Protein AF-E2SKZ9-F1 (afdb_monomer_lite)

Sequence (991 aa):
MLRLGGNTDRQRERVVAAFEKQKTTAEIAEILKTLYHGGNGLGSVSVWYAEDGIHLSHGKSVRYDRSAQVISWESAAERIGELLESGQFASNVELAEAAGYERSLLAEKLWHLYHDFSDKARDSGYLSCLSGIQRTGFPEETAWLAEQLSDPAFRQTLKEEYAAFWTAYQQDRDLLRFHYHRPREIWENLKDLDLPRRTFSSDLSQVPTVQHFITEDEIDAAMTGGSSFAGGKGRIYAFFMENHTDKEKVRFLKDEYGIGGRSHALSGATHSGEDHDGKGLHYKKQDCPDVHLNWEKVAKRITSLVQKGRYLTEQEQAQYDKIQAEKDLAEEDAIHAQQPEVEKETPKPTLREQFEQYKPVVTAAISEDVAYRNACGHSDRENAVIEGNAAVHRAVLGSKDMELIRLYSDVPEFRQRLHREVIDETYPKLHELLRPLSQEDIDTALCAWNGNIESKHAVVRYMKDHAREKDTAAWLAQEYGGSNSNSLFVVRAGSPEETQLPWPKVQRRLAQLIQEDRFYTEEEQDRFDNIDPIAIREALEERGIVNGQVADPEKLDNAPFIQQVMSDAEQIAAAETEQTSEVSISDEEYDAVRRPTPQRTSYDPAAPVYAVGDTVYIEDDAYQITELRDDTVQFLPTGMVYPIYRAERKEQFEQLLRADRRNAYYTEFLPIDPDKADQDLRDVLAHGLMDEADKQQLSTLLQSGRSNSEIAYWLSRAYPREIETLDLENGDIADYRTTAQGMELEVMDAEEKRLAVLYFRWDEVAPLLRGMYARQLDGFRQEQPQPSAESPAFHSETVAVYPGDKNHLPYDVVVERLHIEEPEPPAPVTEPKKTFEEVLDEHPVSIQVNGQWQTFPNAKAAEEASYEEYKANLRRNAQNFRITDEHLGEGGPKAKFQANVNAIRLLKELEAAGQQASPEQQEILSRYVGWGGLSDAFDPEKTGMGFRVCPAERVADPGRICRRQKLHPQCPLHQSYGHSGHLSSGGPYGI

pLDDT: mean 75.52, std 19.94, range [22.02, 97.19]

Secondary structure (DSSP, 8-state):
-GGG--SSTTHHHHHHHHHHTT--HHHHHHHHHHHS-EEEEETTEEEEEETTEEEEEESS--TT-TT-EEE-HHHHHHHHHHHHHTT-SS-HHHHHHHHHHHHHHHHHHHHHHHHTB-HHHHHTTTTGGGTT-SSS-TTHHHHHHHHHTT-HHHHHHHHHHHHHHHHHHHH-GGGBS-----HHHHHHHHHHTTSPPPP-----SSPPP--EE--HHHHHHHHTT-SSSTTHHHHHHHHHHS---HHHHHHHHHHHH-SEEEESTTTT-TTEEEEE-SSEEEEEETTS--EEEEHHHHHHHHHHHHHTT-SS-HHHHHHHHHHHHHHHHHHHHHHHTTS------PPPPPHHHHHHHHHHHHHHHHHT-HHHHHHHHHS-HHHHHHHHHHHHHHHHHHT--HHHHHHHHH-HHHHHHHHHHHHHHHHHHHHHHHSPPPHHHHHHHHHS--S-HHHHHHHHHHHHHHTT-SSHHHHHHHHTT-SSTTPPEESSTT-SS--EEPHHHHHHHHHHHHHTT-SS-HHHHTT-----HHHHHHHHHHTTEETTEES-HHHHHT-HHHHHHHHHHHHHTTSSS------PPPTTSSSTT-------S---TTS-SS-TT-EEEETTEEEEEEEE-SSEEEEEETT-SSPPPEEEEHHHHHHHHHH-GGGHHHHTTPPPPGGGS-HHHHHIIIIIS--HHHHHHHHHHHHTT--HHHHHHHHHHH-SS-EEEEE-TTS-EEEEEE-SSEEEEEEE-TTS-EEEEEEEEHHHHHHHHHHHHHTT-TT----PPP---PPP----EEEEEE-HHHHT-SSPEEEEE-----PPPPPP---PPPPTTTTTTSS-EEEEETTEEEEESSHHHHHHHHHHHHHHHHTT--PPP----TTTT-S-HHHHHHHHHHHHHHHHHHHHHT-PPPHHHHHHHHT---STT-GGGS-TT-TT-------GGGSS-----------------------------------

Radius of gyration: 48.98 Å; chains: 1; bounding box: 104×99×149 Å

Structure (mmCIF, N/CA/C/O backbone):
data_AF-E2SKZ9-F1
#
_entry.id   AF-E2SKZ9-F1
#
loop_
_atom_site.group_PDB
_atom_site.id
_atom_site.type_symbol
_atom_site.label_atom_id
_atom_site.label_alt_id
_atom_site.label_comp_id
_atom_site.label_asym_id
_atom_site.label_entity_id
_atom_site.label_seq_id
_atom_site.pdbx_PDB_ins_code
_atom_site.Cartn_x
_atom_site.Cartn_y
_atom_site.Cartn_z
_atom_site.occupancy
_atom_site.B_iso_or_equiv
_atom_site.auth_seq_id
_atom_site.auth_comp_id
_atom_site.auth_asym_id
_atom_site.auth_atom_id
_atom_site.pdbx_PDB_model_num
ATOM 1 N N . MET A 1 1 ? -22.269 -14.717 22.581 1.00 82.75 1 MET A N 1
ATOM 2 C CA . MET A 1 1 ? -21.809 -13.800 21.522 1.00 82.75 1 MET A CA 1
ATOM 3 C C . MET A 1 1 ? -21.684 -12.382 22.061 1.00 82.75 1 MET A C 1
ATOM 5 O O . MET A 1 1 ? -20.573 -12.038 22.408 1.00 82.75 1 MET A O 1
ATOM 9 N N . LEU A 1 2 ? -22.768 -11.627 22.287 1.00 86.25 2 LEU A N 1
ATOM 10 C CA . LEU A 1 2 ? -22.685 -10.196 22.659 1.00 86.25 2 LEU A CA 1
ATOM 11 C C . LEU A 1 2 ? -21.816 -9.876 23.900 1.00 86.25 2 LEU A C 1
ATOM 13 O O . LEU A 1 2 ? -21.231 -8.807 23.973 1.00 86.25 2 LEU A O 1
ATOM 17 N N . ARG A 1 3 ? -21.678 -10.810 24.854 1.00 88.12 3 ARG A N 1
ATOM 18 C CA . ARG A 1 3 ? -20.815 -10.667 26.049 1.00 88.12 3 ARG A CA 1
ATOM 19 C C . ARG A 1 3 ? -19.307 -10.820 25.777 1.00 88.12 3 ARG A C 1
ATOM 21 O O . ARG A 1 3 ? -18.505 -10.600 26.672 1.00 88.12 3 ARG A O 1
ATOM 28 N N . LEU A 1 4 ? -18.910 -11.262 24.587 1.00 85.06 4 LEU A N 1
ATOM 29 C CA . LEU A 1 4 ? -17.529 -11.660 24.279 1.00 85.06 4 LEU A CA 1
ATOM 30 C C . LEU A 1 4 ? -16.710 -10.541 23.623 1.00 85.06 4 LEU A C 1
ATOM 32 O O . LEU A 1 4 ? -15.505 -10.691 23.486 1.00 85.06 4 LEU A O 1
ATOM 36 N N . GLY A 1 5 ? -17.340 -9.413 23.278 1.00 82.19 5 GLY A N 1
ATOM 37 C CA . GLY A 1 5 ? -16.704 -8.359 22.488 1.00 82.19 5 GLY A CA 1
ATOM 38 C C . GLY A 1 5 ? -16.677 -8.688 20.991 1.00 82.19 5 GLY A C 1
ATOM 39 O O . GLY A 1 5 ? -17.300 -9.653 20.539 1.00 82.19 5 GLY A O 1
ATOM 40 N N . GLY A 1 6 ? -16.003 -7.842 20.214 1.00 85.50 6 GLY A N 1
ATOM 41 C CA . GLY A 1 6 ? -15.847 -7.999 18.768 1.00 85.50 6 GLY A CA 1
ATOM 42 C C . GLY A 1 6 ? -14.376 -8.097 18.372 1.00 85.50 6 GLY A C 1
ATOM 43 O O . GLY A 1 6 ? -13.603 -8.772 19.041 1.00 85.50 6 GLY A O 1
ATOM 44 N N . ASN A 1 7 ? -14.009 -7.467 17.259 1.00 88.81 7 ASN A N 1
ATOM 45 C CA . ASN A 1 7 ? -12.671 -7.570 16.674 1.00 88.81 7 ASN A CA 1
ATOM 46 C C . ASN A 1 7 ? -11.690 -6.504 17.192 1.00 88.81 7 ASN A C 1
ATOM 48 O O . ASN A 1 7 ? -10.493 -6.609 16.944 1.00 88.81 7 ASN A O 1
ATOM 52 N N . THR A 1 8 ? -12.167 -5.486 17.909 1.00 88.31 8 THR A N 1
ATOM 53 C CA . THR A 1 8 ? -11.312 -4.412 18.428 1.00 88.31 8 THR A CA 1
ATOM 54 C C . THR A 1 8 ? -11.028 -4.598 19.916 1.00 88.31 8 THR A C 1
ATOM 56 O O . THR A 1 8 ? -11.889 -5.049 20.675 1.00 88.31 8 THR A O 1
ATOM 59 N N . ASP A 1 9 ? -9.830 -4.206 20.340 1.00 84.94 9 ASP A N 1
ATOM 60 C CA . ASP A 1 9 ? -9.440 -4.206 21.749 1.00 84.94 9 ASP A CA 1
ATOM 61 C C . ASP A 1 9 ? -10.422 -3.433 22.618 1.00 84.94 9 ASP A C 1
ATOM 63 O O . ASP A 1 9 ? -10.966 -2.396 22.217 1.00 84.94 9 ASP A O 1
ATOM 67 N N . ARG A 1 10 ? -10.641 -3.964 23.828 1.00 89.25 10 ARG A N 1
ATOM 68 C CA . ARG A 1 10 ? -11.454 -3.323 24.873 1.00 89.25 10 ARG A CA 1
ATOM 69 C C . ARG A 1 10 ? -12.813 -2.830 24.356 1.00 89.25 10 ARG A C 1
ATOM 71 O O . ARG A 1 10 ? -13.358 -1.799 24.759 1.00 89.25 10 ARG A O 1
ATOM 78 N N . GLN A 1 11 ? -13.374 -3.559 23.389 1.00 90.81 11 GLN A N 1
ATOM 79 C CA . GLN A 1 11 ? -14.611 -3.168 22.727 1.00 90.81 11 GLN A CA 1
ATOM 80 C C . GLN A 1 11 ? -15.799 -3.174 23.691 1.00 90.81 11 GLN A C 1
ATOM 82 O O . GLN A 1 11 ? -16.725 -2.384 23.511 1.00 90.81 11 GLN A O 1
ATOM 87 N N . ARG A 1 12 ? -15.780 -4.015 24.733 1.00 92.31 12 ARG A N 1
ATOM 88 C CA . ARG A 1 12 ? -16.842 -4.028 25.747 1.00 92.31 12 ARG A CA 1
ATOM 89 C C . ARG A 1 12 ? -16.886 -2.724 26.526 1.00 92.31 12 ARG A C 1
ATOM 91 O O . ARG A 1 12 ? -17.975 -2.199 26.711 1.00 92.31 12 ARG A O 1
ATOM 98 N N . GLU A 1 13 ? -15.744 -2.163 26.897 1.00 93.88 13 GLU A N 1
ATOM 99 C CA . GLU A 1 13 ? -15.648 -0.867 27.566 1.00 93.88 13 GLU A CA 1
ATOM 100 C C . GLU A 1 13 ? -16.186 0.264 26.682 1.00 93.88 13 GLU A C 1
ATOM 102 O O . GLU A 1 13 ? -16.912 1.131 27.161 1.00 93.88 13 GLU A O 1
ATOM 107 N N . ARG A 1 14 ? -15.931 0.213 25.367 1.00 93.50 14 ARG A N 1
ATOM 108 C CA . ARG A 1 14 ? -16.508 1.168 24.399 1.00 93.50 14 ARG A CA 1
ATOM 109 C C . ARG A 1 14 ? -18.029 1.046 24.309 1.00 93.50 14 ARG A C 1
ATOM 111 O O . ARG A 1 14 ? -18.725 2.058 24.244 1.00 93.50 14 ARG A O 1
ATOM 118 N N . VAL A 1 15 ? -18.547 -0.184 24.322 1.00 94.38 15 VAL A N 1
ATOM 119 C CA . VAL A 1 15 ? -19.993 -0.442 24.363 1.00 94.38 15 VAL A CA 1
ATOM 120 C C . VAL A 1 15 ? -20.581 0.087 25.671 1.00 94.38 15 VAL A C 1
ATOM 122 O O . VAL A 1 15 ? -21.540 0.848 25.626 1.00 94.38 15 VAL A O 1
ATOM 125 N N . VAL A 1 16 ? -19.983 -0.237 26.821 1.00 94.81 16 VAL A N 1
ATOM 126 C CA . VAL A 1 16 ? -20.400 0.267 28.139 1.00 94.81 16 VAL A CA 1
ATOM 127 C C . VAL A 1 16 ? -20.473 1.793 28.130 1.00 94.81 16 VAL A C 1
ATOM 129 O O . VAL A 1 16 ? -21.529 2.341 28.435 1.00 94.81 16 VAL A O 1
ATOM 132 N N . ALA A 1 17 ? -19.409 2.476 27.697 1.00 93.19 17 ALA A N 1
ATOM 133 C CA . ALA A 1 17 ? -19.362 3.936 27.646 1.00 93.19 17 ALA A CA 1
ATOM 134 C C . ALA A 1 17 ? -20.504 4.538 26.805 1.00 93.19 17 ALA A C 1
ATOM 136 O O . ALA A 1 17 ? -21.043 5.587 27.157 1.00 93.19 17 ALA A O 1
ATOM 137 N N . ALA A 1 18 ? -20.924 3.875 25.721 1.00 93.00 18 ALA A N 1
ATOM 138 C CA . ALA A 1 18 ? -22.067 4.315 24.921 1.00 93.00 18 ALA A CA 1
ATOM 139 C C . ALA A 1 18 ? -23.400 4.221 25.689 1.00 93.00 18 ALA A C 1
ATOM 141 O O . ALA A 1 18 ? -24.205 5.151 25.625 1.00 93.00 18 ALA A O 1
ATOM 142 N N . PHE A 1 19 ? -23.617 3.138 26.444 1.00 94.38 19 PHE A N 1
ATOM 143 C CA . PHE A 1 19 ? -24.814 2.959 27.277 1.00 94.38 19 PHE A CA 1
ATOM 144 C C . PHE A 1 19 ? -24.828 3.878 28.505 1.00 94.38 19 PHE A C 1
ATOM 146 O O . PHE A 1 19 ? -25.896 4.319 28.931 1.00 94.38 19 PHE A O 1
ATOM 153 N N . GLU A 1 20 ? -23.663 4.198 29.071 1.00 93.88 20 GLU A N 1
ATOM 154 C CA . GLU A 1 20 ? -23.566 5.140 30.189 1.00 93.88 20 GLU A CA 1
ATOM 155 C C . GLU A 1 20 ? -24.073 6.530 29.800 1.00 93.88 20 GLU A C 1
ATOM 157 O O . GLU A 1 20 ? -24.758 7.161 30.596 1.00 93.88 20 GLU A O 1
ATOM 162 N N . LYS A 1 21 ? -23.824 6.994 28.572 1.00 91.44 21 LYS A N 1
ATOM 163 C CA . LYS A 1 21 ? -24.200 8.337 28.084 1.00 91.44 21 LYS A CA 1
ATOM 164 C C . LYS A 1 21 ? -25.710 8.586 27.921 1.00 91.44 21 LYS A C 1
ATOM 166 O O . LYS A 1 21 ? -26.089 9.613 27.368 1.00 91.44 21 LYS A O 1
ATOM 171 N N . GLN A 1 22 ? -26.572 7.663 28.361 1.00 85.38 22 GLN A N 1
ATOM 172 C CA . GLN A 1 22 ? -28.041 7.769 28.291 1.00 85.38 22 GLN A CA 1
ATOM 173 C C . GLN A 1 22 ? -28.586 8.040 26.877 1.00 85.38 22 GLN A C 1
ATOM 175 O O . GLN A 1 22 ? -29.642 8.651 26.712 1.00 85.38 22 GLN A O 1
ATOM 180 N N . LYS A 1 23 ? -27.866 7.575 25.851 1.00 88.88 23 LYS A N 1
ATOM 181 C CA . LYS A 1 23 ? -28.310 7.647 24.459 1.00 88.88 23 LYS A CA 1
ATOM 182 C C . LYS A 1 23 ? -29.527 6.753 24.235 1.00 88.88 23 LYS A C 1
ATOM 184 O O . LYS A 1 23 ? -29.742 5.772 24.948 1.00 88.88 23 LYS A O 1
ATOM 189 N N . THR A 1 24 ? -30.333 7.094 23.239 1.00 92.81 24 THR A N 1
ATOM 190 C CA . THR A 1 24 ? -31.483 6.276 22.847 1.00 92.81 24 THR A CA 1
ATOM 191 C C . THR A 1 24 ? -31.025 4.937 22.268 1.00 92.81 24 THR A C 1
ATOM 193 O O . THR A 1 24 ? -29.922 4.817 21.734 1.00 92.81 24 THR A O 1
ATOM 196 N N . THR A 1 25 ? -31.887 3.918 22.312 1.00 92.88 25 THR A N 1
ATOM 197 C CA . THR A 1 25 ? -31.593 2.597 21.730 1.00 92.88 25 THR A CA 1
ATOM 198 C C . THR A 1 25 ? -31.203 2.682 20.254 1.00 92.88 25 THR A C 1
ATOM 200 O O . THR A 1 25 ? -30.312 1.961 19.821 1.00 92.88 25 THR A O 1
ATOM 203 N N . ALA A 1 26 ? -31.828 3.587 19.493 1.00 94.25 26 ALA A N 1
ATOM 204 C CA . ALA A 1 26 ? -31.517 3.803 18.081 1.00 94.25 26 ALA A CA 1
ATOM 205 C C . ALA A 1 26 ? -30.108 4.389 17.881 1.00 94.25 26 ALA A C 1
ATOM 207 O O . ALA A 1 26 ? -29.352 3.914 17.041 1.00 94.25 26 ALA A O 1
ATOM 208 N N . GLU A 1 27 ? -29.712 5.373 18.693 1.00 93.56 27 GLU A N 1
ATOM 209 C CA . GLU A 1 27 ? -28.351 5.925 18.648 1.00 93.56 27 GLU A CA 1
ATOM 210 C C . GLU A 1 27 ? -27.307 4.886 19.071 1.00 93.56 27 GLU A C 1
ATOM 212 O O . GLU A 1 27 ? -26.231 4.805 18.482 1.00 93.56 27 GLU A O 1
ATOM 217 N N . ILE A 1 28 ? -27.625 4.066 20.074 1.00 94.94 28 ILE A N 1
ATOM 218 C CA . ILE A 1 28 ? -26.757 2.969 20.502 1.00 94.94 28 ILE A CA 1
ATOM 219 C C . ILE A 1 28 ? -26.632 1.920 19.395 1.00 94.94 28 ILE A C 1
ATOM 221 O O . ILE A 1 28 ? -25.527 1.443 19.162 1.00 94.94 28 ILE A O 1
ATOM 225 N N . ALA A 1 29 ? -27.714 1.583 18.690 1.00 95.94 29 ALA A N 1
ATOM 226 C CA . ALA A 1 29 ? -27.682 0.654 17.563 1.00 95.94 29 ALA A CA 1
ATOM 227 C C . ALA A 1 29 ? -26.707 1.125 16.466 1.00 95.94 29 ALA A C 1
ATOM 229 O O . ALA A 1 29 ? -25.862 0.342 16.030 1.00 95.94 29 ALA A O 1
ATOM 230 N N . GLU A 1 30 ? -26.736 2.412 16.106 1.00 94.50 30 GLU A N 1
ATOM 231 C CA . GLU A 1 30 ? -25.772 3.005 15.166 1.00 94.50 30 GLU A CA 1
ATOM 232 C C . GLU A 1 30 ? -24.331 2.957 15.698 1.00 94.50 30 GLU A C 1
ATOM 234 O O . GLU A 1 30 ? -23.398 2.637 14.962 1.00 94.50 30 GLU A O 1
ATOM 239 N N . ILE A 1 31 ? -24.121 3.194 16.998 1.00 92.25 31 ILE A N 1
ATOM 240 C CA . ILE A 1 31 ? -22.792 3.046 17.607 1.00 92.25 31 ILE A CA 1
ATOM 241 C C . ILE A 1 31 ? -22.327 1.587 17.530 1.00 92.25 31 ILE A C 1
ATOM 243 O O . ILE A 1 31 ? -21.204 1.332 17.100 1.00 92.25 31 ILE A O 1
ATOM 247 N N . LEU A 1 32 ? -23.170 0.617 17.897 1.00 94.56 32 LEU A N 1
ATOM 248 C CA . LEU A 1 32 ? -22.827 -0.807 17.843 1.00 94.56 32 LEU A CA 1
ATOM 249 C C . LEU A 1 32 ? -22.430 -1.231 16.430 1.00 94.56 32 LEU A C 1
ATOM 251 O O . LEU A 1 32 ? -21.420 -1.914 16.277 1.00 94.56 32 LEU A O 1
ATOM 255 N N . LYS A 1 33 ? -23.155 -0.758 15.418 1.00 93.25 33 LYS A N 1
ATOM 256 C CA . LYS A 1 33 ? -22.844 -0.988 14.007 1.00 93.25 33 LYS A CA 1
ATOM 257 C C . LYS A 1 33 ? -21.442 -0.505 13.613 1.00 93.25 33 LYS A C 1
ATOM 259 O O . LYS A 1 33 ? -20.769 -1.158 12.827 1.00 93.25 33 LYS A O 1
ATOM 264 N N . THR A 1 34 ? -20.964 0.601 14.188 1.00 90.62 34 THR A N 1
ATOM 265 C CA . THR A 1 34 ? -19.582 1.074 13.958 1.00 90.62 34 THR A CA 1
ATOM 266 C C . THR A 1 34 ? -18.529 0.326 14.780 1.00 90.62 34 THR A C 1
ATOM 268 O O . THR A 1 34 ? -17.379 0.218 14.357 1.00 90.62 34 THR A O 1
ATOM 271 N N . LEU A 1 35 ? -18.893 -0.179 15.964 1.00 90.94 35 LEU A N 1
ATOM 272 C CA . LEU A 1 35 ? -17.974 -0.890 16.859 1.00 90.94 35 LEU A CA 1
ATOM 273 C C . LEU A 1 35 ? -17.748 -2.340 16.422 1.00 90.94 35 LEU A C 1
ATOM 275 O O . LEU A 1 35 ? -16.644 -2.861 16.557 1.00 90.94 35 LEU A O 1
ATOM 279 N N . TYR A 1 36 ? -18.793 -3.001 15.935 1.00 92.50 36 TYR A N 1
ATOM 280 C CA . TYR A 1 36 ? -18.769 -4.391 15.504 1.00 92.50 36 TYR A CA 1
ATOM 281 C C . TYR A 1 36 ? -18.655 -4.461 13.983 1.00 92.50 36 TYR A C 1
ATOM 283 O O . TYR A 1 36 ? -19.576 -4.083 13.269 1.00 92.50 36 TYR A O 1
ATOM 291 N N . HIS A 1 37 ? -17.536 -4.985 13.487 1.00 91.88 37 HIS A N 1
ATOM 292 C CA . HIS A 1 37 ? -17.257 -5.070 12.055 1.00 91.88 37 HIS A CA 1
ATOM 293 C C . HIS A 1 37 ? -16.606 -6.407 11.683 1.00 91.88 37 HIS A C 1
ATOM 295 O O . HIS A 1 37 ? -15.929 -7.041 12.498 1.00 91.88 37 HIS A O 1
ATOM 301 N N . GLY A 1 38 ? -16.855 -6.848 10.448 1.00 92.06 38 GLY A N 1
ATOM 302 C CA . GLY A 1 38 ? -16.304 -8.074 9.869 1.00 92.06 38 GLY A CA 1
ATOM 303 C C . GLY A 1 38 ? -16.802 -9.371 10.520 1.00 92.06 38 GLY A C 1
ATOM 304 O O . GLY A 1 38 ? -17.933 -9.440 10.996 1.00 92.06 38 GLY A O 1
ATOM 305 N N . GLY A 1 39 ? -15.986 -10.426 10.488 1.00 92.88 39 GLY A N 1
ATOM 306 C CA . GLY A 1 39 ? -16.337 -11.763 10.980 1.00 92.88 39 GLY A CA 1
ATOM 307 C C . GLY A 1 39 ? -15.685 -12.127 12.314 1.00 92.88 39 GLY A C 1
ATOM 308 O O . GLY A 1 39 ? -14.636 -11.588 12.664 1.00 92.88 39 GLY A O 1
ATOM 309 N N . ASN A 1 40 ? -16.304 -13.039 13.069 1.00 92.62 40 ASN A N 1
ATOM 310 C CA . ASN A 1 40 ? -15.709 -13.621 14.274 1.00 92.62 40 ASN A CA 1
ATOM 311 C C . ASN A 1 40 ? -16.223 -15.051 14.538 1.00 92.62 40 ASN A C 1
ATOM 313 O O . ASN A 1 40 ? -17.422 -15.317 14.421 1.00 92.62 40 ASN A O 1
ATOM 317 N N . GLY A 1 41 ? -15.337 -15.975 14.915 1.00 93.69 41 GLY A N 1
ATOM 318 C CA . GLY A 1 41 ? -15.679 -17.365 15.232 1.00 93.69 41 GLY A CA 1
ATOM 319 C C . GLY A 1 41 ? -15.706 -17.612 16.736 1.00 93.69 41 GLY A C 1
ATOM 320 O O . GLY A 1 41 ? -14.696 -17.439 17.412 1.00 93.69 41 GLY A O 1
ATOM 321 N N . LEU A 1 42 ? -16.859 -18.035 17.263 1.00 91.56 42 LEU A N 1
ATOM 322 C CA . LEU A 1 42 ? -17.116 -18.195 18.696 1.00 91.56 42 LEU A CA 1
ATOM 323 C C . LEU A 1 42 ? -17.610 -19.616 18.998 1.00 91.56 42 LEU A C 1
ATOM 325 O O . LEU A 1 42 ? -18.771 -19.965 18.758 1.00 91.56 42 LEU A O 1
ATOM 329 N N . GLY A 1 43 ? -16.738 -20.455 19.551 1.00 89.38 43 GLY A N 1
ATOM 330 C CA . GLY A 1 43 ? -17.015 -21.864 19.815 1.00 89.38 43 GLY A CA 1
ATOM 331 C C . GLY A 1 43 ? -17.289 -22.638 18.523 1.00 89.38 43 GLY A C 1
ATOM 332 O O . GLY A 1 43 ? -16.368 -22.990 17.801 1.00 89.38 43 GLY A O 1
ATOM 333 N N . SER A 1 44 ? -18.565 -22.910 18.236 1.00 90.38 44 SER A N 1
ATOM 334 C CA . SER A 1 44 ? -19.021 -23.587 17.003 1.00 90.38 44 SER A CA 1
ATOM 335 C C . SER A 1 44 ? -19.919 -22.711 16.120 1.00 90.38 44 SER A C 1
ATOM 337 O O . SER A 1 44 ? -20.569 -23.211 15.198 1.00 90.38 44 SER A O 1
ATOM 339 N N . VAL A 1 45 ? -19.997 -21.416 16.434 1.00 93.25 45 VAL A N 1
ATOM 340 C CA . VAL A 1 45 ? -20.850 -20.437 15.758 1.00 93.25 45 VAL A CA 1
ATOM 341 C C . VAL A 1 45 ? -19.965 -19.421 15.047 1.00 93.25 45 VAL A C 1
ATOM 343 O O . VAL A 1 45 ? -19.048 -18.867 15.652 1.00 93.25 45 VAL A O 1
ATOM 346 N N . SER A 1 46 ? -20.261 -19.155 13.780 1.00 94.81 46 SER A N 1
ATOM 347 C CA . SER A 1 46 ? -19.680 -18.044 13.028 1.00 94.81 46 SER A CA 1
ATOM 348 C C . SER A 1 46 ? -20.603 -16.837 13.093 1.00 94.81 46 SER A C 1
ATOM 350 O O . SER A 1 46 ? -21.826 -16.969 13.006 1.00 94.81 46 SER A O 1
ATOM 352 N N . VAL A 1 47 ? -19.995 -15.666 13.245 1.00 95.06 47 VAL A N 1
ATOM 353 C CA . VAL A 1 47 ? -20.669 -14.375 13.330 1.00 95.06 47 VAL A CA 1
ATOM 354 C C . VAL A 1 47 ? -20.154 -13.478 12.215 1.00 95.06 47 VAL A C 1
ATOM 356 O O . VAL A 1 47 ? -18.946 -13.422 11.996 1.00 95.06 47 VAL A O 1
ATOM 359 N N . TRP A 1 48 ? -21.049 -12.758 11.546 1.00 95.62 48 TRP A N 1
ATOM 360 C CA . TRP A 1 48 ? -20.684 -11.689 10.621 1.00 95.62 48 TRP A CA 1
ATOM 361 C C . TRP A 1 48 ? -21.475 -10.425 10.950 1.00 95.62 48 TRP A C 1
ATOM 363 O O . TRP A 1 48 ? -22.705 -10.444 10.996 1.00 95.62 48 TRP A O 1
ATOM 373 N N . TYR A 1 49 ? -20.765 -9.332 11.203 1.00 94.88 49 TYR A N 1
ATOM 374 C CA . TYR A 1 49 ? -21.336 -8.029 11.519 1.00 94.88 49 TYR A CA 1
ATOM 375 C C . TYR A 1 49 ? -21.541 -7.253 10.215 1.00 94.88 49 TYR A C 1
ATOM 377 O O . TYR A 1 49 ? -20.584 -6.769 9.608 1.00 94.88 49 TYR A O 1
ATOM 385 N N . ALA A 1 50 ? -22.787 -7.202 9.749 1.00 93.31 50 ALA A N 1
ATOM 386 C CA . ALA A 1 50 ? -23.184 -6.551 8.508 1.00 93.31 50 ALA A CA 1
ATOM 387 C C . ALA A 1 50 ? -23.945 -5.244 8.765 1.00 93.31 50 ALA A C 1
ATOM 389 O O . ALA A 1 50 ? -24.359 -4.927 9.881 1.00 93.31 50 ALA A O 1
ATOM 390 N N . GLU A 1 51 ? -24.165 -4.493 7.688 1.00 92.38 51 GLU A N 1
ATOM 391 C CA . GLU A 1 51 ? -24.909 -3.234 7.718 1.00 92.38 51 GLU A CA 1
ATOM 392 C C . GLU A 1 51 ? -26.353 -3.398 8.220 1.00 92.38 51 GLU A C 1
ATOM 394 O O . GLU A 1 51 ? -26.874 -2.503 8.885 1.00 92.38 51 GLU A O 1
ATOM 399 N N . ASP A 1 52 ? -26.979 -4.538 7.918 1.00 92.50 52 ASP A N 1
ATOM 400 C CA . ASP A 1 52 ? -28.364 -4.886 8.253 1.00 92.50 52 ASP A CA 1
ATOM 401 C C . ASP A 1 52 ? -28.516 -5.605 9.606 1.00 92.50 52 ASP A C 1
ATOM 403 O O . ASP A 1 52 ? -29.634 -5.763 10.099 1.00 92.50 52 ASP A O 1
ATOM 407 N N . GLY A 1 53 ? -27.413 -6.023 10.232 1.00 94.38 53 GLY A N 1
ATOM 408 C CA . GLY A 1 53 ? -27.428 -6.660 11.544 1.00 94.38 53 GLY A CA 1
ATOM 409 C C . GLY A 1 53 ? -26.305 -7.669 11.756 1.00 94.38 53 GLY A C 1
ATOM 410 O O . GLY A 1 53 ? -25.322 -7.737 11.019 1.00 94.38 53 GLY A O 1
ATOM 411 N N . ILE A 1 54 ? -26.465 -8.488 12.793 1.00 95.38 54 ILE A N 1
ATOM 412 C CA . ILE A 1 54 ? -25.518 -9.530 13.180 1.00 95.38 54 ILE A CA 1
ATOM 413 C C . ILE A 1 54 ? -26.009 -10.878 12.659 1.00 95.38 54 ILE A C 1
ATOM 415 O O . ILE A 1 54 ? -27.021 -11.402 13.128 1.00 95.38 54 ILE A O 1
ATOM 419 N N . HIS A 1 55 ? -25.275 -11.446 11.707 1.00 95.75 55 HIS A N 1
ATOM 420 C CA . HIS A 1 55 ? -25.576 -12.733 11.088 1.00 95.75 55 HIS A CA 1
ATOM 421 C C . HIS A 1 55 ? -24.912 -13.859 11.881 1.00 95.75 55 HIS A C 1
ATOM 423 O O . HIS A 1 55 ? -23.732 -13.772 12.220 1.00 95.75 55 HIS A O 1
ATOM 429 N N . LEU A 1 56 ? -25.664 -14.920 12.177 1.00 94.25 56 LEU A N 1
ATOM 430 C CA . LEU A 1 56 ? -25.247 -16.044 13.018 1.00 94.25 56 LEU A CA 1
ATOM 431 C C . LEU A 1 56 ? -25.595 -17.385 12.366 1.00 94.25 56 LEU A C 1
ATOM 433 O O . LEU A 1 56 ? -26.745 -17.619 12.005 1.00 94.25 56 LEU A O 1
ATOM 437 N N . SER A 1 57 ? -24.626 -18.294 12.269 1.00 94.69 57 SER A N 1
ATOM 438 C CA . SER A 1 57 ? -24.865 -19.676 11.828 1.00 94.69 57 SER A CA 1
ATOM 439 C C . SER A 1 57 ? -23.896 -20.645 12.503 1.00 94.69 57 SER A C 1
ATOM 441 O O . SER A 1 57 ? -22.812 -20.266 12.956 1.00 94.69 57 SER A O 1
ATOM 443 N N . HIS A 1 58 ? -24.295 -21.912 12.594 1.00 92.38 58 HIS A N 1
ATOM 444 C CA . HIS A 1 58 ? -23.420 -22.979 13.066 1.00 92.38 58 HIS A CA 1
ATOM 445 C C . HIS A 1 58 ? -22.476 -23.419 11.945 1.00 92.38 58 HIS A C 1
ATOM 447 O O . HIS A 1 58 ? -22.915 -23.729 10.841 1.00 92.38 58 HIS A O 1
ATOM 453 N N . GLY A 1 59 ? -21.182 -23.521 12.247 1.00 90.94 59 GLY A N 1
ATOM 454 C CA . GLY A 1 59 ? -20.166 -23.911 11.272 1.00 90.94 59 GLY A CA 1
ATOM 455 C C . GLY A 1 59 ? -19.015 -22.919 11.217 1.00 90.94 59 GLY A C 1
ATOM 456 O O . GLY A 1 59 ? -18.623 -22.380 12.247 1.00 90.94 59 GLY A O 1
ATOM 457 N N . LYS A 1 60 ? -18.440 -22.743 10.021 1.00 92.62 60 LYS A N 1
ATOM 458 C CA . LYS A 1 60 ? -17.257 -21.895 9.801 1.00 92.62 60 LYS A CA 1
ATOM 459 C C . LYS A 1 60 ? -17.502 -20.663 8.920 1.00 92.62 60 LYS A C 1
ATOM 461 O O . LYS A 1 60 ? -16.571 -19.896 8.706 1.00 92.62 60 LYS A O 1
ATOM 466 N N . SER A 1 61 ? -18.704 -20.498 8.373 1.00 93.12 61 SER A N 1
ATOM 467 C CA . SER A 1 61 ? -19.098 -19.383 7.503 1.00 93.12 61 SER A CA 1
ATOM 468 C C . SER A 1 61 ? -20.567 -19.067 7.750 1.00 93.12 61 SER A C 1
ATOM 470 O O . SER A 1 61 ? -21.354 -19.962 8.053 1.00 93.12 61 SER A O 1
ATOM 472 N N . VAL A 1 62 ? -20.919 -17.797 7.631 1.00 94.44 62 VAL A N 1
ATOM 473 C CA . VAL A 1 62 ? -22.255 -17.254 7.849 1.00 94.44 62 VAL A CA 1
ATOM 474 C C . VAL A 1 62 ? -22.592 -16.127 6.872 1.00 94.44 62 VAL A C 1
ATOM 476 O O . VAL A 1 62 ? -23.751 -15.997 6.494 1.00 94.44 62 VAL A O 1
ATOM 479 N N . ARG A 1 63 ? -21.605 -15.353 6.393 1.00 90.44 63 ARG A N 1
ATOM 480 C CA . ARG A 1 63 ? -21.817 -14.113 5.616 1.00 90.44 63 ARG A CA 1
ATOM 481 C C . ARG A 1 63 ? -22.755 -14.264 4.412 1.00 90.44 63 ARG A C 1
ATOM 483 O O . ARG A 1 63 ? -23.453 -13.324 4.050 1.00 90.44 63 ARG A O 1
ATOM 490 N N . TYR A 1 64 ? -22.754 -15.433 3.772 1.00 87.81 64 TYR A N 1
ATOM 491 C CA . TYR A 1 64 ? -23.590 -15.733 2.603 1.00 87.81 64 TYR A CA 1
ATOM 492 C C . TYR A 1 64 ? -24.511 -16.944 2.810 1.00 87.81 64 TYR A C 1
ATOM 494 O O . TYR A 1 64 ? -25.028 -17.501 1.834 1.00 87.81 64 TYR A O 1
ATOM 502 N N . ASP A 1 65 ? -24.683 -17.386 4.055 1.00 88.94 65 ASP A N 1
ATOM 503 C CA . ASP A 1 65 ? -25.568 -18.489 4.403 1.00 88.94 65 ASP A CA 1
ATOM 504 C C . ASP A 1 65 ? -27.016 -17.987 4.469 1.00 88.94 65 ASP A C 1
ATOM 506 O O . ASP A 1 65 ? -27.378 -17.168 5.307 1.00 88.94 65 ASP A O 1
ATOM 510 N N . ARG A 1 66 ? -27.880 -18.504 3.589 1.00 86.81 66 ARG A N 1
ATOM 511 C CA . ARG A 1 66 ? -29.308 -18.136 3.568 1.00 86.81 66 ARG A CA 1
ATOM 512 C C . ARG A 1 66 ? -30.068 -18.609 4.807 1.00 86.81 66 ARG A C 1
ATOM 514 O O . ARG A 1 66 ? -31.190 -18.164 5.024 1.00 86.81 66 ARG A O 1
ATOM 521 N N . SER A 1 67 ? -29.498 -19.548 5.560 1.00 88.25 67 SER A N 1
ATOM 522 C CA . SER A 1 67 ? -30.055 -20.045 6.816 1.00 88.25 67 SER A CA 1
ATOM 523 C C . SER A 1 67 ? -29.528 -19.305 8.047 1.00 88.25 67 SER A C 1
ATOM 525 O O . SER A 1 67 ? -29.942 -19.629 9.160 1.00 88.25 67 SER A O 1
ATOM 527 N N . ALA A 1 68 ? -28.662 -18.301 7.857 1.00 92.00 68 ALA A N 1
ATOM 528 C CA . ALA A 1 68 ? -28.159 -17.478 8.943 1.00 92.00 68 ALA A CA 1
ATOM 529 C C . ALA A 1 68 ? -29.304 -16.765 9.672 1.00 92.00 68 ALA A C 1
ATOM 531 O O . ALA A 1 68 ? -30.204 -16.177 9.067 1.00 92.00 68 ALA A O 1
ATOM 532 N N . GLN A 1 69 ? -29.247 -16.791 10.997 1.00 94.19 69 GLN A N 1
ATOM 533 C CA . GLN A 1 69 ? -30.097 -15.964 11.831 1.00 94.19 69 GLN A CA 1
ATOM 534 C C . GLN A 1 69 ? -29.550 -14.535 11.826 1.00 94.19 69 GLN A C 1
ATOM 536 O O . GLN A 1 69 ? -28.390 -14.325 12.168 1.00 94.19 69 GLN A O 1
ATOM 541 N N . VAL A 1 70 ? -30.390 -13.557 11.487 1.00 95.50 70 VAL A N 1
ATOM 542 C CA . VAL A 1 70 ? -30.023 -12.134 11.500 1.00 95.50 70 VAL A CA 1
ATOM 543 C C . VAL A 1 70 ? -30.655 -11.460 12.714 1.00 95.50 70 VAL A C 1
ATOM 545 O O . VAL A 1 70 ? -31.870 -11.522 12.905 1.00 95.50 70 VAL A O 1
ATOM 548 N N . ILE A 1 71 ? -29.828 -10.840 13.555 1.00 95.31 71 ILE A N 1
ATOM 549 C CA . ILE A 1 71 ? -30.257 -10.021 14.695 1.00 95.31 71 ILE A CA 1
ATOM 550 C C . ILE A 1 71 ? -30.075 -8.554 14.311 1.00 95.31 71 ILE A C 1
ATOM 552 O O . ILE A 1 71 ? -28.955 -8.156 13.997 1.00 95.31 71 ILE A O 1
ATOM 556 N N . SER A 1 72 ? -31.138 -7.744 14.352 1.00 96.81 72 SER A N 1
ATOM 557 C CA . SER A 1 72 ? -31.012 -6.309 14.061 1.00 96.81 72 SER A CA 1
ATOM 558 C C . SER A 1 72 ? -30.158 -5.597 15.115 1.00 96.81 72 SER A C 1
ATOM 560 O O . SER A 1 72 ? -30.050 -6.050 16.262 1.00 96.81 72 SER A O 1
ATOM 562 N N . TRP A 1 73 ? -29.564 -4.464 14.747 1.00 96.69 73 TRP A N 1
ATOM 563 C CA . TRP A 1 73 ? -28.746 -3.676 15.669 1.00 96.69 73 TRP A CA 1
ATOM 564 C C . TRP A 1 73 ? -29.551 -3.128 16.851 1.00 96.69 73 TRP A C 1
ATOM 566 O O . TRP A 1 73 ? -29.034 -3.080 17.965 1.00 96.69 73 TRP A O 1
ATOM 576 N N . GLU A 1 74 ? -30.830 -2.807 16.656 1.00 96.38 74 GLU A N 1
ATOM 577 C CA . GLU A 1 74 ? -31.740 -2.388 17.726 1.00 96.38 74 GLU A CA 1
ATOM 578 C C . GLU A 1 74 ? -32.010 -3.531 18.702 1.00 96.38 74 GLU A C 1
ATOM 580 O O . GLU A 1 74 ? -31.863 -3.348 19.906 1.00 96.38 74 GLU A O 1
ATOM 585 N N . SER A 1 75 ? -32.315 -4.737 18.207 1.00 96.19 75 SER A N 1
ATOM 586 C CA . SER A 1 75 ? -32.484 -5.912 19.073 1.00 96.19 75 SER A CA 1
ATOM 587 C C . SER A 1 75 ? -31.195 -6.259 19.826 1.00 96.19 75 SER A C 1
ATOM 589 O O . SER A 1 75 ? -31.238 -6.676 20.985 1.00 96.19 75 SER A O 1
ATOM 591 N N . ALA A 1 76 ? -30.031 -6.076 19.195 1.00 96.31 76 ALA A N 1
ATOM 592 C CA . ALA A 1 76 ? -28.743 -6.243 19.861 1.00 96.31 76 ALA A CA 1
ATOM 593 C C . ALA A 1 76 ? -28.526 -5.182 20.955 1.00 96.31 76 ALA A C 1
ATOM 595 O O . ALA A 1 76 ? -28.081 -5.532 22.050 1.00 96.31 76 ALA A O 1
ATOM 596 N N . ALA A 1 77 ? -28.879 -3.919 20.693 1.00 96.62 77 ALA A N 1
ATOM 597 C CA . ALA A 1 77 ? -28.800 -2.825 21.657 1.00 96.62 77 ALA A CA 1
ATOM 598 C C . ALA A 1 77 ? -29.730 -3.047 22.858 1.00 96.62 77 ALA A C 1
ATOM 600 O O . ALA A 1 77 ? -29.278 -2.963 23.999 1.00 96.62 77 ALA A O 1
ATOM 601 N N . GLU A 1 78 ? -30.993 -3.413 22.628 1.00 96.31 78 GLU A N 1
ATOM 602 C CA . GLU A 1 78 ? -31.938 -3.768 23.696 1.00 96.31 78 GLU A CA 1
ATOM 603 C C . GLU A 1 78 ? -31.377 -4.897 24.557 1.00 96.31 78 GLU A C 1
ATOM 605 O O . GLU A 1 78 ? -31.300 -4.785 25.783 1.00 96.31 78 GLU A O 1
ATOM 610 N N . ARG A 1 79 ? -30.884 -5.960 23.912 1.00 96.25 79 ARG A N 1
ATOM 611 C CA . ARG A 1 79 ? -30.354 -7.115 24.628 1.00 96.25 79 ARG A CA 1
ATOM 612 C C . ARG A 1 79 ? -29.095 -6.789 25.426 1.00 96.25 79 ARG A C 1
ATOM 614 O O . ARG A 1 79 ? -28.934 -7.312 26.526 1.00 96.25 79 ARG A O 1
ATOM 621 N N . ILE A 1 80 ? -28.189 -5.964 24.903 1.00 95.44 80 ILE A N 1
ATOM 622 C CA . ILE A 1 80 ? -27.012 -5.509 25.658 1.00 95.44 80 ILE A CA 1
ATOM 623 C C . ILE A 1 80 ? -27.443 -4.636 26.842 1.00 95.44 80 ILE A C 1
ATOM 625 O O . ILE A 1 80 ? -26.922 -4.827 27.939 1.00 95.44 80 ILE A O 1
ATOM 629 N N . GLY A 1 81 ? -28.426 -3.752 26.655 1.00 94.81 81 GLY A N 1
ATOM 630 C CA . GLY A 1 81 ? -28.993 -2.932 27.725 1.00 94.81 81 GLY A CA 1
ATOM 631 C C . GLY A 1 81 ? -29.534 -3.776 28.879 1.00 94.81 81 GLY A C 1
ATOM 632 O O . GLY A 1 81 ? -29.122 -3.587 30.019 1.00 94.81 81 GLY A O 1
ATOM 633 N N . GLU A 1 82 ? -30.358 -4.786 28.586 1.00 95.12 82 GLU A N 1
ATOM 634 C CA . GLU A 1 82 ? -30.860 -5.739 29.592 1.00 95.12 82 GLU A CA 1
ATOM 635 C C . GLU A 1 82 ? -29.724 -6.464 30.334 1.00 95.12 82 GLU A C 1
ATOM 637 O O . GLU A 1 82 ? -29.793 -6.716 31.542 1.00 95.12 82 GLU A O 1
ATOM 642 N N . LEU A 1 83 ? -28.658 -6.828 29.615 1.00 94.56 83 LEU A N 1
ATOM 643 C CA . LEU A 1 83 ? -27.491 -7.486 30.199 1.00 94.56 83 LEU A CA 1
ATOM 644 C C . LEU A 1 83 ? -26.681 -6.547 31.097 1.00 94.56 83 LEU A C 1
ATOM 646 O O . LEU A 1 83 ? -26.134 -7.008 32.094 1.00 94.56 83 LEU A O 1
ATOM 650 N N . LEU A 1 84 ? -26.602 -5.258 30.774 1.00 94.00 84 LEU A N 1
ATOM 651 C CA . LEU A 1 84 ? -25.974 -4.251 31.629 1.00 94.00 84 LEU A CA 1
ATOM 652 C C . LEU A 1 84 ? -26.805 -3.989 32.886 1.00 94.00 84 LEU A C 1
ATOM 654 O O . LEU A 1 84 ? -26.255 -3.960 33.982 1.00 94.00 84 LEU A O 1
ATOM 658 N N . GLU A 1 85 ? -28.127 -3.869 32.753 1.00 93.50 85 GLU A N 1
ATOM 659 C CA . GLU A 1 85 ? -29.031 -3.647 33.889 1.00 93.50 85 GLU A CA 1
ATOM 660 C C . GLU A 1 85 ? -29.074 -4.828 34.859 1.00 93.50 85 GLU A C 1
ATOM 662 O O . GLU A 1 85 ? -29.191 -4.635 36.067 1.00 93.50 85 GLU A O 1
ATOM 667 N N . SER A 1 86 ? -28.946 -6.049 34.341 1.00 93.06 86 SER A N 1
ATOM 668 C CA . SER A 1 86 ? -28.859 -7.266 35.154 1.00 93.06 86 SER A CA 1
ATOM 669 C C . SER A 1 86 ? -27.447 -7.582 35.661 1.00 93.06 86 SER A C 1
ATOM 671 O O . SER A 1 86 ? -27.270 -8.605 36.321 1.00 93.06 86 SER A O 1
ATOM 673 N N . GLY A 1 87 ? -26.440 -6.754 35.349 1.00 91.62 87 GLY A N 1
ATOM 674 C CA . GLY A 1 87 ? -25.058 -6.963 35.791 1.00 91.62 87 GLY A CA 1
ATOM 675 C C . GLY A 1 87 ? -24.371 -8.182 35.161 1.00 91.62 87 GLY A C 1
ATOM 676 O O . GLY A 1 87 ? -23.524 -8.813 35.786 1.00 91.62 87 GLY A O 1
ATOM 677 N N . GLN A 1 88 ? -24.757 -8.554 33.936 1.00 91.00 88 GLN A N 1
ATOM 678 C CA . GLN A 1 88 ? -24.296 -9.754 33.223 1.00 91.00 88 GLN A CA 1
ATOM 679 C C . GLN A 1 88 ? -23.519 -9.472 31.923 1.00 91.00 88 GLN A C 1
ATOM 681 O O . GLN A 1 88 ? -23.237 -10.411 31.170 1.00 91.00 88 GLN A O 1
ATOM 686 N N . PHE A 1 89 ? -23.202 -8.211 31.618 1.00 92.75 89 PHE A N 1
ATOM 687 C CA . PHE A 1 89 ? -22.469 -7.842 30.400 1.00 92.75 89 PHE A CA 1
ATOM 688 C C . PHE A 1 89 ? -20.960 -7.666 30.617 1.00 92.75 89 PHE A C 1
ATOM 690 O O . PHE A 1 89 ? -20.174 -8.309 29.925 1.00 92.75 89 PHE A O 1
ATOM 697 N N . ALA A 1 90 ? -20.574 -6.816 31.571 1.00 91.31 90 ALA A N 1
ATOM 698 C CA . ALA A 1 90 ? -19.191 -6.435 31.860 1.00 91.31 90 ALA A CA 1
ATOM 699 C C . ALA A 1 90 ? -18.896 -6.578 33.360 1.00 91.31 90 ALA A C 1
ATOM 701 O O . ALA A 1 90 ? -19.818 -6.560 34.176 1.00 91.31 90 ALA A O 1
ATOM 702 N N . SER A 1 91 ? -17.627 -6.740 33.726 1.00 91.19 91 SER A N 1
ATOM 703 C CA . SER A 1 91 ? -17.158 -6.771 35.118 1.00 91.19 91 SER A CA 1
ATOM 704 C C . SER A 1 91 ? -17.116 -5.371 35.746 1.00 91.19 91 SER A C 1
ATOM 706 O O . SER A 1 91 ? -17.097 -4.364 35.043 1.00 91.19 91 SER A O 1
ATOM 708 N N . ASN A 1 92 ? -17.038 -5.286 37.080 1.00 89.19 92 ASN A N 1
ATOM 709 C CA . ASN A 1 92 ? -16.924 -3.990 37.769 1.00 89.19 92 ASN A CA 1
ATOM 710 C C . ASN A 1 92 ? -15.657 -3.202 37.387 1.00 89.19 92 ASN A C 1
ATOM 712 O O . ASN A 1 92 ? -15.681 -1.976 37.425 1.00 89.19 92 ASN A O 1
ATOM 716 N N . VAL A 1 93 ? -14.574 -3.887 37.000 1.00 89.88 93 VAL A N 1
ATOM 717 C CA . VAL A 1 93 ? -13.341 -3.240 36.518 1.00 89.88 93 VAL A CA 1
ATOM 718 C C . VAL A 1 93 ? -13.596 -2.553 35.178 1.00 89.88 93 VAL A C 1
ATOM 720 O O . VAL A 1 93 ? -13.332 -1.366 35.034 1.00 89.88 93 VAL A O 1
ATOM 723 N N . GLU A 1 94 ? -14.202 -3.262 34.226 1.00 91.00 94 GLU A N 1
ATOM 724 C CA . GLU A 1 94 ? -14.534 -2.707 32.907 1.00 91.00 94 GLU A CA 1
ATOM 725 C C . GLU A 1 94 ? -15.530 -1.550 32.990 1.00 91.00 94 GLU A C 1
ATOM 727 O O . GLU A 1 94 ? -15.383 -0.565 32.271 1.00 91.00 94 GLU A O 1
ATOM 732 N N . LEU A 1 95 ? -16.524 -1.650 33.881 1.00 92.31 95 LEU A N 1
ATOM 733 C CA . LEU A 1 95 ? -17.466 -0.560 34.139 1.00 92.31 95 LEU A CA 1
ATOM 734 C C . LEU A 1 95 ? -16.744 0.689 34.669 1.00 92.31 95 LEU A C 1
ATOM 736 O O . LEU A 1 95 ? -17.011 1.792 34.207 1.00 92.31 95 LEU A O 1
ATOM 740 N N . ALA A 1 96 ? -15.802 0.529 35.603 1.00 90.56 96 ALA A N 1
ATOM 741 C CA . ALA A 1 96 ? -15.050 1.651 36.163 1.00 90.56 96 ALA A CA 1
ATOM 742 C C . ALA A 1 96 ? -14.070 2.279 35.154 1.00 90.56 96 ALA A C 1
ATOM 744 O O . ALA A 1 96 ? -13.861 3.494 35.160 1.00 90.56 96 ALA A O 1
ATOM 745 N N . GLU A 1 97 ? -13.470 1.466 34.285 1.00 92.50 97 GLU A N 1
ATOM 746 C CA . GLU A 1 97 ? -12.463 1.918 33.323 1.00 92.50 97 GLU A CA 1
ATOM 747 C C . GLU A 1 97 ? -13.059 2.487 32.027 1.00 92.50 97 GLU A C 1
ATOM 749 O O . GLU A 1 97 ? -12.373 3.243 31.339 1.00 92.50 97 GLU A O 1
ATOM 754 N N . ALA A 1 98 ? -14.325 2.195 31.702 1.00 93.06 98 ALA A N 1
ATOM 755 C CA . ALA A 1 98 ? -14.961 2.584 30.440 1.00 93.06 98 ALA A CA 1
ATOM 756 C C . ALA A 1 98 ? -14.855 4.086 30.127 1.00 93.06 98 ALA A C 1
ATOM 758 O O . ALA A 1 98 ? -14.433 4.471 29.035 1.00 93.06 98 ALA A O 1
ATOM 759 N N . ALA A 1 99 ? -15.174 4.946 31.097 1.00 91.31 99 ALA A N 1
ATOM 760 C CA . ALA A 1 99 ? -15.076 6.395 30.926 1.00 91.31 99 ALA A CA 1
ATOM 761 C C . ALA A 1 99 ? -13.623 6.881 30.762 1.00 91.31 99 ALA A C 1
ATOM 763 O O . ALA A 1 99 ? -13.363 7.827 30.018 1.00 91.31 99 ALA A O 1
ATOM 764 N N . GLY A 1 100 ? -12.670 6.243 31.450 1.00 92.56 100 GLY A N 1
ATOM 765 C CA . GLY A 1 100 ? -11.245 6.550 31.314 1.00 92.56 100 GLY A CA 1
ATOM 766 C C . GLY A 1 100 ? -10.705 6.152 29.942 1.00 92.56 100 GLY A C 1
ATOM 767 O O . GLY A 1 100 ? -10.028 6.948 29.295 1.00 92.56 100 GLY A O 1
ATOM 768 N N . TYR A 1 101 ? -11.075 4.961 29.474 1.00 93.06 101 TYR A N 1
ATOM 769 C CA . TYR A 1 101 ? -10.651 4.434 28.182 1.00 93.06 101 TYR A CA 1
ATOM 770 C C . TYR A 1 101 ? -11.229 5.225 27.000 1.00 93.06 101 TYR A C 1
ATOM 772 O O . TYR A 1 101 ? -10.561 5.462 25.997 1.00 93.06 101 TYR A O 1
ATOM 780 N N . GLU A 1 102 ? -12.464 5.712 27.119 1.00 93.31 102 GLU A N 1
ATOM 781 C CA . GLU A 1 102 ? -13.025 6.615 26.116 1.00 93.31 102 GLU A CA 1
ATOM 782 C C . GLU A 1 102 ? -12.205 7.909 25.982 1.00 93.31 102 GLU A C 1
ATOM 784 O O . GLU A 1 102 ? -11.910 8.348 24.867 1.00 93.31 102 GLU A O 1
ATOM 789 N N . ARG A 1 103 ? -11.799 8.502 27.114 1.00 94.94 103 ARG A N 1
ATOM 790 C CA . ARG A 1 103 ? -10.939 9.692 27.110 1.00 94.94 103 ARG A CA 1
ATOM 791 C C . ARG A 1 103 ? -9.576 9.401 26.495 1.00 94.94 103 ARG A C 1
ATOM 793 O O . ARG A 1 103 ? -9.104 10.236 25.734 1.00 94.94 103 ARG A O 1
ATOM 800 N N . SER A 1 104 ? -8.971 8.241 26.764 1.00 94.19 104 SER A N 1
ATOM 801 C CA . SER A 1 104 ? -7.681 7.887 26.156 1.00 94.19 104 SER A CA 1
ATOM 802 C C . SER A 1 104 ? -7.779 7.729 24.639 1.00 94.19 104 SER A C 1
ATOM 804 O O . SER A 1 104 ? -6.929 8.248 23.925 1.00 94.19 104 SER A O 1
ATOM 806 N N . LEU A 1 105 ? -8.853 7.115 24.125 1.00 92.56 105 LEU A N 1
ATOM 807 C CA . LEU A 1 105 ? -9.086 7.011 22.678 1.00 92.56 105 LEU A CA 1
ATOM 808 C C . LEU A 1 105 ? -9.269 8.383 22.012 1.00 92.56 105 LEU A C 1
ATOM 810 O O . LEU A 1 105 ? -8.814 8.600 20.888 1.00 92.56 105 LEU A O 1
ATOM 814 N N . LEU A 1 106 ? -9.963 9.313 22.675 1.00 95.50 106 LEU A N 1
ATOM 815 C CA . LEU A 1 106 ? -10.106 10.677 22.165 1.00 95.50 106 LEU A CA 1
ATOM 816 C C . LEU A 1 106 ? -8.783 11.448 22.242 1.00 95.50 106 LEU A C 1
ATOM 818 O O . LEU A 1 106 ? -8.456 12.174 21.305 1.00 95.50 106 LEU A O 1
ATOM 822 N N . ALA A 1 107 ? -8.027 11.269 23.326 1.00 95.62 107 ALA A N 1
ATOM 823 C CA . ALA A 1 107 ? -6.715 11.872 23.512 1.00 95.62 107 ALA A CA 1
ATOM 824 C C . ALA A 1 107 ? -5.746 11.454 22.402 1.00 95.62 107 ALA A C 1
ATOM 826 O O . ALA A 1 107 ? -5.143 12.317 21.781 1.00 95.62 107 ALA A O 1
ATOM 827 N N . GLU A 1 108 ? -5.660 10.164 22.079 1.00 94.75 108 GLU A N 1
ATOM 828 C CA . GLU A 1 108 ? -4.816 9.655 20.990 1.00 94.75 108 GLU A CA 1
ATOM 829 C C . GLU A 1 108 ? -5.190 10.279 19.632 1.00 94.75 108 GLU A C 1
ATOM 831 O O . GLU A 1 108 ? -4.331 10.780 18.907 1.00 94.75 108 GLU A O 1
ATOM 836 N N . LYS A 1 109 ? -6.491 10.361 19.313 1.00 95.12 109 LYS A N 1
ATOM 837 C CA . LYS A 1 109 ? -6.967 11.010 18.077 1.00 95.12 109 LYS A CA 1
ATOM 838 C C . LYS A 1 109 ? -6.618 12.497 18.015 1.00 95.12 109 LYS A C 1
ATOM 840 O O . LYS A 1 109 ? -6.227 12.991 16.960 1.00 95.12 109 LYS A O 1
ATOM 845 N N . LEU A 1 110 ? -6.791 13.218 19.123 1.00 94.81 110 LEU A N 1
ATOM 846 C CA . LEU A 1 110 ? -6.433 14.634 19.225 1.00 94.81 110 LEU A CA 1
ATOM 847 C C . LEU A 1 110 ? -4.919 14.835 19.131 1.00 94.81 110 LEU A C 1
ATOM 849 O O . LEU A 1 110 ? -4.477 15.772 18.473 1.00 94.81 110 LEU A O 1
ATOM 853 N N . TRP A 1 111 ? -4.143 13.941 19.741 1.00 94.38 111 TRP A N 1
ATOM 854 C CA . TRP A 1 111 ? -2.685 13.951 19.718 1.00 94.38 111 TRP A CA 1
ATOM 855 C C . TRP A 1 111 ? -2.153 13.795 18.291 1.00 94.38 111 TRP A C 1
ATOM 857 O O . TRP A 1 111 ? -1.378 14.642 17.848 1.00 94.38 111 TRP A O 1
ATOM 867 N N . HIS A 1 112 ? -2.626 12.793 17.539 1.00 93.25 112 HIS A N 1
ATOM 868 C CA . HIS A 1 112 ? -2.234 12.607 16.137 1.00 93.25 112 HIS A CA 1
ATOM 869 C C . HIS A 1 112 ? -2.661 13.785 15.255 1.00 93.25 112 HIS A C 1
ATOM 871 O O . HIS A 1 112 ? -1.873 14.270 14.447 1.00 93.25 112 HIS A O 1
ATOM 877 N N . LEU A 1 113 ? -3.889 14.283 15.436 1.00 94.62 113 LEU A N 1
ATOM 878 C CA . LEU A 1 113 ? -4.386 15.440 14.692 1.00 94.62 113 LEU A CA 1
ATOM 879 C C . LEU A 1 113 ? -3.521 16.681 14.936 1.00 94.62 113 LEU A C 1
ATOM 881 O O . LEU A 1 113 ? -3.189 17.377 13.983 1.00 94.62 113 LEU A O 1
ATOM 885 N N . TYR A 1 114 ? -3.149 16.948 16.190 1.00 92.88 114 TYR A N 1
ATOM 886 C CA . TYR A 1 114 ? -2.344 18.110 16.564 1.00 92.88 114 TYR A CA 1
ATOM 887 C C . TYR A 1 114 ? -0.901 18.013 16.048 1.00 92.88 114 TYR A C 1
ATOM 889 O O . TYR A 1 114 ? -0.344 19.000 15.565 1.00 92.88 114 TYR A O 1
ATOM 897 N N . HIS A 1 115 ? -0.299 16.821 16.074 1.00 90.88 115 HIS A N 1
ATOM 898 C CA . HIS A 1 115 ? 1.049 16.608 15.538 1.00 90.88 115 HIS A CA 1
ATOM 899 C C . HIS A 1 115 ? 1.127 16.818 14.025 1.00 90.88 115 HIS A C 1
ATOM 901 O O . HIS A 1 115 ? 2.112 17.378 13.535 1.00 90.88 115 HIS A O 1
ATOM 907 N N . ASP A 1 116 ? 0.054 16.481 13.313 1.00 93.31 116 ASP A N 1
ATOM 908 C CA . ASP A 1 116 ? -0.064 16.641 11.866 1.00 93.31 116 ASP A CA 1
ATOM 909 C C . ASP A 1 116 ? -0.458 18.062 11.425 1.00 93.31 116 ASP A C 1
ATOM 911 O O . ASP A 1 116 ? -0.732 18.288 10.242 1.00 93.31 116 ASP A O 1
ATOM 915 N N . PHE A 1 117 ? -0.468 19.045 12.332 1.00 93.69 117 PHE A N 1
ATOM 916 C CA . PHE A 1 117 ? -0.669 20.451 11.974 1.00 93.69 117 PHE A CA 1
ATOM 917 C C . PHE A 1 117 ? 0.423 20.944 11.017 1.00 93.69 117 PHE A C 1
ATOM 919 O O . PHE A 1 117 ? 1.622 20.702 11.210 1.00 93.69 117 PHE A O 1
ATOM 926 N N . SER A 1 118 ? 0.009 21.666 9.973 1.00 92.38 118 SER A N 1
ATOM 927 C CA . SER A 1 118 ? 0.942 22.400 9.119 1.00 92.38 118 SER A CA 1
ATOM 928 C C . SER A 1 118 ? 1.535 23.595 9.866 1.00 92.38 118 SER A C 1
ATOM 930 O O . SER A 1 118 ? 0.995 24.043 10.880 1.00 92.38 118 SER A O 1
ATOM 932 N N . ASP A 1 119 ? 2.641 24.140 9.359 1.00 89.50 119 ASP A N 1
ATOM 933 C CA . ASP A 1 119 ? 3.301 25.290 9.994 1.00 89.50 119 ASP A CA 1
ATOM 934 C C . ASP A 1 119 ? 2.348 26.491 10.063 1.00 89.50 119 ASP A C 1
ATOM 936 O O . ASP A 1 119 ? 2.235 27.139 11.096 1.00 89.50 119 ASP A O 1
ATOM 940 N N . LYS A 1 120 ? 1.513 26.672 9.031 1.00 89.06 120 LYS A N 1
ATOM 941 C CA . LYS A 1 120 ? 0.434 27.669 9.008 1.00 89.06 120 LYS A CA 1
ATOM 942 C C . LYS A 1 120 ? -0.562 27.494 10.158 1.00 89.06 120 LYS A C 1
ATOM 944 O O . LYS A 1 120 ? -0.990 28.485 10.752 1.00 89.06 120 LYS A O 1
ATOM 949 N N . ALA A 1 121 ? -0.959 26.257 10.463 1.00 90.62 121 ALA A N 1
ATOM 950 C CA . ALA A 1 121 ? -1.891 25.980 11.552 1.00 90.62 121 ALA A CA 1
ATOM 951 C C . ALA A 1 121 ? -1.249 26.229 12.928 1.00 90.62 121 ALA A C 1
ATOM 953 O O . ALA A 1 121 ? -1.908 26.778 13.814 1.00 90.62 121 ALA A O 1
ATOM 954 N N . ARG A 1 122 ? 0.041 25.890 13.079 1.00 88.25 122 ARG A N 1
ATOM 955 C CA . ARG A 1 122 ? 0.833 26.154 14.292 1.00 88.25 122 ARG A CA 1
ATOM 956 C C . ARG A 1 122 ? 1.043 27.652 14.522 1.00 88.25 122 ARG A C 1
ATOM 958 O O . ARG A 1 122 ? 0.758 28.134 15.613 1.00 88.25 122 ARG A O 1
ATOM 965 N N . ASP A 1 123 ? 1.435 28.395 13.489 1.00 88.56 123 ASP A N 1
ATOM 966 C CA . ASP A 1 123 ? 1.646 29.849 13.540 1.00 88.56 123 ASP A CA 1
ATOM 967 C C . ASP A 1 123 ? 0.352 30.617 13.843 1.00 88.56 123 ASP A C 1
ATOM 969 O O . ASP A 1 123 ? 0.369 31.662 14.492 1.00 88.56 123 ASP A O 1
ATOM 973 N N . SER A 1 124 ? -0.789 30.080 13.400 1.00 89.31 124 SER A N 1
ATOM 974 C CA . SER A 1 124 ? -2.115 30.640 13.689 1.00 89.31 124 SER A CA 1
ATOM 975 C C . SER A 1 124 ? -2.596 30.353 15.119 1.00 89.31 124 SER A C 1
ATOM 977 O O . SER A 1 124 ? -3.637 30.868 15.521 1.00 89.31 124 SER A O 1
ATOM 979 N N . GLY A 1 125 ? -1.866 29.536 15.888 1.00 88.88 125 GLY A N 1
ATOM 980 C CA . GLY A 1 125 ? -2.185 29.223 17.280 1.00 88.88 125 GLY A CA 1
ATOM 981 C C . GLY A 1 125 ? -3.443 28.370 17.467 1.00 88.88 125 GLY A C 1
ATOM 982 O O . GLY A 1 125 ? -4.081 28.458 18.516 1.00 88.88 125 GLY A O 1
ATOM 983 N N . TYR A 1 126 ? -3.834 27.564 16.473 1.00 92.38 126 TYR A N 1
ATOM 984 C CA . TYR A 1 126 ? -4.969 26.650 16.635 1.00 92.38 126 TYR A CA 1
ATOM 985 C C . TYR A 1 126 ? -4.672 25.588 17.700 1.00 92.38 126 TYR A C 1
ATOM 987 O O . TYR A 1 126 ? -3.565 25.057 17.760 1.00 92.38 126 TYR A O 1
ATOM 995 N N . LEU A 1 127 ? -5.689 25.245 18.501 1.00 91.06 127 LEU A N 1
ATOM 996 C CA . LEU A 1 127 ? -5.584 24.277 19.601 1.00 91.06 127 LEU A CA 1
ATOM 997 C C . LEU A 1 127 ? -4.453 24.617 20.593 1.00 91.06 127 LEU A C 1
ATOM 999 O O . LEU A 1 127 ? -3.701 23.743 21.024 1.00 91.06 127 LEU A O 1
ATOM 1003 N N . SER A 1 128 ? -4.322 25.896 20.955 1.00 90.25 128 SER A N 1
ATOM 1004 C CA . SER A 1 128 ? -3.304 26.399 21.881 1.00 90.25 128 SER A CA 1
ATOM 1005 C C . SER A 1 128 ? -3.319 25.694 23.245 1.00 90.25 128 SER A C 1
ATOM 1007 O O . SER A 1 128 ? -2.261 25.498 23.853 1.00 90.25 128 SER A O 1
ATOM 1009 N N . CYS A 1 129 ? -4.484 25.212 23.695 1.00 89.69 129 CYS A N 1
ATOM 1010 C CA . CYS A 1 129 ? -4.610 24.428 24.922 1.00 89.69 129 CYS A CA 1
ATOM 1011 C C . CYS A 1 129 ? -3.890 23.066 24.854 1.00 89.69 129 CYS A C 1
ATOM 1013 O O . CYS A 1 129 ? -3.658 22.445 25.890 1.00 89.69 129 CYS A O 1
ATOM 1015 N N . LEU A 1 130 ? -3.515 22.604 23.654 1.00 89.88 130 LEU A N 1
ATOM 1016 C CA . LEU A 1 130 ? -2.734 21.386 23.408 1.00 89.88 130 LEU A CA 1
ATOM 1017 C C . LEU A 1 130 ? -1.220 21.645 23.295 1.00 89.88 130 LEU A C 1
ATOM 1019 O O . LEU A 1 130 ? -0.448 20.712 23.100 1.00 89.88 130 LEU A O 1
ATOM 1023 N N . SER A 1 131 ? -0.751 22.883 23.475 1.00 83.25 131 SER A N 1
ATOM 1024 C CA . SER A 1 131 ? 0.686 23.215 23.436 1.00 83.25 131 SER A CA 1
ATOM 1025 C C . SER A 1 131 ? 1.541 22.480 24.481 1.00 83.25 131 SER A C 1
ATOM 1027 O O . SER A 1 131 ? 2.751 22.363 24.306 1.00 83.25 131 SER A O 1
ATOM 1029 N N . GLY A 1 132 ? 0.928 21.930 25.537 1.00 74.81 132 GLY A N 1
ATOM 1030 C CA . GLY A 1 132 ? 1.604 21.094 26.537 1.00 74.81 132 GLY A CA 1
ATOM 1031 C C . GLY A 1 132 ? 2.126 19.747 26.010 1.00 74.81 132 GLY A C 1
ATOM 1032 O O . GLY A 1 132 ? 2.967 19.134 26.664 1.00 74.81 132 GLY A O 1
ATOM 1033 N N . ILE A 1 133 ? 1.678 19.313 24.827 1.00 79.88 133 ILE A N 1
ATOM 1034 C CA . ILE A 1 133 ? 2.011 18.032 24.181 1.00 79.88 133 ILE A CA 1
ATOM 1035 C C . ILE A 1 133 ? 3.383 18.093 23.467 1.00 79.88 133 ILE A C 1
ATOM 1037 O O . ILE A 1 133 ? 3.499 17.812 22.283 1.00 79.88 133 ILE A O 1
ATOM 1041 N N . GLN A 1 134 ? 4.433 18.569 24.134 1.00 65.38 134 GLN A N 1
ATOM 1042 C CA . GLN A 1 134 ? 5.776 18.684 23.528 1.00 65.38 134 GLN A CA 1
ATOM 1043 C C . GLN A 1 134 ? 6.899 18.240 24.472 1.00 65.38 134 GLN A C 1
ATOM 1045 O O . GLN A 1 134 ? 8.049 18.649 24.305 1.00 65.38 134 GLN A O 1
ATOM 1050 N N . ARG A 1 135 ? 6.581 17.489 25.532 1.00 60.41 135 ARG A N 1
ATOM 1051 C CA . ARG A 1 135 ? 7.490 17.331 26.680 1.00 60.41 135 ARG A CA 1
ATOM 1052 C C . ARG A 1 135 ? 7.938 15.904 26.977 1.00 60.41 135 ARG A C 1
ATOM 1054 O O . ARG A 1 135 ? 8.887 15.776 27.744 1.00 60.41 135 ARG A O 1
ATOM 1061 N N . THR A 1 136 ? 7.363 14.865 26.365 1.00 73.44 136 THR A N 1
ATOM 1062 C CA . THR A 1 136 ? 7.762 13.467 26.658 1.00 73.44 136 THR A CA 1
ATOM 1063 C C . THR A 1 136 ? 7.520 12.455 25.530 1.00 73.44 136 THR A C 1
ATOM 1065 O O . THR A 1 136 ? 8.116 11.385 25.573 1.00 73.44 136 THR A O 1
ATOM 1068 N N . GLY A 1 137 ? 6.706 12.770 24.514 1.00 78.44 137 GLY A N 1
ATOM 1069 C CA . GLY A 1 137 ? 6.316 11.837 23.447 1.00 78.44 137 GLY A CA 1
ATOM 1070 C C . GLY A 1 137 ? 5.210 10.837 23.833 1.00 78.44 137 GLY A C 1
ATOM 1071 O O . GLY A 1 137 ? 4.568 10.949 24.881 1.00 78.44 137 GLY A O 1
ATOM 1072 N N . PHE A 1 138 ? 4.952 9.873 22.943 1.00 79.06 138 PHE A N 1
ATOM 1073 C CA . PHE A 1 138 ? 3.994 8.776 23.144 1.00 79.06 138 PHE A CA 1
ATOM 1074 C C . PHE A 1 138 ? 4.639 7.626 23.944 1.00 79.06 138 PHE A C 1
ATOM 1076 O O . PHE A 1 138 ? 5.760 7.246 23.599 1.00 79.06 138 PHE A O 1
ATOM 1083 N N . PRO A 1 139 ? 3.934 6.981 24.900 1.00 84.31 139 PRO A N 1
ATOM 1084 C CA . PRO A 1 139 ? 2.513 7.136 25.251 1.00 84.31 139 PRO A CA 1
ATOM 1085 C C . PRO A 1 139 ? 2.198 8.197 26.324 1.00 84.31 139 PRO A C 1
ATOM 1087 O O . PRO A 1 139 ? 1.021 8.496 26.551 1.00 84.31 139 PRO A O 1
ATOM 1090 N N . GLU A 1 140 ? 3.198 8.784 26.979 1.00 87.69 140 GLU A N 1
ATOM 1091 C CA . GLU A 1 140 ? 3.039 9.649 28.158 1.00 87.69 140 GLU A CA 1
ATOM 1092 C C . GLU A 1 140 ? 2.160 10.879 27.883 1.00 87.69 140 GLU A C 1
ATOM 1094 O O . GLU A 1 140 ? 1.296 11.231 28.688 1.00 87.69 140 GLU A O 1
ATOM 1099 N N . GLU A 1 141 ? 2.312 11.505 26.717 1.00 88.62 141 GLU A N 1
ATOM 1100 C CA . GLU A 1 141 ? 1.536 12.687 26.333 1.00 88.62 141 GLU A CA 1
ATOM 1101 C C . GLU A 1 141 ? 0.051 12.394 26.102 1.00 88.62 141 GLU A C 1
ATOM 1103 O O . GLU A 1 141 ? -0.810 13.216 26.426 1.00 88.62 141 GLU A O 1
ATOM 1108 N N . THR A 1 142 ? -0.270 11.211 25.573 1.00 91.75 142 THR A N 1
ATOM 1109 C CA . THR A 1 142 ? -1.669 10.795 25.403 1.00 91.75 142 THR A CA 1
ATOM 1110 C C . THR A 1 142 ? -2.324 10.492 26.747 1.00 91.75 142 THR A C 1
ATOM 1112 O O . THR A 1 142 ? -3.495 10.822 26.939 1.00 91.75 142 THR A O 1
ATOM 1115 N N . ALA A 1 143 ? -1.566 9.944 27.705 1.00 90.75 143 ALA A N 1
ATOM 1116 C CA . ALA A 1 143 ? -2.033 9.728 29.071 1.00 90.75 143 ALA A CA 1
ATOM 1117 C C . ALA A 1 143 ? -2.299 11.059 29.792 1.00 90.75 143 ALA A C 1
ATOM 1119 O O . ALA A 1 143 ? -3.371 11.231 30.374 1.00 90.75 143 ALA A O 1
ATOM 1120 N N . TRP A 1 144 ? -1.381 12.026 29.673 1.00 91.44 144 TRP A N 1
ATOM 1121 C CA . TRP A 1 144 ? -1.580 13.388 30.177 1.00 91.44 144 TRP A CA 1
ATOM 1122 C C . TRP A 1 144 ? -2.829 14.036 29.572 1.00 91.44 144 TRP A C 1
ATOM 1124 O O . TRP A 1 144 ? -3.690 14.534 30.295 1.00 91.44 144 TRP A O 1
ATOM 1134 N N . LEU A 1 145 ? -2.991 13.980 28.247 1.00 93.50 145 LEU A N 1
ATOM 1135 C CA . LEU A 1 145 ? -4.156 14.570 27.590 1.00 93.50 145 LEU A CA 1
ATOM 1136 C C . LEU A 1 145 ? -5.464 13.882 28.020 1.00 93.50 145 LEU A C 1
ATOM 1138 O O . LEU A 1 145 ? -6.476 14.553 28.218 1.00 93.50 145 LEU A O 1
ATOM 1142 N N . ALA A 1 146 ? -5.456 12.562 28.221 1.00 94.81 146 ALA A N 1
ATOM 1143 C CA . ALA A 1 146 ? -6.610 11.828 28.738 1.00 94.81 146 ALA A CA 1
ATOM 1144 C C . ALA A 1 146 ? -6.995 12.263 30.166 1.00 94.81 146 ALA A C 1
ATOM 1146 O O . ALA A 1 146 ? -8.188 12.327 30.486 1.00 94.81 146 ALA A O 1
ATOM 1147 N N . GLU A 1 147 ? -6.009 12.589 31.006 1.00 93.56 147 GLU A N 1
ATOM 1148 C CA . GLU A 1 147 ? -6.220 13.167 32.335 1.00 93.56 147 GLU A CA 1
ATOM 1149 C C . GLU A 1 147 ? -6.801 14.583 32.237 1.00 93.56 147 GLU A C 1
ATOM 1151 O O . GLU A 1 147 ? -7.828 14.863 32.860 1.00 93.56 147 GLU A O 1
ATOM 1156 N N . GLN A 1 148 ? -6.253 15.442 31.374 1.00 94.44 148 GLN A N 1
ATOM 1157 C CA . GLN A 1 148 ? -6.777 16.793 31.138 1.00 94.44 148 GLN A CA 1
ATOM 1158 C C . GLN A 1 148 ? -8.226 16.780 30.630 1.00 94.44 148 GLN A C 1
ATOM 1160 O O . GLN A 1 148 ? -9.051 17.581 31.066 1.00 94.44 148 GLN A O 1
ATOM 1165 N N . LEU A 1 149 ? -8.589 15.823 29.768 1.00 95.69 149 LEU A N 1
ATOM 1166 C CA . LEU A 1 149 ? -9.966 15.640 29.291 1.00 95.69 149 LEU A CA 1
ATOM 1167 C C . LEU A 1 149 ? -10.959 15.291 30.414 1.00 95.69 149 LEU A C 1
ATOM 1169 O O . LEU A 1 149 ? -12.174 15.382 30.210 1.00 95.69 149 LEU A O 1
ATOM 1173 N N . SER A 1 150 ? -10.495 14.895 31.604 1.00 94.25 150 SER A N 1
ATOM 1174 C CA . SER A 1 150 ? -11.373 14.697 32.761 1.00 94.25 150 SER A CA 1
ATOM 1175 C C . SER A 1 150 ? -11.903 16.017 33.342 1.00 94.25 150 SER A C 1
ATOM 1177 O O . SER A 1 150 ? -13.029 16.033 33.852 1.00 94.25 150 SER A O 1
ATOM 1179 N N . ASP A 1 151 ? -11.184 17.130 33.166 1.00 95.44 151 ASP A N 1
ATOM 1180 C CA . ASP A 1 151 ? -11.567 18.457 33.653 1.00 95.44 151 ASP A CA 1
ATOM 1181 C C . ASP A 1 151 ? -12.590 19.143 32.717 1.00 95.44 151 ASP A C 1
ATOM 1183 O O . ASP A 1 151 ? -12.291 19.403 31.545 1.00 95.44 151 ASP A O 1
ATOM 1187 N N . PRO A 1 152 ? -13.808 19.474 33.200 1.00 94.81 152 PRO A N 1
ATOM 1188 C CA . PRO A 1 152 ? -14.798 20.209 32.415 1.00 94.81 152 PRO A CA 1
ATOM 1189 C C . PRO A 1 152 ? -14.319 21.574 31.907 1.00 94.81 152 PRO A C 1
ATOM 1191 O O . PRO A 1 152 ? -14.748 21.991 30.831 1.00 94.81 152 PRO A O 1
ATOM 1194 N N . ALA A 1 153 ? -13.454 22.274 32.651 1.00 95.38 153 ALA A N 1
ATOM 1195 C CA . ALA A 1 153 ? -12.950 23.580 32.232 1.00 95.38 153 ALA A CA 1
ATOM 1196 C C . ALA A 1 153 ? -12.031 23.443 31.011 1.00 95.38 153 ALA A C 1
ATOM 1198 O O . ALA A 1 153 ? -12.244 24.118 30.004 1.00 95.38 153 ALA A O 1
ATOM 1199 N N . PHE A 1 154 ? -11.084 22.501 31.056 1.00 96.00 154 PHE A N 1
ATOM 1200 C CA . PHE A 1 154 ? -10.232 22.172 29.914 1.00 96.00 154 PHE A CA 1
ATOM 1201 C C . PHE A 1 154 ? -11.044 21.743 28.684 1.00 96.00 154 PHE A C 1
ATOM 1203 O O . PHE A 1 154 ? -10.808 22.248 27.587 1.00 96.00 154 PHE A O 1
ATOM 1210 N N . ARG A 1 155 ? -12.048 20.867 28.853 1.00 96.00 155 ARG A N 1
ATOM 1211 C CA . ARG A 1 155 ? -12.923 20.453 27.739 1.00 96.00 155 ARG A CA 1
ATOM 1212 C C . ARG A 1 155 ? -13.653 21.629 27.102 1.00 96.00 155 ARG A C 1
ATOM 1214 O O . ARG A 1 155 ? -13.837 21.634 25.887 1.00 96.00 155 ARG A O 1
ATOM 1221 N N . GLN A 1 156 ? -14.093 22.605 27.895 1.00 95.94 156 GLN A N 1
ATOM 1222 C CA . GLN A 1 156 ? -14.769 23.786 27.367 1.00 95.94 156 GLN A CA 1
ATOM 1223 C C . GLN A 1 156 ? -13.835 24.618 26.484 1.00 95.94 156 GLN A C 1
ATOM 1225 O O . GLN A 1 156 ? -14.196 24.899 25.342 1.00 95.94 156 GLN A O 1
ATOM 1230 N N . THR A 1 157 ? -12.624 24.910 26.961 1.00 96.19 157 THR A N 1
ATOM 1231 C CA . THR A 1 157 ? -11.594 25.609 26.177 1.00 96.19 157 THR A CA 1
ATOM 1232 C C . THR A 1 157 ? -11.257 24.850 24.895 1.00 96.19 157 THR A C 1
ATOM 1234 O O . THR A 1 157 ? -11.295 25.416 23.805 1.00 96.19 157 THR A O 1
ATOM 1237 N N . LEU A 1 158 ? -11.012 23.540 25.003 1.00 96.56 158 LEU A N 1
ATOM 1238 C CA . LEU A 1 158 ? -10.696 22.700 23.852 1.00 96.56 158 LEU A CA 1
ATOM 1239 C C . LEU A 1 158 ? -11.826 22.712 22.815 1.00 96.56 158 LEU A C 1
ATOM 1241 O O . LEU A 1 158 ? -11.548 22.769 21.624 1.00 96.56 158 LEU A O 1
ATOM 1245 N N . LYS A 1 159 ? -13.100 22.692 23.231 1.00 97.19 159 LYS A N 1
ATOM 1246 C CA . LYS A 1 159 ? -14.229 22.763 22.290 1.00 97.19 159 LYS A CA 1
ATOM 1247 C C . LYS A 1 159 ? -14.270 24.085 21.524 1.00 97.19 159 LYS A C 1
ATOM 1249 O O . LYS A 1 159 ? -14.563 24.080 20.332 1.00 97.19 159 LYS A O 1
ATOM 1254 N N . GLU A 1 160 ? -14.006 25.201 22.194 1.00 95.50 160 GLU A N 1
ATOM 1255 C CA . GLU A 1 160 ? -13.999 26.530 21.571 1.00 95.50 160 GLU A CA 1
ATOM 1256 C C . GLU A 1 160 ? -12.880 26.641 20.530 1.00 95.50 160 GLU A C 1
ATOM 1258 O O . GLU A 1 160 ? -13.133 26.996 19.375 1.00 95.50 160 GLU A O 1
ATOM 1263 N N . GLU A 1 161 ? -11.663 26.235 20.896 1.00 96.31 161 GLU A N 1
ATOM 1264 C CA . GLU A 1 161 ? -10.522 26.224 19.977 1.00 96.31 161 GLU A CA 1
ATOM 1265 C C . GLU A 1 161 ? -10.716 25.227 18.827 1.00 96.31 161 GLU A C 1
ATOM 1267 O O . GLU A 1 161 ? -10.407 25.532 17.672 1.00 96.31 161 GLU A O 1
ATOM 1272 N N . TYR A 1 162 ? -11.279 24.049 19.111 1.00 96.38 162 TYR A N 1
ATOM 1273 C CA . TYR A 1 162 ? -11.556 23.036 18.096 1.00 96.38 162 TYR A CA 1
ATOM 1274 C C . TYR A 1 162 ? -12.627 23.492 17.107 1.00 96.38 162 TYR A C 1
ATOM 1276 O O . TYR A 1 162 ? -12.502 23.227 15.914 1.00 96.38 162 TYR A O 1
ATOM 1284 N N . ALA A 1 163 ? -13.660 24.212 17.553 1.00 95.12 163 ALA A N 1
ATOM 1285 C CA . ALA A 1 163 ? -14.668 24.780 16.661 1.00 95.12 163 ALA A CA 1
ATOM 1286 C C . ALA A 1 163 ? -14.065 25.825 15.706 1.00 95.12 163 ALA A C 1
ATOM 1288 O O . ALA A 1 163 ? -14.394 25.837 14.513 1.00 95.12 163 ALA A O 1
ATOM 1289 N N . ALA A 1 164 ? -13.152 26.666 16.208 1.00 94.69 164 ALA A N 1
ATOM 1290 C CA . ALA A 1 164 ? -12.418 27.629 15.391 1.00 94.69 164 ALA A CA 1
ATOM 1291 C C . ALA A 1 164 ? -11.532 26.923 14.352 1.00 94.69 164 ALA A C 1
ATOM 1293 O O . ALA A 1 164 ? -11.604 27.242 13.163 1.00 94.69 164 ALA A O 1
ATOM 1294 N N . PHE A 1 165 ? -10.768 25.912 14.780 1.00 95.75 165 PHE A N 1
ATOM 1295 C CA . PHE A 1 165 ? -9.966 25.069 13.892 1.00 95.75 165 PHE A CA 1
ATOM 1296 C C . PHE A 1 165 ? -10.826 24.371 12.831 1.00 95.75 165 PHE A C 1
ATOM 1298 O O . PHE A 1 165 ? -10.524 24.446 11.645 1.00 95.75 165 PHE A O 1
ATOM 1305 N N . TRP A 1 166 ? -11.924 23.727 13.229 1.00 93.81 166 TRP A N 1
ATOM 1306 C CA . TRP A 1 166 ? -12.804 22.985 12.325 1.00 93.81 166 TRP A CA 1
ATOM 1307 C C . TRP A 1 166 ? -13.421 23.888 11.254 1.00 93.81 166 TRP A C 1
ATOM 1309 O O . TRP A 1 166 ? -13.483 23.503 10.087 1.00 93.81 166 TRP A O 1
ATOM 1319 N N . THR A 1 167 ? -13.819 25.108 11.627 1.00 93.12 167 THR A N 1
ATOM 1320 C CA . THR A 1 167 ? -14.340 26.108 10.683 1.00 93.12 167 THR A CA 1
ATOM 1321 C C . THR A 1 167 ? -13.275 26.522 9.670 1.00 93.12 167 THR A C 1
ATOM 1323 O O . THR A 1 167 ? -13.550 26.568 8.471 1.00 93.12 167 THR A O 1
ATOM 1326 N N . ALA A 1 168 ? -12.048 26.772 10.131 1.00 92.88 168 ALA A N 1
ATOM 1327 C CA . ALA A 1 168 ? -10.933 27.111 9.254 1.00 92.88 168 ALA A CA 1
ATOM 1328 C C . ALA A 1 168 ? -10.553 25.936 8.336 1.00 92.88 168 ALA A C 1
ATOM 1330 O O . ALA A 1 168 ? -10.364 26.130 7.140 1.00 92.88 168 ALA A O 1
ATOM 1331 N N . TYR A 1 169 ? -10.547 24.707 8.857 1.00 93.00 169 TYR A N 1
ATOM 1332 C CA . TYR A 1 169 ? -10.204 23.495 8.109 1.00 93.00 169 TYR A CA 1
ATOM 1333 C C . TYR A 1 169 ? -11.197 23.158 6.987 1.00 93.00 169 TYR A C 1
ATOM 1335 O O . TYR A 1 169 ? -10.835 22.553 5.977 1.00 93.00 169 TYR A O 1
ATOM 1343 N N . GLN A 1 170 ? -12.465 23.552 7.134 1.00 91.38 170 GLN A N 1
ATOM 1344 C CA . GLN A 1 170 ? -13.456 23.424 6.062 1.00 91.38 170 GLN A CA 1
ATOM 1345 C C . GLN A 1 170 ? -13.197 24.380 4.892 1.00 91.38 170 GLN A C 1
ATOM 1347 O O . GLN A 1 170 ? -13.582 24.070 3.766 1.00 91.38 170 GLN A O 1
ATOM 1352 N N . GLN A 1 171 ? -12.570 25.528 5.156 1.00 92.31 171 GLN A N 1
ATOM 1353 C CA . GLN A 1 171 ? -12.216 26.520 4.138 1.00 92.31 171 GLN A CA 1
ATOM 1354 C C . GLN A 1 171 ? -10.839 26.236 3.534 1.00 92.31 171 GLN A C 1
ATOM 1356 O O . GLN A 1 171 ? -10.638 26.441 2.340 1.00 92.31 171 GLN A O 1
ATOM 1361 N N . ASP A 1 172 ? -9.913 25.748 4.357 1.00 92.06 172 ASP A N 1
ATOM 1362 C CA . ASP A 1 172 ? -8.533 25.470 3.995 1.00 92.06 172 ASP A CA 1
ATOM 1363 C C . ASP A 1 172 ? -8.108 24.083 4.495 1.00 92.06 172 ASP A C 1
ATOM 1365 O O . ASP A 1 172 ? -7.870 23.859 5.686 1.00 92.06 172 ASP A O 1
ATOM 1369 N N . ARG A 1 173 ? -8.000 23.135 3.560 1.00 92.00 173 ARG A N 1
ATOM 1370 C CA . ARG A 1 173 ? -7.603 21.756 3.864 1.00 92.00 173 ARG A CA 1
ATOM 1371 C C . ARG A 1 173 ? -6.112 21.637 4.192 1.00 92.00 173 ARG A C 1
ATOM 1373 O O . ARG A 1 173 ? -5.748 20.659 4.841 1.00 92.00 173 ARG A O 1
ATOM 1380 N N . ASP A 1 174 ? -5.288 22.632 3.861 1.00 92.69 174 ASP A N 1
ATOM 1381 C CA . ASP A 1 174 ? -3.831 22.608 4.057 1.00 92.69 174 ASP A CA 1
ATOM 1382 C C . ASP A 1 174 ? -3.417 22.899 5.514 1.00 92.69 174 ASP A C 1
ATOM 1384 O O . ASP A 1 174 ? -2.232 22.903 5.857 1.00 92.69 174 ASP A O 1
ATOM 1388 N N . LEU A 1 175 ? -4.379 23.118 6.420 1.00 92.31 175 LEU A N 1
ATOM 1389 C CA . LEU A 1 175 ? -4.106 23.222 7.860 1.00 92.31 175 LEU A CA 1
ATOM 1390 C C . LEU A 1 175 ? -3.633 21.891 8.475 1.00 92.31 175 LEU A C 1
ATOM 1392 O O . LEU A 1 175 ? -2.995 21.897 9.527 1.00 92.31 175 LEU A O 1
ATOM 1396 N N . LEU A 1 176 ? -3.903 20.757 7.817 1.00 93.31 176 LEU A N 1
ATOM 1397 C CA . LEU A 1 176 ? -3.381 19.442 8.195 1.00 93.31 176 LEU A CA 1
ATOM 1398 C C . LEU A 1 176 ? -2.466 18.893 7.101 1.00 93.31 176 LEU A C 1
ATOM 1400 O O . LEU A 1 176 ? -2.855 18.859 5.938 1.00 93.31 176 LEU A O 1
ATOM 1404 N N . ARG A 1 177 ? -1.293 18.383 7.488 1.00 91.25 177 ARG A N 1
ATOM 1405 C CA . ARG A 1 177 ? -0.333 17.717 6.589 1.00 91.25 177 ARG A CA 1
ATOM 1406 C C . ARG A 1 177 ? -0.913 16.439 5.977 1.00 91.25 177 ARG A C 1
ATOM 1408 O O . ARG A 1 177 ? -0.630 16.121 4.828 1.00 91.25 177 ARG A O 1
ATOM 1415 N N . PHE A 1 178 ? -1.750 15.729 6.736 1.00 90.31 178 PHE A N 1
ATOM 1416 C CA . PHE A 1 178 ? -2.422 14.509 6.299 1.00 90.31 178 PHE A CA 1
ATOM 1417 C C . PHE A 1 178 ? -3.937 14.585 6.529 1.00 90.31 178 PHE A C 1
ATOM 1419 O O . PHE A 1 178 ? -4.413 15.182 7.493 1.00 90.31 178 PHE A O 1
ATOM 1426 N N . HIS A 1 179 ? -4.723 13.964 5.645 1.00 86.31 179 HIS A N 1
ATOM 1427 C CA . HIS A 1 179 ? -6.191 14.096 5.637 1.00 86.31 179 HIS A CA 1
ATOM 1428 C C . HIS A 1 179 ? -6.948 12.810 6.004 1.00 86.31 179 HIS A C 1
ATOM 1430 O O . HIS A 1 179 ? -8.148 12.712 5.751 1.00 86.31 179 HIS A O 1
ATOM 1436 N N . TYR A 1 180 ? -6.266 11.822 6.592 1.00 87.81 180 TYR A N 1
ATOM 1437 C CA . TYR A 1 180 ? -6.892 10.578 7.061 1.00 87.81 180 TYR A CA 1
ATOM 1438 C C . TYR A 1 180 ? -7.635 10.747 8.400 1.00 87.81 180 TYR A C 1
ATOM 1440 O O . TYR A 1 180 ? -8.417 9.879 8.793 1.00 87.81 180 TYR A O 1
ATOM 1448 N N . HIS A 1 181 ? -7.413 11.867 9.096 1.00 90.56 181 HIS A N 1
ATOM 1449 C CA . HIS A 1 181 ? -8.126 12.224 10.320 1.00 90.56 181 HIS A CA 1
ATOM 1450 C C . HIS A 1 181 ? -9.635 12.316 10.079 1.00 90.56 181 HIS A C 1
ATOM 1452 O O . HIS A 1 181 ? -10.089 12.678 8.994 1.00 90.56 181 HIS A O 1
ATOM 1458 N N . ARG A 1 182 ? -10.430 12.029 11.117 1.00 91.62 182 ARG A N 1
ATOM 1459 C CA . ARG A 1 182 ? -11.900 12.132 11.095 1.00 91.62 182 ARG A CA 1
ATOM 1460 C C . ARG A 1 182 ? -12.367 13.246 12.034 1.00 91.62 182 ARG A C 1
ATOM 1462 O O . ARG A 1 182 ? -12.868 12.953 13.120 1.00 91.62 182 ARG A O 1
ATOM 1469 N N . PRO A 1 183 ? -12.240 14.534 11.667 1.00 91.88 183 PRO A N 1
ATOM 1470 C CA . PRO A 1 183 ? -12.352 15.590 12.664 1.00 91.88 183 PRO A CA 1
ATOM 1471 C C . PRO A 1 183 ? -13.818 15.857 13.061 1.00 91.88 183 PRO A C 1
ATOM 1473 O O . PRO A 1 183 ? -14.100 16.221 14.197 1.00 91.88 183 PRO A O 1
ATOM 1476 N N . ARG A 1 184 ? -14.787 15.503 12.201 1.00 91.81 184 ARG A N 1
ATOM 1477 C CA . ARG A 1 184 ? -16.205 15.415 12.598 1.00 91.81 184 ARG A CA 1
ATOM 1478 C C . ARG A 1 184 ? -16.430 14.395 13.721 1.00 91.81 184 ARG A C 1
ATOM 1480 O O . ARG A 1 184 ? -17.192 14.667 14.637 1.00 91.81 184 ARG A O 1
ATOM 1487 N N . GLU A 1 185 ? -15.790 13.229 13.650 1.00 91.94 185 GLU A N 1
ATOM 1488 C CA . GLU A 1 185 ? -15.922 12.184 14.673 1.00 91.94 185 GLU A CA 1
ATOM 1489 C C . GLU A 1 185 ? -15.281 12.628 15.995 1.00 91.94 185 GLU A C 1
ATOM 1491 O O . GLU A 1 185 ? -15.865 12.450 17.058 1.00 91.94 185 GLU A O 1
ATOM 1496 N N . ILE A 1 186 ? -14.105 13.259 15.928 1.00 94.88 186 ILE A N 1
ATOM 1497 C CA . ILE A 1 186 ? -13.414 13.829 17.094 1.00 94.88 186 ILE A CA 1
ATOM 1498 C C . ILE A 1 186 ? -14.281 14.896 17.771 1.00 94.88 186 ILE A C 1
ATOM 1500 O O . ILE A 1 186 ? -14.428 14.875 18.991 1.00 94.88 186 ILE A O 1
ATOM 1504 N N . TRP A 1 187 ? -14.902 15.782 16.989 1.00 95.19 187 TRP A N 1
ATOM 1505 C CA . TRP A 1 187 ? -15.808 16.810 17.498 1.00 95.19 187 TRP A CA 1
ATOM 1506 C C . TRP A 1 187 ? -17.013 16.234 18.244 1.00 95.19 187 TRP A C 1
ATOM 1508 O O . TRP A 1 187 ? -17.322 16.669 19.353 1.00 95.19 187 TRP A O 1
ATOM 1518 N N . GLU A 1 188 ? -17.690 15.243 17.660 1.00 92.25 188 GLU A N 1
ATOM 1519 C CA . GLU A 1 188 ? -18.845 14.612 18.306 1.00 92.25 188 GLU A CA 1
ATOM 1520 C C . GLU A 1 188 ? -18.432 13.818 19.556 1.00 92.25 188 GLU A C 1
ATOM 1522 O O . GLU A 1 188 ? -19.090 13.930 20.587 1.00 92.25 188 GLU A O 1
ATOM 1527 N N . ASN A 1 189 ? -17.292 13.117 19.528 1.00 93.25 189 ASN A N 1
ATOM 1528 C CA . ASN A 1 189 ? -16.752 12.436 20.710 1.00 93.25 189 ASN A CA 1
ATOM 1529 C C . ASN A 1 189 ? -16.389 13.420 21.836 1.00 93.25 189 ASN A C 1
ATOM 1531 O O . ASN A 1 189 ? -16.602 13.120 23.008 1.00 93.25 189 ASN A O 1
ATOM 1535 N N . LEU A 1 190 ? -15.871 14.604 21.498 1.00 95.19 190 LEU A N 1
ATOM 1536 C CA . LEU A 1 190 ? -15.551 15.638 22.481 1.00 95.19 190 LEU A CA 1
ATOM 1537 C C . LEU A 1 190 ? -16.811 16.193 23.160 1.00 95.19 190 LEU A C 1
ATOM 1539 O O . LEU A 1 190 ? -16.807 16.398 24.372 1.00 95.19 190 LEU A O 1
ATOM 1543 N N . LYS A 1 191 ? -17.901 16.396 22.409 1.00 92.81 191 LYS A N 1
ATOM 1544 C CA . LYS A 1 191 ? -19.205 16.787 22.976 1.00 92.81 191 LYS A CA 1
ATOM 1545 C C . LYS A 1 191 ? -19.800 15.699 23.863 1.00 92.81 191 LYS A C 1
ATOM 1547 O O . LYS A 1 191 ? -20.345 15.990 24.924 1.00 92.81 191 LYS A O 1
ATOM 1552 N N . ASP A 1 192 ? -19.685 14.451 23.424 1.00 92.31 192 ASP A N 1
ATOM 1553 C CA . ASP A 1 192 ? -20.195 13.274 24.123 1.00 92.31 192 ASP A CA 1
ATOM 1554 C C . ASP A 1 192 ? -19.634 13.131 25.549 1.00 92.31 192 ASP A C 1
ATOM 1556 O O . ASP A 1 192 ? -20.301 12.554 26.410 1.00 92.31 192 ASP A O 1
ATOM 1560 N N . LEU A 1 193 ? -18.432 13.659 25.819 1.00 93.06 193 LEU A N 1
ATOM 1561 C CA . LEU A 1 193 ? -17.824 13.628 27.153 1.00 93.06 193 LEU A CA 1
ATOM 1562 C C . LEU A 1 193 ? -18.599 14.438 28.204 1.00 93.06 193 LEU A C 1
ATOM 1564 O O . LEU A 1 193 ? -18.443 14.165 29.395 1.00 93.06 193 LEU A O 1
ATOM 1568 N N . ASP A 1 194 ? -19.430 15.398 27.791 1.00 91.75 194 ASP A N 1
ATOM 1569 C CA . ASP A 1 194 ? -20.251 16.208 28.701 1.00 91.75 194 ASP A CA 1
ATOM 1570 C C . ASP A 1 194 ? -21.638 15.606 28.969 1.00 91.75 194 ASP A C 1
ATOM 1572 O O . ASP A 1 194 ? -22.401 16.142 29.778 1.00 91.75 194 ASP A O 1
ATOM 1576 N N . LEU A 1 195 ? -21.983 14.490 28.316 1.00 91.88 195 LEU A N 1
ATOM 1577 C CA . LEU A 1 195 ? -23.259 13.820 28.544 1.00 91.88 195 LEU A CA 1
ATOM 1578 C C . LEU A 1 195 ? -23.321 13.212 29.957 1.00 91.88 195 LEU A C 1
ATOM 1580 O O . LEU A 1 195 ? -22.341 12.628 30.436 1.00 91.88 195 LEU A O 1
ATOM 1584 N N . PRO A 1 196 ? -24.478 13.299 30.640 1.00 89.88 196 PRO A N 1
ATOM 1585 C CA . PRO A 1 196 ? -24.642 12.724 31.967 1.00 89.88 196 PRO A CA 1
ATOM 1586 C C . PRO A 1 196 ? -24.554 11.196 31.910 1.00 89.88 196 PRO A C 1
ATOM 1588 O O . PRO A 1 196 ? -25.274 10.546 31.151 1.00 89.88 196 PRO A O 1
ATOM 1591 N N . ARG A 1 197 ? -23.721 10.608 32.773 1.00 91.38 197 ARG A N 1
ATOM 1592 C CA . ARG A 1 197 ? -23.500 9.158 32.802 1.00 91.38 197 ARG A CA 1
ATOM 1593 C C . ARG A 1 197 ? -24.417 8.440 33.788 1.00 91.38 197 ARG A C 1
ATOM 1595 O O . ARG A 1 197 ? -24.489 8.807 34.959 1.00 91.38 197 ARG A O 1
ATOM 1602 N N . ARG A 1 198 ? -25.092 7.390 33.322 1.00 92.19 198 ARG A N 1
ATOM 1603 C CA . ARG A 1 198 ? -25.766 6.380 34.144 1.00 92.19 198 ARG A CA 1
ATOM 1604 C C . ARG A 1 198 ? -24.726 5.385 34.654 1.00 92.19 198 ARG A C 1
ATOM 1606 O O . ARG A 1 198 ? -23.919 4.894 33.878 1.00 92.19 198 ARG A O 1
ATOM 1613 N N . THR A 1 199 ? -24.781 5.056 35.940 1.00 90.50 199 THR A N 1
ATOM 1614 C CA . THR A 1 199 ? -23.912 4.038 36.545 1.00 90.50 199 THR A CA 1
ATOM 1615 C C . THR A 1 199 ? -24.566 2.660 36.470 1.00 90.50 199 THR A C 1
ATOM 1617 O O . THR A 1 199 ? -25.755 2.518 36.769 1.00 90.50 199 THR A O 1
ATOM 1620 N N . PHE A 1 200 ? -23.782 1.644 36.113 1.00 92.12 200 PHE A N 1
ATOM 1621 C CA . PHE A 1 200 ? -24.169 0.234 36.171 1.00 92.12 200 PHE A CA 1
ATOM 1622 C C . PHE A 1 200 ? -23.385 -0.488 37.274 1.00 92.12 200 PHE A C 1
ATOM 1624 O O . PHE A 1 200 ? -22.343 -0.014 37.722 1.00 92.12 200 PHE A O 1
ATOM 1631 N N . SER A 1 201 ? -23.888 -1.635 37.723 1.00 89.31 201 SER A N 1
ATOM 1632 C CA . SER A 1 201 ? -23.213 -2.500 38.694 1.00 89.31 201 SER A CA 1
ATOM 1633 C C . SER A 1 201 ? -23.253 -3.939 38.198 1.00 89.31 201 SER A C 1
ATOM 1635 O O . SER A 1 201 ? -24.173 -4.315 37.470 1.00 89.31 201 SER A O 1
ATOM 1637 N N . SER A 1 202 ? -22.240 -4.725 38.554 1.00 90.88 202 SER A N 1
ATOM 1638 C CA . SER A 1 202 ? -22.077 -6.089 38.072 1.00 90.88 202 SER A CA 1
ATOM 1639 C C . SER A 1 202 ? -21.740 -7.063 39.192 1.00 90.88 202 SER A C 1
ATOM 1641 O O . SER A 1 202 ? -20.915 -6.775 40.060 1.00 90.88 202 SER A O 1
ATOM 1643 N N . ASP A 1 203 ? -22.330 -8.254 39.111 1.00 83.38 203 ASP A N 1
ATOM 1644 C CA . ASP A 1 203 ? -21.972 -9.403 39.948 1.00 83.38 203 ASP A CA 1
ATOM 1645 C C . ASP A 1 203 ? -20.948 -10.319 39.248 1.00 83.38 203 ASP A C 1
ATOM 1647 O O . ASP A 1 203 ? -20.491 -11.314 39.817 1.00 83.38 203 ASP A O 1
ATOM 1651 N N . LEU A 1 204 ? -20.572 -10.010 37.999 1.00 84.25 204 LEU A N 1
ATOM 1652 C CA . LEU A 1 204 ? -19.575 -10.776 37.258 1.00 84.25 204 LEU A CA 1
ATOM 1653 C C . LEU A 1 204 ? -18.174 -10.516 37.808 1.00 84.25 204 LEU A C 1
ATOM 1655 O O . LEU A 1 204 ? -17.624 -9.421 37.678 1.00 84.25 204 LEU A O 1
ATOM 1659 N N . SER A 1 205 ? -17.558 -11.570 38.343 1.00 78.44 205 SER A N 1
ATOM 1660 C CA . SER A 1 205 ? -16.136 -11.570 38.695 1.00 78.44 205 SER A CA 1
ATOM 1661 C C . SER A 1 205 ? -15.235 -11.650 37.462 1.00 78.44 205 SER A C 1
ATOM 1663 O O . SER A 1 205 ? -14.194 -11.002 37.423 1.00 78.44 205 SER A O 1
ATOM 1665 N N . GLN A 1 206 ? -15.632 -12.428 36.453 1.00 75.75 206 GLN A N 1
ATOM 1666 C CA . GLN A 1 206 ? -14.946 -12.552 35.170 1.00 75.75 206 GLN A CA 1
ATOM 1667 C C . GLN A 1 206 ? -15.961 -12.736 34.047 1.00 75.75 206 GLN A C 1
ATOM 1669 O O . GLN A 1 206 ? -17.009 -13.364 34.228 1.00 75.75 206 GLN A O 1
ATOM 1674 N N . VAL A 1 207 ? -15.639 -12.201 32.872 1.00 78.56 207 VAL A N 1
ATOM 1675 C CA . VAL A 1 207 ? -16.483 -12.378 31.693 1.00 78.56 207 VAL A CA 1
ATOM 1676 C C . VAL A 1 207 ? -16.289 -13.793 31.137 1.00 78.56 207 VAL A C 1
ATOM 1678 O O . VAL A 1 207 ? -15.147 -14.247 31.042 1.00 78.56 207 VAL A O 1
ATOM 1681 N N . PRO A 1 208 ? -17.372 -14.512 30.775 1.00 80.19 208 PRO A N 1
ATOM 1682 C CA . PRO A 1 208 ? -17.266 -15.828 30.159 1.00 80.19 208 PRO A CA 1
ATOM 1683 C C . PRO A 1 208 ? -16.304 -15.832 28.973 1.00 80.19 208 PRO A C 1
ATOM 1685 O O . PRO A 1 208 ? -16.385 -14.958 28.114 1.00 80.19 208 PRO A O 1
ATOM 1688 N N . THR A 1 209 ? -15.439 -16.838 28.900 1.00 82.00 209 THR A N 1
ATOM 1689 C CA . THR A 1 209 ? -14.552 -17.062 27.758 1.00 82.00 209 THR A CA 1
ATOM 1690 C C . THR A 1 209 ? -15.084 -18.207 26.904 1.00 82.00 209 THR A C 1
ATOM 1692 O O . THR A 1 209 ? -15.714 -19.147 27.395 1.00 82.00 209 THR A O 1
ATOM 1695 N N . VAL A 1 210 ? -14.861 -18.119 25.597 1.00 88.00 210 VAL A N 1
ATOM 1696 C CA . VAL A 1 210 ? -15.126 -19.205 24.649 1.00 88.00 210 VAL A CA 1
ATOM 1697 C C . VAL A 1 210 ? -13.896 -19.400 23.782 1.00 88.00 210 VAL A C 1
ATOM 1699 O O . VAL A 1 210 ? -13.105 -18.477 23.608 1.00 88.00 210 VAL A O 1
ATOM 1702 N N . GLN A 1 211 ? -13.737 -20.600 23.233 1.00 89.25 211 GLN A N 1
ATOM 1703 C CA . GLN A 1 211 ? -12.698 -20.846 22.242 1.00 89.25 211 GLN A CA 1
ATOM 1704 C C . GLN A 1 211 ? -13.006 -20.046 20.971 1.00 89.25 211 GLN A C 1
ATOM 1706 O O . GLN A 1 211 ? -14.120 -20.145 20.451 1.00 89.25 211 GLN A O 1
ATOM 1711 N N . HIS A 1 212 ? -12.035 -19.278 20.481 1.00 91.94 212 HIS A N 1
ATOM 1712 C CA . HIS A 1 212 ? -12.164 -18.535 19.232 1.00 91.94 212 HIS A CA 1
ATOM 1713 C C . HIS A 1 212 ? -11.564 -19.329 18.068 1.00 91.94 212 HIS A C 1
ATOM 1715 O O . HIS A 1 212 ? -10.728 -20.218 18.253 1.00 91.94 212 HIS A O 1
ATOM 1721 N N . PHE A 1 213 ? -12.023 -19.040 16.854 1.00 94.81 213 PHE A N 1
ATOM 1722 C CA . PHE A 1 213 ? -11.421 -19.569 15.634 1.00 94.81 213 PHE A CA 1
ATOM 1723 C C . PHE A 1 213 ? -11.569 -18.572 14.485 1.00 94.81 213 PHE A C 1
ATOM 1725 O O . PHE A 1 213 ? -12.505 -17.775 14.459 1.00 94.81 213 PHE A O 1
ATOM 1732 N N . ILE A 1 214 ? -10.660 -18.654 13.513 1.00 96.31 214 ILE A N 1
ATOM 1733 C CA . ILE A 1 214 ? -10.712 -17.843 12.294 1.00 96.31 214 ILE A CA 1
ATOM 1734 C C . ILE A 1 214 ? -11.769 -18.437 11.357 1.00 96.31 214 ILE A C 1
ATOM 1736 O O . ILE A 1 214 ? -11.671 -19.599 10.951 1.00 96.31 214 ILE A O 1
ATOM 1740 N N . THR A 1 215 ? -12.793 -17.653 11.029 1.00 95.81 215 THR A N 1
ATOM 1741 C CA . THR A 1 215 ? -13.870 -18.080 10.127 1.00 95.81 215 THR A CA 1
ATOM 1742 C C . THR A 1 215 ? -13.422 -18.093 8.667 1.00 95.81 215 THR A C 1
ATOM 1744 O O . THR A 1 215 ? -12.502 -17.391 8.253 1.00 95.81 215 THR A O 1
ATOM 1747 N N . GLU A 1 216 ? -14.111 -18.880 7.846 1.00 95.19 216 GLU A N 1
ATOM 1748 C CA . GLU A 1 216 ? -13.916 -18.883 6.397 1.00 95.19 216 GLU A CA 1
ATOM 1749 C C . GLU A 1 216 ? -14.267 -17.514 5.793 1.00 95.19 216 GLU A C 1
ATOM 1751 O O . GLU A 1 216 ? -13.597 -17.074 4.866 1.00 95.19 216 GLU A O 1
ATOM 1756 N N . ASP A 1 217 ? -15.251 -16.807 6.359 1.00 95.00 217 ASP A N 1
ATOM 1757 C CA . ASP A 1 217 ? -15.621 -15.463 5.903 1.00 95.00 217 ASP A CA 1
ATOM 1758 C C . ASP A 1 217 ? -14.515 -14.433 6.170 1.00 95.00 217 ASP A C 1
ATOM 1760 O O . ASP A 1 217 ? -14.298 -13.546 5.346 1.00 95.00 217 ASP A O 1
ATOM 1764 N N . GLU A 1 218 ? -13.804 -14.547 7.300 1.00 96.00 218 GLU A N 1
ATOM 1765 C CA . GLU A 1 218 ? -12.635 -13.712 7.608 1.00 96.00 218 GLU A CA 1
ATOM 1766 C C . GLU A 1 218 ? -11.493 -13.961 6.623 1.00 96.00 218 GLU A C 1
ATOM 1768 O O . GLU A 1 218 ? -10.894 -13.007 6.132 1.00 96.00 218 GLU A O 1
ATOM 1773 N N . ILE A 1 219 ? -11.222 -15.230 6.305 1.00 96.00 219 ILE A N 1
ATOM 1774 C CA . ILE A 1 219 ? -10.195 -15.619 5.330 1.00 96.00 219 ILE A CA 1
ATOM 1775 C C . ILE A 1 219 ? -10.559 -15.095 3.939 1.00 96.00 219 ILE A C 1
ATOM 1777 O O . ILE A 1 219 ? -9.717 -14.508 3.262 1.00 96.00 219 ILE A O 1
ATOM 1781 N N . ASP A 1 220 ? -11.810 -15.286 3.514 1.00 95.25 220 ASP A N 1
ATOM 1782 C CA . ASP A 1 220 ? -12.298 -14.782 2.231 1.00 95.25 220 ASP A CA 1
ATOM 1783 C C . ASP A 1 220 ? -12.173 -13.258 2.164 1.00 95.25 220 ASP A C 1
ATOM 1785 O O . ASP A 1 220 ? -11.610 -12.731 1.206 1.00 95.25 220 ASP A O 1
ATOM 1789 N N . ALA A 1 221 ? -12.624 -12.545 3.200 1.00 93.50 221 ALA A N 1
ATOM 1790 C CA . ALA A 1 221 ? -12.513 -11.092 3.271 1.00 93.50 221 ALA A CA 1
ATOM 1791 C C . ALA A 1 221 ? -11.050 -10.620 3.202 1.00 93.50 221 ALA A C 1
ATOM 1793 O O . ALA A 1 221 ? -10.751 -9.703 2.435 1.00 93.50 221 ALA A O 1
ATOM 1794 N N . ALA A 1 222 ? -10.135 -11.275 3.922 1.00 94.44 222 ALA A N 1
ATOM 1795 C CA . ALA A 1 222 ? -8.709 -10.962 3.865 1.00 94.44 222 ALA A CA 1
ATOM 1796 C C . ALA A 1 222 ? -8.141 -11.155 2.447 1.00 94.44 222 ALA A C 1
ATOM 1798 O O . ALA A 1 222 ? -7.496 -10.247 1.914 1.00 94.44 222 ALA A O 1
ATOM 1799 N N . MET A 1 223 ? -8.446 -12.278 1.787 1.00 93.06 223 MET A N 1
ATOM 1800 C CA . MET A 1 223 ? -7.986 -12.560 0.418 1.00 93.06 223 MET A CA 1
ATOM 1801 C C . MET A 1 223 ? -8.511 -11.561 -0.610 1.00 93.06 223 MET A C 1
ATOM 1803 O O . MET A 1 223 ? -7.787 -11.198 -1.536 1.00 93.06 223 MET A O 1
ATOM 1807 N N . THR A 1 224 ? -9.742 -11.065 -0.448 1.00 92.50 224 THR A N 1
ATOM 1808 C CA . THR A 1 224 ? -10.262 -10.008 -1.333 1.00 92.50 224 THR A CA 1
ATOM 1809 C C . THR A 1 224 ? -9.506 -8.684 -1.209 1.00 92.50 224 THR A C 1
ATOM 1811 O O . THR A 1 224 ? -9.704 -7.800 -2.034 1.00 92.50 224 THR A O 1
ATOM 1814 N N . GLY A 1 225 ? -8.618 -8.527 -0.222 1.00 87.69 225 GLY A N 1
ATOM 1815 C CA . GLY A 1 225 ? -7.713 -7.382 -0.121 1.00 87.69 225 GLY A CA 1
ATOM 1816 C C . GLY A 1 225 ? -6.574 -7.373 -1.153 1.00 87.69 225 GLY A C 1
ATOM 1817 O O . GLY A 1 225 ? -5.920 -6.345 -1.302 1.00 87.69 225 GLY A O 1
ATOM 1818 N N . GLY A 1 226 ? -6.344 -8.473 -1.880 1.00 89.88 226 GLY A N 1
ATOM 1819 C CA . GLY A 1 226 ? -5.253 -8.600 -2.853 1.00 89.88 226 GLY A CA 1
ATOM 1820 C C . GLY A 1 226 ? -3.870 -8.807 -2.217 1.00 89.88 226 GLY A C 1
ATOM 1821 O O . GLY A 1 226 ? -3.766 -9.204 -1.058 1.00 89.88 226 GLY A O 1
ATOM 1822 N N . SER A 1 227 ? -2.812 -8.543 -2.989 1.00 86.25 227 SER A N 1
ATOM 1823 C CA . SER A 1 227 ? -1.396 -8.808 -2.666 1.00 86.25 227 SER A CA 1
ATOM 1824 C C . SER A 1 227 ? -0.689 -7.712 -1.856 1.00 86.25 227 SER A C 1
ATOM 1826 O O . SER A 1 227 ? 0.531 -7.700 -1.770 1.00 86.25 227 SER A O 1
ATOM 1828 N N . SER A 1 228 ? -1.424 -6.752 -1.286 1.00 80.94 228 SER A N 1
ATOM 1829 C CA . SER A 1 228 ? -0.883 -5.544 -0.622 1.00 80.94 228 SER A CA 1
ATOM 1830 C C . SER A 1 228 ? -0.096 -4.574 -1.526 1.00 80.94 228 SER A C 1
ATOM 1832 O O . SER A 1 228 ? 0.198 -3.458 -1.101 1.00 80.94 228 SER A O 1
ATOM 1834 N N . PHE A 1 229 ? 0.174 -4.924 -2.787 1.00 83.19 229 PHE A N 1
ATOM 1835 C CA . PHE A 1 229 ? 0.719 -4.007 -3.788 1.00 83.19 229 PHE A CA 1
ATOM 1836 C C . PHE A 1 229 ? -0.362 -3.099 -4.385 1.00 83.19 229 PHE A C 1
ATOM 1838 O O . PHE A 1 229 ? -1.509 -3.510 -4.594 1.00 83.19 229 PHE A O 1
ATOM 1845 N N . ALA A 1 230 ? 0.019 -1.869 -4.744 1.00 82.88 230 ALA A N 1
ATOM 1846 C CA . ALA A 1 230 ? -0.870 -0.933 -5.427 1.00 82.88 230 ALA A CA 1
ATOM 1847 C C . ALA A 1 230 ? -1.434 -1.558 -6.721 1.00 82.88 230 ALA A C 1
ATOM 1849 O O . ALA A 1 230 ? -0.697 -2.069 -7.571 1.00 82.88 230 ALA A O 1
ATOM 1850 N N . GLY A 1 231 ? -2.765 -1.574 -6.843 1.00 83.25 231 GLY A N 1
ATOM 1851 C CA . GLY A 1 231 ? -3.477 -2.199 -7.964 1.00 83.25 231 GLY A CA 1
ATOM 1852 C C . GLY A 1 231 ? -3.431 -3.737 -8.009 1.00 83.25 231 GLY A C 1
ATOM 1853 O O . GLY A 1 231 ? -4.013 -4.324 -8.921 1.00 83.25 231 GLY A O 1
ATOM 1854 N N . GLY A 1 232 ? -2.798 -4.406 -7.037 1.00 87.19 232 GLY A N 1
ATOM 1855 C CA . GLY A 1 232 ? -2.617 -5.864 -7.025 1.00 87.19 232 GLY A CA 1
ATOM 1856 C C . GLY A 1 232 ? -3.931 -6.641 -7.020 1.00 87.19 232 GLY A C 1
ATOM 1857 O O . GLY A 1 232 ? -4.099 -7.598 -7.772 1.00 87.19 232 GLY A O 1
ATOM 1858 N N . LYS A 1 233 ? -4.936 -6.160 -6.276 1.00 91.56 233 LYS A N 1
ATOM 1859 C CA . LYS A 1 233 ? -6.297 -6.723 -6.300 1.00 91.56 233 LYS A CA 1
ATOM 1860 C C . LYS A 1 233 ? -6.881 -6.779 -7.719 1.00 91.56 233 LYS A C 1
ATOM 1862 O O . LYS A 1 233 ? -7.435 -7.806 -8.104 1.00 91.56 233 LYS A O 1
ATOM 1867 N N . GLY A 1 234 ? -6.724 -5.703 -8.495 1.00 90.06 234 GLY A N 1
ATOM 1868 C CA . GLY A 1 234 ? -7.207 -5.617 -9.875 1.00 90.06 234 GLY A CA 1
ATOM 1869 C C . GLY A 1 234 ? -6.451 -6.546 -10.826 1.00 90.06 234 GLY A C 1
ATOM 1870 O O . GLY A 1 234 ? -7.084 -7.217 -11.637 1.00 90.06 234 GLY A O 1
ATOM 1871 N N . ARG A 1 235 ? -5.121 -6.654 -10.682 1.00 92.31 235 ARG A N 1
ATOM 1872 C CA . ARG A 1 235 ? -4.300 -7.601 -11.461 1.00 92.31 235 ARG A CA 1
ATOM 1873 C C . ARG A 1 235 ? -4.694 -9.050 -11.196 1.00 92.31 235 ARG A C 1
ATOM 1875 O O . ARG A 1 235 ? -4.902 -9.799 -12.144 1.00 92.31 235 ARG A O 1
ATOM 1882 N N . ILE A 1 236 ? -4.863 -9.421 -9.924 1.00 94.12 236 ILE A N 1
ATOM 1883 C CA . ILE A 1 236 ? -5.327 -10.761 -9.541 1.00 94.12 236 ILE A CA 1
ATOM 1884 C C . ILE A 1 236 ? -6.703 -11.036 -10.147 1.00 94.12 236 ILE A C 1
ATOM 1886 O O . ILE A 1 236 ? -6.906 -12.092 -10.735 1.00 94.12 236 ILE A O 1
ATOM 1890 N N . TYR A 1 237 ? -7.644 -10.095 -10.048 1.00 94.12 237 TYR A N 1
ATOM 1891 C CA . TYR A 1 237 ? -8.972 -10.277 -10.630 1.00 94.12 237 TYR A CA 1
ATOM 1892 C C . TYR A 1 237 ? -8.917 -10.472 -12.152 1.00 94.12 237 TYR A C 1
ATOM 1894 O O . TYR A 1 237 ? -9.453 -11.461 -12.647 1.00 94.12 237 TYR A O 1
ATOM 1902 N N . ALA A 1 238 ? -8.224 -9.587 -12.878 1.00 91.50 238 ALA A N 1
ATOM 1903 C CA . ALA A 1 238 ? -8.084 -9.668 -14.332 1.00 91.50 238 ALA A CA 1
ATOM 1904 C C . ALA A 1 238 ? -7.445 -10.997 -14.770 1.00 91.50 238 ALA A C 1
ATOM 1906 O O . ALA A 1 238 ? -7.998 -11.702 -15.611 1.00 91.50 238 ALA A O 1
ATOM 1907 N N . PHE A 1 239 ? -6.353 -11.403 -14.113 1.00 94.69 239 PHE A N 1
ATOM 1908 C CA . PHE A 1 239 ? -5.691 -12.676 -14.392 1.00 94.69 239 PHE A CA 1
ATOM 1909 C C . PHE A 1 239 ? -6.609 -13.877 -14.121 1.00 94.69 239 PHE A C 1
ATOM 1911 O O . PHE A 1 239 ? -6.599 -14.856 -14.853 1.00 94.69 239 PHE A O 1
ATOM 1918 N N . PHE A 1 240 ? -7.440 -13.836 -13.077 1.00 94.56 240 PHE A N 1
ATOM 1919 C CA . PHE A 1 240 ? -8.335 -14.952 -12.748 1.00 94.56 240 PHE A CA 1
ATOM 1920 C C . PHE A 1 240 ? -9.615 -15.000 -13.597 1.00 94.56 240 PHE A C 1
ATOM 1922 O O . PHE A 1 240 ? -10.265 -16.050 -13.617 1.00 94.56 240 PHE A O 1
ATOM 1929 N N . MET A 1 241 ? -9.964 -13.905 -14.279 1.00 91.56 241 MET A N 1
ATOM 1930 C CA . MET A 1 241 ? -11.046 -13.842 -15.269 1.00 91.56 241 MET A CA 1
ATOM 1931 C C . MET A 1 241 ? -10.647 -14.467 -16.612 1.00 91.56 241 MET A C 1
ATOM 1933 O O . MET A 1 241 ? -11.503 -14.982 -17.332 1.00 91.56 241 MET A O 1
ATOM 1937 N N . GLU A 1 242 ? -9.356 -14.466 -16.934 1.00 91.69 242 GLU A N 1
ATOM 1938 C CA . GLU A 1 242 ? -8.809 -15.118 -18.120 1.00 91.69 242 GLU A CA 1
ATOM 1939 C C . GLU A 1 242 ? -8.696 -16.651 -17.964 1.00 91.69 242 GLU A C 1
ATOM 1941 O O . GLU A 1 242 ? -8.688 -17.223 -16.866 1.00 91.69 242 GLU A O 1
ATOM 1946 N N . ASN A 1 243 ? -8.584 -17.350 -19.098 1.00 90.31 243 ASN A N 1
ATOM 1947 C CA . ASN A 1 243 ? -8.465 -18.808 -19.138 1.00 90.31 243 ASN A CA 1
ATOM 1948 C C . ASN A 1 243 ? -7.034 -19.271 -18.816 1.00 90.31 243 ASN A C 1
ATOM 1950 O O . ASN A 1 243 ? -6.264 -19.582 -19.720 1.00 90.31 243 ASN A O 1
ATOM 1954 N N . HIS A 1 244 ? -6.712 -19.380 -17.526 1.00 94.06 244 HIS A N 1
ATOM 1955 C CA . HIS A 1 244 ? -5.429 -19.907 -17.034 1.00 94.06 244 HIS A CA 1
ATOM 1956 C C . HIS A 1 244 ? -5.581 -21.239 -16.299 1.00 94.06 244 HIS A C 1
ATOM 1958 O O . HIS A 1 244 ? -6.589 -21.494 -15.628 1.00 94.06 244 HIS A O 1
ATOM 1964 N N . THR A 1 245 ? -4.552 -22.082 -16.373 1.00 95.25 245 THR A N 1
ATOM 1965 C CA . THR A 1 245 ? -4.481 -23.342 -15.623 1.00 95.25 245 THR A CA 1
ATOM 1966 C C . THR A 1 245 ? -4.240 -23.100 -14.128 1.00 95.25 245 THR A C 1
ATOM 1968 O O . THR A 1 245 ? -3.671 -22.088 -13.721 1.00 95.25 245 THR A O 1
ATOM 1971 N N . ASP A 1 246 ? -4.605 -24.068 -13.278 1.00 92.94 246 ASP A N 1
ATOM 1972 C CA . ASP A 1 246 ? -4.364 -23.981 -11.827 1.00 92.94 246 ASP A CA 1
ATOM 1973 C C . ASP A 1 246 ? -2.877 -23.771 -11.487 1.00 92.94 246 ASP A C 1
ATOM 1975 O O . ASP A 1 246 ? -2.551 -23.072 -10.529 1.00 92.94 246 ASP A O 1
ATOM 1979 N N . LYS A 1 247 ? -1.960 -24.340 -12.285 1.00 93.81 247 LYS A N 1
ATOM 1980 C CA . LYS A 1 247 ? -0.511 -24.172 -12.089 1.00 93.81 247 LYS A CA 1
ATOM 1981 C C . LYS A 1 247 ? -0.051 -22.749 -12.392 1.00 93.81 247 LYS A C 1
ATOM 1983 O O . LYS A 1 247 ? 0.763 -22.212 -11.645 1.00 93.81 247 LYS A O 1
ATOM 1988 N N . GLU A 1 248 ? -0.572 -22.147 -13.458 1.00 94.75 248 GLU A N 1
ATOM 1989 C CA . GLU A 1 248 ? -0.277 -20.757 -13.822 1.00 94.75 248 GLU A CA 1
ATOM 1990 C C . GLU A 1 248 ? -0.830 -19.797 -12.774 1.00 94.75 248 GLU A C 1
ATOM 1992 O O . GLU A 1 248 ? -0.099 -18.930 -12.314 1.00 94.75 248 GLU A O 1
ATOM 1997 N N . LYS A 1 249 ? -2.059 -20.024 -12.293 1.00 96.62 249 LYS A N 1
ATOM 1998 C CA . LYS A 1 249 ? -2.658 -19.249 -11.195 1.00 96.62 249 LYS A CA 1
ATOM 1999 C C . LYS A 1 249 ? -1.834 -19.317 -9.912 1.00 96.62 249 LYS A C 1
ATOM 2001 O O . LYS A 1 249 ? -1.612 -18.297 -9.271 1.00 96.62 249 LYS A O 1
ATOM 2006 N N . VAL A 1 250 ? -1.352 -20.502 -9.537 1.00 96.62 250 VAL A N 1
ATOM 2007 C CA . VAL A 1 250 ? -0.483 -20.676 -8.360 1.00 96.62 250 VAL A CA 1
ATOM 2008 C C . VAL A 1 250 ? 0.842 -19.939 -8.525 1.00 96.62 250 VAL A C 1
ATOM 2010 O O . VAL A 1 250 ? 1.288 -19.286 -7.586 1.00 96.62 250 VAL A O 1
ATOM 2013 N N . ARG A 1 251 ? 1.480 -20.051 -9.694 1.00 95.25 251 ARG A N 1
ATOM 2014 C CA . ARG A 1 251 ? 2.742 -19.359 -9.976 1.00 95.25 251 ARG A CA 1
ATOM 2015 C C . ARG A 1 251 ? 2.554 -17.843 -9.963 1.00 95.25 251 ARG A C 1
ATOM 2017 O O . ARG A 1 251 ? 3.299 -17.164 -9.275 1.00 95.25 251 ARG A O 1
ATOM 2024 N N . PHE A 1 252 ? 1.514 -17.351 -10.631 1.00 96.19 252 PHE A N 1
ATOM 2025 C CA . PHE A 1 252 ? 1.159 -15.938 -10.639 1.00 96.19 252 PHE A CA 1
ATOM 2026 C C . PHE A 1 252 ? 0.966 -15.397 -9.220 1.00 96.19 252 PHE A C 1
ATOM 2028 O O . PHE A 1 252 ? 1.558 -14.385 -8.878 1.00 96.19 252 PHE A O 1
ATOM 2035 N N . LEU A 1 253 ? 0.202 -16.090 -8.365 1.00 95.38 253 LEU A N 1
ATOM 2036 C CA . LEU A 1 253 ? -0.003 -15.640 -6.985 1.00 95.38 253 LEU A CA 1
ATOM 2037 C C . LEU A 1 253 ? 1.295 -15.608 -6.169 1.00 95.38 253 LEU A C 1
ATOM 2039 O O . LEU A 1 253 ? 1.474 -14.687 -5.382 1.00 95.38 253 LEU A O 1
ATOM 2043 N N . LYS A 1 254 ? 2.203 -16.573 -6.357 1.00 94.31 254 LYS A N 1
ATOM 2044 C CA . LYS A 1 254 ? 3.517 -16.562 -5.692 1.00 94.31 254 LYS A CA 1
ATOM 2045 C C . LYS A 1 254 ? 4.343 -15.342 -6.083 1.00 94.31 254 LYS A C 1
ATOM 2047 O O . LYS A 1 254 ? 4.925 -14.710 -5.209 1.00 94.31 254 LYS A O 1
ATOM 2052 N N . ASP A 1 255 ? 4.370 -15.029 -7.375 1.00 92.25 255 ASP A N 1
ATOM 2053 C CA . ASP A 1 255 ? 5.139 -13.908 -7.914 1.00 92.25 255 ASP A CA 1
ATOM 2054 C C . ASP A 1 255 ? 4.496 -12.558 -7.525 1.00 92.25 255 ASP A C 1
ATOM 2056 O O . ASP A 1 255 ? 5.198 -11.606 -7.204 1.00 92.25 255 ASP A O 1
ATOM 2060 N N . GLU A 1 256 ? 3.160 -12.490 -7.492 1.00 93.81 256 GLU A N 1
ATOM 2061 C CA . GLU A 1 256 ? 2.385 -11.284 -7.167 1.00 93.81 256 GLU A CA 1
ATOM 2062 C C . GLU A 1 256 ? 2.367 -10.960 -5.664 1.00 93.81 256 GLU A C 1
ATOM 2064 O O . GLU A 1 256 ? 2.325 -9.786 -5.312 1.00 93.81 256 GLU A O 1
ATOM 2069 N N . TYR A 1 257 ? 2.385 -11.959 -4.773 1.00 91.25 257 TYR A N 1
ATOM 2070 C CA . TYR A 1 257 ? 2.468 -11.737 -3.320 1.00 91.25 257 TYR A CA 1
ATOM 2071 C C . TYR A 1 257 ? 3.916 -11.630 -2.817 1.00 91.25 257 TYR A C 1
ATOM 2073 O O . TYR A 1 257 ? 4.194 -10.831 -1.928 1.00 91.25 257 TYR A O 1
ATOM 2081 N N . GLY A 1 258 ? 4.849 -12.414 -3.365 1.00 90.75 258 GLY A N 1
ATOM 2082 C CA . GLY A 1 258 ? 6.238 -12.431 -2.903 1.00 90.75 258 GLY A CA 1
ATOM 2083 C C . GLY A 1 258 ? 6.384 -12.889 -1.445 1.00 90.75 258 GLY A C 1
ATOM 2084 O O . GLY A 1 258 ? 5.773 -13.873 -1.022 1.00 90.75 258 GLY A O 1
ATOM 2085 N N . ILE A 1 259 ? 7.235 -12.191 -0.687 1.00 88.81 259 ILE A N 1
ATOM 2086 C CA . ILE A 1 259 ? 7.420 -12.388 0.757 1.00 88.81 259 ILE A CA 1
ATOM 2087 C C . ILE A 1 259 ? 6.998 -11.103 1.457 1.00 88.81 259 ILE A C 1
ATOM 2089 O O . ILE A 1 259 ? 7.524 -10.030 1.159 1.00 88.81 259 ILE A O 1
ATOM 2093 N N . GLY A 1 260 ? 6.074 -11.214 2.400 1.00 91.06 260 GLY A N 1
ATOM 2094 C CA . GLY A 1 260 ? 5.524 -10.049 3.068 1.00 91.06 260 GLY A CA 1
ATOM 2095 C C . GLY A 1 260 ? 4.475 -10.409 4.102 1.00 91.06 260 GLY A C 1
ATOM 2096 O O . GLY A 1 260 ? 4.261 -11.572 4.436 1.00 91.06 260 GLY A O 1
ATOM 2097 N N . GLY A 1 261 ? 3.823 -9.385 4.631 1.00 90.62 261 GLY A N 1
ATOM 2098 C CA . GLY A 1 261 ? 2.749 -9.549 5.590 1.00 90.62 261 GLY A CA 1
ATOM 2099 C C . GLY A 1 261 ? 2.100 -8.221 5.939 1.00 90.62 261 GLY A C 1
ATOM 2100 O O . GLY A 1 261 ? 2.563 -7.156 5.529 1.00 90.62 261 GLY A O 1
ATOM 2101 N N . ARG A 1 262 ? 0.999 -8.283 6.682 1.00 91.12 262 ARG A N 1
ATOM 2102 C CA . ARG A 1 262 ? 0.284 -7.110 7.190 1.00 91.12 262 ARG A CA 1
ATOM 2103 C C . ARG A 1 262 ? -0.384 -7.409 8.525 1.00 91.12 262 ARG A C 1
ATOM 2105 O O . ARG A 1 262 ? -0.874 -8.516 8.758 1.00 91.12 262 ARG A O 1
ATOM 2112 N N . SER A 1 263 ? -0.456 -6.394 9.377 1.00 91.69 263 SER A N 1
ATOM 2113 C CA . SER A 1 263 ? -1.272 -6.411 10.588 1.00 91.69 263 SER A CA 1
ATOM 2114 C C . SER A 1 263 ? -2.750 -6.159 10.265 1.00 91.69 263 SER A C 1
ATOM 2116 O O . SER A 1 263 ? -3.111 -5.719 9.173 1.00 91.69 263 SER A O 1
ATOM 2118 N N . HIS A 1 264 ? -3.621 -6.477 11.221 1.00 91.62 264 HIS A N 1
ATOM 2119 C CA . HIS A 1 264 ? -5.075 -6.306 11.153 1.00 91.62 264 HIS A CA 1
ATOM 2120 C C . HIS A 1 264 ? -5.754 -7.018 9.970 1.00 91.62 264 HIS A C 1
ATOM 2122 O O . HIS A 1 264 ? -6.822 -6.610 9.510 1.00 91.62 264 HIS A O 1
ATOM 2128 N N . ALA A 1 265 ? -5.148 -8.098 9.471 1.00 91.44 265 ALA A N 1
ATOM 2129 C CA . ALA A 1 265 ? -5.553 -8.737 8.221 1.00 91.44 265 ALA A CA 1
ATOM 2130 C C . ALA A 1 265 ? -6.933 -9.414 8.272 1.00 91.44 265 ALA A C 1
ATOM 2132 O O . ALA A 1 265 ? -7.622 -9.493 7.255 1.00 91.44 265 ALA A O 1
ATOM 2133 N N . LEU A 1 266 ? -7.349 -9.916 9.438 1.00 93.94 266 LEU A N 1
ATOM 2134 C CA . LEU A 1 266 ? -8.582 -10.692 9.584 1.00 93.94 266 LEU A CA 1
ATOM 2135 C C . LEU A 1 266 ? -9.683 -9.803 10.143 1.00 93.94 266 LEU A C 1
ATOM 2137 O O . LEU A 1 266 ? -9.767 -9.582 11.350 1.00 93.94 266 LEU A O 1
ATOM 2141 N N . SER A 1 267 ? -10.531 -9.287 9.248 1.00 89.88 267 SER A N 1
ATOM 2142 C CA . SER A 1 267 ? -11.657 -8.415 9.614 1.00 89.88 267 SER A CA 1
ATOM 2143 C C . SER A 1 267 ? -11.250 -7.214 10.479 1.00 89.88 267 SER A C 1
ATOM 2145 O O . SER A 1 267 ? -11.977 -6.835 11.392 1.00 89.88 267 SER A O 1
ATOM 2147 N N . GLY A 1 268 ? -10.066 -6.641 10.234 1.00 88.12 268 GLY A N 1
ATOM 2148 C CA . GLY A 1 268 ? -9.578 -5.477 10.977 1.00 88.12 268 GLY A CA 1
ATOM 2149 C C . GLY A 1 268 ? -9.336 -5.740 12.465 1.00 88.12 268 GLY A C 1
ATOM 2150 O O . GLY A 1 268 ? -9.352 -4.793 13.250 1.00 88.12 268 GLY A O 1
ATOM 2151 N N . ALA A 1 269 ? -9.178 -7.001 12.883 1.00 91.12 269 ALA A N 1
ATOM 2152 C CA . ALA A 1 269 ? -9.009 -7.320 14.293 1.00 91.12 269 ALA A CA 1
ATOM 2153 C C . ALA A 1 269 ? -7.651 -6.840 14.827 1.00 91.12 269 ALA A C 1
ATOM 2155 O O . ALA A 1 269 ? -6.629 -7.042 14.163 1.00 91.12 269 ALA A O 1
ATOM 2156 N N . THR A 1 270 ? -7.621 -6.229 16.021 1.00 87.69 270 THR A N 1
ATOM 2157 C CA . THR A 1 270 ? -6.419 -5.546 16.540 1.00 87.69 270 THR A CA 1
ATOM 2158 C C . THR A 1 270 ? -5.210 -6.482 16.625 1.00 87.69 270 THR A C 1
ATOM 2160 O O . THR A 1 270 ? -4.137 -6.171 16.121 1.00 87.69 270 THR A O 1
ATOM 2163 N N . HIS A 1 271 ? -5.404 -7.688 17.145 1.00 90.94 271 HIS A N 1
ATOM 2164 C CA . HIS A 1 271 ? -4.355 -8.699 17.246 1.00 90.94 271 HIS A CA 1
ATOM 2165 C C . HIS A 1 271 ? -4.508 -9.783 16.177 1.00 90.94 271 HIS A C 1
ATOM 2167 O O . HIS A 1 271 ? -4.607 -10.975 16.476 1.00 90.94 271 HIS A O 1
ATOM 2173 N N . SER A 1 272 ? -4.571 -9.360 14.914 1.00 94.88 272 SER A N 1
ATOM 2174 C CA . SER A 1 272 ? -4.551 -10.264 13.765 1.00 94.88 272 SER A CA 1
ATOM 2175 C C . SER A 1 272 ? -3.468 -9.890 12.766 1.00 94.88 272 SER A C 1
ATOM 2177 O O . SER A 1 272 ? -3.079 -8.729 12.664 1.00 94.88 272 SER A O 1
ATOM 2179 N N . GLY A 1 273 ? -2.985 -10.878 12.025 1.00 94.50 273 GLY A N 1
ATOM 2180 C CA . GLY A 1 273 ? -1.955 -10.701 11.018 1.00 94.50 273 GLY A CA 1
ATOM 2181 C C . GLY A 1 273 ? -2.064 -11.735 9.909 1.00 94.50 273 GLY A C 1
ATOM 2182 O O . GLY A 1 273 ? -2.617 -12.825 10.090 1.00 94.50 273 GLY A O 1
ATOM 2183 N N . GLU A 1 274 ? -1.546 -11.356 8.753 1.00 96.31 274 GLU A N 1
ATOM 2184 C CA . GLU A 1 274 ? -1.324 -12.224 7.607 1.00 96.31 274 GLU A CA 1
ATOM 2185 C C . GLU A 1 274 ? 0.152 -12.139 7.250 1.00 96.31 274 GLU A C 1
ATOM 2187 O O . GLU A 1 274 ? 0.620 -11.056 6.918 1.00 96.31 274 GLU A O 1
ATOM 2192 N N . ASP A 1 275 ? 0.847 -13.269 7.282 1.00 94.88 275 ASP A N 1
ATOM 2193 C CA . ASP A 1 275 ? 2.179 -13.427 6.707 1.00 94.88 275 ASP A CA 1
ATOM 2194 C C . ASP A 1 275 ? 2.046 -14.245 5.415 1.00 94.88 275 ASP A C 1
ATOM 2196 O O . ASP A 1 275 ? 1.197 -15.136 5.315 1.00 94.88 275 ASP A O 1
ATOM 2200 N N . HIS A 1 276 ? 2.878 -13.982 4.416 1.00 94.75 276 HIS A N 1
ATOM 2201 C CA . HIS A 1 276 ? 2.912 -14.760 3.187 1.00 94.75 276 HIS A CA 1
ATOM 2202 C C . HIS A 1 276 ? 4.325 -14.934 2.650 1.00 94.75 276 HIS A C 1
ATOM 2204 O O . HIS A 1 276 ? 5.172 -14.047 2.736 1.00 94.75 276 HIS A O 1
ATOM 2210 N N . ASP A 1 277 ? 4.573 -16.119 2.106 1.00 91.88 277 ASP A N 1
ATOM 2211 C CA . ASP A 1 277 ? 5.871 -16.533 1.594 1.00 91.88 277 ASP A CA 1
ATOM 2212 C C . ASP A 1 277 ? 5.717 -17.476 0.385 1.00 91.88 277 ASP A C 1
ATOM 2214 O O . ASP A 1 277 ? 4.618 -17.762 -0.103 1.00 91.88 277 ASP A O 1
ATOM 2218 N N . GLY A 1 278 ? 6.827 -18.053 -0.086 1.00 89.69 278 GLY A N 1
ATOM 2219 C CA . GLY A 1 278 ? 6.809 -19.025 -1.184 1.00 89.69 278 GLY A CA 1
ATOM 2220 C C . GLY A 1 278 ? 5.975 -20.297 -0.924 1.00 89.69 278 GLY A C 1
ATOM 2221 O O . GLY A 1 278 ? 5.682 -21.041 -1.873 1.00 89.69 278 GLY A O 1
ATOM 2222 N N . LYS A 1 279 ? 5.567 -20.566 0.325 1.00 91.12 279 LYS A N 1
ATOM 2223 C CA . LYS A 1 279 ? 4.762 -21.729 0.732 1.00 91.12 279 LYS A CA 1
ATOM 2224 C C . LYS A 1 279 ? 3.269 -21.408 0.756 1.00 91.12 279 LYS A C 1
ATOM 2226 O O . LYS A 1 279 ? 2.480 -22.268 0.345 1.00 91.12 279 LYS A O 1
ATOM 2231 N N . GLY A 1 280 ? 2.868 -20.204 1.162 1.00 93.94 280 GLY A N 1
ATOM 2232 C CA . GLY A 1 280 ? 1.462 -19.803 1.148 1.00 93.94 280 GLY A CA 1
ATOM 2233 C C . GLY A 1 280 ? 1.129 -18.598 2.018 1.00 93.94 280 GLY A C 1
ATOM 2234 O O . GLY A 1 280 ? 1.998 -17.812 2.370 1.00 93.94 280 GLY A O 1
ATOM 2235 N N . LEU A 1 281 ? -0.151 -18.494 2.382 1.00 96.62 281 LEU A N 1
ATOM 2236 C CA . LEU A 1 281 ? -0.665 -17.512 3.336 1.00 96.62 281 LEU A CA 1
ATOM 2237 C C . LEU A 1 281 ? -0.728 -18.124 4.742 1.00 96.62 281 LEU A C 1
ATOM 2239 O O . LEU A 1 281 ? -1.141 -19.276 4.924 1.00 96.62 281 LEU A O 1
ATOM 2243 N N . HIS A 1 282 ? -0.356 -17.340 5.741 1.00 96.94 282 HIS A N 1
ATOM 2244 C CA . HIS A 1 282 ? -0.357 -17.677 7.157 1.00 96.94 282 HIS A CA 1
ATOM 2245 C C . HIS A 1 282 ? -1.164 -16.631 7.917 1.00 96.94 282 HIS A C 1
ATOM 2247 O O . HIS A 1 282 ? -0.768 -15.478 8.032 1.00 96.94 282 HIS A O 1
ATOM 2253 N N . TYR A 1 283 ? -2.298 -17.044 8.460 1.00 97.19 283 TYR A N 1
ATOM 2254 C CA . TYR A 1 283 ? -3.199 -16.187 9.209 1.00 97.19 283 TYR A CA 1
ATOM 2255 C C . TYR A 1 283 ? -3.085 -16.468 10.701 1.00 97.19 283 TYR A C 1
ATOM 2257 O O . TYR A 1 283 ? -3.204 -17.619 11.133 1.00 97.19 283 TYR A O 1
ATOM 2265 N N . LYS A 1 284 ? -2.905 -15.400 11.477 1.00 96.25 284 LYS A N 1
ATOM 2266 C CA . LYS A 1 284 ? -2.846 -15.433 12.939 1.00 96.25 284 LYS A CA 1
ATOM 2267 C C . LYS A 1 284 ? -3.866 -14.462 13.508 1.00 96.25 284 LYS A C 1
ATOM 2269 O O . LYS A 1 284 ? -4.021 -13.348 13.009 1.00 96.25 284 LYS A O 1
ATOM 2274 N N . LYS A 1 285 ? -4.562 -14.882 14.558 1.00 94.81 285 LYS A N 1
ATOM 2275 C CA . LYS A 1 285 ? -5.498 -14.055 15.325 1.00 94.81 285 LYS A CA 1
ATOM 2276 C C . LYS A 1 285 ? -5.395 -14.459 16.786 1.00 94.81 285 LYS A C 1
ATOM 2278 O O . LYS A 1 285 ? -5.300 -15.649 17.078 1.00 94.81 285 LYS A O 1
ATOM 2283 N N . GLN A 1 286 ? -5.418 -13.487 17.690 1.00 90.38 286 GLN A N 1
ATOM 2284 C CA . GLN A 1 286 ? -5.392 -13.754 19.125 1.00 90.38 286 GLN A CA 1
ATOM 2285 C C . GLN A 1 286 ? -6.484 -14.749 19.536 1.00 90.38 286 GLN A C 1
ATOM 2287 O O . GLN A 1 286 ? -7.595 -14.741 19.000 1.00 90.38 286 GLN A O 1
ATOM 2292 N N . ASP A 1 287 ? -6.127 -15.632 20.469 1.00 88.56 287 ASP A N 1
ATOM 2293 C CA . ASP A 1 287 ? -6.976 -16.694 21.019 1.00 88.56 287 ASP A CA 1
ATOM 2294 C C . ASP A 1 287 ? -7.568 -17.667 19.980 1.00 88.56 287 ASP A C 1
ATOM 2296 O O . ASP A 1 287 ? -8.472 -18.446 20.298 1.00 88.56 287 ASP A O 1
ATOM 2300 N N . CYS A 1 288 ? -7.041 -17.664 18.750 1.00 92.75 288 CYS A N 1
ATOM 2301 C CA . CYS A 1 288 ? -7.432 -18.560 17.668 1.00 92.75 288 CYS A CA 1
ATOM 2302 C C . CYS A 1 288 ? -6.268 -19.478 17.264 1.00 92.75 288 CYS A C 1
ATOM 2304 O O . CYS A 1 288 ? -5.112 -19.065 17.306 1.00 92.75 288 CYS A O 1
ATOM 2306 N N . PRO A 1 289 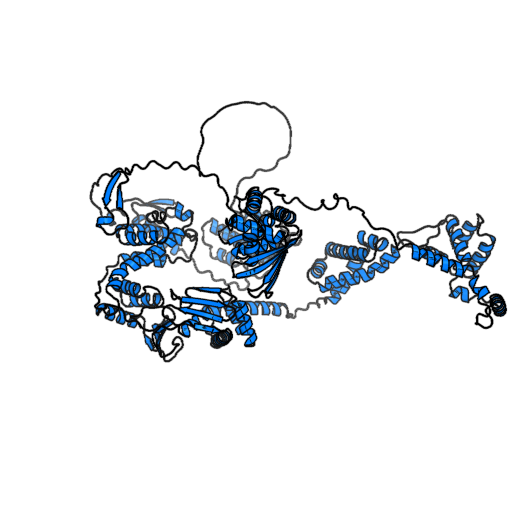? -6.548 -20.707 16.799 1.00 93.75 289 PRO A N 1
ATOM 2307 C CA . PRO A 1 289 ? -5.545 -21.514 16.116 1.00 93.75 289 PRO A CA 1
ATOM 2308 C C . PRO A 1 289 ? -5.082 -20.860 14.806 1.00 93.75 289 PRO A C 1
ATOM 2310 O O . PRO A 1 289 ? -5.915 -20.391 14.027 1.00 93.75 289 PRO A O 1
ATOM 2313 N N . ASP A 1 290 ? -3.776 -20.913 14.542 1.00 94.81 290 ASP A N 1
ATOM 2314 C CA . ASP A 1 290 ? -3.173 -20.447 13.290 1.00 94.81 290 ASP A CA 1
ATOM 2315 C C . ASP A 1 290 ? -3.736 -21.197 12.073 1.00 94.81 290 ASP A C 1
ATOM 2317 O O . ASP A 1 290 ? -3.960 -22.414 12.099 1.00 94.81 290 ASP A O 1
ATOM 2321 N N . VAL A 1 291 ? -3.917 -20.474 10.967 1.00 96.62 291 VAL A N 1
ATOM 2322 C CA . VAL A 1 291 ? -4.403 -21.035 9.703 1.00 96.62 291 VAL A CA 1
ATOM 2323 C C . VAL A 1 291 ? -3.342 -20.871 8.625 1.00 96.62 291 VAL A C 1
ATOM 2325 O O . VAL A 1 291 ? -2.987 -19.759 8.252 1.00 96.62 291 VAL A O 1
ATOM 2328 N N . HIS A 1 292 ? -2.876 -21.991 8.071 1.00 96.44 292 HIS A N 1
ATOM 2329 C CA . HIS A 1 292 ? -1.942 -21.999 6.947 1.00 96.44 292 HIS A CA 1
ATOM 2330 C C . HIS A 1 292 ? -2.602 -22.524 5.668 1.00 96.44 292 HIS A C 1
ATOM 2332 O O . HIS A 1 292 ? -3.161 -23.629 5.633 1.00 96.44 292 HIS A O 1
ATOM 2338 N N . LEU A 1 293 ? -2.516 -21.740 4.596 1.00 96.69 293 LEU A N 1
ATOM 2339 C CA . LEU A 1 293 ? -3.079 -22.047 3.288 1.00 96.69 293 LEU A CA 1
ATOM 2340 C C . LEU A 1 293 ? -1.978 -22.040 2.238 1.00 96.69 293 LEU A C 1
ATOM 2342 O O . LEU A 1 293 ? -1.434 -20.995 1.905 1.00 96.69 293 LEU A O 1
ATOM 2346 N N . ASN A 1 294 ? -1.701 -23.208 1.663 1.00 96.62 294 ASN A N 1
ATOM 2347 C CA . ASN A 1 294 ? -0.799 -23.294 0.523 1.00 96.62 294 ASN A CA 1
ATOM 2348 C C . ASN A 1 294 ? -1.391 -22.599 -0.716 1.00 96.62 294 ASN A C 1
ATOM 2350 O O . ASN A 1 294 ? -2.612 -22.479 -0.864 1.00 96.62 294 ASN A O 1
ATOM 2354 N N . TRP A 1 295 ? -0.525 -22.200 -1.644 1.00 96.94 295 TRP A N 1
ATOM 2355 C CA . TRP A 1 295 ? -0.938 -21.460 -2.839 1.00 96.94 295 TRP A CA 1
ATOM 2356 C C . TRP A 1 295 ? -1.979 -22.180 -3.709 1.00 96.94 295 TRP A C 1
ATOM 2358 O O . TRP A 1 295 ? -2.828 -21.526 -4.307 1.00 96.94 295 TRP A O 1
ATOM 2368 N N . GLU A 1 296 ? -1.995 -23.517 -3.737 1.00 96.56 296 GLU A N 1
ATOM 2369 C CA . GLU A 1 296 ? -3.033 -24.282 -4.446 1.00 96.56 296 GLU A CA 1
ATOM 2370 C C . GLU A 1 296 ? -4.432 -24.057 -3.859 1.00 96.56 296 GLU A C 1
ATOM 2372 O O . GLU A 1 296 ? -5.405 -23.882 -4.598 1.00 96.56 296 GLU A O 1
ATOM 2377 N N . LYS A 1 297 ? -4.554 -24.056 -2.526 1.00 96.62 297 LYS A N 1
ATOM 2378 C CA . LYS A 1 297 ? -5.820 -23.761 -1.846 1.00 96.62 297 LYS A CA 1
ATOM 2379 C C . LYS A 1 297 ? -6.227 -22.307 -2.062 1.00 96.62 297 LYS A C 1
ATOM 2381 O O . LYS A 1 297 ? -7.403 -22.060 -2.320 1.00 96.62 297 LYS A O 1
ATOM 2386 N N . VAL A 1 298 ? -5.272 -21.376 -2.002 1.00 96.88 298 VAL A N 1
ATOM 2387 C CA . VAL A 1 298 ? -5.517 -19.944 -2.244 1.00 96.88 298 VAL A CA 1
ATOM 2388 C C . VAL A 1 298 ? -6.044 -19.725 -3.665 1.00 96.88 298 VAL A C 1
ATOM 2390 O O . VAL A 1 298 ? -7.112 -19.142 -3.833 1.00 96.88 298 VAL A O 1
ATOM 2393 N N . ALA A 1 299 ? -5.386 -20.287 -4.683 1.00 96.50 299 ALA A N 1
ATOM 2394 C CA . ALA A 1 299 ? -5.809 -20.170 -6.080 1.00 96.50 299 ALA A CA 1
ATOM 2395 C C . ALA A 1 299 ? -7.229 -20.716 -6.314 1.00 96.50 299 ALA A C 1
ATOM 2397 O O . ALA A 1 299 ? -8.055 -20.070 -6.964 1.00 96.50 299 ALA A O 1
ATOM 2398 N N . LYS A 1 300 ? -7.559 -21.885 -5.748 1.00 96.06 300 LYS A N 1
ATOM 2399 C CA . LYS A 1 300 ? -8.916 -22.456 -5.849 1.00 96.06 300 LYS A CA 1
ATOM 2400 C C . LYS A 1 300 ? -9.962 -21.571 -5.182 1.00 96.06 300 LYS A C 1
ATOM 2402 O O . LYS A 1 300 ? -11.070 -21.421 -5.698 1.00 96.06 300 LYS A O 1
ATOM 2407 N N . ARG A 1 301 ? -9.612 -20.976 -4.044 1.00 95.81 301 ARG A N 1
ATOM 2408 C CA . ARG A 1 301 ? -10.504 -20.109 -3.280 1.00 95.81 301 ARG A CA 1
ATOM 2409 C C . ARG A 1 301 ? -10.770 -18.789 -3.994 1.00 95.81 301 ARG A C 1
ATOM 2411 O O . ARG A 1 301 ? -11.935 -18.471 -4.216 1.00 95.81 301 ARG A O 1
ATOM 2418 N N . ILE A 1 302 ? -9.724 -18.104 -4.459 1.00 96.38 302 ILE A N 1
ATOM 2419 C CA . ILE A 1 302 ? -9.847 -16.887 -5.276 1.00 96.38 302 ILE A CA 1
ATOM 2420 C C . ILE A 1 302 ? -10.652 -17.180 -6.545 1.00 96.38 302 ILE A C 1
ATOM 2422 O O . ILE A 1 302 ? -11.602 -16.461 -6.835 1.00 96.38 302 ILE A O 1
ATOM 2426 N N . THR A 1 303 ? -10.375 -18.291 -7.238 1.00 96.00 303 THR A N 1
ATOM 2427 C CA . THR A 1 303 ? -11.172 -18.713 -8.405 1.00 96.00 303 THR A CA 1
ATOM 2428 C C . THR A 1 303 ? -12.655 -18.839 -8.051 1.00 96.00 303 THR A C 1
ATOM 2430 O O . THR A 1 303 ? -13.507 -18.316 -8.768 1.00 96.00 303 THR A O 1
ATOM 2433 N N . SER A 1 304 ? -12.988 -19.475 -6.921 1.00 95.31 304 SER A N 1
ATOM 2434 C CA . SER A 1 304 ? -14.381 -19.569 -6.479 1.00 95.31 304 SER A CA 1
ATOM 2435 C C . SER A 1 304 ? -14.989 -18.209 -6.123 1.00 95.31 304 SER A C 1
ATOM 2437 O O . SER A 1 304 ? -16.190 -18.044 -6.336 1.00 95.31 304 SER A O 1
ATOM 2439 N N . LEU A 1 305 ? -14.228 -17.279 -5.540 1.00 95.25 305 LEU A N 1
ATOM 2440 C CA . LEU A 1 305 ? -14.710 -15.938 -5.196 1.00 95.25 305 LEU A CA 1
ATOM 2441 C C . LEU A 1 305 ? -14.995 -15.118 -6.454 1.00 95.25 305 LEU A C 1
ATOM 2443 O O . LEU A 1 305 ? -16.058 -14.507 -6.542 1.00 95.25 305 LEU A O 1
ATOM 2447 N N . VAL A 1 306 ? -14.099 -15.166 -7.441 1.00 94.62 306 VAL A N 1
ATOM 2448 C CA . VAL A 1 306 ? -14.264 -14.502 -8.741 1.00 94.62 306 VAL A CA 1
ATOM 2449 C C . VAL A 1 306 ? -15.489 -15.056 -9.471 1.00 94.62 306 VAL A C 1
ATOM 2451 O O . VAL A 1 306 ? -16.387 -14.295 -9.814 1.00 94.62 306 VAL A O 1
ATOM 2454 N N . GLN A 1 307 ? -15.615 -16.383 -9.592 1.00 93.31 307 GLN A N 1
ATOM 2455 C CA . GLN A 1 307 ? -16.766 -17.027 -10.247 1.00 93.31 307 GLN A CA 1
ATOM 2456 C C . GLN A 1 307 ? -18.113 -16.704 -9.587 1.00 93.31 307 GLN A C 1
ATOM 2458 O O . GLN A 1 307 ? -19.142 -16.662 -10.256 1.00 93.31 307 GLN A O 1
ATOM 2463 N N . LYS A 1 308 ? -18.126 -16.505 -8.265 1.00 92.50 308 LYS A N 1
ATOM 2464 C CA . LYS A 1 308 ? -19.334 -16.139 -7.512 1.00 92.50 308 LYS A CA 1
ATOM 2465 C C . LYS A 1 308 ? -19.610 -14.630 -7.512 1.00 92.50 308 LYS A C 1
ATOM 2467 O O . LYS A 1 308 ? -20.595 -14.235 -6.892 1.00 92.50 308 LYS A O 1
ATOM 2472 N N . GLY A 1 309 ? -18.754 -13.810 -8.129 1.00 91.75 309 GLY A N 1
ATOM 2473 C CA . GLY A 1 309 ? -18.859 -12.347 -8.104 1.00 91.75 309 GLY A CA 1
ATOM 2474 C C . GLY A 1 309 ? -18.640 -11.746 -6.712 1.00 91.75 309 GLY A C 1
ATOM 2475 O O . GLY A 1 309 ? -19.310 -10.793 -6.343 1.00 91.75 309 GLY A O 1
ATOM 2476 N N . ARG A 1 310 ? -17.771 -12.353 -5.892 1.00 92.56 310 ARG A N 1
ATOM 2477 C CA . ARG A 1 310 ? -17.531 -11.967 -4.484 1.00 92.56 310 ARG A CA 1
ATOM 2478 C C . ARG A 1 310 ? -16.124 -11.442 -4.213 1.00 92.56 310 ARG A C 1
ATOM 2480 O O . ARG A 1 310 ? -15.806 -11.156 -3.065 1.00 92.56 310 ARG A O 1
ATOM 2487 N N . TYR A 1 311 ? -15.270 -11.385 -5.232 1.00 94.38 311 TYR A N 1
ATOM 2488 C CA . TYR A 1 311 ? -13.888 -10.933 -5.076 1.00 94.38 311 TYR A CA 1
ATOM 2489 C C . TYR A 1 311 ? -13.761 -9.400 -5.094 1.00 94.38 311 TYR A C 1
ATOM 2491 O O . TYR A 1 311 ? -13.021 -8.831 -4.292 1.00 94.38 311 TYR A O 1
ATOM 2499 N N . LEU A 1 312 ? -14.507 -8.733 -5.979 1.00 92.12 312 LEU A N 1
ATOM 2500 C CA . LEU A 1 312 ? -14.646 -7.277 -6.016 1.00 92.12 312 LEU A CA 1
ATOM 2501 C C . LEU A 1 312 ? -15.942 -6.859 -5.309 1.00 92.12 312 LEU A C 1
ATOM 2503 O O . LEU A 1 312 ? -16.945 -7.570 -5.361 1.00 92.12 312 LEU A O 1
ATOM 2507 N N . THR A 1 313 ? -15.921 -5.707 -4.641 1.00 88.25 313 THR A N 1
ATOM 2508 C CA . THR A 1 313 ? -17.141 -5.035 -4.167 1.00 88.25 313 THR A CA 1
ATOM 2509 C C . THR A 1 313 ? -17.906 -4.425 -5.342 1.00 88.25 313 THR A C 1
ATOM 2511 O O . THR A 1 313 ? -17.335 -4.214 -6.406 1.00 88.25 313 THR A O 1
ATOM 2514 N N . GLU A 1 314 ? -19.185 -4.083 -5.163 1.00 86.88 314 GLU A N 1
ATOM 2515 C CA . GLU A 1 314 ? -19.997 -3.464 -6.229 1.00 86.88 314 GLU A CA 1
ATOM 2516 C C . GLU A 1 314 ? -19.383 -2.162 -6.765 1.00 86.88 314 GLU A C 1
ATOM 2518 O O . GLU A 1 314 ? -19.408 -1.909 -7.966 1.00 86.88 314 GLU A O 1
ATOM 2523 N N . GLN A 1 315 ? -18.780 -1.355 -5.887 1.00 85.06 315 GLN A N 1
ATOM 2524 C CA . GLN A 1 315 ? -18.102 -0.119 -6.281 1.00 85.06 315 GLN A CA 1
ATOM 2525 C C . GLN A 1 315 ? -16.821 -0.400 -7.073 1.00 85.06 315 GLN A C 1
ATOM 2527 O O . GLN A 1 315 ? -16.589 0.233 -8.099 1.00 85.06 315 GLN A O 1
ATOM 2532 N N . GLU A 1 316 ? -16.005 -1.356 -6.625 1.00 89.31 316 GLU A N 1
ATOM 2533 C CA . GLU A 1 316 ? -14.779 -1.755 -7.330 1.00 89.31 316 GLU A CA 1
ATOM 2534 C C . GLU A 1 316 ? -15.090 -2.426 -8.669 1.00 89.31 316 GLU A C 1
ATOM 2536 O O . GLU A 1 316 ? -14.386 -2.194 -9.646 1.00 89.31 316 GLU A O 1
ATOM 2541 N N . GLN A 1 317 ? -16.159 -3.223 -8.734 1.00 86.44 317 GLN A N 1
ATOM 2542 C CA . GLN A 1 317 ? -16.637 -3.826 -9.971 1.00 86.44 317 GLN A CA 1
ATOM 2543 C C . GLN A 1 317 ? -17.092 -2.739 -10.945 1.00 86.44 317 GLN A C 1
ATOM 2545 O O . GLN A 1 317 ? -16.634 -2.727 -12.076 1.00 86.44 317 GLN A O 1
ATOM 2550 N N . ALA A 1 318 ? -17.895 -1.765 -10.503 1.00 87.50 318 ALA A N 1
ATOM 2551 C CA . ALA A 1 318 ? -18.307 -0.650 -11.355 1.00 87.50 318 ALA A CA 1
ATOM 2552 C C . ALA A 1 318 ? -17.114 0.190 -11.846 1.00 87.50 318 ALA A C 1
ATOM 2554 O O . ALA A 1 318 ? -17.116 0.666 -12.979 1.00 87.50 318 ALA A O 1
ATOM 2555 N N . GLN A 1 319 ? -16.083 0.370 -11.014 1.00 85.56 319 GLN A N 1
ATOM 2556 C CA . GLN A 1 319 ? -14.834 1.015 -11.428 1.00 85.56 319 GLN A CA 1
ATOM 2557 C C . GLN A 1 319 ? -14.086 0.184 -12.472 1.00 85.56 319 GLN A C 1
ATOM 2559 O O . GLN A 1 319 ? -13.626 0.741 -13.465 1.00 85.56 319 GLN A O 1
ATOM 2564 N N . TYR A 1 320 ? -13.981 -1.129 -12.270 1.00 86.62 320 TYR A N 1
ATOM 2565 C CA . TYR A 1 320 ? -13.355 -2.040 -13.223 1.00 86.62 320 TYR A CA 1
ATOM 2566 C C . TYR A 1 320 ? -14.103 -2.055 -14.559 1.00 86.62 320 TYR A C 1
ATOM 2568 O O . TYR A 1 320 ? -13.482 -1.873 -15.601 1.00 86.62 320 TYR A O 1
ATOM 2576 N N . ASP A 1 321 ? -15.430 -2.175 -14.527 1.00 86.62 321 ASP A N 1
ATOM 2577 C CA . ASP A 1 321 ? -16.293 -2.164 -15.708 1.00 86.62 321 ASP A CA 1
ATOM 2578 C C . ASP A 1 321 ? -16.201 -0.823 -16.441 1.00 86.62 321 ASP A C 1
ATOM 2580 O O . ASP A 1 321 ? -16.169 -0.794 -17.666 1.00 86.62 321 ASP A O 1
ATOM 2584 N N . LYS A 1 322 ? -16.095 0.296 -15.710 1.00 88.25 322 LYS A N 1
ATOM 2585 C CA . LYS A 1 322 ? -15.860 1.617 -16.301 1.00 88.25 322 LYS A CA 1
ATOM 2586 C C . LYS A 1 322 ? -14.504 1.683 -17.003 1.00 88.25 322 LYS A C 1
ATOM 2588 O O . LYS A 1 322 ? -14.447 2.134 -18.140 1.00 88.25 322 LYS A O 1
ATOM 2593 N N . ILE A 1 323 ? -13.434 1.225 -16.351 1.00 85.94 323 ILE A N 1
ATOM 2594 C CA . ILE A 1 323 ? -12.092 1.182 -16.950 1.00 85.94 323 ILE A CA 1
ATOM 2595 C C . ILE A 1 323 ? -12.095 0.280 -18.188 1.00 85.94 323 ILE A C 1
ATOM 2597 O O . ILE A 1 323 ? -11.472 0.617 -19.190 1.00 85.94 323 ILE A O 1
ATOM 2601 N N . GLN A 1 324 ? -12.789 -0.858 -18.137 1.00 80.38 324 GLN A N 1
ATOM 2602 C CA . GLN A 1 324 ? -12.878 -1.769 -19.270 1.00 80.38 324 GLN A CA 1
ATOM 2603 C C . GLN A 1 324 ? -13.710 -1.170 -20.405 1.00 80.38 324 GLN A C 1
ATOM 2605 O O . GLN A 1 324 ? -13.257 -1.200 -21.534 1.00 80.38 324 GLN A O 1
ATOM 2610 N N . ALA A 1 325 ? -14.846 -0.535 -20.118 1.00 83.69 325 ALA A N 1
ATOM 2611 C CA . ALA A 1 325 ? -15.644 0.162 -21.122 1.00 83.69 325 ALA A CA 1
ATOM 2612 C C . ALA A 1 325 ? -14.886 1.340 -21.752 1.00 83.69 325 ALA A C 1
ATOM 2614 O O . ALA A 1 325 ? -15.030 1.581 -22.941 1.00 83.69 325 ALA A O 1
ATOM 2615 N N . GLU A 1 326 ? -14.060 2.062 -20.988 1.00 87.25 326 GLU A N 1
ATOM 2616 C CA . GLU A 1 326 ? -13.172 3.101 -21.526 1.00 87.25 326 GLU A CA 1
ATOM 2617 C C . GLU A 1 326 ? -12.085 2.506 -22.432 1.00 87.25 326 GLU A C 1
ATOM 2619 O O . GLU A 1 326 ? -11.764 3.098 -23.460 1.00 87.25 326 GLU A O 1
ATOM 2624 N N . LYS A 1 327 ? -11.536 1.335 -22.083 1.00 82.81 327 LYS A N 1
ATOM 2625 C CA . LYS A 1 327 ? -10.582 0.607 -22.933 1.00 82.81 327 LYS A CA 1
ATOM 2626 C C . LYS A 1 327 ? -11.236 0.069 -24.199 1.00 82.81 327 LYS A C 1
ATOM 2628 O O . LYS A 1 327 ? -10.681 0.272 -25.268 1.00 82.81 327 LYS A O 1
ATOM 2633 N N . ASP A 1 328 ? -12.398 -0.562 -24.078 1.00 82.00 328 ASP A N 1
ATOM 2634 C CA . ASP A 1 328 ? -13.166 -1.101 -25.197 1.00 82.00 328 ASP A CA 1
ATOM 2635 C C . ASP A 1 328 ? -13.622 0.040 -26.108 1.00 82.00 328 ASP A C 1
ATOM 2637 O O . ASP A 1 328 ? -13.510 -0.087 -27.314 1.00 82.00 328 ASP A O 1
ATOM 2641 N N . LEU A 1 329 ? -14.039 1.187 -25.557 1.00 83.38 329 LEU A N 1
ATOM 2642 C CA . LEU A 1 329 ? -14.353 2.386 -26.335 1.00 83.38 329 LEU A CA 1
ATOM 2643 C C . LEU A 1 329 ? -13.107 2.957 -27.015 1.00 83.38 329 LEU A C 1
ATOM 2645 O O . LEU A 1 329 ? -13.188 3.355 -28.165 1.00 83.38 329 LEU A O 1
ATOM 2649 N N . ALA A 1 330 ? -11.949 2.979 -26.350 1.00 82.06 330 ALA A N 1
ATOM 2650 C CA . ALA A 1 330 ? -10.700 3.410 -26.976 1.00 82.06 330 ALA A CA 1
ATOM 2651 C C . ALA A 1 330 ? -10.246 2.446 -28.087 1.00 82.06 330 ALA A C 1
ATOM 2653 O O . ALA A 1 330 ? -9.691 2.883 -29.094 1.00 82.06 330 ALA A O 1
ATOM 2654 N N . GLU A 1 331 ? -10.483 1.145 -27.920 1.00 82.19 331 GLU A N 1
ATOM 2655 C CA . GLU A 1 331 ? -10.199 0.119 -28.920 1.00 82.19 331 GLU A CA 1
ATOM 2656 C C . GLU A 1 331 ? -11.215 0.173 -30.069 1.00 82.19 331 GLU A C 1
ATOM 2658 O O . GLU A 1 331 ? -10.821 0.123 -31.229 1.00 82.19 331 GLU A O 1
ATOM 2663 N N . GLU A 1 332 ? -12.500 0.381 -29.783 1.00 74.00 332 GLU A N 1
ATOM 2664 C CA . GLU A 1 332 ? -13.558 0.613 -30.766 1.00 74.00 332 GLU A CA 1
ATOM 2665 C C . GLU A 1 332 ? -13.344 1.920 -31.518 1.00 74.00 332 GLU A C 1
ATOM 2667 O O . GLU A 1 332 ? -13.450 1.896 -32.731 1.00 74.00 332 GLU A O 1
ATOM 2672 N N . ASP A 1 333 ? -12.976 3.023 -30.866 1.00 75.19 333 ASP A N 1
ATOM 2673 C CA . ASP A 1 333 ? -12.594 4.284 -31.509 1.00 75.19 333 ASP A CA 1
ATOM 2674 C C . ASP A 1 333 ? -11.348 4.081 -32.379 1.00 75.19 333 ASP A C 1
ATOM 2676 O O . ASP A 1 333 ? -11.285 4.588 -33.501 1.00 75.19 333 ASP A O 1
ATOM 2680 N N . ALA A 1 334 ? -10.378 3.283 -31.920 1.00 71.31 334 ALA A N 1
ATOM 2681 C CA . ALA A 1 334 ? -9.223 2.901 -32.726 1.00 71.31 334 ALA A CA 1
ATOM 2682 C C . ALA A 1 334 ? -9.613 2.018 -33.927 1.00 71.31 334 ALA A C 1
ATOM 2684 O O . ALA A 1 334 ? -9.002 2.150 -34.988 1.00 71.31 334 ALA A O 1
ATOM 2685 N N . ILE A 1 335 ? -10.626 1.156 -33.800 1.00 65.38 335 ILE A N 1
ATOM 2686 C CA . ILE A 1 335 ? -11.156 0.289 -34.867 1.00 65.38 335 ILE A CA 1
ATOM 2687 C C . ILE A 1 335 ? -12.090 1.067 -35.816 1.00 65.38 335 ILE A C 1
ATOM 2689 O O . ILE A 1 335 ? -12.055 0.844 -37.026 1.00 65.38 335 ILE A O 1
ATOM 2693 N N . HIS A 1 336 ? -12.889 2.014 -35.321 1.00 57.94 336 HIS A N 1
ATOM 2694 C CA . HIS A 1 336 ? -13.780 2.884 -36.094 1.00 57.94 336 HIS A CA 1
ATOM 2695 C C . HIS A 1 336 ? -12.985 3.935 -36.862 1.00 57.94 336 HIS A C 1
ATOM 2697 O O . HIS A 1 336 ? -13.285 4.179 -38.028 1.00 57.94 336 HIS A O 1
ATOM 2703 N N . ALA A 1 337 ? -11.901 4.458 -36.280 1.00 57.19 337 ALA A N 1
ATOM 2704 C CA . ALA A 1 337 ? -10.886 5.218 -37.008 1.00 57.19 337 ALA A CA 1
ATOM 2705 C C . ALA A 1 337 ? -10.194 4.389 -38.113 1.00 57.19 337 ALA A C 1
ATOM 2707 O O . ALA A 1 337 ? -9.515 4.955 -38.971 1.00 57.19 337 ALA A O 1
ATOM 2708 N N . GLN A 1 338 ? -10.372 3.061 -38.115 1.00 51.66 338 GLN A N 1
ATOM 2709 C CA . GLN A 1 338 ? -9.844 2.124 -39.110 1.00 51.66 338 GLN A CA 1
ATOM 2710 C C . GLN A 1 338 ? -10.912 1.529 -40.058 1.00 51.66 338 GLN A C 1
ATOM 2712 O O . GLN A 1 338 ? -10.539 0.772 -40.958 1.00 51.66 338 GLN A O 1
ATOM 2717 N N . GLN A 1 339 ? -12.208 1.879 -39.954 1.00 39.81 339 GLN A N 1
ATOM 2718 C CA . GLN A 1 339 ? -13.214 1.524 -40.975 1.00 39.81 339 GLN A CA 1
ATOM 2719 C C . GLN A 1 339 ? -13.467 2.695 -41.947 1.00 39.81 339 GLN A C 1
ATOM 2721 O O . GLN A 1 339 ? -13.687 3.817 -41.496 1.00 39.81 339 GLN A O 1
ATOM 2726 N N . PRO A 1 340 ? -13.466 2.479 -43.280 1.00 44.66 340 PRO A N 1
ATOM 2727 C CA . PRO A 1 340 ? -13.600 3.567 -44.241 1.00 44.66 340 PRO A CA 1
ATOM 2728 C C . PRO A 1 340 ? -15.072 3.950 -44.443 1.00 44.66 340 PRO A C 1
ATOM 2730 O O . PRO A 1 340 ? -15.848 3.178 -45.014 1.00 44.66 340 PRO A O 1
ATOM 2733 N N . GLU A 1 341 ? -15.450 5.163 -44.033 1.00 37.31 341 GLU A N 1
ATOM 2734 C CA . GLU A 1 341 ? -16.642 5.829 -44.560 1.00 37.31 341 GLU A CA 1
ATOM 2735 C C . GLU A 1 341 ? -16.474 6.055 -46.069 1.00 37.31 341 GLU A C 1
ATOM 2737 O O . GLU A 1 341 ? -15.424 6.473 -46.557 1.00 37.31 341 GLU A O 1
ATOM 2742 N N . VAL A 1 342 ? -17.525 5.737 -46.828 1.00 48.41 342 VAL A N 1
ATOM 2743 C CA . VAL A 1 342 ? -17.582 5.914 -48.282 1.00 48.41 342 VAL A CA 1
ATOM 2744 C C . VAL A 1 342 ? -17.726 7.404 -48.598 1.00 48.41 342 VAL A C 1
ATOM 2746 O O . VAL A 1 342 ? -18.801 7.887 -48.945 1.00 48.41 342 VAL A O 1
ATOM 2749 N N . GLU A 1 343 ? -16.616 8.127 -48.527 1.00 41.44 343 GLU A N 1
ATOM 2750 C CA . GLU A 1 343 ? -16.378 9.326 -49.319 1.00 41.44 343 GLU A CA 1
ATOM 2751 C C . GLU A 1 343 ? -15.489 8.953 -50.506 1.00 41.44 343 GLU A C 1
ATOM 2753 O O . GLU A 1 343 ? -14.633 8.071 -50.437 1.00 41.44 343 GLU A O 1
ATOM 2758 N N . LYS A 1 344 ? -15.748 9.566 -51.663 1.00 48.72 344 LYS A N 1
ATOM 2759 C CA . LYS A 1 344 ? -14.972 9.330 -52.884 1.00 48.72 344 LYS A CA 1
ATOM 2760 C C . LYS A 1 344 ? -13.573 9.923 -52.720 1.00 48.72 344 LYS A C 1
ATOM 2762 O O . LYS A 1 344 ? -13.306 11.001 -53.237 1.00 48.72 344 LYS A O 1
ATOM 2767 N N . GLU A 1 345 ? -12.690 9.202 -52.050 1.00 39.81 345 GLU A N 1
ATOM 2768 C CA . GLU A 1 345 ? -11.287 9.562 -51.908 1.00 39.81 345 GLU A CA 1
ATOM 2769 C C . GLU A 1 345 ? -10.410 8.480 -52.540 1.00 39.81 345 GLU A C 1
ATOM 2771 O O . GLU A 1 345 ? -10.599 7.277 -52.363 1.00 39.81 345 GLU A O 1
ATOM 2776 N N . THR A 1 346 ? -9.488 8.921 -53.387 1.00 35.22 346 THR A N 1
ATOM 2777 C CA . THR A 1 346 ? -8.523 8.079 -54.099 1.00 35.22 346 THR A CA 1
ATOM 2778 C C . THR A 1 346 ? -7.698 7.234 -53.120 1.00 35.22 346 THR A C 1
ATOM 2780 O O . THR A 1 346 ? -7.355 7.739 -52.052 1.00 35.22 346 THR A O 1
ATOM 2783 N N . PRO A 1 347 ? -7.342 5.981 -53.464 1.00 44.03 347 PRO A N 1
ATOM 2784 C CA . PRO A 1 347 ? -6.650 5.081 -52.542 1.00 44.03 347 PRO A CA 1
ATOM 2785 C C . PRO A 1 347 ? -5.330 5.702 -52.063 1.00 44.03 347 PRO A C 1
ATOM 2787 O O . PRO A 1 347 ? -4.513 6.121 -52.883 1.00 44.03 347 PRO A O 1
ATOM 2790 N N . LYS A 1 348 ? -5.131 5.768 -50.737 1.00 47.31 348 LYS A N 1
ATOM 2791 C CA . LYS A 1 348 ? -3.844 6.156 -50.146 1.00 47.31 348 LYS A CA 1
ATOM 2792 C C . LYS A 1 348 ? -2.775 5.139 -50.572 1.00 47.31 348 LYS A C 1
ATOM 2794 O O . LYS A 1 348 ? -3.038 3.937 -50.480 1.00 47.31 348 LYS A O 1
ATOM 2799 N N . PRO A 1 349 ? -1.605 5.602 -51.043 1.00 62.66 349 PRO A N 1
ATOM 2800 C CA . PRO A 1 349 ? -0.556 4.728 -51.545 1.00 62.66 349 PRO A CA 1
ATOM 2801 C C . PRO A 1 349 ? -0.065 3.797 -50.435 1.00 62.66 349 PRO A C 1
ATOM 2803 O O . PRO A 1 349 ? 0.149 4.207 -49.295 1.00 62.66 349 PRO A O 1
ATOM 2806 N N . THR A 1 350 ? 0.096 2.523 -50.767 1.00 76.25 350 THR A N 1
ATOM 2807 C CA . THR A 1 350 ? 0.660 1.515 -49.864 1.00 76.25 350 THR A CA 1
ATOM 2808 C C . THR A 1 350 ? 2.102 1.868 -49.482 1.00 76.25 350 THR A C 1
ATOM 2810 O O . THR A 1 350 ? 2.806 2.527 -50.243 1.00 76.25 350 THR A O 1
ATOM 2813 N N . LEU A 1 351 ? 2.600 1.363 -48.345 1.00 74.88 351 LEU A N 1
ATOM 2814 C CA . LEU A 1 351 ? 3.988 1.591 -47.899 1.00 74.88 351 LEU A CA 1
ATOM 2815 C C . LEU A 1 351 ? 5.028 1.215 -48.972 1.00 74.88 351 LEU A C 1
ATOM 2817 O O . LEU A 1 351 ? 6.091 1.823 -49.072 1.00 74.88 351 LEU A O 1
ATOM 2821 N N . ARG A 1 352 ? 4.699 0.232 -49.819 1.00 77.38 352 ARG A N 1
ATOM 2822 C CA . ARG A 1 352 ? 5.499 -0.127 -50.992 1.00 77.38 352 ARG A CA 1
ATOM 2823 C C . ARG A 1 352 ? 5.484 0.968 -52.059 1.00 77.38 352 ARG A C 1
ATOM 2825 O O . ARG A 1 352 ? 6.539 1.292 -52.580 1.00 77.38 352 ARG A O 1
ATOM 2832 N N . GLU A 1 353 ? 4.328 1.535 -52.381 1.00 81.00 353 GLU A N 1
ATOM 2833 C CA . GLU A 1 353 ? 4.204 2.626 -53.358 1.00 81.00 353 GLU A CA 1
ATOM 2834 C C . GLU A 1 353 ? 4.861 3.920 -52.852 1.00 81.00 353 GLU A C 1
ATOM 2836 O O . GLU A 1 353 ? 5.563 4.577 -53.616 1.00 81.00 353 GLU A O 1
ATOM 2841 N N . GLN A 1 354 ? 4.737 4.233 -51.557 1.00 82.50 354 GLN A N 1
ATOM 2842 C CA . GLN A 1 354 ? 5.449 5.350 -50.921 1.00 82.50 354 GLN A CA 1
ATOM 2843 C C . GLN A 1 354 ? 6.974 5.144 -50.954 1.00 82.50 354 GLN A C 1
ATOM 2845 O O . GLN A 1 354 ? 7.728 6.077 -51.225 1.00 82.50 354 GLN A O 1
ATOM 2850 N N . PHE A 1 355 ? 7.449 3.913 -50.741 1.00 86.50 355 PHE A N 1
ATOM 2851 C CA . PHE A 1 355 ? 8.868 3.579 -50.872 1.00 86.50 355 PHE A CA 1
ATOM 2852 C C . PHE A 1 355 ? 9.391 3.788 -52.297 1.00 86.50 355 PHE A C 1
ATOM 2854 O O . PHE A 1 355 ? 10.412 4.449 -52.478 1.00 86.50 355 PHE A O 1
ATOM 2861 N N . GLU A 1 356 ? 8.676 3.291 -53.309 1.00 86.19 356 GLU A N 1
ATOM 2862 C CA . GLU A 1 356 ? 9.055 3.484 -54.717 1.00 86.19 356 GLU A CA 1
ATOM 2863 C C . GLU A 1 356 ? 9.016 4.967 -55.134 1.00 86.19 356 GLU A C 1
ATOM 2865 O O . GLU A 1 356 ? 9.806 5.391 -55.977 1.00 86.19 356 GLU A O 1
ATOM 2870 N N . GLN A 1 357 ? 8.146 5.777 -54.522 1.00 86.44 357 GLN A N 1
ATOM 2871 C CA . GLN A 1 357 ? 8.087 7.221 -54.753 1.00 86.44 357 GLN A CA 1
ATOM 2872 C C . GLN A 1 357 ? 9.299 7.961 -54.164 1.00 86.44 357 GLN A C 1
ATOM 2874 O O . GLN A 1 357 ? 9.877 8.822 -54.830 1.00 86.44 357 GLN A O 1
ATOM 2879 N N . TYR A 1 358 ? 9.690 7.649 -52.925 1.00 89.25 358 TYR A N 1
ATOM 2880 C CA . TYR A 1 358 ? 10.716 8.409 -52.201 1.00 89.25 358 TYR A CA 1
ATOM 2881 C C . TYR A 1 358 ? 12.146 7.911 -52.407 1.00 89.25 358 TYR A C 1
ATOM 2883 O O . TYR A 1 358 ? 13.084 8.711 -52.350 1.00 89.25 358 TYR A O 1
ATOM 2891 N N . LYS A 1 359 ? 12.334 6.622 -52.711 1.00 90.19 359 LYS A N 1
ATOM 2892 C CA . LYS A 1 359 ? 13.646 6.042 -53.022 1.00 90.19 359 LYS A CA 1
ATOM 2893 C C . LYS A 1 359 ? 14.439 6.852 -54.062 1.00 90.19 359 LYS A C 1
ATOM 2895 O O . LYS A 1 359 ? 15.581 7.196 -53.750 1.00 90.19 359 LYS A O 1
ATOM 2900 N N . PRO A 1 360 ? 13.911 7.215 -55.251 1.00 88.06 360 PRO A N 1
ATOM 2901 C CA . PRO A 1 360 ? 14.691 7.956 -56.247 1.00 88.06 360 PRO A CA 1
ATOM 2902 C C . PRO A 1 360 ? 15.084 9.366 -55.781 1.00 88.06 360 PRO A C 1
ATOM 2904 O O . PRO A 1 360 ? 16.171 9.832 -56.116 1.00 88.06 360 PRO A O 1
ATOM 2907 N N . VAL A 1 361 ? 14.245 10.026 -54.974 1.00 86.56 361 VAL A N 1
ATOM 2908 C CA . VAL A 1 361 ? 14.520 11.369 -54.431 1.00 86.56 361 VAL A CA 1
ATOM 2909 C C . VAL A 1 361 ? 15.703 11.325 -53.465 1.00 86.56 361 VAL A C 1
ATOM 2911 O O . VAL A 1 361 ? 16.645 12.106 -53.594 1.00 86.56 361 VAL A O 1
ATOM 2914 N N . VAL A 1 362 ? 15.684 10.370 -52.533 1.00 88.06 362 VAL A N 1
ATOM 2915 C CA . VAL A 1 362 ? 16.766 10.181 -51.559 1.00 88.06 362 VAL A CA 1
ATOM 2916 C C . VAL A 1 362 ? 18.043 9.710 -52.258 1.00 88.06 362 VAL A C 1
ATOM 2918 O O . VAL A 1 362 ? 19.115 10.236 -51.979 1.00 88.06 362 VAL A O 1
ATOM 2921 N N . THR A 1 363 ? 17.930 8.800 -53.230 1.00 88.69 363 THR A N 1
ATOM 2922 C CA . THR A 1 363 ? 19.060 8.302 -54.038 1.00 88.69 363 THR A CA 1
ATOM 2923 C C . THR A 1 363 ? 19.774 9.430 -54.786 1.00 88.69 363 THR A C 1
ATOM 2925 O O . THR A 1 363 ? 21.005 9.482 -54.800 1.00 88.69 363 THR A O 1
ATOM 2928 N N . ALA A 1 364 ? 19.025 10.363 -55.384 1.00 86.19 364 ALA A N 1
ATOM 2929 C CA . ALA A 1 364 ? 19.602 11.525 -56.054 1.00 86.19 364 ALA A CA 1
ATOM 2930 C C . ALA A 1 364 ? 20.320 12.453 -55.060 1.00 86.19 364 ALA A C 1
ATOM 2932 O O . ALA A 1 364 ? 21.466 12.828 -55.295 1.00 86.19 364 ALA A O 1
ATOM 2933 N N . ALA A 1 365 ? 19.687 12.751 -53.922 1.00 86.19 365 ALA A N 1
ATOM 2934 C CA . ALA A 1 365 ? 20.248 13.635 -52.901 1.00 86.19 365 ALA A CA 1
ATOM 2935 C C . ALA A 1 365 ? 21.544 13.084 -52.282 1.00 86.19 365 ALA A C 1
ATOM 2937 O O . ALA A 1 365 ? 22.516 13.822 -52.130 1.00 86.19 365 ALA A O 1
ATOM 2938 N N . ILE A 1 366 ? 21.598 11.786 -51.964 1.00 89.38 366 ILE A N 1
ATOM 2939 C CA . ILE A 1 366 ? 22.811 11.193 -51.386 1.00 89.38 366 ILE A CA 1
ATOM 2940 C C . ILE A 1 366 ? 23.942 11.045 -52.409 1.00 89.38 366 ILE A C 1
ATOM 2942 O O . ILE A 1 366 ? 25.110 11.096 -52.037 1.00 89.38 366 ILE A O 1
ATOM 2946 N N . SER A 1 367 ? 23.624 10.926 -53.703 1.00 84.00 367 SER A N 1
ATOM 2947 C CA . SER A 1 367 ? 24.635 10.843 -54.765 1.00 84.00 367 SER A CA 1
ATOM 2948 C C . SER A 1 367 ? 25.426 12.145 -54.932 1.00 84.00 367 SER A C 1
ATOM 2950 O O . SER A 1 367 ? 26.501 12.140 -55.538 1.00 84.00 367 SER A O 1
ATOM 2952 N N . GLU A 1 368 ? 24.917 13.249 -54.383 1.00 83.69 368 GLU A N 1
ATOM 2953 C CA . GLU A 1 368 ? 25.549 14.569 -54.351 1.00 83.69 368 GLU A CA 1
ATOM 2954 C C . GLU A 1 368 ? 26.182 14.899 -52.982 1.00 83.69 368 GLU A C 1
ATOM 2956 O O . GLU A 1 368 ? 26.878 15.908 -52.863 1.00 83.69 368 GLU A O 1
ATOM 2961 N N . ASP A 1 369 ? 26.009 14.050 -51.957 1.00 89.69 369 ASP A N 1
ATOM 2962 C CA . ASP A 1 369 ? 26.558 14.282 -50.615 1.00 89.69 369 ASP A CA 1
ATOM 2963 C C . ASP A 1 369 ? 28.092 14.186 -50.619 1.00 89.69 369 ASP A C 1
ATOM 2965 O O . ASP A 1 369 ? 28.689 13.185 -51.016 1.00 89.69 369 ASP A O 1
ATOM 2969 N N . VAL A 1 370 ? 28.743 15.262 -50.173 1.00 85.19 370 VAL A N 1
ATOM 2970 C CA . VAL A 1 370 ? 30.201 15.422 -50.262 1.00 85.19 370 VAL A CA 1
ATOM 2971 C C . VAL A 1 370 ? 30.945 14.380 -49.424 1.00 85.19 370 VAL A C 1
ATOM 2973 O O . VAL A 1 370 ? 31.935 13.820 -49.892 1.00 85.19 370 VAL A O 1
ATOM 2976 N N . ALA A 1 371 ? 30.480 14.100 -48.203 1.00 83.75 371 ALA A N 1
ATOM 2977 C CA . ALA A 1 371 ? 31.152 13.169 -47.298 1.00 83.75 371 ALA A CA 1
ATOM 2978 C C . ALA A 1 371 ? 31.023 11.725 -47.801 1.00 83.75 371 ALA A C 1
ATOM 2980 O O . ALA A 1 371 ? 32.023 11.011 -47.891 1.00 83.75 371 ALA A O 1
ATOM 2981 N N . TYR A 1 372 ? 29.823 11.333 -48.236 1.00 90.25 372 TYR A N 1
ATOM 2982 C CA . TYR A 1 372 ? 29.582 10.002 -48.784 1.00 90.25 372 TYR A CA 1
ATOM 2983 C C . TYR A 1 372 ? 30.333 9.755 -50.099 1.00 90.25 372 TYR A C 1
ATOM 2985 O O . TYR A 1 372 ? 30.934 8.695 -50.270 1.00 90.25 372 TYR A O 1
ATOM 2993 N N . ARG A 1 373 ? 30.383 10.736 -51.011 1.00 85.62 373 ARG A N 1
ATOM 2994 C CA . ARG A 1 373 ? 31.168 10.638 -52.255 1.00 85.62 373 ARG A CA 1
ATOM 2995 C C . ARG A 1 373 ? 32.659 10.452 -51.979 1.00 85.62 373 ARG A C 1
ATOM 2997 O O . ARG A 1 373 ? 33.283 9.581 -52.580 1.00 85.62 373 ARG A O 1
ATOM 3004 N N . ASN A 1 374 ? 33.216 11.225 -51.049 1.00 83.62 374 ASN A N 1
ATOM 3005 C CA . ASN A 1 374 ? 34.624 11.105 -50.671 1.00 83.62 374 ASN A CA 1
ATOM 3006 C C . ASN A 1 374 ? 34.926 9.732 -50.054 1.00 83.62 374 ASN A C 1
ATOM 3008 O O . ASN A 1 374 ? 35.932 9.116 -50.403 1.00 83.62 374 ASN A O 1
ATOM 3012 N N . ALA A 1 375 ? 34.039 9.224 -49.193 1.00 84.88 375 ALA A N 1
ATOM 3013 C CA . ALA A 1 375 ? 34.173 7.891 -48.613 1.00 84.88 375 ALA A CA 1
ATOM 3014 C C . ALA A 1 375 ? 34.067 6.784 -49.677 1.00 84.88 375 ALA A C 1
ATOM 3016 O O . ALA A 1 375 ? 34.851 5.839 -49.654 1.00 84.88 375 ALA A O 1
ATOM 3017 N N . CYS A 1 376 ? 33.168 6.929 -50.659 1.00 85.38 376 CYS A N 1
ATOM 3018 C CA . CYS A 1 376 ? 33.058 5.996 -51.782 1.00 85.38 376 CYS A CA 1
ATOM 3019 C C . CYS A 1 376 ? 34.320 5.964 -52.653 1.00 85.38 376 CYS A C 1
ATOM 3021 O O . CYS A 1 376 ? 34.657 4.904 -53.165 1.00 85.38 376 CYS A O 1
ATOM 3023 N N . GLY A 1 377 ? 35.007 7.093 -52.845 1.00 78.81 377 GLY A N 1
ATOM 3024 C CA . GLY A 1 377 ? 36.222 7.152 -53.664 1.00 78.81 377 GLY A CA 1
ATOM 3025 C C . GLY A 1 377 ? 37.495 6.723 -52.936 1.00 78.81 377 GLY A C 1
ATOM 3026 O O . GLY A 1 377 ? 38.359 6.085 -53.531 1.00 78.81 377 GLY A O 1
ATOM 3027 N N . HIS A 1 378 ? 37.626 7.052 -51.649 1.00 75.75 378 HIS A N 1
ATOM 3028 C CA . HIS A 1 378 ? 38.923 7.025 -50.960 1.00 75.75 378 HIS A CA 1
ATOM 3029 C C . HIS A 1 378 ? 38.948 6.221 -49.654 1.00 75.75 378 HIS A C 1
ATOM 3031 O O . HIS A 1 378 ? 39.958 6.249 -48.951 1.00 75.75 378 HIS A O 1
ATOM 3037 N N . SER A 1 379 ? 37.867 5.522 -49.308 1.00 77.19 379 SER A N 1
ATOM 3038 C CA . SER A 1 379 ? 37.774 4.718 -48.087 1.00 77.19 379 SER A CA 1
ATOM 3039 C C . SER A 1 379 ? 37.336 3.280 -48.377 1.00 77.19 379 SER A C 1
ATOM 3041 O O . SER A 1 379 ? 37.038 2.914 -49.516 1.00 77.19 379 SER A O 1
ATOM 3043 N N . ASP A 1 380 ? 37.332 2.444 -47.343 1.00 81.25 380 ASP A N 1
ATOM 3044 C CA . ASP A 1 380 ? 36.816 1.083 -47.407 1.00 81.25 380 ASP A CA 1
ATOM 3045 C C . ASP A 1 380 ? 35.277 1.063 -47.415 1.00 81.25 380 ASP A C 1
ATOM 3047 O O . ASP A 1 380 ? 34.586 2.045 -47.126 1.00 81.25 380 ASP A O 1
ATOM 3051 N N . ARG A 1 381 ? 34.710 -0.086 -47.800 1.00 82.88 381 ARG A N 1
ATOM 3052 C CA . ARG A 1 381 ? 33.256 -0.245 -47.933 1.00 82.88 381 ARG A CA 1
ATOM 3053 C C . ARG A 1 381 ? 32.524 0.011 -46.617 1.00 82.88 381 ARG A C 1
ATOM 3055 O O . ARG A 1 381 ? 31.418 0.541 -46.644 1.00 82.88 381 ARG A O 1
ATOM 3062 N N . GLU A 1 382 ? 33.121 -0.355 -45.488 1.00 83.00 382 GLU A N 1
ATOM 3063 C CA . GLU A 1 382 ? 32.509 -0.184 -44.169 1.00 83.00 382 GLU A CA 1
ATOM 3064 C C . GLU A 1 382 ? 32.355 1.297 -43.810 1.00 83.00 382 GLU A C 1
ATOM 3066 O O . GLU A 1 382 ? 31.242 1.727 -43.495 1.00 83.00 382 GLU A O 1
ATOM 3071 N N . ASN A 1 383 ? 33.402 2.114 -43.974 1.00 82.88 383 ASN A N 1
ATOM 3072 C CA . ASN A 1 383 ? 33.292 3.556 -43.745 1.00 82.88 383 ASN A CA 1
ATOM 3073 C C . ASN A 1 383 ? 32.367 4.239 -44.757 1.00 82.88 383 ASN A C 1
ATOM 3075 O O . ASN A 1 383 ? 31.596 5.125 -44.388 1.00 82.88 383 ASN A O 1
ATOM 3079 N N . ALA A 1 384 ? 32.366 3.799 -46.019 1.00 85.38 384 ALA A N 1
ATOM 3080 C CA . ALA A 1 384 ? 31.425 4.316 -47.008 1.00 85.38 384 ALA A CA 1
ATOM 3081 C C . ALA A 1 384 ? 29.961 4.006 -46.650 1.00 85.38 384 ALA A C 1
ATOM 3083 O O . ALA A 1 384 ? 29.091 4.841 -46.888 1.00 85.38 384 ALA A O 1
ATOM 3084 N N . VAL A 1 385 ? 29.666 2.853 -46.040 1.00 87.44 385 VAL A N 1
ATOM 3085 C CA . VAL A 1 385 ? 28.317 2.525 -45.543 1.00 87.44 385 VAL A CA 1
ATOM 3086 C C . VAL A 1 385 ? 27.939 3.405 -44.349 1.00 87.44 385 VAL A C 1
ATOM 3088 O O . VAL A 1 385 ? 26.804 3.875 -44.284 1.00 87.44 385 VAL A O 1
ATOM 3091 N N . ILE A 1 386 ? 28.870 3.680 -43.430 1.00 84.19 386 ILE A N 1
ATOM 3092 C CA . ILE A 1 386 ? 28.635 4.575 -42.284 1.00 84.19 386 ILE A CA 1
ATOM 3093 C C . ILE A 1 386 ? 28.306 5.993 -42.767 1.00 84.19 386 ILE A C 1
ATOM 3095 O O . ILE A 1 386 ? 27.272 6.553 -42.392 1.00 84.19 386 ILE A O 1
ATOM 3099 N N . GLU A 1 387 ? 29.132 6.545 -43.657 1.00 87.94 387 GLU A N 1
ATOM 3100 C CA . GLU A 1 387 ? 28.898 7.869 -44.242 1.00 87.94 387 GLU A CA 1
ATOM 3101 C C . GLU A 1 387 ? 27.652 7.896 -45.136 1.00 87.94 387 GLU A C 1
ATOM 3103 O O . GLU A 1 387 ? 26.938 8.897 -45.171 1.00 87.94 387 GLU A O 1
ATOM 3108 N N . GLY A 1 388 ? 27.330 6.782 -45.800 1.00 87.94 388 GLY A N 1
ATOM 3109 C CA . GLY A 1 388 ? 26.106 6.613 -46.584 1.00 87.94 388 GLY A CA 1
ATOM 3110 C C . GLY A 1 388 ? 24.848 6.654 -45.725 1.00 87.94 388 GLY A C 1
ATOM 3111 O O . GLY A 1 388 ? 23.904 7.371 -46.053 1.00 87.94 388 GLY A O 1
ATOM 3112 N N . ASN A 1 389 ? 24.850 5.973 -44.578 1.00 89.19 389 ASN A N 1
ATOM 3113 C CA . ASN A 1 389 ? 23.742 6.027 -43.623 1.00 89.19 389 ASN A CA 1
ATOM 3114 C C . ASN A 1 389 ? 23.555 7.453 -43.076 1.00 89.19 389 ASN A C 1
ATOM 3116 O O . ASN A 1 389 ? 22.431 7.954 -42.971 1.00 89.19 389 ASN A O 1
ATOM 3120 N N . ALA A 1 390 ? 24.657 8.147 -42.774 1.00 88.00 390 ALA A N 1
ATOM 3121 C CA . ALA A 1 390 ? 24.614 9.542 -42.346 1.00 88.00 390 ALA A CA 1
ATOM 3122 C C . ALA A 1 390 ? 24.094 10.471 -43.462 1.00 88.00 390 ALA A C 1
ATOM 3124 O O . ALA A 1 390 ? 23.304 11.378 -43.188 1.00 88.00 390 ALA A O 1
ATOM 3125 N N . ALA A 1 391 ? 24.474 10.223 -44.718 1.00 90.38 391 ALA A N 1
ATOM 3126 C CA . ALA A 1 391 ? 23.991 10.963 -45.881 1.00 90.38 391 ALA A CA 1
ATOM 3127 C C . ALA A 1 391 ? 22.491 10.747 -46.128 1.00 90.38 391 ALA A C 1
ATOM 3129 O O . ALA A 1 391 ? 21.779 11.722 -46.358 1.00 90.38 391 ALA A O 1
ATOM 3130 N N . VAL A 1 392 ? 21.974 9.518 -46.003 1.00 90.44 392 VAL A N 1
ATOM 3131 C CA . VAL A 1 392 ? 20.527 9.229 -46.095 1.00 90.44 392 VAL A CA 1
ATOM 3132 C C . VAL A 1 392 ? 19.755 9.995 -45.019 1.00 90.44 392 VAL A C 1
ATOM 3134 O O . VAL A 1 392 ? 18.738 10.620 -45.317 1.00 90.44 392 VAL A O 1
ATOM 3137 N N . HIS A 1 393 ? 20.264 10.026 -43.785 1.00 88.75 393 HIS A N 1
ATOM 3138 C CA . HIS A 1 393 ? 19.651 10.795 -42.701 1.00 88.75 393 HIS A CA 1
ATOM 3139 C C . HIS A 1 393 ? 19.622 12.305 -43.004 1.00 88.75 393 HIS A C 1
ATOM 3141 O O . HIS A 1 393 ? 18.579 12.947 -42.864 1.00 88.75 393 HIS A O 1
ATOM 3147 N N . ARG A 1 394 ? 20.738 12.873 -43.485 1.00 88.44 394 ARG A N 1
ATOM 3148 C CA . ARG A 1 394 ? 20.814 14.285 -43.906 1.00 88.44 394 ARG A CA 1
ATOM 3149 C C . ARG A 1 394 ? 19.874 14.590 -45.076 1.00 88.44 394 ARG A C 1
ATOM 3151 O O . ARG A 1 394 ? 19.198 15.615 -45.051 1.00 88.44 394 ARG A O 1
ATOM 3158 N N . ALA A 1 395 ? 19.803 13.704 -46.068 1.00 89.00 395 ALA A N 1
ATOM 3159 C CA . ALA A 1 395 ? 18.945 13.849 -47.241 1.00 89.00 395 ALA A CA 1
ATOM 3160 C C . ALA A 1 395 ? 17.455 13.838 -46.872 1.00 89.00 395 ALA A C 1
ATOM 3162 O O . ALA A 1 395 ? 16.696 14.674 -47.361 1.00 89.00 395 ALA A O 1
ATOM 3163 N N . VAL A 1 396 ? 17.038 12.945 -45.969 1.00 87.69 396 VAL A N 1
ATOM 3164 C CA . VAL A 1 396 ? 15.648 12.872 -45.497 1.00 87.69 396 VAL A CA 1
ATOM 3165 C C . VAL A 1 396 ? 15.269 14.118 -44.698 1.00 87.69 396 VAL A C 1
ATOM 3167 O O . VAL A 1 396 ? 14.273 14.763 -45.024 1.00 87.69 396 VAL A O 1
ATOM 3170 N N . LEU A 1 397 ? 16.080 14.514 -43.712 1.00 84.31 397 LEU A N 1
ATOM 3171 C CA . LEU A 1 397 ? 15.803 15.706 -42.902 1.00 84.31 397 LEU A CA 1
ATOM 3172 C C . LEU A 1 397 ? 15.889 17.011 -43.713 1.00 84.31 397 LEU A C 1
ATOM 3174 O O . LEU A 1 397 ? 15.180 17.972 -43.423 1.00 84.31 397 LEU A O 1
ATOM 3178 N N . GLY A 1 398 ? 16.725 17.048 -44.754 1.00 81.06 398 GLY A N 1
ATOM 3179 C CA . GLY A 1 398 ? 16.870 18.190 -45.660 1.00 81.06 398 GLY A CA 1
ATOM 3180 C C . GLY A 1 398 ? 15.787 18.301 -46.742 1.00 81.06 398 GLY A C 1
ATOM 3181 O O . GLY A 1 398 ? 15.661 19.363 -47.353 1.00 81.06 398 GLY A O 1
ATOM 3182 N N . SER A 1 399 ? 14.995 17.245 -46.973 1.00 81.06 399 SER A N 1
ATOM 3183 C CA . SER A 1 399 ? 14.002 17.166 -48.061 1.00 81.06 399 SER A CA 1
ATOM 3184 C C . SER A 1 399 ? 12.820 18.136 -47.920 1.00 81.06 399 SER A C 1
ATOM 3186 O O . SER A 1 399 ? 12.131 18.401 -48.904 1.00 81.06 399 SER A O 1
ATOM 3188 N N . LYS A 1 400 ? 12.589 18.683 -46.713 1.00 76.00 400 LYS A N 1
ATOM 3189 C CA . LYS A 1 400 ? 11.417 19.506 -46.335 1.00 76.00 400 LYS A CA 1
ATOM 3190 C C . LYS A 1 400 ? 10.058 18.824 -46.572 1.00 76.00 400 LYS A C 1
ATOM 3192 O O . LYS A 1 400 ? 9.026 19.482 -46.451 1.00 76.00 400 LYS A O 1
ATOM 3197 N N . ASP A 1 401 ? 10.047 17.530 -46.888 1.00 84.19 401 ASP A N 1
ATOM 3198 C CA . ASP A 1 401 ? 8.835 16.735 -47.022 1.00 84.19 401 ASP A CA 1
ATOM 3199 C C . ASP A 1 401 ? 8.501 16.094 -45.669 1.00 84.19 401 ASP A C 1
ATOM 3201 O O . ASP A 1 401 ? 9.165 15.166 -45.201 1.00 84.19 401 ASP A O 1
ATOM 3205 N N . MET A 1 402 ? 7.461 16.623 -45.024 1.00 78.69 402 MET A N 1
ATOM 3206 C CA . MET A 1 402 ? 7.015 16.164 -43.708 1.00 78.69 402 MET A CA 1
ATOM 3207 C C . MET A 1 402 ? 6.473 14.732 -43.729 1.00 78.69 402 MET A C 1
ATOM 3209 O O . MET A 1 402 ? 6.489 14.075 -42.689 1.00 78.69 402 MET A O 1
ATOM 3213 N N . GLU A 1 403 ? 6.002 14.236 -44.876 1.00 81.94 403 GLU A N 1
ATOM 3214 C CA . GLU A 1 403 ? 5.530 12.857 -45.010 1.00 81.94 403 GLU A CA 1
ATOM 3215 C C . GLU A 1 403 ? 6.717 11.889 -45.047 1.00 81.94 403 GLU A C 1
ATOM 3217 O O . GLU A 1 403 ? 6.730 10.912 -44.302 1.00 81.94 403 GLU A O 1
ATOM 3222 N N . LEU A 1 404 ? 7.773 12.219 -45.799 1.00 86.38 404 LEU A N 1
ATOM 3223 C CA . LEU A 1 404 ? 9.017 11.444 -45.819 1.00 86.38 404 LEU A CA 1
ATOM 3224 C C . LEU A 1 404 ? 9.713 11.428 -44.447 1.00 86.38 404 LEU A C 1
ATOM 3226 O O . LEU A 1 404 ? 10.183 10.378 -44.010 1.00 86.38 404 LEU A O 1
ATOM 3230 N N . ILE A 1 405 ? 9.755 12.568 -43.747 1.00 84.62 405 ILE A N 1
ATOM 3231 C CA . ILE A 1 405 ? 10.361 12.664 -42.408 1.00 84.62 405 ILE A CA 1
ATOM 3232 C C . ILE A 1 405 ? 9.592 11.803 -41.395 1.00 84.62 405 ILE A C 1
ATOM 3234 O O . ILE A 1 405 ? 10.217 11.059 -40.637 1.00 84.62 405 ILE A O 1
ATOM 3238 N N . ARG A 1 406 ? 8.250 11.842 -41.410 1.00 81.75 406 ARG A N 1
ATOM 3239 C CA . ARG A 1 406 ? 7.413 10.985 -40.549 1.00 81.75 406 ARG A CA 1
ATOM 3240 C C . ARG A 1 406 ? 7.572 9.508 -40.889 1.00 81.75 406 ARG A C 1
ATOM 3242 O O . ARG A 1 406 ? 7.840 8.719 -39.995 1.00 81.75 406 ARG A O 1
ATOM 3249 N N . LEU A 1 407 ? 7.509 9.131 -42.169 1.00 85.62 407 LEU A N 1
ATOM 3250 C CA . LEU A 1 407 ? 7.700 7.739 -42.603 1.00 85.62 407 LEU A CA 1
ATOM 3251 C C . LEU A 1 407 ? 9.069 7.183 -42.190 1.00 85.62 407 LEU A C 1
ATOM 3253 O O . LEU A 1 407 ? 9.175 6.037 -41.760 1.00 85.62 407 LEU A O 1
ATOM 3257 N N . TYR A 1 408 ? 10.120 7.996 -42.285 1.00 87.19 408 TYR A N 1
ATOM 3258 C CA . TYR A 1 408 ? 11.473 7.608 -41.899 1.00 87.19 408 TYR A CA 1
ATOM 3259 C C . TYR A 1 408 ? 11.672 7.521 -40.373 1.00 87.19 408 TYR A C 1
ATOM 3261 O O . TYR A 1 408 ? 12.429 6.666 -39.901 1.00 87.19 408 TYR A O 1
ATOM 3269 N N . SER A 1 409 ? 11.011 8.383 -39.595 1.00 83.69 409 SER A N 1
ATOM 3270 C CA . SER A 1 409 ? 11.037 8.362 -38.124 1.00 83.69 409 SER A CA 1
ATOM 3271 C C . SER A 1 409 ? 10.218 7.196 -37.561 1.00 83.69 409 SER A C 1
ATOM 3273 O O . SER A 1 409 ? 10.740 6.365 -36.810 1.00 83.69 409 SER A O 1
ATOM 3275 N N . ASP A 1 410 ? 8.962 7.099 -37.992 1.00 83.44 410 ASP A N 1
ATOM 3276 C CA . ASP A 1 410 ? 7.914 6.355 -37.294 1.00 83.44 410 ASP A CA 1
ATOM 3277 C C . ASP A 1 410 ? 7.793 4.905 -37.782 1.00 83.44 410 ASP A C 1
ATOM 3279 O O . ASP A 1 410 ? 7.242 4.070 -37.069 1.00 83.44 410 ASP A O 1
ATOM 3283 N N . VAL A 1 411 ? 8.337 4.577 -38.966 1.00 87.81 411 VAL A N 1
ATOM 3284 C CA . VAL A 1 411 ? 8.267 3.226 -39.546 1.00 87.81 411 VAL A CA 1
ATOM 3285 C C . VAL A 1 411 ? 9.668 2.611 -39.706 1.00 87.81 411 VAL A C 1
ATOM 3287 O O . VAL A 1 411 ? 10.372 2.887 -40.688 1.00 87.81 411 VAL A O 1
ATOM 3290 N N . PRO A 1 412 ? 10.108 1.756 -38.759 1.00 83.50 412 PRO A N 1
ATOM 3291 C CA . PRO A 1 412 ? 11.436 1.144 -38.780 1.00 83.50 412 PRO A CA 1
ATOM 3292 C C . PRO A 1 412 ? 11.730 0.344 -40.054 1.00 83.50 412 PRO A C 1
ATOM 3294 O O . PRO A 1 412 ? 12.853 0.395 -40.558 1.00 83.50 412 PRO A O 1
ATOM 3297 N N . GLU A 1 413 ? 10.734 -0.351 -40.606 1.00 83.62 413 GLU A N 1
ATOM 3298 C CA . GLU A 1 413 ? 10.874 -1.174 -41.809 1.00 83.62 413 GLU A CA 1
ATOM 3299 C C . GLU A 1 413 ? 11.184 -0.319 -43.043 1.00 83.62 413 GLU A C 1
ATOM 3301 O O . GLU A 1 413 ? 12.044 -0.680 -43.848 1.00 83.62 413 GLU A O 1
ATOM 3306 N N . PHE A 1 414 ? 10.529 0.841 -43.177 1.00 89.56 414 PHE A N 1
ATOM 3307 C CA . PHE A 1 414 ? 10.789 1.797 -44.255 1.00 89.56 414 PHE A CA 1
ATOM 3308 C C . PHE A 1 414 ? 12.210 2.355 -44.144 1.00 89.56 414 PHE A C 1
ATOM 3310 O O . PHE A 1 414 ? 12.956 2.339 -45.123 1.00 89.56 414 PHE A O 1
ATOM 3317 N N . ARG A 1 415 ? 12.620 2.770 -42.937 1.00 91.19 415 ARG A N 1
ATOM 3318 C CA . ARG A 1 415 ? 13.965 3.299 -42.669 1.00 91.19 415 ARG A CA 1
ATOM 3319 C C . ARG A 1 415 ? 15.059 2.283 -42.992 1.00 91.19 415 ARG A C 1
ATOM 3321 O O . ARG A 1 415 ? 15.985 2.603 -43.733 1.00 91.19 415 ARG A O 1
ATOM 3328 N N . GLN A 1 416 ? 14.961 1.065 -42.460 1.00 87.81 416 GLN A N 1
ATOM 3329 C CA . GLN A 1 416 ? 15.967 0.017 -42.676 1.00 87.81 416 GLN A CA 1
ATOM 3330 C C . GLN A 1 416 ? 16.083 -0.361 -44.155 1.00 87.81 416 GLN A C 1
ATOM 3332 O O . GLN A 1 416 ? 17.188 -0.515 -44.679 1.00 87.81 416 GLN A O 1
ATOM 3337 N N . ARG A 1 417 ? 14.942 -0.474 -44.843 1.00 89.38 417 ARG A N 1
ATOM 3338 C CA . ARG A 1 417 ? 14.905 -0.799 -46.267 1.00 89.38 417 ARG A CA 1
ATOM 3339 C C . ARG A 1 417 ? 15.467 0.329 -47.133 1.00 89.38 417 ARG A C 1
ATOM 3341 O O . ARG A 1 417 ? 16.180 0.040 -48.090 1.00 89.38 417 ARG A O 1
ATOM 3348 N N . LEU A 1 418 ? 15.196 1.588 -46.780 1.00 90.56 418 LEU A N 1
ATOM 3349 C CA . LEU A 1 418 ? 15.699 2.760 -47.498 1.00 90.56 418 LEU A CA 1
ATOM 3350 C C . LEU A 1 418 ? 17.221 2.851 -47.407 1.00 90.56 418 LEU A C 1
ATOM 3352 O O . LEU A 1 418 ? 17.865 2.947 -48.445 1.00 90.56 418 LEU A O 1
ATOM 3356 N N . HIS A 1 419 ? 17.798 2.736 -46.205 1.00 91.12 419 HIS A N 1
ATOM 3357 C CA . HIS A 1 419 ? 19.258 2.717 -46.025 1.00 91.12 419 HIS A CA 1
ATOM 3358 C C . HIS A 1 419 ? 19.922 1.623 -46.855 1.00 91.12 419 HIS A C 1
ATOM 3360 O O . HIS A 1 419 ? 20.853 1.893 -47.608 1.00 91.12 419 HIS A O 1
ATOM 3366 N N . ARG A 1 420 ? 19.402 0.394 -46.769 1.00 90.06 420 ARG A N 1
ATOM 3367 C CA . ARG A 1 420 ? 19.975 -0.753 -47.475 1.00 90.06 420 ARG A CA 1
ATOM 3368 C C . ARG A 1 420 ? 19.908 -0.594 -48.992 1.00 90.06 420 ARG A C 1
ATOM 3370 O O . ARG A 1 420 ? 20.934 -0.673 -49.655 1.00 90.06 420 ARG A O 1
ATOM 3377 N N . GLU A 1 421 ? 18.715 -0.377 -49.546 1.00 91.38 421 GLU A N 1
ATOM 3378 C CA . GLU A 1 421 ? 18.535 -0.373 -51.002 1.00 91.38 421 GLU A CA 1
ATOM 3379 C C . GLU A 1 421 ? 19.179 0.837 -51.682 1.00 91.38 421 GLU A C 1
ATOM 3381 O O . GLU A 1 421 ? 19.659 0.711 -52.806 1.00 91.38 421 GLU A O 1
ATOM 3386 N N . VAL A 1 422 ? 19.183 2.001 -51.026 1.00 91.62 422 VAL A N 1
ATOM 3387 C CA . VAL A 1 422 ? 19.790 3.211 -51.585 1.00 91.62 422 VAL A CA 1
ATOM 3388 C C . VAL A 1 422 ? 21.315 3.063 -51.632 1.00 91.62 422 VAL A C 1
ATOM 3390 O O . VAL A 1 422 ? 21.906 3.302 -52.681 1.00 91.62 422 VAL A O 1
ATOM 3393 N N . ILE A 1 423 ? 21.947 2.586 -50.552 1.00 89.38 423 ILE A N 1
ATOM 3394 C CA . ILE A 1 423 ? 23.406 2.391 -50.499 1.00 89.38 423 ILE A CA 1
ATOM 3395 C C . ILE A 1 423 ? 23.856 1.256 -51.427 1.00 89.38 423 ILE A C 1
ATOM 3397 O O . ILE A 1 423 ? 24.850 1.423 -52.136 1.00 89.38 423 ILE A O 1
ATOM 3401 N N . ASP A 1 424 ? 23.124 0.135 -51.470 1.00 87.44 424 ASP A N 1
ATOM 3402 C CA . ASP A 1 424 ? 23.421 -0.982 -52.381 1.00 87.44 424 ASP A CA 1
ATOM 3403 C C . ASP A 1 424 ? 23.374 -0.536 -53.858 1.00 87.44 424 ASP A C 1
ATOM 3405 O O . ASP A 1 424 ? 24.117 -1.061 -54.690 1.00 87.44 424 ASP A O 1
ATOM 3409 N N . GLU A 1 425 ? 22.542 0.459 -54.195 1.00 87.69 425 GLU A N 1
ATOM 3410 C CA . GLU A 1 425 ? 22.436 0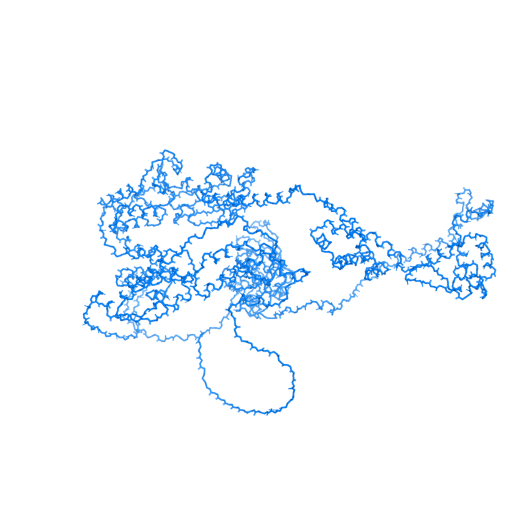.999 -55.552 1.00 87.69 425 GLU A CA 1
ATOM 3411 C C . GLU A 1 425 ? 23.490 2.075 -55.876 1.00 87.69 425 GLU A C 1
ATOM 3413 O O . GLU A 1 425 ? 24.019 2.099 -56.995 1.00 87.69 425 GLU A O 1
ATOM 3418 N N . THR A 1 426 ? 23.791 2.983 -54.943 1.00 89.06 426 THR A N 1
ATOM 3419 C CA . THR A 1 426 ? 24.690 4.121 -55.200 1.00 89.06 426 THR A CA 1
ATOM 3420 C C . THR A 1 426 ? 26.156 3.783 -55.013 1.00 89.06 426 THR A C 1
ATOM 3422 O O . THR A 1 426 ? 26.982 4.271 -55.788 1.00 89.06 426 THR A O 1
ATOM 3425 N N . TYR A 1 427 ? 26.495 2.941 -54.032 1.00 87.44 427 TYR A N 1
ATOM 3426 C CA . TYR A 1 427 ? 27.887 2.663 -53.684 1.00 87.44 427 TYR A CA 1
ATOM 3427 C C . TYR A 1 427 ? 28.691 2.095 -54.864 1.00 87.44 427 TYR A C 1
ATOM 3429 O O . TYR A 1 427 ? 29.718 2.688 -55.180 1.00 87.44 427 TYR A O 1
ATOM 3437 N N . PRO A 1 428 ? 28.247 1.051 -55.600 1.00 84.75 428 PRO A N 1
ATOM 3438 C CA . PRO A 1 428 ? 29.040 0.512 -56.709 1.00 84.75 428 PRO A CA 1
ATOM 3439 C C . PRO A 1 428 ? 29.273 1.535 -57.829 1.00 84.75 428 PRO A C 1
ATOM 3441 O O . PRO A 1 428 ? 30.358 1.596 -58.401 1.00 84.75 428 PRO A O 1
ATOM 3444 N N . LYS A 1 429 ? 28.268 2.374 -58.123 1.00 83.75 429 LYS A N 1
ATOM 3445 C CA . LYS A 1 429 ? 28.337 3.397 -59.178 1.00 83.75 429 LYS A CA 1
ATOM 3446 C C . LYS A 1 429 ? 29.282 4.540 -58.793 1.00 83.75 429 LYS A C 1
ATOM 3448 O O . LYS A 1 429 ? 30.070 4.987 -59.621 1.00 83.75 429 LYS A O 1
ATOM 3453 N N . LEU A 1 430 ? 29.203 5.015 -57.548 1.00 82.69 430 LEU A N 1
ATOM 3454 C CA . LEU A 1 430 ? 30.049 6.097 -57.039 1.00 82.69 430 LEU A CA 1
ATOM 3455 C C . LEU A 1 430 ? 31.476 5.626 -56.775 1.00 82.69 430 LEU A C 1
ATOM 3457 O O . LEU A 1 430 ? 32.407 6.342 -57.121 1.00 82.69 430 LEU A O 1
ATOM 3461 N N . HIS A 1 431 ? 31.648 4.426 -56.220 1.00 84.19 431 HIS A N 1
ATOM 3462 C CA . HIS A 1 431 ? 32.958 3.822 -56.005 1.00 84.19 431 HIS A CA 1
ATOM 3463 C C . HIS A 1 431 ? 33.688 3.626 -57.331 1.00 84.19 431 HIS A C 1
ATOM 3465 O O . HIS A 1 431 ? 34.824 4.059 -57.461 1.00 84.19 431 HIS A O 1
ATOM 3471 N N . GLU A 1 432 ? 33.030 3.087 -58.363 1.00 76.38 432 GLU A N 1
ATOM 3472 C CA . GLU A 1 432 ? 33.677 2.935 -59.669 1.00 76.38 432 GLU A CA 1
ATOM 3473 C C . GLU A 1 432 ? 34.057 4.286 -60.289 1.00 76.38 432 GLU A C 1
ATOM 3475 O O . GLU A 1 432 ? 35.111 4.401 -60.907 1.00 76.38 432 GLU A O 1
ATOM 3480 N N . LEU A 1 433 ? 33.234 5.322 -60.105 1.00 75.69 433 LEU A N 1
ATOM 3481 C CA . LEU A 1 433 ? 33.455 6.649 -60.685 1.00 75.69 433 LEU A CA 1
ATOM 3482 C C . LEU A 1 433 ? 34.532 7.470 -59.955 1.00 75.69 433 LEU A C 1
ATOM 3484 O O . LEU A 1 433 ? 35.226 8.251 -60.614 1.00 75.69 433 LEU A O 1
ATOM 3488 N N . LEU A 1 434 ? 34.641 7.304 -58.633 1.00 78.06 434 LEU A N 1
ATOM 3489 C CA . LEU A 1 434 ? 35.479 8.104 -57.731 1.00 78.06 434 LEU A CA 1
ATOM 3490 C C . LEU A 1 434 ? 36.702 7.351 -57.191 1.00 78.06 434 LEU A C 1
ATOM 3492 O O . LEU A 1 434 ? 37.529 7.973 -56.528 1.00 78.06 434 LEU A O 1
ATOM 3496 N N . ARG A 1 435 ? 36.831 6.036 -57.428 1.00 78.44 435 ARG A N 1
ATOM 3497 C CA . ARG A 1 435 ? 38.044 5.305 -57.044 1.00 78.44 435 ARG A CA 1
ATOM 3498 C C . ARG A 1 435 ? 39.246 5.826 -57.841 1.00 78.44 435 ARG A C 1
ATOM 3500 O O . ARG A 1 435 ? 39.103 6.064 -59.045 1.00 78.44 435 ARG A O 1
ATOM 3507 N N . PRO A 1 436 ? 40.431 5.929 -57.212 1.00 71.06 436 PRO A N 1
ATOM 3508 C CA . PRO A 1 436 ? 41.656 6.304 -57.898 1.00 71.06 436 PRO A CA 1
ATOM 3509 C C . PRO A 1 436 ? 41.905 5.402 -59.106 1.00 71.06 436 PRO A C 1
ATOM 3511 O O . PRO A 1 436 ? 41.778 4.178 -59.013 1.00 71.06 436 PRO A O 1
ATOM 3514 N N . LEU A 1 437 ? 42.292 6.005 -60.232 1.00 68.00 437 LEU A N 1
ATOM 3515 C CA . LEU A 1 437 ? 42.624 5.264 -61.447 1.00 68.00 437 LEU A CA 1
ATOM 3516 C C . LEU A 1 437 ? 43.788 4.303 -61.185 1.00 68.00 437 LEU A C 1
ATOM 3518 O O . LEU A 1 437 ? 44.888 4.718 -60.810 1.00 68.00 437 LEU A O 1
ATOM 3522 N N . SER A 1 438 ? 43.552 3.018 -61.423 1.00 72.88 438 SER A N 1
ATOM 3523 C CA . SER A 1 438 ? 44.599 2.006 -61.384 1.00 72.88 438 SER A CA 1
ATOM 3524 C C . SER A 1 438 ? 45.388 1.991 -62.699 1.00 72.88 438 SER A C 1
ATOM 3526 O O . SER A 1 438 ? 44.952 2.502 -63.735 1.00 72.88 438 SER A O 1
ATOM 3528 N N . GLN A 1 439 ? 46.565 1.365 -62.684 1.00 71.25 439 GLN A N 1
ATOM 3529 C CA . GLN A 1 439 ? 47.354 1.161 -63.902 1.00 71.25 439 GLN A CA 1
ATOM 3530 C C . GLN A 1 439 ? 46.597 0.319 -64.947 1.00 71.25 439 GLN A C 1
ATOM 3532 O O . GLN A 1 439 ? 46.771 0.530 -66.144 1.00 71.25 439 GLN A O 1
ATOM 3537 N N . GLU A 1 440 ? 45.724 -0.583 -64.499 1.00 72.88 440 GLU A N 1
ATOM 3538 C CA . GLU A 1 440 ? 44.887 -1.434 -65.345 1.00 72.88 440 GLU A CA 1
ATOM 3539 C C . GLU A 1 440 ? 43.783 -0.640 -66.062 1.00 72.88 440 GLU A C 1
ATOM 3541 O O . GLU A 1 440 ? 43.496 -0.901 -67.231 1.00 72.88 440 GLU A O 1
ATOM 3546 N N . ASP A 1 441 ? 43.241 0.404 -65.425 1.00 72.38 441 ASP A N 1
ATOM 3547 C CA . ASP A 1 441 ? 42.281 1.319 -66.057 1.00 72.38 441 ASP A CA 1
ATOM 3548 C C . ASP A 1 441 ? 42.948 2.135 -67.186 1.00 72.38 441 ASP A C 1
ATOM 3550 O O . ASP A 1 441 ? 42.353 2.355 -68.243 1.00 72.38 441 ASP A O 1
ATOM 3554 N N . ILE A 1 442 ? 44.216 2.537 -66.999 1.00 76.06 442 ILE A N 1
ATOM 3555 C CA . ILE A 1 442 ? 45.025 3.213 -68.031 1.00 76.06 442 ILE A CA 1
ATOM 3556 C C . ILE A 1 442 ? 45.278 2.279 -69.217 1.00 76.06 442 ILE A C 1
ATOM 3558 O O . ILE A 1 442 ? 45.141 2.692 -70.369 1.00 76.06 442 ILE A O 1
ATOM 3562 N N . ASP A 1 443 ? 45.638 1.028 -68.945 1.00 79.94 443 ASP A N 1
ATOM 3563 C CA . ASP A 1 443 ? 45.923 0.038 -69.983 1.00 79.94 443 ASP A CA 1
ATOM 3564 C C . ASP A 1 443 ? 44.666 -0.300 -70.786 1.00 79.94 443 ASP A C 1
ATOM 3566 O O . ASP A 1 443 ? 44.699 -0.311 -72.015 1.00 79.94 443 ASP A O 1
ATOM 3570 N N . THR A 1 444 ? 43.536 -0.479 -70.099 1.00 77.44 444 THR A N 1
ATOM 3571 C CA . THR A 1 444 ? 42.235 -0.747 -70.723 1.00 77.44 444 THR A CA 1
ATOM 3572 C C . THR A 1 444 ? 41.819 0.395 -71.650 1.00 77.44 444 THR A C 1
ATOM 3574 O O . THR A 1 444 ? 41.407 0.149 -72.784 1.00 77.44 444 THR A O 1
ATOM 3577 N N . ALA A 1 445 ? 41.996 1.651 -71.225 1.00 75.69 445 ALA A N 1
ATOM 3578 C CA . ALA A 1 445 ? 41.722 2.817 -72.066 1.00 75.69 445 ALA A CA 1
ATOM 3579 C C . ALA A 1 445 ? 42.653 2.906 -73.289 1.00 75.69 445 ALA A C 1
ATOM 3581 O O . ALA A 1 445 ? 42.218 3.312 -74.364 1.00 75.69 445 ALA A O 1
ATOM 3582 N N . LEU A 1 446 ? 43.925 2.513 -73.155 1.00 78.44 446 LEU A N 1
ATOM 3583 C CA . LEU A 1 446 ? 44.878 2.477 -74.271 1.00 78.44 446 LEU A CA 1
ATOM 3584 C C . LEU A 1 446 ? 44.578 1.352 -75.272 1.00 78.44 446 LEU A C 1
ATOM 3586 O O . LEU A 1 446 ? 44.805 1.529 -76.473 1.00 78.44 446 LEU A O 1
ATOM 3590 N N . CYS A 1 447 ? 44.070 0.218 -74.785 1.00 75.50 447 CYS A N 1
ATOM 3591 C CA . CYS A 1 447 ? 43.687 -0.938 -75.593 1.00 75.50 447 CYS A CA 1
ATOM 3592 C C . CYS A 1 447 ? 42.314 -0.778 -76.271 1.00 75.50 447 CYS A C 1
ATOM 3594 O O . CYS A 1 447 ? 42.078 -1.423 -77.299 1.00 75.50 447 CYS A O 1
ATOM 3596 N N . ALA A 1 448 ? 41.441 0.093 -75.743 1.00 71.50 448 ALA A N 1
ATOM 3597 C CA . ALA A 1 448 ? 40.164 0.479 -76.342 1.00 71.50 448 ALA A CA 1
ATOM 3598 C C . ALA A 1 448 ? 40.398 1.245 -77.657 1.00 71.50 448 ALA A C 1
ATOM 3600 O O . ALA A 1 448 ? 40.561 2.465 -77.694 1.00 71.50 448 ALA A O 1
ATOM 3601 N N . TRP A 1 449 ? 40.477 0.500 -78.758 1.00 74.50 449 TRP A N 1
ATOM 3602 C CA . TRP A 1 449 ? 40.862 1.036 -80.058 1.00 74.50 449 TRP A CA 1
ATOM 3603 C C . TRP A 1 449 ? 39.677 1.678 -80.793 1.00 74.50 449 TRP A C 1
ATOM 3605 O O . TRP A 1 449 ? 38.540 1.224 -80.683 1.00 74.50 449 TRP A O 1
ATOM 3615 N N . ASN A 1 450 ? 39.939 2.699 -81.613 1.00 61.84 450 ASN A N 1
ATOM 3616 C CA . ASN A 1 450 ? 38.939 3.531 -82.308 1.00 61.84 450 ASN A CA 1
ATOM 3617 C C . ASN A 1 450 ? 38.127 2.828 -83.430 1.00 61.84 450 ASN A C 1
ATOM 3619 O O . ASN A 1 450 ? 37.545 3.493 -84.286 1.00 61.84 450 ASN A O 1
ATOM 3623 N N . GLY A 1 451 ? 38.066 1.493 -83.433 1.00 57.00 451 GLY A N 1
ATOM 3624 C CA . GLY A 1 451 ? 37.228 0.696 -84.334 1.00 57.00 451 GLY A CA 1
ATOM 3625 C C . GLY A 1 451 ? 37.892 0.209 -85.629 1.00 57.00 451 GLY A C 1
ATOM 3626 O O . GLY A 1 451 ? 37.242 -0.511 -86.384 1.00 57.00 451 GLY A O 1
ATOM 3627 N N . ASN A 1 452 ? 39.166 0.533 -85.899 1.00 69.50 452 ASN A N 1
ATOM 3628 C CA . ASN A 1 452 ? 39.906 0.002 -87.056 1.00 69.50 452 ASN A CA 1
ATOM 3629 C C . ASN A 1 452 ? 41.119 -0.859 -86.650 1.00 69.50 452 ASN A C 1
ATOM 3631 O O . ASN A 1 452 ? 42.180 -0.334 -86.310 1.00 69.50 452 ASN A O 1
ATOM 3635 N N . ILE A 1 453 ? 40.987 -2.184 -86.769 1.00 71.50 453 ILE A N 1
ATOM 3636 C CA . ILE A 1 453 ? 42.037 -3.157 -86.419 1.00 71.50 453 ILE A CA 1
ATOM 3637 C C . ILE A 1 453 ? 43.313 -3.013 -87.272 1.00 71.50 453 ILE A C 1
ATOM 3639 O O . ILE A 1 453 ? 44.412 -3.289 -86.797 1.00 71.50 453 ILE A O 1
ATOM 3643 N N . GLU A 1 454 ? 43.207 -2.518 -88.510 1.00 65.62 454 GLU A N 1
ATOM 3644 C CA . GLU A 1 454 ? 44.371 -2.305 -89.380 1.00 65.62 454 GLU A CA 1
ATOM 3645 C C . GLU A 1 454 ? 45.254 -1.153 -88.881 1.00 65.62 454 GLU A C 1
ATOM 3647 O O . GLU A 1 454 ? 46.479 -1.237 -88.975 1.00 65.62 454 GLU A O 1
ATOM 3652 N N . SER A 1 455 ? 44.656 -0.114 -88.285 1.00 71.88 455 SER A N 1
ATOM 3653 C CA . SER A 1 455 ? 45.394 0.985 -87.642 1.00 71.88 455 SER A CA 1
ATOM 3654 C C . SER A 1 455 ? 46.058 0.508 -86.339 1.00 71.88 455 SER A C 1
ATOM 3656 O O . SER A 1 455 ? 47.226 0.817 -86.106 1.00 71.88 455 SER A O 1
ATOM 3658 N N . LYS A 1 456 ? 45.412 -0.385 -85.568 1.00 78.50 456 LYS A N 1
ATOM 3659 C CA . LYS A 1 456 ? 46.025 -1.044 -84.393 1.00 78.50 456 LYS A CA 1
ATOM 3660 C C . LYS A 1 456 ? 47.266 -1.855 -84.791 1.00 78.50 456 LYS A C 1
ATOM 3662 O O . LYS A 1 456 ? 48.325 -1.724 -84.177 1.00 78.50 456 LYS A O 1
ATOM 3667 N N . HIS A 1 457 ? 47.183 -2.613 -85.890 1.00 73.25 457 HIS A N 1
ATOM 3668 C CA . HIS A 1 457 ? 48.322 -3.334 -86.475 1.00 73.25 457 HIS A CA 1
ATOM 3669 C C . HIS A 1 457 ? 49.424 -2.398 -86.994 1.00 73.25 457 HIS A C 1
ATOM 3671 O O . HIS A 1 457 ? 50.611 -2.700 -86.841 1.00 73.25 457 HIS A O 1
ATOM 3677 N N . ALA A 1 458 ? 49.054 -1.269 -87.606 1.00 73.56 458 ALA A N 1
ATOM 3678 C CA . ALA A 1 458 ? 50.003 -0.260 -88.067 1.00 73.56 458 ALA A CA 1
ATOM 3679 C C . ALA A 1 458 ? 50.774 0.356 -86.893 1.00 73.56 458 ALA A C 1
ATOM 3681 O O . ALA A 1 458 ? 51.994 0.479 -86.982 1.00 73.56 458 ALA A O 1
ATOM 3682 N N . VAL A 1 459 ? 50.104 0.638 -85.772 1.00 79.94 459 VAL A N 1
ATOM 3683 C CA . VAL A 1 459 ? 50.744 1.131 -84.546 1.00 79.94 459 VAL A CA 1
ATOM 3684 C C . VAL A 1 459 ? 51.705 0.106 -83.954 1.00 79.94 459 VAL A C 1
ATOM 3686 O O . VAL A 1 459 ? 52.828 0.477 -83.624 1.00 79.94 459 VAL A O 1
ATOM 3689 N N . VAL A 1 460 ? 51.357 -1.185 -83.902 1.00 78.00 460 VAL A N 1
ATOM 3690 C CA . VAL A 1 460 ? 52.293 -2.222 -83.419 1.00 78.00 460 VAL A CA 1
ATOM 3691 C C . VAL A 1 460 ? 53.522 -2.356 -84.322 1.00 78.00 460 VAL A C 1
ATOM 3693 O O . VAL A 1 460 ? 54.646 -2.445 -83.823 1.00 78.00 460 VAL A O 1
ATOM 3696 N N . ARG A 1 461 ? 53.340 -2.336 -85.650 1.00 76.44 461 ARG A N 1
ATOM 3697 C CA . ARG A 1 461 ? 54.460 -2.377 -86.610 1.00 76.44 461 ARG A CA 1
ATOM 3698 C C . ARG A 1 461 ? 55.342 -1.136 -86.498 1.00 76.44 461 ARG A C 1
ATOM 3700 O O . ARG A 1 461 ? 56.557 -1.263 -86.446 1.00 76.44 461 ARG A O 1
ATOM 3707 N N . TYR A 1 462 ? 54.734 0.043 -86.414 1.00 79.25 462 TYR A N 1
ATOM 3708 C CA . TYR A 1 462 ? 55.447 1.311 -86.300 1.00 79.25 462 TYR A CA 1
ATOM 3709 C C . TYR A 1 462 ? 56.224 1.407 -84.979 1.00 79.25 462 TYR A C 1
ATOM 3711 O O . TYR A 1 462 ? 57.398 1.779 -84.972 1.00 79.25 462 TYR A O 1
ATOM 3719 N N . MET A 1 463 ? 55.606 0.992 -83.868 1.00 81.94 463 MET A N 1
ATOM 3720 C CA . MET A 1 463 ? 56.218 0.994 -82.539 1.00 81.94 463 MET A CA 1
ATOM 3721 C C . MET A 1 463 ? 57.387 0.010 -82.414 1.00 81.94 463 MET A C 1
ATOM 3723 O O . MET A 1 463 ? 58.328 0.321 -81.690 1.00 81.94 463 MET A O 1
ATOM 3727 N N . LYS A 1 464 ? 57.402 -1.126 -83.131 1.00 77.62 464 LYS A N 1
ATOM 3728 C CA . LYS A 1 464 ? 58.553 -2.056 -83.109 1.00 77.62 464 LYS A CA 1
ATOM 3729 C C . LYS A 1 464 ? 59.866 -1.384 -83.513 1.00 77.62 464 LYS A C 1
ATOM 3731 O O . LYS A 1 464 ? 60.884 -1.616 -82.865 1.00 77.62 464 LYS A O 1
ATOM 3736 N N . ASP A 1 465 ? 59.814 -0.518 -84.520 1.00 74.25 465 ASP A N 1
ATOM 3737 C CA . ASP A 1 465 ? 61.009 0.107 -85.088 1.00 74.25 465 ASP A CA 1
ATOM 3738 C C . ASP A 1 465 ? 61.249 1.533 -84.547 1.00 74.25 465 ASP A C 1
ATOM 3740 O O . ASP A 1 465 ? 62.394 1.977 -84.482 1.00 74.25 465 ASP A O 1
ATOM 3744 N N . HIS A 1 466 ? 60.200 2.230 -84.078 1.00 80.44 466 HIS A N 1
ATOM 3745 C CA . HIS A 1 466 ? 60.247 3.664 -83.735 1.00 80.44 466 HIS A CA 1
ATOM 3746 C C . HIS A 1 466 ? 59.799 3.987 -82.290 1.00 80.44 466 HIS A C 1
ATOM 3748 O O . HIS A 1 466 ? 59.576 5.152 -81.946 1.00 80.44 466 HIS A O 1
ATOM 3754 N N . ALA A 1 467 ? 59.693 2.996 -81.390 1.00 70.06 467 ALA A N 1
ATOM 3755 C CA . ALA A 1 467 ? 59.223 3.188 -80.003 1.00 70.06 467 ALA A CA 1
ATOM 3756 C C . ALA A 1 467 ? 60.018 4.213 -79.172 1.00 70.06 467 ALA A C 1
ATOM 3758 O O . ALA A 1 467 ? 59.506 4.700 -78.163 1.00 70.06 467 ALA A O 1
ATOM 3759 N N . ARG A 1 468 ? 61.262 4.543 -79.548 1.00 72.25 468 ARG A N 1
ATOM 3760 C CA . ARG A 1 468 ? 62.141 5.467 -78.799 1.00 72.25 468 ARG A CA 1
ATOM 3761 C C . ARG A 1 468 ? 62.351 6.820 -79.477 1.00 72.25 468 ARG A C 1
ATOM 3763 O O . ARG A 1 468 ? 63.073 7.657 -78.936 1.00 72.25 468 ARG A O 1
ATOM 3770 N N . GLU A 1 469 ? 61.745 7.042 -80.637 1.00 80.00 469 GLU A N 1
ATOM 3771 C CA . GLU A 1 469 ? 61.903 8.292 -81.373 1.00 80.00 469 GLU A CA 1
ATOM 3772 C C . GLU A 1 469 ? 61.040 9.413 -80.791 1.00 80.00 469 GLU A C 1
ATOM 3774 O O . GLU A 1 469 ? 60.001 9.180 -80.165 1.00 80.00 469 GLU A O 1
ATOM 3779 N N . LYS A 1 470 ? 61.502 10.653 -80.982 1.00 71.81 470 LYS A N 1
ATOM 3780 C CA . LYS A 1 470 ? 60.885 11.852 -80.403 1.00 71.81 470 LYS A CA 1
ATOM 3781 C C . LYS A 1 470 ? 59.563 12.221 -81.085 1.00 71.81 470 LYS A C 1
ATOM 3783 O O . LYS A 1 470 ? 58.675 12.745 -80.417 1.00 71.81 470 LYS A O 1
ATOM 3788 N N . ASP A 1 471 ? 59.432 11.923 -82.376 1.00 77.00 471 ASP A N 1
ATOM 3789 C CA . ASP A 1 471 ? 58.272 12.315 -83.186 1.00 77.00 471 ASP A CA 1
ATOM 3790 C C . ASP A 1 471 ? 57.128 11.278 -83.131 1.00 77.00 471 ASP A C 1
ATOM 3792 O O . ASP A 1 471 ? 55.987 11.586 -83.475 1.00 77.00 471 ASP A O 1
ATOM 3796 N N . THR A 1 472 ? 57.387 10.080 -82.591 1.00 81.44 472 THR A N 1
ATOM 3797 C CA . THR A 1 472 ? 56.404 8.992 -82.421 1.00 81.44 472 THR A CA 1
ATOM 3798 C C . THR A 1 472 ? 55.215 9.391 -81.546 1.00 81.44 472 THR A C 1
ATOM 3800 O O . THR A 1 472 ? 54.083 9.031 -81.854 1.00 81.44 472 THR A O 1
ATOM 3803 N N . ALA A 1 473 ? 55.429 10.189 -80.496 1.00 76.06 473 ALA A N 1
ATOM 3804 C CA . ALA A 1 473 ? 54.348 10.699 -79.647 1.00 76.06 473 ALA A CA 1
ATOM 3805 C C . ALA A 1 473 ? 53.337 11.559 -80.430 1.00 76.06 473 ALA A C 1
ATOM 3807 O O . ALA A 1 473 ? 52.136 11.475 -80.182 1.00 76.06 473 ALA A O 1
ATOM 3808 N N . ALA A 1 474 ? 53.812 12.372 -81.380 1.00 74.25 474 ALA A N 1
ATOM 3809 C CA . ALA A 1 474 ? 52.951 13.216 -82.207 1.00 74.25 474 ALA A CA 1
ATOM 3810 C C . ALA A 1 474 ? 52.186 12.394 -83.255 1.00 74.25 474 ALA A C 1
ATOM 3812 O O . ALA A 1 474 ? 51.027 12.690 -83.535 1.00 74.25 474 ALA A O 1
ATOM 3813 N N . TRP A 1 475 ? 52.818 11.344 -83.787 1.00 81.94 475 TRP A N 1
ATOM 3814 C CA . TRP A 1 475 ? 52.187 10.403 -84.710 1.00 81.94 475 TRP A CA 1
ATOM 3815 C C . TRP A 1 475 ? 51.077 9.582 -84.032 1.00 81.94 475 TRP A C 1
ATOM 3817 O O . TRP A 1 475 ? 49.964 9.509 -84.547 1.00 81.94 475 TRP A O 1
ATOM 3827 N N . LEU A 1 476 ? 51.331 9.055 -82.826 1.00 79.31 476 LEU A N 1
ATOM 3828 C CA . LEU A 1 476 ? 50.332 8.318 -82.038 1.00 79.31 476 LEU A CA 1
ATOM 3829 C C . LEU A 1 476 ? 49.090 9.169 -81.731 1.00 79.31 476 LEU A C 1
ATOM 3831 O O . LEU A 1 476 ? 47.972 8.667 -81.810 1.00 79.31 476 LEU A O 1
ATOM 3835 N N . ALA A 1 477 ? 49.273 10.462 -81.448 1.00 76.25 477 ALA A N 1
ATOM 3836 C CA . ALA A 1 477 ? 48.164 11.385 -81.211 1.00 76.25 477 ALA A CA 1
ATOM 3837 C C . ALA A 1 477 ? 47.217 11.513 -82.415 1.00 76.25 477 ALA A C 1
ATOM 3839 O O . ALA A 1 477 ? 46.009 11.676 -82.241 1.00 76.25 477 ALA A O 1
ATOM 3840 N N . GLN A 1 478 ? 47.763 11.428 -83.630 1.00 75.31 478 GLN A N 1
ATOM 3841 C CA . GLN A 1 478 ? 47.000 11.506 -84.870 1.00 75.31 478 GLN A CA 1
ATOM 3842 C C . GLN A 1 478 ? 46.240 10.201 -85.155 1.00 75.31 478 GLN A C 1
ATOM 3844 O O . GLN A 1 478 ? 45.068 10.254 -85.522 1.00 75.31 478 GLN A O 1
ATOM 3849 N N . GLU A 1 479 ? 46.868 9.041 -84.929 1.00 76.88 479 GLU A N 1
ATOM 3850 C CA . GLU A 1 479 ? 46.238 7.722 -85.130 1.00 76.88 479 GLU A CA 1
ATOM 3851 C C . GLU A 1 479 ? 45.087 7.456 -84.149 1.00 76.88 479 GLU A C 1
ATOM 3853 O O . GLU A 1 479 ? 44.064 6.886 -84.525 1.00 76.88 479 GLU A O 1
ATOM 3858 N N . TYR A 1 480 ? 45.190 7.949 -82.912 1.00 72.69 480 TYR A N 1
ATOM 3859 C CA . TYR A 1 480 ? 44.110 7.882 -81.919 1.00 72.69 480 TYR A CA 1
ATOM 3860 C C . TYR A 1 480 ? 43.000 8.937 -82.135 1.00 72.69 480 TYR A C 1
ATOM 3862 O O . TYR A 1 480 ? 42.104 9.069 -81.303 1.00 72.69 480 TYR A O 1
ATOM 3870 N N . GLY A 1 481 ? 43.011 9.667 -83.260 1.00 63.00 481 GLY A N 1
ATOM 3871 C CA . GLY A 1 481 ? 41.935 10.584 -83.663 1.00 63.00 481 GLY A CA 1
ATOM 3872 C C . GLY A 1 481 ? 42.007 11.994 -83.062 1.00 63.00 481 GLY A C 1
ATOM 3873 O O . GLY A 1 481 ? 41.021 12.731 -83.117 1.00 63.00 481 GLY A O 1
ATOM 3874 N N . GLY A 1 482 ? 43.147 12.397 -82.491 1.00 59.50 482 GLY A N 1
ATOM 3875 C CA . GLY A 1 482 ? 43.347 13.733 -81.931 1.00 59.50 482 GLY A CA 1
ATOM 3876 C C . GLY A 1 482 ? 43.575 14.801 -83.007 1.00 59.50 482 GLY A C 1
ATOM 3877 O O . GLY A 1 482 ? 44.439 14.668 -83.868 1.00 59.50 482 GLY A O 1
ATOM 3878 N N . SER A 1 483 ? 42.844 15.917 -82.935 1.00 51.69 483 SER A N 1
ATOM 3879 C CA . SER A 1 483 ? 42.896 16.997 -83.937 1.00 51.69 483 SER A CA 1
ATOM 3880 C C . SER A 1 483 ? 44.206 17.805 -83.956 1.00 51.69 483 SER A C 1
ATOM 3882 O O . SER A 1 483 ? 44.393 18.601 -84.868 1.00 51.69 483 SER A O 1
ATOM 3884 N N . ASN A 1 484 ? 45.084 17.655 -82.950 1.00 57.38 484 ASN A N 1
ATOM 3885 C CA . ASN A 1 484 ? 46.379 18.344 -82.828 1.00 57.38 484 ASN A CA 1
ATOM 3886 C C . ASN A 1 484 ? 47.355 17.560 -81.925 1.00 57.38 484 ASN A C 1
ATOM 3888 O O . ASN A 1 484 ? 46.949 17.010 -80.899 1.00 57.38 484 ASN A O 1
ATOM 3892 N N . SER A 1 485 ? 48.659 17.629 -82.218 1.00 55.25 485 SER A N 1
ATOM 3893 C CA . SER A 1 485 ? 49.753 16.982 -81.459 1.00 55.25 485 SER A CA 1
ATOM 3894 C C . SER A 1 485 ? 49.959 17.508 -80.027 1.00 55.25 485 SER A C 1
ATOM 3896 O O . SER A 1 485 ? 50.802 16.994 -79.297 1.00 55.25 485 SER A O 1
ATOM 3898 N N . ASN A 1 486 ? 49.212 18.544 -79.630 1.00 59.44 486 ASN A N 1
ATOM 3899 C CA . ASN A 1 486 ? 49.235 19.147 -78.293 1.00 59.44 486 ASN A CA 1
ATOM 3900 C C . ASN A 1 486 ? 48.048 18.701 -77.412 1.00 59.44 486 ASN A C 1
ATOM 3902 O O . ASN A 1 486 ? 47.884 19.206 -76.305 1.00 59.44 486 ASN A O 1
ATOM 3906 N N . SER A 1 487 ? 47.191 17.809 -77.919 1.00 65.50 487 SER A N 1
ATOM 3907 C CA . SER A 1 487 ? 46.105 17.203 -77.141 1.00 65.50 487 SER A CA 1
ATOM 3908 C C . SER A 1 487 ? 46.670 16.188 -76.142 1.00 65.50 487 SER A C 1
ATOM 3910 O O . SER A 1 487 ? 47.652 15.520 -76.445 1.00 65.50 487 SER A O 1
ATOM 3912 N N . LEU A 1 488 ? 46.096 16.083 -74.943 1.00 75.38 488 LEU A N 1
ATOM 3913 C CA . LEU A 1 488 ? 46.460 15.061 -73.953 1.00 75.38 488 LEU A CA 1
ATOM 3914 C C . LEU A 1 488 ? 45.493 13.874 -74.063 1.00 75.38 488 LEU A C 1
ATOM 3916 O O . LEU A 1 488 ? 44.329 14.061 -74.415 1.00 75.38 488 LEU A O 1
ATOM 3920 N N . PHE A 1 489 ? 45.968 12.661 -73.778 1.00 75.44 489 PHE A N 1
ATOM 3921 C CA . PHE A 1 489 ? 45.137 11.457 -73.815 1.00 75.44 489 PHE A CA 1
ATOM 3922 C C . PHE A 1 489 ? 44.259 11.372 -72.561 1.00 75.44 489 PHE A C 1
ATOM 3924 O O . PHE A 1 489 ? 44.765 11.527 -71.447 1.00 75.44 489 PHE A O 1
ATOM 3931 N N . VAL A 1 490 ? 42.961 11.122 -72.742 1.00 72.81 490 VAL A N 1
ATOM 3932 C CA . VAL A 1 490 ? 41.965 11.061 -71.661 1.00 72.81 490 VAL A CA 1
ATOM 3933 C C . VAL A 1 490 ? 41.630 9.599 -71.371 1.00 72.81 490 VAL A C 1
ATOM 3935 O O . VAL A 1 490 ? 41.139 8.897 -72.247 1.00 72.81 490 VAL A O 1
ATOM 3938 N N . VAL A 1 491 ? 41.888 9.148 -70.140 1.00 68.38 491 VAL A N 1
ATOM 3939 C CA . VAL A 1 491 ? 41.714 7.741 -69.722 1.00 68.38 491 VAL A CA 1
ATOM 3940 C C . VAL A 1 491 ? 40.248 7.395 -69.403 1.00 68.38 491 VAL A C 1
ATOM 3942 O O . VAL A 1 491 ? 39.818 6.273 -69.645 1.00 68.38 491 VAL A O 1
ATOM 3945 N N . ARG A 1 492 ? 39.447 8.352 -68.905 1.00 66.94 492 ARG A N 1
ATOM 3946 C CA . ARG A 1 492 ? 38.025 8.153 -68.563 1.00 66.94 492 ARG A CA 1
ATOM 3947 C C . ARG A 1 492 ? 37.232 9.441 -68.815 1.00 66.94 492 ARG A C 1
ATOM 3949 O O . ARG A 1 492 ? 37.341 10.392 -68.049 1.00 66.94 492 ARG A O 1
ATOM 3956 N N . ALA A 1 493 ? 36.460 9.492 -69.899 1.00 55.34 493 ALA A N 1
ATOM 3957 C CA . ALA A 1 493 ? 35.650 10.665 -70.236 1.00 55.34 493 ALA A CA 1
ATOM 3958 C C . ALA A 1 493 ? 34.466 10.809 -69.257 1.00 55.34 493 ALA A C 1
ATOM 3960 O O . ALA A 1 493 ? 33.660 9.887 -69.136 1.00 55.34 493 ALA A O 1
ATOM 3961 N N . GLY A 1 494 ? 34.352 11.955 -68.569 1.00 55.75 494 GLY A N 1
ATOM 3962 C CA . GLY A 1 494 ? 33.210 12.274 -67.696 1.00 55.75 494 GLY A CA 1
ATOM 3963 C C . GLY A 1 494 ? 33.345 11.926 -66.203 1.00 55.75 494 GLY A C 1
ATOM 3964 O O . GLY A 1 494 ? 32.347 12.014 -65.489 1.00 55.75 494 GLY A O 1
ATOM 3965 N N . SER A 1 495 ? 34.536 11.562 -65.706 1.00 56.06 495 SER A N 1
ATOM 3966 C CA . SER A 1 495 ? 34.816 11.492 -64.255 1.00 56.06 495 SER A CA 1
ATOM 3967 C C . SER A 1 495 ? 35.366 12.837 -63.740 1.00 56.06 495 SER A C 1
ATOM 3969 O O . SER A 1 495 ? 36.089 13.497 -64.480 1.00 56.06 495 SER A O 1
ATOM 3971 N N . PRO A 1 496 ? 35.085 13.263 -62.490 1.00 54.91 496 PRO A N 1
ATOM 3972 C CA . PRO A 1 496 ? 35.723 14.433 -61.874 1.00 54.91 496 PRO A CA 1
ATOM 3973 C C . PRO A 1 496 ? 37.254 14.312 -61.759 1.00 54.91 496 PRO A C 1
ATOM 3975 O O . PRO A 1 496 ? 37.939 15.328 -61.663 1.00 54.91 496 PRO A O 1
ATOM 3978 N N . GLU A 1 497 ? 37.789 13.087 -61.793 1.00 55.69 497 GLU A N 1
ATOM 3979 C CA . GLU A 1 497 ? 39.225 12.784 -61.784 1.00 55.69 497 GLU A CA 1
ATOM 3980 C C . GLU A 1 497 ? 39.756 12.514 -63.205 1.00 55.69 497 GLU A C 1
ATOM 3982 O O . GLU A 1 497 ? 40.311 11.453 -63.505 1.00 55.69 497 GLU A O 1
ATOM 3987 N N . GLU A 1 498 ? 39.580 13.466 -64.128 1.00 57.94 498 GLU A N 1
ATOM 3988 C CA . GLU A 1 498 ? 40.155 13.353 -65.474 1.00 57.94 498 GLU A CA 1
ATOM 3989 C C . GLU A 1 498 ? 41.691 13.353 -65.408 1.00 57.94 498 GLU A C 1
ATOM 3991 O O . GLU A 1 498 ? 42.345 14.398 -65.360 1.00 57.94 498 GLU A O 1
ATOM 3996 N N . THR A 1 499 ? 42.303 12.169 -65.446 1.00 63.16 499 THR A N 1
ATOM 3997 C CA . THR A 1 499 ? 43.756 12.063 -65.600 1.00 63.16 499 THR A CA 1
ATOM 3998 C C . THR A 1 499 ? 44.121 12.202 -67.072 1.00 63.16 499 THR A C 1
ATOM 4000 O O . THR A 1 499 ? 43.840 11.329 -67.896 1.00 63.16 499 THR A O 1
ATOM 4003 N N . GLN A 1 500 ? 44.762 13.324 -67.396 1.00 74.00 500 GLN A N 1
ATOM 4004 C CA . GLN A 1 500 ? 45.264 13.631 -68.730 1.00 74.00 500 GLN A CA 1
ATOM 4005 C C . GLN A 1 500 ? 46.724 13.176 -68.854 1.00 74.00 500 GLN A C 1
ATOM 4007 O O . GLN A 1 500 ? 47.608 13.654 -68.138 1.00 74.00 500 GLN A O 1
ATOM 4012 N N . LEU A 1 501 ? 46.999 12.244 -69.768 1.00 74.00 501 LEU A N 1
ATOM 4013 C CA . LEU A 1 501 ? 48.343 11.710 -69.985 1.00 74.00 501 LEU A CA 1
ATOM 4014 C C . LEU A 1 501 ? 49.034 12.402 -71.171 1.00 74.00 501 LEU A C 1
ATOM 4016 O O . LEU A 1 501 ? 48.482 12.451 -72.272 1.00 74.00 501 LEU A O 1
ATOM 4020 N N . PRO A 1 502 ? 50.278 12.892 -71.001 1.00 81.00 502 PRO A N 1
ATOM 4021 C CA . PRO A 1 502 ? 51.105 13.314 -72.124 1.00 81.00 502 PRO A CA 1
ATOM 4022 C C . PRO A 1 502 ? 51.407 12.147 -73.067 1.00 81.00 502 PRO A C 1
ATOM 4024 O O . PRO A 1 502 ? 51.803 11.070 -72.612 1.00 81.00 502 PRO A O 1
ATOM 4027 N N . TRP A 1 503 ? 51.336 12.382 -74.378 1.00 81.69 503 TRP A N 1
ATOM 4028 C CA . TRP A 1 503 ? 51.653 11.378 -75.403 1.00 81.69 503 TRP A CA 1
ATOM 4029 C C . TRP A 1 503 ? 53.014 10.679 -75.247 1.00 81.69 503 TRP A C 1
ATOM 4031 O O . TRP A 1 503 ? 53.088 9.485 -75.519 1.00 81.69 503 TRP A O 1
ATOM 4041 N N . PRO A 1 504 ? 54.079 11.315 -74.720 1.00 80.19 504 PRO A N 1
ATOM 4042 C CA . PRO A 1 504 ? 55.316 10.598 -74.405 1.00 80.19 504 PRO A CA 1
ATOM 4043 C C . PRO A 1 504 ? 55.171 9.519 -73.316 1.00 80.19 504 PRO A C 1
ATOM 4045 O O . PRO A 1 504 ? 55.894 8.523 -73.342 1.00 80.19 504 PRO A O 1
ATOM 4048 N N . LYS A 1 505 ? 54.261 9.692 -72.343 1.00 80.62 505 LYS A N 1
ATOM 4049 C CA . LYS A 1 505 ? 53.948 8.652 -71.343 1.00 80.62 505 LYS A CA 1
ATOM 4050 C C . LYS A 1 505 ? 53.105 7.539 -71.964 1.00 80.62 505 LYS A C 1
ATOM 4052 O O . LYS A 1 505 ? 53.396 6.372 -71.724 1.00 80.62 505 LYS A O 1
ATOM 4057 N N . VAL A 1 506 ? 52.140 7.904 -72.810 1.00 81.38 506 VAL A N 1
ATOM 4058 C CA . VAL A 1 506 ? 51.326 6.956 -73.589 1.00 81.38 506 VAL A CA 1
ATOM 4059 C C . VAL A 1 506 ? 52.205 6.089 -74.495 1.00 81.38 506 VAL A C 1
ATOM 4061 O O . VAL A 1 506 ? 52.105 4.870 -74.451 1.00 81.38 506 VAL A O 1
ATOM 4064 N N . GLN A 1 507 ? 53.151 6.691 -75.223 1.00 83.75 507 GLN A N 1
ATOM 4065 C CA . GLN A 1 507 ? 54.136 5.992 -76.057 1.00 83.75 507 GLN A CA 1
ATOM 4066 C C . GLN A 1 507 ? 54.927 4.948 -75.257 1.00 83.75 507 GLN A C 1
ATOM 4068 O O . GLN A 1 507 ? 55.070 3.810 -75.698 1.00 83.75 507 GLN A O 1
ATOM 4073 N N . ARG A 1 508 ? 55.425 5.309 -74.065 1.00 81.81 508 ARG A N 1
ATOM 4074 C CA . ARG A 1 508 ? 56.157 4.367 -73.200 1.00 81.81 508 ARG A CA 1
ATOM 4075 C C . ARG A 1 508 ? 55.273 3.219 -72.727 1.00 81.81 508 ARG A C 1
ATOM 4077 O O . ARG A 1 508 ? 55.740 2.084 -72.711 1.00 81.81 508 ARG A O 1
ATOM 4084 N N . ARG A 1 509 ? 54.021 3.503 -72.355 1.00 84.50 509 ARG A N 1
ATOM 4085 C CA . ARG A 1 509 ? 53.106 2.470 -71.865 1.00 84.50 509 ARG A CA 1
ATOM 4086 C C . ARG A 1 509 ? 52.643 1.535 -72.981 1.00 84.50 509 ARG A C 1
ATOM 4088 O O . ARG A 1 509 ? 52.651 0.330 -72.781 1.00 84.50 509 ARG A O 1
ATOM 4095 N N . LEU A 1 510 ? 52.366 2.060 -74.174 1.00 83.19 510 LEU A N 1
ATOM 4096 C CA . LEU A 1 510 ? 52.082 1.254 -75.365 1.00 83.19 510 LEU A CA 1
ATOM 4097 C C . LEU A 1 510 ? 53.258 0.348 -75.738 1.00 83.19 510 LEU A C 1
ATOM 4099 O O . LEU A 1 510 ? 53.052 -0.819 -76.044 1.00 83.19 510 LEU A O 1
ATOM 4103 N N . ALA A 1 511 ? 54.496 0.848 -75.656 1.00 80.31 511 ALA A N 1
ATOM 4104 C CA . ALA A 1 511 ? 55.677 0.017 -75.886 1.00 80.31 511 ALA A CA 1
ATOM 4105 C C . ALA A 1 511 ? 55.774 -1.149 -74.882 1.00 80.31 511 ALA A C 1
ATOM 4107 O O . ALA A 1 511 ? 56.130 -2.254 -75.281 1.00 80.31 511 ALA A O 1
ATOM 4108 N N . GLN A 1 512 ? 55.423 -0.920 -73.610 1.00 82.75 512 GLN A N 1
ATOM 4109 C CA . GLN A 1 512 ? 55.357 -1.977 -72.593 1.00 82.75 512 GLN A CA 1
ATOM 4110 C C . GLN A 1 512 ? 54.230 -2.974 -72.868 1.00 82.75 512 GLN A C 1
ATOM 4112 O O . GLN A 1 512 ? 54.491 -4.167 -72.881 1.00 82.75 512 GLN A O 1
ATOM 4117 N N . LEU A 1 513 ? 53.011 -2.513 -73.163 1.00 83.56 513 LEU A N 1
ATOM 4118 C CA . LEU A 1 513 ? 51.875 -3.398 -73.454 1.00 83.56 513 LEU A CA 1
ATOM 4119 C C . LEU A 1 513 ? 52.110 -4.270 -74.695 1.00 83.56 513 LEU A C 1
ATOM 4121 O O . LEU A 1 513 ? 51.692 -5.423 -74.722 1.00 83.56 513 LEU A O 1
ATOM 4125 N N . ILE A 1 514 ? 52.806 -3.740 -75.707 1.00 82.25 514 ILE A N 1
ATOM 4126 C CA . ILE A 1 514 ? 53.222 -4.502 -76.894 1.00 82.25 514 ILE A CA 1
ATOM 4127 C C . ILE A 1 514 ? 54.326 -5.510 -76.545 1.00 82.25 514 ILE A C 1
ATOM 4129 O O . ILE A 1 514 ? 54.352 -6.593 -77.114 1.00 82.25 514 ILE A O 1
ATOM 4133 N N . GLN A 1 515 ? 55.241 -5.172 -75.633 1.00 79.62 515 GLN A N 1
ATOM 4134 C CA . GLN A 1 515 ? 56.295 -6.083 -75.175 1.00 79.62 515 GLN A CA 1
ATOM 4135 C C . GLN A 1 515 ? 55.756 -7.199 -74.263 1.00 79.62 515 GLN A C 1
ATOM 4137 O O . GLN A 1 515 ? 56.300 -8.298 -74.266 1.00 79.62 515 GLN A O 1
ATOM 4142 N N . GLU A 1 516 ? 54.714 -6.908 -73.485 1.00 79.75 516 GLU A N 1
ATOM 4143 C CA . GLU A 1 516 ? 54.032 -7.836 -72.575 1.00 79.75 516 GLU A CA 1
ATOM 4144 C C . GLU A 1 516 ? 52.950 -8.680 -73.279 1.00 79.75 516 GLU A C 1
ATOM 4146 O O . GLU A 1 516 ? 52.274 -9.453 -72.612 1.00 79.75 516 GLU A O 1
ATOM 4151 N N . ASP A 1 517 ? 52.755 -8.524 -74.597 1.00 75.44 517 ASP A N 1
ATOM 4152 C CA . ASP A 1 517 ? 51.677 -9.152 -75.386 1.00 75.44 517 ASP A CA 1
ATOM 4153 C C . ASP A 1 517 ? 50.249 -8.876 -74.860 1.00 75.44 517 ASP A C 1
ATOM 4155 O O . ASP A 1 517 ? 49.299 -9.589 -75.172 1.00 75.44 517 ASP A O 1
ATOM 4159 N N . ARG A 1 518 ? 50.057 -7.780 -74.114 1.00 79.69 518 ARG A N 1
ATOM 4160 C CA . ARG A 1 518 ? 48.771 -7.370 -73.507 1.00 79.69 518 ARG A CA 1
ATOM 4161 C C . ARG A 1 518 ? 48.028 -6.283 -74.288 1.00 79.69 518 ARG A C 1
ATOM 4163 O O . ARG A 1 518 ? 47.016 -5.763 -73.828 1.00 79.69 518 ARG A O 1
ATOM 4170 N N . PHE A 1 519 ? 48.551 -5.886 -75.449 1.00 81.50 519 PHE A N 1
ATOM 4171 C CA . PHE A 1 519 ? 47.966 -4.816 -76.267 1.00 81.50 519 PHE A CA 1
ATOM 4172 C C . PHE A 1 519 ? 46.768 -5.269 -77.127 1.00 81.50 519 PHE A C 1
ATOM 4174 O O . PHE A 1 519 ? 45.897 -4.463 -77.472 1.00 81.50 519 PHE A O 1
ATOM 4181 N N . TYR A 1 520 ? 46.712 -6.553 -77.477 1.00 77.81 520 TYR A N 1
ATOM 4182 C CA . TYR A 1 520 ? 45.560 -7.171 -78.136 1.00 77.81 520 TYR A CA 1
ATOM 4183 C C . TYR A 1 520 ? 44.668 -7.846 -77.094 1.00 77.81 520 TYR A C 1
ATOM 4185 O O . TYR A 1 520 ? 45.166 -8.310 -76.071 1.00 77.81 520 TYR A O 1
ATOM 4193 N N . THR A 1 521 ? 43.363 -7.910 -77.350 1.00 72.38 521 THR A N 1
ATOM 4194 C CA . THR A 1 521 ? 42.467 -8.779 -76.571 1.00 72.38 521 THR A CA 1
ATOM 4195 C C . THR A 1 521 ? 42.622 -10.239 -77.010 1.00 72.38 521 THR A C 1
ATOM 4197 O O . THR A 1 521 ? 43.078 -10.495 -78.125 1.00 72.38 521 THR A O 1
ATOM 4200 N N . GLU A 1 522 ? 42.216 -11.203 -76.175 1.00 63.22 522 GLU A N 1
ATOM 4201 C CA . GLU A 1 522 ? 42.242 -12.638 -76.529 1.00 63.22 522 GLU A CA 1
ATOM 4202 C C . GLU A 1 522 ? 41.480 -12.914 -77.842 1.00 63.22 522 GLU A C 1
ATOM 4204 O O . GLU A 1 522 ? 41.973 -13.606 -78.725 1.00 63.22 522 GLU A O 1
ATOM 4209 N N . GLU A 1 523 ? 40.332 -12.259 -78.042 1.00 64.44 523 GLU A N 1
ATOM 4210 C CA . GLU A 1 523 ? 39.521 -12.349 -79.267 1.00 64.44 523 GLU A CA 1
ATOM 4211 C C . GLU A 1 523 ? 40.221 -11.753 -80.509 1.00 64.44 523 GLU A C 1
ATOM 4213 O O . GLU A 1 523 ? 39.997 -12.194 -81.639 1.00 64.44 523 GLU A O 1
ATOM 4218 N N . GLU A 1 524 ? 41.066 -10.731 -80.323 1.00 68.12 524 GLU A N 1
ATOM 4219 C CA . GLU A 1 524 ? 41.895 -10.140 -81.381 1.00 68.12 524 GLU A CA 1
ATOM 4220 C C . GLU A 1 524 ? 43.143 -10.995 -81.666 1.00 68.12 524 GLU A C 1
ATOM 4222 O O . GLU A 1 524 ? 43.572 -11.065 -82.820 1.00 68.12 524 GLU A O 1
ATOM 4227 N N . GLN A 1 525 ? 43.695 -11.665 -80.646 1.00 61.06 525 GLN A N 1
ATOM 4228 C CA . GLN A 1 525 ? 44.813 -12.615 -80.732 1.00 61.06 525 GLN A CA 1
ATOM 4229 C C . GLN A 1 525 ? 44.423 -13.926 -81.427 1.00 61.06 525 GLN A C 1
ATOM 4231 O O . GLN A 1 525 ? 45.176 -14.424 -82.262 1.00 61.06 525 GLN A O 1
ATOM 4236 N N . ASP A 1 526 ? 43.214 -14.432 -81.191 1.00 55.00 526 ASP A N 1
ATOM 4237 C CA . ASP A 1 526 ? 42.686 -15.640 -81.842 1.00 55.00 526 ASP A CA 1
ATOM 4238 C C . ASP A 1 526 ? 42.402 -15.453 -83.343 1.00 55.00 526 ASP A C 1
ATOM 4240 O O . ASP A 1 526 ? 42.164 -16.413 -84.078 1.00 55.00 526 ASP A O 1
ATOM 4244 N N . ARG A 1 527 ? 42.465 -14.212 -83.841 1.00 54.53 527 ARG A N 1
ATOM 4245 C CA . ARG A 1 527 ? 42.360 -13.888 -85.271 1.00 54.53 527 ARG A CA 1
ATOM 4246 C C . ARG A 1 527 ? 43.697 -13.987 -86.020 1.00 54.53 527 ARG A C 1
ATOM 4248 O O . ARG A 1 527 ? 43.732 -13.701 -87.220 1.00 54.53 527 ARG A O 1
ATOM 4255 N N . PHE A 1 528 ? 44.784 -14.368 -85.342 1.00 48.56 528 PHE A N 1
ATOM 4256 C CA . PHE A 1 528 ? 46.114 -14.550 -85.927 1.00 48.56 528 PHE A CA 1
ATOM 4257 C C . PHE A 1 528 ? 46.367 -16.011 -86.340 1.00 48.56 528 PHE A C 1
ATOM 4259 O O . PHE A 1 528 ? 46.752 -16.850 -85.531 1.00 48.56 528 PHE A O 1
ATOM 4266 N N . ASP A 1 529 ? 46.274 -16.302 -87.638 1.00 49.00 529 ASP A N 1
ATOM 4267 C CA . ASP A 1 529 ? 46.858 -17.520 -88.214 1.00 49.00 529 ASP A CA 1
ATOM 4268 C C . ASP A 1 529 ? 48.392 -17.376 -88.318 1.00 49.00 529 ASP A C 1
ATOM 4270 O O . ASP A 1 529 ? 48.886 -16.758 -89.266 1.00 49.00 529 ASP A O 1
ATOM 4274 N N . ASN A 1 530 ? 49.154 -17.935 -87.363 1.00 47.09 530 ASN A N 1
ATOM 4275 C CA . ASN A 1 530 ? 50.474 -18.552 -87.621 1.00 47.09 530 ASN A CA 1
ATOM 4276 C C . ASN A 1 530 ? 51.111 -19.194 -86.366 1.00 47.09 530 ASN A C 1
ATOM 4278 O O . ASN A 1 530 ? 51.901 -18.554 -85.674 1.00 47.09 530 ASN A O 1
ATOM 4282 N N . ILE A 1 531 ? 50.864 -20.489 -86.125 1.00 43.84 531 ILE A N 1
ATOM 4283 C CA . ILE A 1 531 ? 51.768 -21.352 -85.337 1.00 43.84 531 ILE A CA 1
ATOM 4284 C C . ILE A 1 531 ? 51.874 -22.720 -86.029 1.00 43.84 531 ILE A C 1
ATOM 4286 O O . ILE A 1 531 ? 50.865 -23.388 -86.246 1.00 43.84 531 ILE A O 1
ATOM 4290 N N . ASP A 1 532 ? 53.103 -23.131 -86.367 1.00 50.16 532 ASP A N 1
ATOM 4291 C CA . ASP A 1 532 ? 53.436 -24.452 -86.918 1.00 50.16 532 ASP A CA 1
ATOM 4292 C C . ASP A 1 532 ? 53.664 -25.463 -85.764 1.00 50.16 532 ASP A C 1
ATOM 4294 O O . ASP A 1 532 ? 54.626 -25.312 -84.999 1.00 50.16 532 ASP A O 1
ATOM 4298 N N . PRO A 1 533 ? 52.809 -26.493 -85.598 1.00 46.75 533 PRO A N 1
ATOM 4299 C CA . PRO A 1 533 ? 52.848 -27.430 -84.466 1.00 46.75 533 PRO A CA 1
ATOM 4300 C C . PRO A 1 533 ? 54.124 -28.280 -84.357 1.00 46.75 533 PRO A C 1
ATOM 4302 O O . PRO A 1 533 ? 54.334 -28.951 -83.345 1.00 46.75 533 PRO A O 1
ATOM 4305 N N . ILE A 1 534 ? 54.972 -28.294 -85.388 1.00 50.00 534 ILE A N 1
ATOM 4306 C CA . ILE A 1 534 ? 56.180 -29.128 -85.437 1.00 50.00 534 ILE A CA 1
ATOM 4307 C C . ILE A 1 534 ? 57.310 -28.526 -84.579 1.00 50.00 534 ILE A C 1
ATOM 4309 O O . ILE A 1 534 ? 57.995 -29.265 -83.873 1.00 50.00 534 ILE A O 1
ATOM 4313 N N . ALA A 1 535 ? 57.435 -27.196 -84.530 1.00 51.72 535 ALA A N 1
ATOM 4314 C CA . ALA A 1 535 ? 58.502 -26.508 -83.789 1.00 51.72 535 ALA A CA 1
ATOM 4315 C C . ALA A 1 535 ? 58.355 -26.618 -82.257 1.00 51.72 535 ALA A C 1
ATOM 4317 O O . ALA A 1 535 ? 59.341 -26.669 -81.524 1.00 51.72 535 ALA A O 1
ATOM 4318 N N . ILE A 1 536 ? 57.116 -26.710 -81.763 1.00 52.34 536 ILE A N 1
ATOM 4319 C CA . ILE A 1 536 ? 56.824 -26.898 -80.331 1.00 52.34 536 ILE A CA 1
ATOM 4320 C C . ILE A 1 536 ? 57.249 -28.299 -79.876 1.00 52.34 536 ILE A C 1
ATOM 4322 O O . ILE A 1 536 ? 57.688 -28.485 -78.741 1.00 52.34 536 ILE A O 1
ATOM 4326 N N . ARG A 1 537 ? 57.158 -29.288 -80.770 1.00 51.88 537 ARG A N 1
ATOM 4327 C CA . ARG A 1 537 ? 57.496 -30.674 -80.451 1.00 51.88 537 ARG A CA 1
ATOM 4328 C C . ARG A 1 537 ? 59.008 -30.880 -80.315 1.00 51.88 537 ARG A C 1
ATOM 4330 O O . ARG A 1 537 ? 59.422 -31.574 -79.394 1.00 51.88 537 ARG A O 1
ATOM 4337 N N . GLU A 1 538 ? 59.815 -30.217 -81.145 1.00 54.59 538 GLU A N 1
ATOM 4338 C CA . GLU A 1 538 ? 61.286 -30.259 -81.051 1.00 54.59 538 GLU A CA 1
ATOM 4339 C C . GLU A 1 538 ? 61.817 -29.545 -79.792 1.00 54.59 538 GLU A C 1
ATOM 4341 O O . GLU A 1 538 ? 62.698 -30.065 -79.108 1.00 54.59 538 GLU A O 1
ATOM 4346 N N . ALA A 1 539 ? 61.230 -28.403 -79.409 1.00 56.00 539 ALA A N 1
ATOM 4347 C CA . ALA A 1 539 ? 61.665 -27.639 -78.232 1.00 56.00 539 ALA A CA 1
ATOM 4348 C C . ALA A 1 539 ? 61.385 -28.344 -76.886 1.00 56.00 539 ALA A C 1
ATOM 4350 O O . ALA A 1 539 ? 62.060 -28.086 -75.885 1.00 56.00 539 ALA A O 1
ATOM 4351 N N . LEU A 1 540 ? 60.380 -29.224 -76.842 1.00 55.00 540 LEU A N 1
ATOM 4352 C CA . LEU A 1 540 ? 60.030 -30.001 -75.649 1.00 55.00 540 LEU A CA 1
ATOM 4353 C C . LEU A 1 540 ? 60.917 -31.245 -75.486 1.00 55.00 540 LEU A C 1
ATOM 4355 O O . LEU A 1 540 ? 61.270 -31.590 -74.355 1.00 55.00 540 LEU A O 1
ATOM 4359 N N . GLU A 1 541 ? 61.359 -31.853 -76.592 1.00 59.38 541 GLU A N 1
ATOM 4360 C CA . GLU A 1 541 ? 62.326 -32.957 -76.554 1.00 59.38 541 GLU A CA 1
ATOM 4361 C C . GLU A 1 541 ? 63.708 -32.491 -76.061 1.00 59.38 541 GLU A C 1
ATOM 4363 O O . GLU A 1 541 ? 64.327 -33.182 -75.248 1.00 59.38 541 GLU A O 1
ATOM 4368 N N . GLU A 1 542 ? 64.165 -31.289 -76.440 1.00 56.84 542 GLU A N 1
ATOM 4369 C CA . GLU A 1 542 ? 65.431 -30.720 -75.937 1.00 56.84 542 GLU A CA 1
ATOM 4370 C C . GLU A 1 542 ? 65.427 -30.462 -74.419 1.00 56.84 542 GLU A C 1
ATOM 4372 O O . GLU A 1 542 ? 66.479 -30.512 -73.774 1.00 56.84 542 GLU A O 1
ATOM 4377 N N . ARG A 1 543 ? 64.247 -30.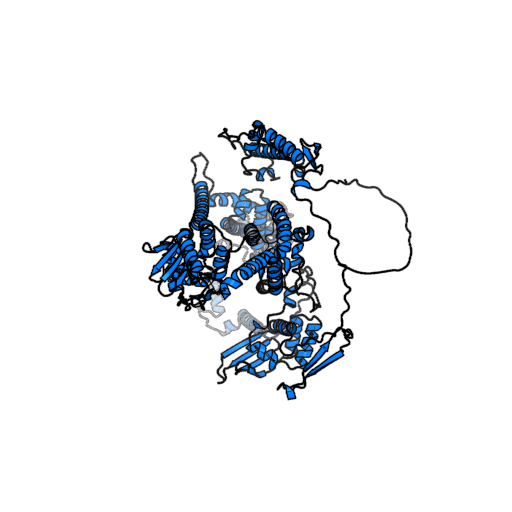241 -73.826 1.00 56.91 543 ARG A N 1
ATOM 4378 C CA . ARG A 1 543 ? 64.064 -29.996 -72.384 1.00 56.91 543 ARG A CA 1
ATOM 4379 C C . ARG A 1 543 ? 63.801 -31.266 -71.568 1.00 56.91 543 ARG A C 1
ATOM 4381 O O . ARG A 1 543 ? 63.423 -31.178 -70.404 1.00 56.91 543 ARG A O 1
ATOM 4388 N N . GLY A 1 544 ? 64.037 -32.442 -72.156 1.00 57.47 544 GLY A N 1
ATOM 4389 C CA . GLY A 1 544 ? 63.990 -33.729 -71.453 1.00 57.47 544 GLY A CA 1
ATOM 4390 C C . GLY A 1 544 ? 62.580 -34.284 -71.228 1.00 57.47 544 GLY A C 1
ATOM 4391 O O . GLY A 1 544 ? 62.412 -35.213 -70.435 1.00 57.47 544 GLY A O 1
ATOM 4392 N N . ILE A 1 545 ? 61.573 -33.743 -71.923 1.00 55.56 545 ILE A N 1
ATOM 4393 C CA . ILE A 1 545 ? 60.181 -34.196 -71.852 1.00 55.56 545 ILE A CA 1
ATOM 4394 C C . ILE A 1 545 ? 59.808 -34.801 -73.203 1.00 55.56 545 ILE A C 1
ATOM 4396 O O . ILE A 1 545 ? 59.453 -34.102 -74.149 1.00 55.56 545 ILE A O 1
ATOM 4400 N N . VAL A 1 546 ? 59.870 -36.128 -73.288 1.00 56.31 546 VAL A N 1
ATOM 4401 C CA . VAL A 1 546 ? 59.515 -36.868 -74.504 1.00 56.31 546 VAL A CA 1
ATOM 4402 C C . VAL A 1 546 ? 58.155 -37.522 -74.287 1.00 56.31 546 VAL A C 1
ATOM 4404 O O . VAL A 1 546 ? 57.950 -38.239 -73.311 1.00 56.31 546 VAL A O 1
ATOM 4407 N N . ASN A 1 547 ? 57.202 -37.266 -75.188 1.00 49.06 547 ASN A N 1
ATOM 4408 C CA . ASN A 1 547 ? 55.836 -37.814 -75.134 1.00 49.06 547 ASN A CA 1
ATOM 4409 C C . ASN A 1 547 ? 55.119 -37.604 -73.782 1.00 49.06 547 ASN A C 1
ATOM 4411 O O . ASN A 1 547 ? 54.378 -38.469 -73.320 1.00 49.06 547 ASN A O 1
ATOM 4415 N N . GLY A 1 548 ? 55.339 -36.447 -73.151 1.00 55.47 548 GLY A N 1
ATOM 4416 C CA . GLY A 1 548 ? 54.647 -36.067 -71.917 1.00 55.47 548 GLY A CA 1
ATOM 4417 C C . GLY A 1 548 ? 55.136 -36.779 -70.652 1.00 55.47 548 GLY A C 1
ATOM 4418 O O . GLY A 1 548 ? 54.449 -36.720 -69.636 1.00 55.47 548 GLY A O 1
ATOM 4419 N N . GLN A 1 549 ? 56.303 -37.432 -70.684 1.00 49.31 549 GLN A N 1
ATOM 4420 C CA . GLN A 1 549 ? 56.951 -37.989 -69.493 1.00 49.31 549 GLN A CA 1
ATOM 4421 C C . GLN A 1 549 ? 58.374 -37.437 -69.345 1.00 49.31 549 GLN A C 1
ATOM 4423 O O . GLN A 1 549 ? 59.112 -37.314 -70.325 1.00 49.31 549 GLN A O 1
ATOM 4428 N N . VAL A 1 550 ? 58.743 -37.075 -68.111 1.00 55.28 550 VAL A N 1
ATOM 4429 C CA . VAL A 1 550 ? 60.077 -36.558 -67.768 1.00 55.28 550 VAL A CA 1
ATOM 4430 C C . VAL A 1 550 ? 61.068 -37.711 -67.873 1.00 55.28 550 VAL A C 1
ATOM 4432 O O . VAL A 1 550 ? 61.024 -38.647 -67.077 1.00 55.28 550 VAL A O 1
ATOM 4435 N N . ALA A 1 551 ? 61.928 -37.662 -68.886 1.00 58.00 551 ALA A N 1
ATOM 4436 C CA . ALA A 1 551 ? 62.887 -38.723 -69.171 1.00 58.00 551 ALA A CA 1
ATOM 4437 C C . ALA A 1 551 ? 64.227 -38.524 -68.441 1.00 58.00 551 ALA A C 1
ATOM 4439 O O . ALA A 1 551 ? 64.978 -39.486 -68.304 1.00 58.00 551 ALA A O 1
ATOM 4440 N N . ASP A 1 552 ? 64.527 -37.304 -67.978 1.00 58.03 552 ASP A N 1
ATOM 4441 C CA . ASP A 1 552 ? 65.829 -36.958 -67.394 1.00 58.03 552 ASP A CA 1
ATOM 4442 C C . ASP A 1 552 ? 65.683 -35.901 -66.267 1.00 58.03 552 ASP A C 1
ATOM 4444 O O . ASP A 1 552 ? 65.668 -34.697 -66.543 1.00 58.03 552 ASP A O 1
ATOM 4448 N N . PRO A 1 553 ? 65.509 -36.324 -64.996 1.00 55.91 553 PRO A N 1
ATOM 4449 C CA . PRO A 1 553 ? 65.190 -35.434 -63.870 1.00 55.91 553 PRO A CA 1
ATOM 4450 C C . PRO A 1 553 ? 66.278 -34.394 -63.563 1.00 55.91 553 PRO A C 1
ATOM 4452 O O . PRO A 1 553 ? 65.971 -33.261 -63.201 1.00 55.91 553 PRO A O 1
ATOM 4455 N N . GLU A 1 554 ? 67.552 -34.729 -63.787 1.00 57.94 554 GLU A N 1
ATOM 4456 C CA . GLU A 1 554 ? 68.685 -33.849 -63.460 1.00 57.94 554 GLU A CA 1
ATOM 4457 C C . GLU A 1 554 ? 68.771 -32.603 -64.367 1.00 57.94 554 GLU A C 1
ATOM 4459 O O . GLU A 1 554 ? 69.379 -31.595 -63.997 1.00 57.94 554 GLU A O 1
ATOM 4464 N N . LYS A 1 555 ? 68.132 -32.618 -65.546 1.00 58.38 555 LYS A N 1
ATOM 4465 C CA . LYS A 1 555 ? 68.003 -31.426 -66.408 1.00 58.38 555 LYS A CA 1
ATOM 4466 C C . LYS A 1 555 ? 66.868 -30.497 -65.980 1.00 58.38 555 LYS A C 1
ATOM 4468 O O . LYS A 1 555 ? 66.900 -29.318 -66.325 1.00 58.38 555 LYS A O 1
ATOM 4473 N N . LEU A 1 556 ? 65.893 -31.016 -65.234 1.00 54.59 556 LEU A N 1
ATOM 4474 C CA . LEU A 1 556 ? 64.756 -30.258 -64.716 1.00 54.59 556 LEU A CA 1
ATOM 4475 C C . LEU A 1 556 ? 65.139 -29.496 -63.432 1.00 54.59 556 LEU A C 1
ATOM 4477 O O . LEU A 1 556 ? 64.795 -28.325 -63.296 1.00 54.59 556 LEU A O 1
ATOM 4481 N N . ASP A 1 557 ? 65.930 -30.119 -62.551 1.00 51.84 557 ASP A N 1
ATOM 4482 C CA . ASP A 1 557 ? 66.362 -29.539 -61.264 1.00 51.84 557 ASP A CA 1
ATOM 4483 C C . ASP A 1 557 ? 67.407 -28.415 -61.401 1.00 51.84 557 ASP A C 1
ATOM 4485 O O . ASP A 1 557 ? 67.568 -27.587 -60.505 1.00 51.84 557 ASP A O 1
ATOM 4489 N N . ASN A 1 558 ? 68.087 -28.323 -62.547 1.00 55.56 558 ASN A N 1
ATOM 4490 C CA . ASN A 1 558 ? 69.005 -27.222 -62.863 1.00 55.56 558 ASN A CA 1
ATOM 4491 C C . ASN A 1 558 ? 68.301 -26.000 -63.489 1.00 55.56 558 ASN A C 1
ATOM 4493 O O . ASN A 1 558 ? 68.964 -25.058 -63.933 1.00 55.56 558 ASN A O 1
ATOM 4497 N N . ALA A 1 559 ? 66.964 -25.994 -63.554 1.00 56.66 559 ALA A N 1
ATOM 4498 C CA . ALA A 1 559 ? 66.211 -24.861 -64.071 1.00 56.66 559 ALA A CA 1
ATOM 4499 C C . ALA A 1 559 ? 66.275 -23.667 -63.088 1.00 56.66 559 ALA A C 1
ATOM 4501 O O . ALA A 1 559 ? 65.931 -23.827 -61.915 1.00 56.66 559 ALA A O 1
ATOM 4502 N N . PRO A 1 560 ? 66.632 -22.449 -63.549 1.00 57.19 560 PRO A N 1
ATOM 4503 C CA . PRO A 1 560 ? 66.810 -21.274 -62.683 1.00 57.19 560 PRO A CA 1
ATOM 4504 C C . PRO A 1 560 ? 65.573 -20.942 -61.835 1.00 57.19 560 PRO A C 1
ATOM 4506 O O . PRO A 1 560 ? 65.683 -20.452 -60.717 1.00 57.19 560 PRO A O 1
ATOM 4509 N N . PHE A 1 561 ? 64.390 -21.252 -62.364 1.00 48.47 561 PHE A N 1
ATOM 4510 C CA . PHE A 1 561 ? 63.105 -21.086 -61.692 1.00 48.47 561 PHE A CA 1
ATOM 4511 C C . PHE A 1 561 ? 62.951 -21.984 -60.448 1.00 48.47 561 PHE A C 1
ATOM 4513 O O . PHE A 1 561 ? 62.451 -21.521 -59.429 1.00 48.47 561 PHE A O 1
ATOM 4520 N N . ILE A 1 562 ? 63.411 -23.239 -60.497 1.00 54.31 562 ILE A N 1
ATOM 4521 C CA . ILE A 1 562 ? 63.265 -24.197 -59.386 1.00 54.31 562 ILE A CA 1
ATOM 4522 C C . ILE A 1 562 ? 64.176 -23.797 -58.208 1.00 54.31 562 ILE A C 1
ATOM 4524 O O . ILE A 1 562 ? 63.763 -23.885 -57.054 1.00 54.31 562 ILE A O 1
ATOM 4528 N N . GLN A 1 563 ? 65.376 -23.266 -58.481 1.00 55.81 563 GLN A N 1
ATOM 4529 C CA . GLN A 1 563 ? 66.274 -22.751 -57.434 1.00 55.81 563 GLN A CA 1
ATOM 4530 C C . GLN A 1 563 ? 65.757 -21.467 -56.769 1.00 55.81 563 GLN A C 1
ATOM 4532 O O . GLN A 1 563 ? 65.946 -21.284 -55.568 1.00 55.81 563 GLN A O 1
ATOM 4537 N N . GLN A 1 564 ? 65.066 -20.607 -57.524 1.00 58.25 564 GLN A N 1
ATOM 4538 C CA . GLN A 1 564 ? 64.437 -19.398 -56.989 1.00 58.25 564 GLN A CA 1
ATOM 4539 C C . GLN A 1 564 ? 63.350 -19.749 -55.958 1.00 58.25 564 GLN A C 1
ATOM 4541 O O . GLN A 1 564 ? 63.321 -19.187 -54.869 1.00 58.25 564 GLN A O 1
ATOM 4546 N N . VAL A 1 565 ? 62.518 -20.752 -56.257 1.00 55.66 565 VAL A N 1
ATOM 4547 C CA . VAL A 1 565 ? 61.429 -21.192 -55.369 1.00 55.66 565 VAL A CA 1
ATOM 4548 C C . VAL A 1 565 ? 61.958 -21.818 -54.070 1.00 55.66 565 VAL A C 1
ATOM 4550 O O . VAL A 1 565 ? 61.365 -21.621 -53.011 1.00 55.66 565 VAL A O 1
ATOM 4553 N N . MET A 1 566 ? 63.093 -22.527 -54.113 1.00 48.47 566 MET A N 1
ATOM 4554 C CA . MET A 1 566 ? 63.732 -23.056 -52.898 1.00 48.47 566 MET A CA 1
ATOM 4555 C C . MET A 1 566 ? 64.371 -21.958 -52.032 1.00 48.47 566 MET A C 1
ATOM 4557 O O . MET A 1 566 ? 64.286 -22.031 -50.809 1.00 48.47 566 MET A O 1
ATOM 4561 N N . SER A 1 567 ? 64.935 -20.913 -52.648 1.00 57.72 567 SER A N 1
ATOM 4562 C CA . SER A 1 567 ? 65.477 -19.741 -51.942 1.00 57.72 567 SER A CA 1
ATOM 4563 C C . SER A 1 567 ? 64.388 -18.920 -51.239 1.00 57.72 567 SER A C 1
ATOM 4565 O O . SER A 1 567 ? 64.614 -18.403 -50.146 1.00 57.72 567 SER A O 1
ATOM 4567 N N . ASP A 1 568 ? 63.207 -18.798 -51.846 1.00 55.44 568 ASP A N 1
ATOM 4568 C CA . ASP A 1 568 ? 62.099 -18.018 -51.284 1.00 55.44 568 ASP A CA 1
ATOM 4569 C C . ASP A 1 568 ? 61.437 -18.749 -50.096 1.00 55.44 568 ASP A C 1
ATOM 4571 O O . ASP A 1 568 ? 61.039 -18.120 -49.114 1.00 55.44 568 ASP A O 1
ATOM 4575 N N . ALA A 1 569 ? 61.396 -20.087 -50.122 1.00 44.06 569 ALA A N 1
ATOM 4576 C CA . ALA A 1 569 ? 60.879 -20.901 -49.019 1.00 44.06 569 ALA A CA 1
ATOM 4577 C C . ALA A 1 569 ? 61.781 -20.872 -47.764 1.00 44.06 569 ALA A C 1
ATOM 4579 O O . ALA A 1 569 ? 61.273 -20.904 -46.642 1.00 44.06 569 ALA A O 1
ATOM 4580 N N . GLU A 1 570 ? 63.105 -20.759 -47.931 1.00 49.28 570 GLU A N 1
ATOM 4581 C CA . GLU A 1 570 ? 64.064 -20.650 -46.818 1.00 49.28 570 GLU A CA 1
ATOM 4582 C C . GLU A 1 570 ? 64.084 -19.249 -46.170 1.00 49.28 570 GLU A C 1
ATOM 4584 O O . GLU A 1 570 ? 64.397 -19.132 -44.985 1.00 49.28 570 GLU A O 1
ATOM 4589 N N . GLN A 1 571 ? 63.683 -18.190 -46.890 1.00 51.06 571 GLN A N 1
ATOM 4590 C CA . GLN A 1 571 ? 63.564 -16.828 -46.339 1.00 51.06 571 GLN A CA 1
ATOM 4591 C C . GLN A 1 571 ? 62.308 -16.626 -45.481 1.00 51.06 571 GLN A C 1
ATOM 4593 O O . GLN A 1 571 ? 62.334 -15.851 -44.525 1.00 51.06 571 GLN A O 1
ATOM 4598 N N . ILE A 1 572 ? 61.224 -17.344 -45.781 1.00 52.25 572 ILE A N 1
ATOM 4599 C CA . ILE A 1 572 ? 59.959 -17.251 -45.036 1.00 52.25 572 ILE A CA 1
ATOM 4600 C C . ILE A 1 572 ? 60.056 -17.992 -43.691 1.00 52.25 572 ILE A C 1
ATOM 4602 O O . ILE A 1 572 ? 59.509 -17.533 -42.692 1.00 52.25 572 ILE A O 1
ATOM 4606 N N . ALA A 1 573 ? 60.831 -19.079 -43.621 1.00 41.78 573 ALA A N 1
ATOM 4607 C CA . ALA A 1 573 ? 61.029 -19.850 -42.390 1.00 41.78 573 ALA A CA 1
ATOM 4608 C C . ALA A 1 573 ? 61.957 -19.172 -41.352 1.00 41.78 573 ALA A C 1
ATOM 4610 O O . ALA A 1 573 ? 61.993 -19.600 -40.201 1.00 41.78 573 ALA A O 1
ATOM 4611 N N . ALA A 1 574 ? 62.697 -18.120 -41.728 1.00 42.75 574 ALA A N 1
ATOM 4612 C CA . ALA A 1 574 ? 63.641 -17.413 -40.851 1.00 42.75 574 ALA A CA 1
ATOM 4613 C C . ALA A 1 574 ? 63.073 -16.126 -40.206 1.00 42.75 574 ALA A C 1
ATOM 4615 O O . ALA A 1 574 ? 63.775 -15.479 -39.432 1.00 42.75 574 ALA A O 1
ATOM 4616 N N . ALA A 1 575 ? 61.820 -15.753 -40.502 1.00 46.28 575 ALA A N 1
ATOM 4617 C CA . ALA A 1 575 ? 61.201 -14.501 -40.044 1.00 46.28 575 ALA A CA 1
ATOM 4618 C C . ALA A 1 575 ? 60.198 -14.654 -38.874 1.00 46.28 575 ALA A C 1
ATOM 4620 O O . ALA A 1 575 ? 59.627 -13.657 -38.442 1.00 46.28 575 ALA A O 1
ATOM 4621 N N . GLU A 1 576 ? 59.992 -15.861 -38.327 1.00 44.78 576 GLU A N 1
ATOM 4622 C CA . GLU A 1 576 ? 58.986 -16.130 -37.272 1.00 44.78 576 GLU A CA 1
ATOM 4623 C C . GLU A 1 576 ? 59.548 -16.372 -35.854 1.00 44.78 576 GLU A C 1
ATOM 4625 O O . GLU A 1 576 ? 58.815 -16.746 -34.939 1.00 44.78 576 GLU A O 1
ATOM 4630 N N . THR A 1 577 ? 60.825 -16.083 -35.599 1.00 37.28 577 THR A N 1
ATOM 4631 C CA . THR A 1 577 ? 61.396 -16.125 -34.238 1.00 37.28 577 THR A CA 1
ATOM 4632 C C . THR A 1 577 ? 62.272 -14.910 -33.973 1.00 37.28 577 THR A C 1
ATOM 4634 O O . THR A 1 577 ? 63.442 -14.940 -34.326 1.00 37.28 577 THR A O 1
ATOM 4637 N N . GLU A 1 578 ? 61.681 -13.869 -33.368 1.00 37.16 578 GLU A N 1
ATOM 4638 C CA . GLU A 1 578 ? 62.267 -12.852 -32.462 1.00 37.16 578 GLU A CA 1
ATOM 4639 C C . GLU A 1 578 ? 61.521 -11.508 -32.601 1.00 37.16 578 GLU A C 1
ATOM 4641 O O . GLU A 1 578 ? 61.796 -10.749 -33.521 1.00 37.16 578 GLU A O 1
ATOM 4646 N N . GLN A 1 579 ? 60.600 -11.196 -31.675 1.00 32.69 579 GLN A N 1
ATOM 4647 C CA . GLN A 1 579 ? 60.549 -9.912 -30.944 1.00 32.69 579 GLN A CA 1
ATOM 4648 C C . GLN A 1 579 ? 59.302 -9.804 -30.054 1.00 32.69 579 GLN A C 1
ATOM 4650 O O . GLN A 1 579 ? 58.196 -9.465 -30.465 1.00 32.69 579 GLN A O 1
ATOM 4655 N N . THR A 1 580 ? 59.540 -10.089 -28.780 1.00 26.72 580 THR A N 1
ATOM 4656 C CA . THR A 1 580 ? 58.846 -9.542 -27.617 1.00 26.72 580 THR A CA 1
ATOM 4657 C C . THR A 1 580 ? 59.148 -8.042 -27.434 1.00 26.72 580 THR A C 1
ATOM 4659 O O . THR A 1 580 ? 60.220 -7.585 -27.823 1.00 26.72 580 THR A O 1
ATOM 4662 N N . SER A 1 581 ? 58.245 -7.363 -26.711 1.00 30.86 581 SER A N 1
ATOM 4663 C CA . SER A 1 581 ? 58.334 -6.070 -25.989 1.00 30.86 581 SER A CA 1
ATOM 4664 C C . SER A 1 581 ? 58.075 -4.724 -26.706 1.00 30.86 581 SER A C 1
ATOM 4666 O O . SER A 1 581 ? 58.847 -4.287 -27.548 1.00 30.86 581 SER A O 1
ATOM 4668 N N . GLU A 1 582 ? 57.007 -4.078 -26.200 1.00 31.16 582 GLU A N 1
ATOM 4669 C CA . GLU A 1 582 ? 56.760 -2.646 -25.912 1.00 31.16 582 GLU A CA 1
ATOM 4670 C C . GLU A 1 582 ? 56.764 -1.591 -27.033 1.00 31.16 582 GLU A C 1
ATOM 4672 O O . GLU A 1 582 ? 57.815 -1.168 -27.501 1.00 31.16 582 GLU A O 1
ATOM 4677 N N . VAL A 1 583 ? 55.579 -1.007 -27.294 1.00 28.61 583 VAL A N 1
ATOM 4678 C CA . VAL A 1 583 ? 55.442 0.428 -27.606 1.00 28.61 583 VAL A CA 1
ATOM 4679 C C . VAL A 1 583 ? 54.225 1.022 -26.886 1.00 28.61 583 VAL A C 1
ATOM 4681 O O . VAL A 1 583 ? 53.104 0.527 -26.968 1.00 28.61 583 VAL A O 1
ATOM 4684 N N . SER A 1 584 ? 54.533 2.100 -26.179 1.00 34.72 584 SER A N 1
ATOM 4685 C CA . SER A 1 584 ? 53.751 3.010 -25.355 1.00 34.72 584 SER A CA 1
ATOM 4686 C C . SER A 1 584 ? 52.622 3.723 -26.104 1.00 34.72 584 SER A C 1
ATOM 4688 O O . SER A 1 584 ? 52.842 4.288 -27.175 1.00 34.72 584 SER A O 1
ATOM 4690 N N . ILE A 1 585 ? 51.444 3.791 -25.486 1.00 30.22 585 ILE A N 1
ATOM 4691 C CA . ILE A 1 585 ? 50.415 4.784 -25.813 1.00 30.22 585 ILE A CA 1
ATOM 4692 C C . ILE A 1 585 ? 50.706 6.003 -24.930 1.00 30.22 585 ILE A C 1
ATOM 4694 O O . ILE A 1 585 ? 50.911 5.851 -23.730 1.00 30.22 585 ILE A O 1
ATOM 4698 N N . SER A 1 586 ? 50.804 7.195 -25.518 1.00 39.72 586 SER A N 1
ATOM 4699 C CA . SER A 1 586 ? 50.997 8.446 -24.777 1.00 39.72 586 SER A CA 1
ATOM 4700 C C . SER A 1 586 ? 49.685 8.923 -24.147 1.00 39.72 586 SER A C 1
ATOM 4702 O O . SER A 1 586 ? 48.677 9.046 -24.843 1.00 39.72 586 SER A O 1
ATOM 4704 N N . ASP A 1 587 ? 49.741 9.261 -22.860 1.00 45.22 587 ASP A N 1
ATOM 4705 C CA . ASP A 1 587 ? 48.626 9.600 -21.959 1.00 45.22 587 ASP A CA 1
ATOM 4706 C C . ASP A 1 587 ? 47.886 10.933 -22.248 1.00 45.22 587 ASP A C 1
ATOM 4708 O O . ASP A 1 587 ? 47.124 11.407 -21.415 1.00 45.22 587 ASP A O 1
ATOM 4712 N N . GLU A 1 588 ? 48.056 11.564 -23.415 1.00 44.81 588 GLU A N 1
ATOM 4713 C CA . GLU A 1 588 ? 47.532 12.925 -23.667 1.00 44.81 588 GLU A CA 1
ATOM 4714 C C . GLU A 1 588 ? 46.304 13.000 -24.597 1.00 44.81 588 GLU A C 1
ATOM 4716 O O . GLU A 1 588 ? 45.655 14.043 -24.653 1.00 44.81 588 GLU A O 1
ATOM 4721 N N . GLU A 1 589 ? 45.904 11.913 -25.268 1.00 42.16 589 GLU A N 1
ATOM 4722 C CA . GLU A 1 589 ? 44.725 11.916 -26.166 1.00 42.16 589 GLU A CA 1
ATOM 4723 C C . GLU A 1 589 ? 43.507 11.131 -25.645 1.00 42.16 589 GLU A C 1
ATOM 4725 O O . GLU A 1 589 ? 42.424 11.233 -26.220 1.00 42.16 589 GLU A O 1
ATOM 4730 N N . TYR A 1 590 ? 43.625 10.430 -24.511 1.00 40.25 590 TYR A N 1
ATOM 4731 C CA . TYR A 1 590 ? 42.486 9.757 -23.861 1.00 40.25 590 TYR A CA 1
ATOM 4732 C C . TYR A 1 590 ? 41.735 10.644 -22.845 1.00 40.25 590 TYR A C 1
ATOM 4734 O O . TYR A 1 590 ? 40.579 10.369 -22.519 1.00 40.25 590 TYR A O 1
ATOM 4742 N N . ASP A 1 591 ? 42.344 11.747 -22.393 1.00 38.09 591 ASP A N 1
ATOM 4743 C CA . ASP A 1 591 ? 41.801 12.614 -21.333 1.00 38.09 591 ASP A CA 1
ATOM 4744 C C . ASP A 1 591 ? 40.930 13.787 -21.836 1.00 38.09 591 ASP A C 1
ATOM 4746 O O . ASP A 1 591 ? 40.311 14.500 -21.044 1.00 38.09 591 ASP A O 1
ATOM 4750 N N . ALA A 1 592 ? 40.785 13.981 -23.152 1.00 37.03 592 ALA A N 1
ATOM 4751 C CA . ALA A 1 592 ? 40.128 15.172 -23.712 1.00 37.03 592 ALA A CA 1
ATOM 4752 C C . ALA A 1 592 ? 38.577 15.138 -23.765 1.00 37.03 592 ALA A C 1
ATOM 4754 O O . ALA A 1 592 ? 37.969 16.087 -24.263 1.00 37.03 592 ALA A O 1
ATOM 4755 N N . VAL A 1 593 ? 37.905 14.093 -23.253 1.00 39.03 593 VAL A N 1
ATOM 4756 C CA . VAL A 1 593 ? 36.427 13.941 -23.363 1.00 39.03 593 VAL A CA 1
ATOM 4757 C C . VAL A 1 593 ? 35.678 13.975 -22.018 1.00 39.03 593 VAL A C 1
ATOM 4759 O O . VAL A 1 593 ? 34.447 13.998 -21.992 1.00 39.03 593 VAL A O 1
ATOM 4762 N N . ARG A 1 594 ? 36.350 14.085 -20.868 1.00 35.59 594 ARG A N 1
ATOM 4763 C CA . ARG A 1 594 ? 35.643 14.243 -19.583 1.00 35.59 594 ARG A CA 1
ATOM 4764 C C . ARG A 1 594 ? 35.469 15.715 -19.214 1.00 35.59 594 ARG A C 1
ATOM 4766 O O . ARG A 1 594 ? 36.417 16.397 -18.842 1.00 35.59 594 ARG A O 1
ATOM 4773 N N . ARG A 1 595 ? 34.221 16.202 -19.218 1.00 31.19 595 ARG A N 1
ATOM 4774 C CA . ARG A 1 595 ? 33.867 17.338 -18.348 1.00 31.19 595 ARG A CA 1
ATOM 4775 C C . ARG A 1 595 ? 34.174 16.918 -16.902 1.00 31.19 595 ARG A C 1
ATOM 4777 O O . ARG A 1 595 ? 33.837 15.790 -16.542 1.00 31.19 595 ARG A O 1
ATOM 4784 N N . PRO A 1 596 ? 34.809 17.771 -16.085 1.00 36.12 596 PRO A N 1
ATOM 4785 C CA . PRO A 1 596 ? 35.290 17.366 -14.776 1.00 36.12 596 PRO A CA 1
ATOM 4786 C C . PRO A 1 596 ? 34.099 17.145 -13.842 1.00 36.12 596 PRO A C 1
ATOM 4788 O O . PRO A 1 596 ? 33.477 18.099 -13.376 1.00 36.12 596 PRO A O 1
ATOM 4791 N N . THR A 1 597 ? 33.775 15.888 -13.545 1.00 36.72 597 THR A N 1
ATOM 4792 C CA . THR A 1 597 ? 33.152 15.560 -12.262 1.00 36.72 597 THR A CA 1
ATOM 4793 C C . THR A 1 597 ? 34.148 15.988 -11.182 1.00 36.72 597 THR A C 1
ATOM 4795 O O . THR A 1 597 ? 35.339 15.693 -11.327 1.00 36.72 597 THR A O 1
ATOM 4798 N N . PRO A 1 598 ? 33.731 16.713 -10.130 1.00 39.31 598 PRO A N 1
ATOM 4799 C CA . PRO A 1 598 ? 34.652 17.114 -9.080 1.00 39.31 598 PRO A CA 1
ATOM 4800 C C . PRO A 1 598 ? 35.271 15.854 -8.469 1.00 39.31 598 PRO A C 1
ATOM 4802 O O . PRO A 1 598 ? 34.581 15.073 -7.825 1.00 39.31 598 PRO A O 1
ATOM 4805 N N . GLN A 1 599 ? 36.564 15.627 -8.687 1.00 42.75 599 GLN A N 1
ATOM 4806 C CA . GLN A 1 599 ? 37.295 14.594 -7.964 1.00 42.75 599 GLN A CA 1
ATOM 4807 C C . GLN A 1 599 ? 37.455 15.088 -6.525 1.00 42.75 599 GLN A C 1
ATOM 4809 O O . GLN A 1 599 ? 38.304 15.930 -6.236 1.00 42.75 599 GLN A O 1
ATOM 4814 N N . ARG A 1 600 ? 36.591 14.617 -5.618 1.00 49.16 600 ARG A N 1
ATOM 4815 C CA . ARG A 1 600 ? 36.836 14.753 -4.180 1.00 49.16 600 ARG A CA 1
ATOM 4816 C C . ARG A 1 600 ? 37.985 13.812 -3.832 1.00 49.16 600 ARG A C 1
ATOM 4818 O O . ARG A 1 600 ? 37.835 12.601 -3.910 1.00 49.16 600 ARG A O 1
ATOM 4825 N N . THR A 1 601 ? 39.128 14.377 -3.469 1.00 47.62 601 THR A N 1
ATOM 4826 C CA . THR A 1 601 ? 40.303 13.635 -2.988 1.00 47.62 601 THR A CA 1
ATOM 4827 C C . THR A 1 601 ? 40.275 13.399 -1.473 1.00 47.62 601 THR A C 1
ATOM 4829 O O . THR A 1 601 ? 41.187 12.779 -0.935 1.00 47.62 601 THR A O 1
ATOM 4832 N N . SER A 1 602 ? 39.236 13.881 -0.782 1.00 55.41 602 SER A N 1
ATOM 4833 C CA . SER A 1 602 ? 38.944 13.579 0.619 1.00 55.41 602 SER A CA 1
ATOM 4834 C C . SER A 1 602 ? 37.448 13.742 0.917 1.00 55.41 602 SER A C 1
ATOM 4836 O O . SER A 1 602 ? 36.775 14.613 0.355 1.00 55.41 602 SER A O 1
ATOM 4838 N N . TYR A 1 603 ? 36.928 12.885 1.794 1.00 66.06 603 TYR A N 1
ATOM 4839 C CA . TYR A 1 603 ? 35.543 12.887 2.267 1.00 66.06 603 TYR A CA 1
ATOM 4840 C C . TYR A 1 603 ? 35.507 13.093 3.783 1.00 66.06 603 TYR A C 1
ATOM 4842 O O . TYR A 1 603 ? 36.268 12.450 4.494 1.00 66.06 603 TYR A O 1
ATOM 4850 N N . ASP A 1 604 ? 34.642 13.974 4.286 1.00 67.81 604 ASP A N 1
ATOM 4851 C CA . ASP A 1 604 ? 34.431 14.119 5.730 1.00 67.81 604 ASP A CA 1
ATOM 4852 C C . ASP A 1 604 ? 33.542 12.966 6.232 1.00 67.81 604 ASP A C 1
ATOM 4854 O O . ASP A 1 604 ? 32.367 12.924 5.857 1.00 67.81 604 ASP A O 1
ATOM 4858 N N . PRO A 1 605 ? 34.046 12.043 7.074 1.00 64.25 605 PRO A N 1
ATOM 4859 C CA . PRO A 1 605 ? 33.260 10.921 7.587 1.00 64.25 605 PRO A CA 1
ATOM 4860 C C . PRO A 1 605 ? 32.034 11.342 8.411 1.00 64.25 605 PRO A C 1
ATOM 4862 O O . PRO A 1 605 ? 31.144 10.521 8.616 1.00 64.25 605 PRO A O 1
ATOM 4865 N N . ALA A 1 606 ? 31.982 12.594 8.888 1.00 60.28 606 ALA A N 1
ATOM 4866 C CA . ALA A 1 606 ? 30.849 13.146 9.629 1.00 60.28 606 ALA A CA 1
ATOM 4867 C C . ALA A 1 606 ? 29.737 13.723 8.726 1.00 60.28 606 ALA A C 1
ATOM 4869 O O . ALA A 1 606 ? 28.651 14.032 9.217 1.00 60.28 606 ALA A O 1
ATOM 4870 N N . ALA A 1 607 ? 29.982 13.869 7.419 1.00 67.81 607 ALA A N 1
ATOM 4871 C CA . ALA A 1 607 ? 28.981 14.302 6.448 1.00 67.81 607 ALA A CA 1
ATOM 4872 C C . ALA A 1 607 ? 28.241 13.091 5.839 1.00 67.81 607 ALA A C 1
ATOM 4874 O O . ALA A 1 607 ? 28.791 11.989 5.822 1.00 67.81 607 ALA A O 1
ATOM 4875 N N . PRO A 1 608 ? 27.006 13.253 5.327 1.00 77.38 608 PRO A N 1
ATOM 4876 C CA . PRO A 1 608 ? 26.328 12.225 4.536 1.00 77.38 608 PRO A CA 1
ATOM 4877 C C . PRO A 1 608 ? 26.911 12.125 3.113 1.00 77.38 608 PRO A C 1
ATOM 4879 O O . PRO A 1 608 ? 27.351 13.124 2.540 1.00 77.38 608 PRO A O 1
ATOM 4882 N N . VAL A 1 609 ? 26.897 10.913 2.536 1.00 84.00 609 VAL A N 1
ATOM 4883 C CA . VAL A 1 609 ? 27.554 10.613 1.241 1.00 84.00 609 VAL A CA 1
ATOM 4884 C C . VAL A 1 609 ? 26.911 11.397 0.099 1.00 84.00 609 VAL A C 1
ATOM 4886 O O . VAL A 1 609 ? 27.609 11.901 -0.779 1.00 84.00 609 VAL A O 1
ATOM 4889 N N . TYR A 1 610 ? 25.590 11.532 0.152 1.00 88.44 610 TYR A N 1
ATOM 4890 C CA . TYR A 1 610 ? 24.752 12.315 -0.750 1.00 88.44 610 TYR A CA 1
ATOM 4891 C C . TYR A 1 610 ? 23.822 13.216 0.077 1.00 88.44 610 TYR A C 1
ATOM 4893 O O . TYR A 1 610 ? 23.434 12.859 1.192 1.00 88.44 610 TYR A O 1
ATOM 4901 N N . ALA A 1 611 ? 23.476 14.389 -0.454 1.00 86.56 611 ALA A N 1
ATOM 4902 C CA . ALA A 1 611 ? 22.697 15.419 0.235 1.00 86.56 611 ALA A CA 1
ATOM 4903 C C . ALA A 1 611 ? 21.494 15.905 -0.593 1.00 86.56 611 ALA A C 1
ATOM 4905 O O . ALA A 1 611 ? 21.414 15.705 -1.804 1.00 86.56 611 ALA A O 1
ATOM 4906 N N . VAL A 1 612 ? 20.546 16.587 0.057 1.00 87.00 612 VAL A N 1
ATOM 4907 C CA . VAL A 1 612 ? 19.435 17.251 -0.644 1.00 87.00 612 VAL A CA 1
ATOM 4908 C C . VAL A 1 612 ? 19.987 18.317 -1.595 1.00 87.00 612 VAL A C 1
ATOM 4910 O O . VAL A 1 612 ? 20.799 19.155 -1.206 1.00 87.00 612 VAL A O 1
ATOM 4913 N N . GLY A 1 613 ? 19.524 18.292 -2.842 1.00 80.69 613 GLY A N 1
ATOM 4914 C CA . GLY A 1 613 ? 19.971 19.155 -3.932 1.00 80.69 613 GLY A CA 1
ATOM 4915 C C . GLY A 1 613 ? 20.968 18.494 -4.886 1.00 80.69 613 GLY A C 1
ATOM 4916 O O . GLY A 1 613 ? 21.147 19.012 -5.992 1.00 80.69 613 GLY A O 1
ATOM 4917 N N . ASP A 1 614 ? 21.554 17.356 -4.509 1.00 86.19 614 ASP A N 1
ATOM 4918 C CA . ASP A 1 614 ? 22.485 16.598 -5.345 1.00 86.19 614 ASP A CA 1
ATOM 4919 C C . ASP A 1 614 ? 21.806 16.024 -6.592 1.00 86.19 614 ASP A C 1
ATOM 4921 O O . ASP A 1 614 ? 20.644 15.617 -6.555 1.00 86.19 614 ASP A O 1
ATOM 4925 N N . THR A 1 615 ? 22.546 15.980 -7.703 1.00 89.31 615 THR A N 1
ATOM 4926 C CA . THR A 1 615 ? 22.094 15.350 -8.951 1.00 89.31 615 THR A CA 1
ATOM 4927 C C . THR A 1 615 ? 22.703 13.960 -9.080 1.00 89.31 615 THR A C 1
ATOM 4929 O O . THR A 1 615 ? 23.924 13.816 -9.130 1.00 89.31 615 THR A O 1
ATOM 4932 N N . VAL A 1 616 ? 21.842 12.953 -9.164 1.00 91.19 616 VAL A N 1
ATOM 4933 C CA . VAL A 1 616 ? 22.182 11.535 -9.295 1.00 91.19 616 VAL A CA 1
ATOM 4934 C C . VAL A 1 616 ? 21.594 10.973 -10.584 1.00 91.19 616 VAL A C 1
ATOM 4936 O O . VAL A 1 616 ? 20.629 11.512 -11.118 1.00 91.19 616 VAL A O 1
ATOM 4939 N N . TYR A 1 617 ? 22.168 9.892 -11.094 1.00 90.81 617 TYR A N 1
ATOM 4940 C CA . TYR A 1 617 ? 21.733 9.255 -12.334 1.00 90.81 617 TYR A CA 1
ATOM 4941 C C . TYR A 1 617 ? 21.121 7.888 -12.033 1.00 90.81 617 TYR A C 1
ATOM 4943 O O . TYR A 1 617 ? 21.769 7.047 -11.421 1.00 90.81 617 TYR A O 1
ATOM 4951 N N . ILE A 1 618 ? 19.866 7.666 -12.407 1.00 88.56 618 ILE A N 1
ATOM 4952 C CA . ILE A 1 618 ? 19.135 6.422 -12.134 1.00 88.56 618 ILE A CA 1
ATOM 4953 C C . ILE A 1 618 ? 18.445 6.012 -13.430 1.00 88.56 618 ILE A C 1
ATOM 4955 O O . ILE A 1 618 ? 17.752 6.832 -14.019 1.00 88.56 618 ILE A O 1
ATOM 4959 N N . GLU A 1 619 ? 18.626 4.759 -13.865 1.00 86.50 619 GLU A N 1
ATOM 4960 C CA . GLU A 1 619 ? 17.982 4.219 -15.082 1.00 86.50 619 GLU A CA 1
ATOM 4961 C C . GLU A 1 619 ? 18.224 5.104 -16.322 1.00 86.50 619 GLU A C 1
ATOM 4963 O O . GLU A 1 619 ? 17.320 5.420 -17.083 1.00 86.50 619 GLU A O 1
ATOM 4968 N N . ASP A 1 620 ? 19.474 5.532 -16.495 1.00 78.94 620 ASP A N 1
ATOM 4969 C CA . ASP A 1 620 ? 19.949 6.447 -17.533 1.00 78.94 620 ASP A CA 1
ATOM 4970 C C . ASP A 1 620 ? 19.502 7.925 -17.438 1.00 78.94 620 ASP A C 1
ATOM 4972 O O . ASP A 1 620 ? 20.149 8.783 -18.055 1.00 78.94 620 ASP A O 1
ATOM 4976 N N . ASP A 1 621 ? 18.553 8.257 -16.561 1.00 82.12 621 ASP A N 1
ATOM 4977 C CA . ASP A 1 621 ? 18.008 9.604 -16.367 1.00 82.12 621 ASP A CA 1
ATOM 4978 C C . ASP A 1 621 ? 18.635 10.362 -15.185 1.00 82.12 621 ASP A C 1
ATOM 4980 O O . ASP A 1 621 ? 19.075 9.787 -14.189 1.00 82.12 621 ASP A O 1
ATOM 4984 N N . ALA A 1 622 ? 18.670 11.695 -15.282 1.00 87.38 622 ALA A N 1
ATOM 4985 C CA . ALA A 1 622 ? 19.191 12.566 -14.230 1.00 87.38 622 ALA A CA 1
ATOM 4986 C C . ALA A 1 622 ? 18.082 12.986 -13.255 1.00 87.38 622 ALA A C 1
ATOM 4988 O O . ALA A 1 622 ? 17.099 13.620 -13.646 1.00 87.38 622 ALA A O 1
ATOM 4989 N N . TYR A 1 623 ? 18.283 12.716 -11.971 1.00 89.88 623 TYR A N 1
ATOM 4990 C CA . TYR A 1 623 ? 17.377 13.053 -10.883 1.00 89.88 623 TYR A CA 1
ATOM 4991 C C . TYR A 1 623 ? 18.045 13.972 -9.860 1.00 89.88 623 TYR A C 1
ATOM 4993 O O . TYR A 1 623 ? 19.241 13.875 -9.613 1.00 89.88 623 TYR A O 1
ATOM 5001 N N . GLN A 1 624 ? 17.270 14.847 -9.226 1.00 91.25 624 GLN A N 1
ATOM 5002 C CA . GLN A 1 624 ? 17.708 15.681 -8.115 1.00 91.25 624 GLN A CA 1
ATOM 5003 C C . GLN A 1 624 ? 17.113 15.169 -6.803 1.00 91.25 624 GLN A C 1
ATOM 5005 O O . GLN A 1 624 ? 15.895 15.014 -6.703 1.00 91.25 624 GLN A O 1
ATOM 5010 N N . ILE A 1 625 ? 17.951 14.940 -5.791 1.00 90.31 625 ILE A N 1
ATOM 5011 C CA . ILE A 1 625 ? 17.503 14.555 -4.447 1.00 90.31 625 ILE A CA 1
ATOM 5012 C C . ILE A 1 625 ? 16.766 15.737 -3.819 1.00 90.31 625 ILE A C 1
ATOM 5014 O O . ILE A 1 625 ? 17.318 16.830 -3.705 1.00 90.31 625 ILE A O 1
ATOM 5018 N N . THR A 1 626 ? 15.527 15.527 -3.388 1.00 85.81 626 THR A N 1
ATOM 5019 C CA . THR A 1 626 ? 14.699 16.570 -2.770 1.00 85.81 626 THR A CA 1
ATOM 5020 C C . THR A 1 626 ? 14.498 16.390 -1.281 1.00 85.81 626 THR A C 1
ATOM 5022 O O . THR A 1 626 ? 14.311 17.378 -0.581 1.00 85.81 626 THR A O 1
ATOM 5025 N N . GLU A 1 627 ? 14.522 15.152 -0.791 1.00 86.69 627 GLU A N 1
ATOM 5026 C CA . GLU A 1 627 ? 14.332 14.868 0.628 1.00 86.69 627 GLU A CA 1
ATOM 5027 C C . GLU A 1 627 ? 15.111 13.613 1.032 1.00 86.69 627 GLU A C 1
ATOM 5029 O O . GLU A 1 627 ? 15.147 12.628 0.292 1.00 86.69 627 GLU A O 1
ATOM 5034 N N . LEU A 1 628 ? 15.719 13.657 2.219 1.00 87.19 628 LEU A N 1
ATOM 5035 C CA . LEU A 1 628 ? 16.377 12.527 2.867 1.00 87.19 628 LEU A CA 1
ATOM 5036 C C . LEU A 1 628 ? 15.680 12.269 4.204 1.00 87.19 628 LEU A C 1
ATOM 5038 O O . LEU A 1 628 ? 15.695 13.135 5.077 1.00 87.19 628 LEU A O 1
ATOM 5042 N N . ARG A 1 629 ? 15.068 11.093 4.348 1.00 82.31 629 ARG A N 1
ATOM 5043 C CA . ARG A 1 629 ? 14.499 10.575 5.602 1.00 82.31 629 ARG A CA 1
ATOM 5044 C C . ARG A 1 629 ? 15.348 9.408 6.103 1.00 82.31 629 ARG A C 1
ATOM 5046 O O . ARG A 1 629 ? 16.223 8.926 5.382 1.00 82.31 629 ARG A O 1
ATOM 5053 N N . ASP A 1 630 ? 15.076 8.938 7.317 1.00 73.94 630 ASP A N 1
ATOM 5054 C CA . ASP A 1 630 ? 15.867 7.875 7.954 1.00 73.94 630 ASP A CA 1
ATOM 5055 C C . ASP A 1 630 ? 15.920 6.580 7.117 1.00 73.94 630 ASP A C 1
ATOM 5057 O O . ASP A 1 630 ? 16.968 5.936 7.045 1.00 73.94 630 ASP A O 1
ATOM 5061 N N . ASP A 1 631 ? 14.832 6.241 6.414 1.00 81.81 631 ASP A N 1
ATOM 5062 C CA . ASP A 1 631 ? 14.687 5.006 5.629 1.00 81.81 631 ASP A CA 1
ATOM 5063 C C . ASP A 1 631 ? 14.355 5.216 4.140 1.00 81.81 631 ASP A C 1
ATOM 5065 O O . ASP A 1 631 ? 14.338 4.250 3.373 1.00 81.81 631 ASP A O 1
ATOM 5069 N N . THR A 1 632 ? 14.107 6.456 3.709 1.00 84.50 632 THR A N 1
ATOM 5070 C CA . THR A 1 632 ? 13.542 6.772 2.389 1.00 84.50 632 THR A CA 1
ATOM 5071 C C . THR A 1 632 ? 14.227 7.994 1.777 1.00 84.50 632 THR A C 1
ATOM 5073 O O . THR A 1 632 ? 14.463 8.996 2.452 1.00 84.50 632 THR A O 1
ATOM 5076 N N . VAL A 1 633 ? 14.519 7.932 0.477 1.00 90.31 633 VAL A N 1
ATOM 5077 C CA . VAL A 1 633 ? 15.095 9.029 -0.310 1.00 90.31 633 VAL A CA 1
ATOM 5078 C C . VAL A 1 633 ? 14.105 9.433 -1.396 1.00 90.31 633 VAL A C 1
ATOM 5080 O O . VAL A 1 633 ? 13.676 8.600 -2.196 1.00 90.31 633 VAL A O 1
ATOM 5083 N N . GLN A 1 634 ? 13.742 10.716 -1.427 1.00 90.19 634 GLN A N 1
ATOM 5084 C CA . GLN A 1 634 ? 12.864 11.287 -2.447 1.00 90.19 634 GLN A CA 1
ATOM 5085 C C . GLN A 1 634 ? 13.682 12.092 -3.452 1.00 90.19 634 GLN A C 1
ATOM 5087 O O . GLN A 1 634 ? 14.533 12.900 -3.072 1.00 90.19 634 GLN A O 1
ATOM 5092 N N . PHE A 1 635 ? 13.404 11.895 -4.736 1.00 91.06 635 PHE A N 1
ATOM 5093 C CA . PHE A 1 635 ? 14.120 12.536 -5.829 1.00 91.06 635 PHE A CA 1
ATOM 5094 C C . PHE A 1 635 ? 13.191 12.819 -7.021 1.00 91.06 635 PHE A C 1
ATOM 5096 O O . PHE A 1 635 ? 12.168 12.156 -7.214 1.00 91.06 635 PHE A O 1
ATOM 5103 N N . LEU A 1 636 ? 13.517 13.850 -7.804 1.00 86.94 636 LEU A N 1
ATOM 5104 C CA . LEU A 1 636 ? 12.717 14.313 -8.946 1.00 86.94 636 LEU A CA 1
ATOM 5105 C C . LEU A 1 636 ? 13.523 14.297 -10.246 1.00 86.94 636 LEU A C 1
ATOM 5107 O O . LEU A 1 636 ? 14.711 14.605 -10.204 1.00 86.94 636 LEU A O 1
ATOM 5111 N N . PRO A 1 637 ? 12.927 13.950 -11.398 1.00 83.81 637 PRO A N 1
ATOM 5112 C CA . PRO A 1 637 ? 13.633 13.990 -12.671 1.00 83.81 637 PRO A CA 1
ATOM 5113 C C . PRO A 1 637 ? 13.951 15.435 -13.066 1.00 83.81 637 PRO A C 1
ATOM 5115 O O . PRO A 1 637 ? 13.102 16.328 -13.004 1.00 83.81 637 PRO A O 1
ATOM 5118 N N . THR A 1 638 ? 15.190 15.671 -13.486 1.00 74.12 638 THR A N 1
ATOM 5119 C CA . THR A 1 638 ? 15.661 16.982 -13.944 1.00 74.12 638 THR A CA 1
ATOM 5120 C C . THR A 1 638 ? 15.342 17.176 -15.427 1.00 74.12 638 THR A C 1
ATOM 5122 O O . THR A 1 638 ? 15.532 16.281 -16.242 1.00 74.12 638 THR A O 1
ATOM 5125 N N . GLY A 1 639 ? 14.830 18.355 -15.796 1.00 65.75 639 GLY A N 1
ATOM 5126 C CA . GLY A 1 639 ? 14.532 18.698 -17.195 1.00 65.75 639 GLY A CA 1
ATOM 5127 C C . GLY A 1 639 ? 13.092 18.447 -17.660 1.00 65.75 639 GLY A C 1
ATOM 5128 O O . GLY A 1 639 ? 12.782 18.735 -18.815 1.00 65.75 639 GLY A O 1
ATOM 5129 N N . MET A 1 640 ? 12.193 17.984 -16.783 1.00 55.78 640 MET A N 1
ATOM 5130 C CA . MET A 1 640 ? 10.757 17.882 -17.081 1.00 55.78 640 MET A CA 1
ATOM 5131 C C . MET A 1 640 ? 9.994 19.143 -16.649 1.00 55.78 640 MET A C 1
ATOM 5133 O O . MET A 1 640 ? 10.269 19.719 -15.600 1.00 55.78 640 MET A O 1
ATOM 5137 N N . VAL A 1 641 ? 8.997 19.554 -17.441 1.00 49.69 641 VAL A N 1
ATOM 5138 C CA . VAL A 1 641 ? 8.139 20.724 -17.146 1.00 49.69 641 VAL A CA 1
ATOM 5139 C C . VAL A 1 641 ? 7.160 20.440 -15.989 1.00 49.69 641 VAL A C 1
ATOM 5141 O O . VAL A 1 641 ? 6.774 21.364 -15.279 1.00 49.69 641 VAL A O 1
ATOM 5144 N N . TYR A 1 642 ? 6.816 19.164 -15.757 1.00 43.12 642 TYR A N 1
ATOM 5145 C CA . TYR A 1 642 ? 5.970 18.692 -14.650 1.00 43.12 642 TYR A CA 1
ATOM 5146 C C . TYR A 1 642 ? 6.562 17.419 -14.017 1.00 43.12 642 TYR A C 1
ATOM 5148 O O . TYR A 1 642 ? 6.140 16.313 -14.355 1.00 43.12 642 TYR A O 1
ATOM 5156 N N . PRO A 1 643 ? 7.577 17.538 -13.147 1.00 63.38 643 PRO A N 1
ATOM 5157 C CA . PRO A 1 643 ? 8.207 16.376 -12.532 1.00 63.38 643 PRO A CA 1
ATOM 5158 C C . PRO A 1 643 ? 7.282 15.725 -11.488 1.00 63.38 643 PRO A C 1
ATOM 5160 O O . PRO A 1 643 ? 6.704 16.408 -10.644 1.00 63.38 643 PRO A O 1
ATOM 5163 N N . ILE A 1 644 ? 7.164 14.396 -11.537 1.00 62.34 644 ILE A N 1
ATOM 5164 C CA . ILE A 1 644 ? 6.500 13.573 -10.514 1.00 62.34 644 ILE A CA 1
ATOM 5165 C C . ILE A 1 644 ? 7.573 13.084 -9.534 1.00 62.34 644 ILE A C 1
ATOM 5167 O O . ILE A 1 644 ? 8.640 12.640 -9.959 1.00 62.34 644 ILE A O 1
ATOM 5171 N N . TYR A 1 645 ? 7.304 13.167 -8.230 1.00 71.75 645 TYR A N 1
ATOM 5172 C CA . TYR A 1 645 ? 8.228 12.688 -7.202 1.00 71.75 645 TYR A CA 1
ATOM 5173 C C . TYR A 1 645 ? 8.341 11.161 -7.220 1.00 71.75 645 TYR A C 1
ATOM 5175 O O . TYR A 1 645 ? 7.327 10.461 -7.198 1.00 71.75 645 TYR A O 1
ATOM 5183 N N . ARG A 1 646 ? 9.576 10.654 -7.200 1.00 86.31 646 ARG A N 1
ATOM 5184 C CA . ARG A 1 646 ? 9.890 9.247 -6.938 1.00 86.31 646 ARG A CA 1
ATOM 5185 C C . ARG A 1 646 ? 10.477 9.148 -5.534 1.00 86.31 646 ARG A C 1
ATOM 5187 O O . ARG A 1 646 ? 11.317 9.961 -5.155 1.00 86.31 646 ARG A O 1
ATOM 5194 N N . ALA A 1 647 ? 10.004 8.184 -4.756 1.00 90.00 647 ALA A N 1
ATOM 5195 C CA . ALA A 1 647 ? 10.526 7.885 -3.431 1.00 90.00 647 ALA A CA 1
ATOM 5196 C C . ALA A 1 647 ? 10.947 6.419 -3.407 1.00 90.00 647 ALA A C 1
ATOM 5198 O O . ALA A 1 647 ? 10.157 5.545 -3.757 1.00 90.00 647 ALA A O 1
ATOM 5199 N N . GLU A 1 648 ? 12.185 6.164 -3.009 1.00 90.06 648 GLU A N 1
ATOM 5200 C CA . GLU A 1 648 ? 12.737 4.819 -2.874 1.00 90.06 648 GLU A CA 1
ATOM 5201 C C . GLU A 1 648 ? 13.215 4.620 -1.444 1.00 90.06 648 GLU A C 1
ATOM 5203 O O . GLU A 1 648 ? 13.667 5.563 -0.790 1.00 90.06 648 GLU A O 1
ATOM 5208 N N . ARG A 1 649 ? 13.179 3.378 -0.955 1.00 89.75 649 ARG A N 1
ATOM 5209 C CA . ARG A 1 649 ? 13.875 3.057 0.295 1.00 89.75 649 ARG A CA 1
ATOM 5210 C C . ARG A 1 649 ? 15.362 3.354 0.131 1.00 89.75 649 ARG A C 1
ATOM 5212 O O . ARG A 1 649 ? 15.926 3.066 -0.922 1.00 89.75 649 ARG A O 1
ATOM 5219 N N . LYS A 1 650 ? 16.003 3.876 1.173 1.00 87.69 650 LYS A N 1
ATOM 5220 C CA . LYS A 1 650 ? 17.411 4.296 1.169 1.00 87.69 650 LYS A CA 1
ATOM 5221 C C . LYS A 1 650 ? 18.345 3.213 0.629 1.00 87.69 650 LYS A C 1
ATOM 5223 O O . LYS A 1 650 ? 19.198 3.486 -0.203 1.00 87.69 650 LYS A O 1
ATOM 5228 N N . GLU A 1 651 ? 18.113 1.966 1.018 1.00 83.88 651 GLU A N 1
ATOM 5229 C CA . GLU A 1 651 ? 18.874 0.823 0.516 1.00 83.88 651 GLU A CA 1
ATOM 5230 C C . GLU A 1 651 ? 18.669 0.569 -0.986 1.00 83.88 651 GLU A C 1
ATOM 5232 O O . GLU A 1 651 ? 19.636 0.379 -1.720 1.00 83.88 651 GLU A O 1
ATOM 5237 N N . GLN A 1 652 ? 17.419 0.598 -1.458 1.00 88.81 652 GLN A N 1
ATOM 5238 C CA . GLN A 1 652 ? 17.101 0.429 -2.878 1.00 88.81 652 GLN A CA 1
ATOM 5239 C C . GLN A 1 652 ? 17.711 1.568 -3.702 1.00 88.81 652 GLN A C 1
ATOM 5241 O O . GLN A 1 652 ? 18.297 1.337 -4.756 1.00 88.81 652 GLN A O 1
ATOM 5246 N N . PHE A 1 653 ? 17.627 2.796 -3.193 1.00 92.44 653 PHE A N 1
ATOM 5247 C CA . PHE A 1 653 ? 18.245 3.973 -3.788 1.00 92.44 653 PHE A CA 1
ATOM 5248 C C . PHE A 1 653 ? 19.765 3.810 -3.919 1.00 92.44 653 PHE A C 1
ATOM 5250 O O . PHE A 1 653 ? 20.329 4.036 -4.985 1.00 92.44 653 PHE A O 1
ATOM 5257 N N . GLU A 1 654 ? 20.435 3.335 -2.873 1.00 90.44 654 GLU A N 1
ATOM 5258 C CA . GLU A 1 654 ? 21.874 3.076 -2.882 1.00 90.44 654 GLU A CA 1
ATOM 5259 C C . GLU A 1 654 ? 22.290 1.933 -3.825 1.00 90.44 654 GLU A C 1
ATOM 5261 O O . GLU A 1 654 ? 23.409 1.942 -4.345 1.00 90.44 654 GLU A O 1
ATOM 5266 N N . GLN A 1 655 ? 21.419 0.952 -4.081 1.00 87.94 655 GLN A N 1
ATOM 5267 C CA . GLN A 1 655 ? 21.633 -0.049 -5.136 1.00 87.94 655 GLN A CA 1
ATOM 5268 C C . GLN A 1 655 ? 21.501 0.569 -6.532 1.00 87.94 655 GLN A C 1
ATOM 5270 O O . GLN A 1 655 ? 22.345 0.323 -7.393 1.00 87.94 655 GLN A O 1
ATOM 5275 N N . LEU A 1 656 ? 20.493 1.420 -6.741 1.00 90.81 656 LEU A N 1
ATOM 5276 C CA . LEU A 1 656 ? 20.309 2.155 -7.995 1.00 90.81 656 LEU A CA 1
ATOM 5277 C C . LEU A 1 656 ? 21.499 3.083 -8.280 1.00 90.81 656 LEU A C 1
ATOM 5279 O O . LEU A 1 656 ? 21.965 3.140 -9.416 1.00 90.81 656 LEU A O 1
ATOM 5283 N N . LEU A 1 657 ? 22.063 3.727 -7.251 1.00 89.88 657 LEU A N 1
ATOM 5284 C CA . LEU A 1 657 ? 23.283 4.524 -7.397 1.00 89.88 657 LEU A CA 1
ATOM 5285 C C . LEU A 1 657 ? 24.462 3.688 -7.904 1.00 89.88 657 LEU A C 1
ATOM 5287 O O . LEU A 1 657 ? 25.191 4.147 -8.780 1.00 89.88 657 LEU A O 1
ATOM 5291 N N . ARG A 1 658 ? 24.637 2.466 -7.384 1.00 86.31 658 ARG A N 1
ATOM 5292 C CA . ARG A 1 658 ? 25.712 1.545 -7.794 1.00 86.31 658 ARG A CA 1
ATOM 5293 C C . ARG A 1 658 ? 25.545 1.017 -9.221 1.00 86.31 658 ARG A C 1
ATOM 5295 O O . ARG A 1 658 ? 26.542 0.656 -9.841 1.00 86.31 658 ARG A O 1
ATOM 5302 N N . ALA A 1 659 ? 24.319 0.979 -9.742 1.00 87.38 659 ALA A N 1
ATOM 5303 C CA . ALA A 1 659 ? 24.040 0.484 -11.088 1.00 87.38 659 ALA A CA 1
ATOM 5304 C C . ALA A 1 659 ? 24.544 1.432 -12.194 1.00 87.38 659 ALA A C 1
ATOM 5306 O O . ALA A 1 659 ? 24.890 0.971 -13.282 1.00 87.38 659 ALA A O 1
ATOM 5307 N N . ASP A 1 660 ? 24.636 2.740 -11.920 1.00 84.88 660 ASP A N 1
ATOM 5308 C CA . ASP A 1 660 ? 25.068 3.749 -12.893 1.00 84.88 660 ASP A CA 1
ATOM 5309 C C . ASP A 1 660 ? 26.468 4.302 -12.572 1.00 84.88 660 ASP A C 1
ATOM 5311 O O . ASP A 1 660 ? 26.712 4.946 -11.549 1.00 84.88 660 ASP A O 1
ATOM 5315 N N . ARG A 1 661 ? 27.408 4.115 -13.508 1.00 83.06 661 ARG A N 1
ATOM 5316 C CA . ARG A 1 661 ? 28.811 4.549 -13.372 1.00 83.06 661 ARG A CA 1
ATOM 5317 C C . ARG A 1 661 ? 28.978 6.065 -13.234 1.00 83.06 661 ARG A C 1
ATOM 5319 O O . ARG A 1 661 ? 30.025 6.514 -12.770 1.00 83.06 661 ARG A O 1
ATOM 5326 N N . ARG A 1 662 ? 27.995 6.876 -13.635 1.00 84.75 662 ARG A N 1
ATOM 5327 C CA . ARG A 1 662 ? 28.039 8.343 -13.485 1.00 84.75 662 ARG A CA 1
ATOM 5328 C C . ARG A 1 662 ? 27.917 8.778 -12.027 1.00 84.75 662 ARG A C 1
ATOM 5330 O O . ARG A 1 662 ? 28.391 9.859 -11.685 1.00 84.75 662 ARG A O 1
ATOM 5337 N N . ASN A 1 663 ? 27.399 7.909 -11.159 1.00 88.31 663 ASN A N 1
ATOM 5338 C CA . ASN A 1 663 ? 27.364 8.119 -9.713 1.00 88.31 663 ASN A CA 1
ATOM 5339 C C . ASN A 1 663 ? 28.649 7.684 -9.003 1.00 88.31 663 ASN A C 1
ATOM 5341 O O . ASN A 1 663 ? 28.656 7.639 -7.773 1.00 88.31 663 ASN A O 1
ATOM 5345 N N . ALA A 1 664 ? 29.735 7.400 -9.738 1.00 80.56 664 ALA A N 1
ATOM 5346 C CA . ALA A 1 664 ? 31.025 7.006 -9.165 1.00 80.56 664 ALA A CA 1
ATOM 5347 C C . ALA A 1 664 ? 31.464 7.923 -8.012 1.00 80.56 664 ALA A C 1
ATOM 5349 O O . ALA A 1 664 ? 32.014 7.462 -7.022 1.00 80.56 664 ALA A O 1
ATOM 5350 N N . TYR A 1 665 ? 31.146 9.217 -8.109 1.00 81.12 665 TYR A N 1
ATOM 5351 C CA . TYR A 1 665 ? 31.385 10.206 -7.060 1.00 81.12 665 TYR A CA 1
ATOM 5352 C C . TYR A 1 665 ? 30.808 9.821 -5.682 1.00 81.12 665 TYR A C 1
ATOM 5354 O O . TYR A 1 665 ? 31.448 10.067 -4.664 1.00 81.12 665 TYR A O 1
ATOM 5362 N N . TYR A 1 666 ? 29.620 9.211 -5.652 1.00 85.75 666 TYR A N 1
ATOM 5363 C CA . TYR A 1 666 ? 28.924 8.791 -4.434 1.00 85.75 666 TYR A CA 1
ATOM 5364 C C . TYR A 1 666 ? 29.309 7.368 -4.020 1.00 85.75 666 TYR A C 1
ATOM 5366 O O . TYR A 1 666 ? 29.575 7.105 -2.848 1.00 85.75 666 TYR A O 1
ATOM 5374 N N . THR A 1 667 ? 29.379 6.441 -4.979 1.00 86.69 667 THR A N 1
ATOM 5375 C CA . THR A 1 667 ? 29.650 5.017 -4.706 1.00 86.69 667 THR A CA 1
ATOM 5376 C C . THR A 1 667 ? 31.051 4.780 -4.138 1.00 86.69 667 THR A C 1
ATOM 5378 O O . THR A 1 667 ? 31.265 3.823 -3.399 1.00 86.69 667 THR A O 1
ATOM 5381 N N . GLU A 1 668 ? 31.990 5.680 -4.431 1.00 85.75 668 GLU A N 1
ATOM 5382 C CA . GLU A 1 668 ? 33.380 5.650 -3.966 1.00 85.75 668 GLU A CA 1
ATOM 5383 C C . GLU A 1 668 ? 33.523 5.793 -2.434 1.00 85.75 668 GLU A C 1
ATOM 5385 O O . GLU A 1 668 ? 34.548 5.407 -1.870 1.00 85.75 668 GLU A O 1
ATOM 5390 N N . PHE A 1 669 ? 32.485 6.285 -1.743 1.00 88.19 669 PHE A N 1
ATOM 5391 C CA . PHE A 1 669 ? 32.453 6.454 -0.280 1.00 88.19 669 PHE A CA 1
ATOM 5392 C C . PHE A 1 669 ? 31.279 5.734 0.397 1.00 88.19 669 PHE A C 1
ATOM 5394 O O . PHE A 1 669 ? 31.136 5.794 1.618 1.00 88.19 669 PHE A O 1
ATOM 5401 N N . LEU A 1 670 ? 30.435 5.052 -0.376 1.00 88.69 670 LEU A N 1
ATOM 5402 C CA . LEU A 1 670 ? 29.203 4.449 0.119 1.00 88.69 670 LEU A CA 1
ATOM 5403 C C . LEU A 1 670 ? 29.496 3.145 0.894 1.00 88.69 670 LEU A C 1
ATOM 5405 O O . LEU A 1 670 ? 30.185 2.277 0.347 1.00 88.69 670 LEU A O 1
ATOM 5409 N N . PRO A 1 671 ? 29.007 2.977 2.139 1.00 89.00 671 PRO A N 1
ATOM 5410 C CA . PRO A 1 671 ? 29.199 1.746 2.908 1.00 89.00 671 PRO A CA 1
ATOM 5411 C C . PRO A 1 671 ? 28.237 0.629 2.471 1.00 89.00 671 PRO A C 1
ATOM 5413 O O . PRO A 1 671 ? 27.204 0.883 1.846 1.00 89.00 671 PRO A O 1
ATOM 5416 N N . ILE A 1 672 ? 28.574 -0.617 2.811 1.00 86.38 672 ILE A N 1
ATOM 5417 C CA . ILE A 1 672 ? 27.652 -1.765 2.778 1.00 86.38 672 ILE A CA 1
ATOM 5418 C C . ILE A 1 672 ? 27.153 -2.031 4.200 1.00 86.38 672 ILE A C 1
ATOM 5420 O O . ILE A 1 672 ? 27.914 -1.893 5.155 1.00 86.38 672 ILE A O 1
ATOM 5424 N N . ASP A 1 673 ? 25.877 -2.398 4.339 1.00 83.62 673 ASP A N 1
ATOM 5425 C CA . ASP A 1 673 ? 25.307 -2.837 5.614 1.00 83.62 673 ASP A CA 1
ATOM 5426 C C . ASP A 1 673 ? 25.950 -4.169 6.054 1.00 83.62 673 ASP A C 1
ATOM 5428 O O . ASP A 1 673 ? 25.780 -5.169 5.346 1.00 83.62 673 ASP A O 1
ATOM 5432 N N . PRO A 1 674 ? 26.662 -4.214 7.199 1.00 84.31 674 PRO A N 1
ATOM 5433 C CA . PRO A 1 674 ? 27.291 -5.437 7.684 1.00 84.31 674 PRO A CA 1
ATOM 5434 C C . PRO A 1 674 ? 26.303 -6.587 7.905 1.00 84.31 674 PRO A C 1
ATOM 5436 O O . PRO A 1 674 ? 26.642 -7.723 7.600 1.00 84.31 674 PRO A O 1
ATOM 5439 N N . ASP A 1 675 ? 25.063 -6.321 8.331 1.00 82.00 675 ASP A N 1
ATOM 5440 C CA . ASP A 1 675 ? 24.087 -7.381 8.647 1.00 82.00 675 ASP A CA 1
ATOM 5441 C C . ASP A 1 675 ? 23.599 -8.130 7.395 1.00 82.00 675 ASP A C 1
ATOM 5443 O O . ASP A 1 675 ? 23.001 -9.202 7.488 1.00 82.00 675 ASP A O 1
ATOM 5447 N N . LYS A 1 676 ? 23.835 -7.554 6.210 1.00 80.44 676 LYS A N 1
ATOM 5448 C CA . LYS A 1 676 ? 23.449 -8.112 4.905 1.00 80.44 676 LYS A CA 1
ATOM 5449 C C . LYS A 1 676 ? 24.619 -8.721 4.143 1.00 80.44 676 LYS A C 1
ATOM 5451 O O . LYS A 1 676 ? 24.402 -9.324 3.093 1.00 80.44 676 LYS A O 1
ATOM 5456 N N . ALA A 1 677 ? 25.840 -8.537 4.638 1.00 83.75 677 ALA A N 1
ATOM 5457 C CA . ALA A 1 677 ? 27.026 -9.156 4.079 1.00 83.75 677 ALA A CA 1
ATOM 5458 C C . ALA A 1 677 ? 27.153 -10.612 4.539 1.00 83.75 677 ALA A C 1
ATOM 5460 O O . ALA A 1 677 ? 26.638 -10.995 5.594 1.00 83.75 677 ALA A O 1
ATOM 5461 N N . ASP A 1 678 ? 27.868 -11.397 3.737 1.00 88.25 678 ASP A N 1
ATOM 5462 C CA . ASP A 1 678 ? 28.197 -12.788 4.031 1.00 88.25 678 ASP A CA 1
ATOM 5463 C C . ASP A 1 678 ? 28.804 -12.911 5.444 1.00 88.25 678 ASP A C 1
ATOM 5465 O O . ASP A 1 678 ? 29.735 -12.178 5.793 1.00 88.25 678 ASP A O 1
ATOM 5469 N N . GLN A 1 679 ? 28.196 -13.753 6.290 1.00 87.75 679 GLN A N 1
ATOM 5470 C CA . GLN A 1 679 ? 28.598 -13.907 7.694 1.00 87.75 679 GLN A CA 1
ATOM 5471 C C . GLN A 1 679 ? 30.004 -14.505 7.785 1.00 87.75 679 GLN A C 1
ATOM 5473 O O . GLN A 1 679 ? 30.812 -14.003 8.558 1.00 87.75 679 GLN A O 1
ATOM 5478 N N . ASP A 1 680 ? 30.320 -15.492 6.947 1.00 88.94 680 ASP A N 1
ATOM 5479 C CA . ASP A 1 680 ? 31.611 -16.180 6.965 1.00 88.94 680 ASP A CA 1
ATOM 5480 C C . ASP A 1 680 ? 32.738 -15.208 6.569 1.00 88.94 680 ASP A C 1
ATOM 5482 O O . ASP A 1 680 ? 33.800 -15.174 7.193 1.00 88.94 680 ASP A O 1
ATOM 5486 N N . LEU A 1 681 ? 32.488 -14.331 5.587 1.00 90.56 681 LEU A N 1
ATOM 5487 C CA . LEU A 1 681 ? 33.403 -13.233 5.257 1.00 90.56 681 LEU A CA 1
ATOM 5488 C C . LEU A 1 681 ? 33.614 -12.275 6.437 1.00 90.56 681 LEU A C 1
ATOM 5490 O O . LEU A 1 681 ? 34.744 -11.849 6.680 1.00 90.56 681 LEU A O 1
ATOM 5494 N N . ARG A 1 682 ? 32.547 -11.903 7.156 1.00 90.19 682 ARG A N 1
ATOM 5495 C CA . ARG A 1 682 ? 32.655 -10.996 8.309 1.00 90.19 682 ARG A CA 1
ATOM 5496 C C . ARG A 1 682 ? 33.470 -11.610 9.435 1.00 90.19 682 ARG A C 1
ATOM 5498 O O . ARG A 1 682 ? 34.359 -10.932 9.939 1.00 90.19 682 ARG A O 1
ATOM 5505 N N . ASP A 1 683 ? 33.228 -12.872 9.759 1.00 88.12 683 ASP A N 1
ATOM 5506 C CA . ASP A 1 683 ? 33.967 -13.603 10.787 1.00 88.12 683 ASP A CA 1
ATOM 5507 C C . ASP A 1 683 ? 35.462 -13.665 10.437 1.00 88.12 683 ASP A C 1
ATOM 5509 O O . ASP A 1 683 ? 36.316 -13.355 11.272 1.00 88.12 683 ASP A O 1
ATOM 5513 N N . VAL A 1 684 ? 35.798 -13.952 9.171 1.00 89.44 684 VAL A N 1
ATOM 5514 C CA . VAL A 1 684 ? 37.193 -13.955 8.704 1.00 89.44 684 VAL A CA 1
ATOM 5515 C C . VAL A 1 684 ? 37.824 -12.562 8.770 1.00 89.44 684 VAL A C 1
ATOM 5517 O O . VAL A 1 684 ? 38.974 -12.447 9.187 1.00 89.44 684 VAL A O 1
ATOM 5520 N N . LEU A 1 685 ? 37.110 -11.488 8.420 1.00 89.50 685 LEU A N 1
ATOM 5521 C CA . LEU A 1 685 ? 37.633 -10.115 8.525 1.00 89.50 685 LEU A CA 1
ATOM 5522 C C . LEU A 1 685 ? 37.774 -9.638 9.981 1.00 89.50 685 LEU A C 1
ATOM 5524 O O . LEU A 1 685 ? 38.697 -8.886 10.295 1.00 89.50 685 LEU A O 1
ATOM 5528 N N . ALA A 1 686 ? 36.867 -10.055 10.862 1.00 85.75 686 ALA A N 1
ATOM 5529 C CA . ALA A 1 686 ? 36.825 -9.649 12.261 1.00 85.75 686 ALA A CA 1
ATOM 5530 C C . ALA A 1 686 ? 37.826 -10.417 13.137 1.00 85.75 686 ALA A C 1
ATOM 5532 O O . ALA A 1 686 ? 38.391 -9.830 14.067 1.00 85.75 686 ALA A O 1
ATOM 5533 N N . HIS A 1 687 ? 38.042 -11.705 12.860 1.00 84.19 687 HIS A N 1
ATOM 5534 C CA . HIS A 1 687 ? 38.752 -12.613 13.767 1.00 84.19 687 HIS A CA 1
ATOM 5535 C C . HIS A 1 687 ? 39.922 -13.374 13.136 1.00 84.19 687 HIS A C 1
ATOM 5537 O O . HIS A 1 687 ? 40.752 -13.887 13.883 1.00 84.19 687 HIS A O 1
ATOM 5543 N N . GLY A 1 688 ? 40.008 -13.438 11.804 1.00 85.62 688 GLY A N 1
ATOM 5544 C CA . GLY A 1 688 ? 41.096 -14.112 11.091 1.00 85.62 688 GLY A CA 1
ATOM 5545 C C . GLY A 1 688 ? 42.115 -13.133 10.516 1.00 85.62 688 GLY A C 1
ATOM 5546 O O . GLY A 1 688 ? 43.194 -12.946 11.065 1.00 85.62 688 GLY A O 1
ATOM 5547 N N . LEU A 1 689 ? 41.750 -12.490 9.407 1.00 88.50 689 LEU A N 1
ATOM 5548 C CA . LEU A 1 689 ? 42.672 -11.772 8.530 1.00 88.50 689 LEU A CA 1
ATOM 5549 C C . LEU A 1 689 ? 43.334 -10.543 9.177 1.00 88.50 689 LEU A C 1
ATOM 5551 O O . LEU A 1 689 ? 44.458 -10.208 8.813 1.00 88.50 689 LEU A O 1
ATOM 5555 N N . MET A 1 690 ? 42.635 -9.836 10.072 1.00 88.12 690 MET A N 1
ATOM 5556 C CA . MET A 1 690 ? 43.070 -8.534 10.595 1.00 88.12 690 MET A CA 1
ATOM 5557 C C . MET A 1 690 ? 43.332 -8.574 12.095 1.00 88.12 690 MET A C 1
ATOM 5559 O O . MET A 1 690 ? 42.429 -8.858 12.887 1.00 88.12 690 MET A O 1
ATOM 5563 N N . ASP A 1 691 ? 44.539 -8.179 12.497 1.00 86.00 691 ASP A N 1
ATOM 5564 C CA . ASP A 1 691 ? 44.854 -7.961 13.903 1.00 86.00 691 ASP A CA 1
ATOM 5565 C C . ASP A 1 691 ? 44.403 -6.566 14.393 1.00 86.00 691 ASP A C 1
ATOM 5567 O O . ASP A 1 691 ? 43.916 -5.715 13.643 1.00 86.00 691 ASP A O 1
ATOM 5571 N N . GLU A 1 692 ? 44.546 -6.308 15.694 1.00 82.50 692 GLU A N 1
ATOM 5572 C CA . GLU A 1 692 ? 44.168 -5.017 16.284 1.00 82.50 692 GLU A CA 1
ATOM 5573 C C . GLU A 1 692 ? 44.987 -3.830 15.738 1.00 82.50 692 GLU A C 1
ATOM 5575 O O . GLU A 1 692 ? 44.488 -2.702 15.703 1.00 82.50 692 GLU A O 1
ATOM 5580 N N . ALA A 1 693 ? 46.229 -4.047 15.294 1.00 83.19 693 ALA A N 1
ATOM 5581 C CA . ALA A 1 693 ? 47.056 -2.988 14.719 1.00 83.19 693 ALA A CA 1
ATOM 5582 C C . ALA A 1 693 ? 46.577 -2.620 13.306 1.00 83.19 693 ALA A C 1
ATOM 5584 O O . ALA A 1 693 ? 46.495 -1.434 12.969 1.00 83.19 693 ALA A O 1
ATOM 5585 N N . ASP A 1 694 ? 46.190 -3.614 12.512 1.00 87.69 694 ASP A N 1
ATOM 5586 C CA . ASP A 1 694 ? 45.609 -3.439 11.184 1.00 87.69 694 ASP A CA 1
ATOM 5587 C C . ASP A 1 694 ? 44.257 -2.721 11.255 1.00 87.69 694 ASP A C 1
ATOM 5589 O O . ASP A 1 694 ? 44.024 -1.747 10.529 1.00 87.69 694 ASP A O 1
ATOM 5593 N N . LYS A 1 695 ? 43.394 -3.108 12.204 1.00 87.69 695 LYS A N 1
ATOM 5594 C CA . LYS A 1 695 ? 42.110 -2.430 12.463 1.00 87.69 695 LYS A CA 1
ATOM 5595 C C . LYS A 1 695 ? 42.295 -0.963 12.862 1.00 87.69 695 LYS A C 1
ATOM 5597 O O . LYS A 1 695 ? 41.529 -0.099 12.420 1.00 87.69 695 LYS A O 1
ATOM 5602 N N . GLN A 1 696 ? 43.331 -0.636 13.639 1.00 84.12 696 GLN A N 1
ATOM 5603 C CA . GLN A 1 696 ? 43.679 0.751 13.980 1.00 84.12 696 GLN A CA 1
ATOM 5604 C C . GLN A 1 696 ? 44.202 1.548 12.775 1.00 84.12 696 GLN A C 1
ATOM 5606 O O . GLN A 1 696 ? 43.843 2.721 12.603 1.00 84.12 696 GLN A O 1
ATOM 5611 N N . GLN A 1 697 ? 45.014 0.932 11.910 1.00 85.12 697 GLN A N 1
ATOM 5612 C CA . GLN A 1 697 ? 45.486 1.575 10.680 1.00 85.12 697 GLN A CA 1
ATOM 5613 C C . GLN A 1 697 ? 44.333 1.841 9.708 1.00 85.12 697 GLN A C 1
ATOM 5615 O O . GLN A 1 697 ? 44.205 2.959 9.205 1.00 85.12 697 GLN A O 1
ATOM 5620 N N . LEU A 1 698 ? 43.446 0.866 9.502 1.00 88.06 698 LEU A N 1
ATOM 5621 C CA . LEU A 1 698 ? 42.231 1.027 8.702 1.00 88.06 698 LEU A CA 1
ATOM 5622 C C . LEU A 1 698 ? 41.301 2.098 9.271 1.00 88.06 698 LEU A C 1
ATOM 5624 O O . LEU A 1 698 ? 40.809 2.936 8.518 1.00 88.06 698 LEU A O 1
ATOM 5628 N N . SER A 1 699 ? 41.119 2.131 10.593 1.00 87.31 699 SER A N 1
ATOM 5629 C CA . SER A 1 699 ? 40.344 3.178 11.269 1.00 87.31 699 SER A CA 1
ATOM 5630 C C . SER A 1 699 ? 40.932 4.567 11.012 1.00 87.31 699 SER A C 1
ATOM 5632 O O . SER A 1 699 ? 40.191 5.496 10.702 1.00 87.31 699 SER A O 1
ATOM 5634 N N . THR A 1 700 ? 42.262 4.706 11.052 1.00 86.12 700 THR A N 1
ATOM 5635 C CA . THR A 1 700 ? 42.957 5.962 10.711 1.00 86.12 700 THR A CA 1
ATOM 5636 C C . THR A 1 700 ? 42.734 6.355 9.247 1.00 86.12 700 THR A C 1
ATOM 5638 O O . THR A 1 700 ? 42.460 7.519 8.948 1.00 86.12 700 THR A O 1
ATOM 5641 N N . LEU A 1 701 ? 42.825 5.395 8.320 1.00 85.75 701 LEU A N 1
ATOM 5642 C CA . LEU A 1 701 ? 42.599 5.635 6.892 1.00 85.75 701 LEU A CA 1
ATOM 5643 C C . LEU A 1 701 ? 41.159 6.093 6.627 1.00 85.75 701 LEU A C 1
ATOM 5645 O O . LEU A 1 701 ? 40.953 7.101 5.946 1.00 85.75 701 LEU A O 1
ATOM 5649 N N . LEU A 1 702 ? 40.179 5.416 7.224 1.00 86.88 702 LEU A N 1
ATOM 5650 C CA . LEU A 1 702 ? 38.759 5.753 7.138 1.00 86.88 702 LEU A CA 1
ATOM 5651 C C . LEU A 1 702 ? 38.455 7.124 7.753 1.00 86.88 702 LEU A C 1
ATOM 5653 O O . LEU A 1 702 ? 37.771 7.933 7.128 1.00 86.88 702 LEU A O 1
ATOM 5657 N N . GLN A 1 703 ? 39.031 7.426 8.920 1.00 83.94 703 GLN A N 1
ATOM 5658 C CA . GLN A 1 703 ? 38.890 8.722 9.587 1.00 83.94 703 GLN A CA 1
ATOM 5659 C C . GLN A 1 703 ? 39.517 9.868 8.781 1.00 83.94 703 GLN A C 1
ATOM 5661 O O . GLN A 1 703 ? 39.015 10.988 8.800 1.00 83.94 703 GLN A O 1
ATOM 5666 N N . SER A 1 704 ? 40.592 9.595 8.034 1.00 79.31 704 SER A N 1
ATOM 5667 C CA . SER A 1 704 ? 41.236 10.579 7.153 1.00 79.31 704 SER A CA 1
ATOM 5668 C C . SER A 1 704 ? 40.468 10.852 5.852 1.00 79.31 704 SER A C 1
ATOM 5670 O O . SER A 1 704 ? 40.917 11.657 5.034 1.00 79.31 704 SER A O 1
ATOM 5672 N N . GLY A 1 705 ? 39.315 10.202 5.656 1.00 80.12 705 GLY A N 1
ATOM 5673 C CA . GLY A 1 705 ? 38.451 10.446 4.507 1.00 80.12 705 GLY A CA 1
ATOM 5674 C C . GLY A 1 705 ? 38.886 9.745 3.225 1.00 80.12 705 GLY A C 1
ATOM 5675 O O . GLY A 1 705 ? 38.502 10.193 2.142 1.00 80.12 705 GLY A O 1
ATOM 5676 N N . ARG A 1 706 ? 39.698 8.682 3.336 1.00 83.75 706 ARG A N 1
ATOM 5677 C CA . ARG A 1 706 ? 40.143 7.864 2.197 1.00 83.75 706 ARG A CA 1
ATOM 5678 C C . ARG A 1 706 ? 38.970 7.172 1.528 1.00 83.75 706 ARG A C 1
ATOM 5680 O O . ARG A 1 706 ? 37.989 6.827 2.192 1.00 83.75 706 ARG A O 1
ATOM 5687 N N . SER A 1 707 ? 39.080 6.947 0.228 1.00 84.81 707 SER A N 1
ATOM 5688 C CA . SER A 1 707 ? 38.035 6.311 -0.563 1.00 84.81 707 SER A CA 1
ATOM 5689 C C . SER A 1 707 ? 38.017 4.783 -0.459 1.00 84.81 707 SER A C 1
ATOM 5691 O O . SER A 1 707 ? 38.964 4.169 0.033 1.00 84.81 707 SER A O 1
ATOM 5693 N N . ASN A 1 708 ? 36.939 4.145 -0.929 1.00 89.44 708 ASN A N 1
ATOM 5694 C CA . ASN A 1 708 ? 36.855 2.683 -0.990 1.00 89.44 708 ASN A CA 1
ATOM 5695 C C . ASN A 1 708 ? 37.946 2.090 -1.895 1.00 89.44 708 ASN A C 1
ATOM 5697 O O . ASN A 1 708 ? 38.535 1.075 -1.530 1.00 89.44 708 ASN A O 1
ATOM 5701 N N . SER A 1 709 ? 38.295 2.746 -3.006 1.00 86.19 709 SER A N 1
ATOM 5702 C CA . SER A 1 709 ? 39.401 2.305 -3.867 1.00 86.19 709 SER A CA 1
ATOM 5703 C C . SER A 1 709 ? 40.762 2.394 -3.169 1.00 86.19 709 SER A C 1
ATOM 5705 O O . SER A 1 709 ? 41.603 1.512 -3.332 1.00 86.19 709 SER A O 1
ATOM 5707 N N . GLU A 1 710 ? 40.992 3.429 -2.356 1.00 86.06 710 GLU A N 1
ATOM 5708 C CA . GLU A 1 710 ? 42.236 3.568 -1.588 1.00 86.06 710 GLU A CA 1
ATOM 5709 C C . GLU A 1 710 ? 42.351 2.515 -0.476 1.00 86.06 710 GLU A C 1
ATOM 5711 O O . GLU A 1 710 ? 43.441 1.996 -0.230 1.00 86.06 710 GLU A O 1
ATOM 5716 N N . ILE A 1 711 ? 41.232 2.162 0.163 1.00 88.62 711 ILE A N 1
ATOM 5717 C CA . ILE A 1 711 ? 41.172 1.080 1.157 1.00 88.62 711 ILE A CA 1
ATOM 5718 C C . ILE A 1 711 ? 41.414 -0.273 0.483 1.00 88.62 711 ILE A C 1
ATOM 5720 O O . ILE A 1 711 ? 42.236 -1.049 0.961 1.00 88.62 711 ILE A O 1
ATOM 5724 N N . ALA A 1 712 ? 40.780 -0.534 -0.663 1.00 87.94 712 ALA A N 1
ATOM 5725 C CA . ALA A 1 712 ? 41.010 -1.745 -1.449 1.00 87.94 712 ALA A CA 1
ATOM 5726 C C . ALA A 1 712 ? 42.481 -1.877 -1.878 1.00 87.94 712 ALA A C 1
ATOM 5728 O O . ALA A 1 712 ? 43.082 -2.949 -1.783 1.00 87.94 712 ALA A O 1
ATOM 5729 N N . TYR A 1 713 ? 43.098 -0.766 -2.289 1.00 85.75 713 TYR A N 1
ATOM 5730 C CA . TYR A 1 713 ? 44.520 -0.726 -2.613 1.00 85.75 713 TYR A CA 1
ATOM 5731 C C . TYR A 1 713 ? 45.402 -1.013 -1.392 1.00 85.75 713 TYR A C 1
ATOM 5733 O O . TYR A 1 713 ? 46.382 -1.752 -1.505 1.00 85.75 713 TYR A O 1
ATOM 5741 N N . TRP A 1 714 ? 45.060 -0.483 -0.216 1.00 91.38 714 TRP A N 1
ATOM 5742 C CA . TRP A 1 714 ? 45.769 -0.808 1.021 1.00 91.38 714 TRP A CA 1
ATOM 5743 C C . TRP A 1 714 ? 45.681 -2.308 1.343 1.00 91.38 714 TRP A C 1
ATOM 5745 O O . TRP A 1 714 ? 46.724 -2.927 1.552 1.00 91.38 714 TRP A O 1
ATOM 5755 N N . LEU A 1 715 ? 44.489 -2.913 1.256 1.00 89.06 715 LEU A N 1
ATOM 5756 C CA . LEU A 1 715 ? 44.277 -4.352 1.488 1.00 89.06 715 LEU A CA 1
ATOM 5757 C C . LEU A 1 715 ? 45.118 -5.220 0.549 1.00 89.06 715 LEU A C 1
ATOM 5759 O O . LEU A 1 715 ? 45.790 -6.143 1.001 1.00 89.06 715 LEU A O 1
ATOM 5763 N N . SER A 1 716 ? 45.173 -4.864 -0.740 1.00 87.69 716 SER A N 1
ATOM 5764 C CA . SER A 1 716 ? 45.977 -5.591 -1.735 1.00 87.69 716 SER A CA 1
ATOM 5765 C C . SER A 1 716 ? 47.474 -5.649 -1.405 1.00 87.69 716 SER A C 1
ATOM 5767 O O . SER A 1 716 ? 48.181 -6.555 -1.853 1.00 87.69 716 SER A O 1
ATOM 5769 N N . ARG A 1 717 ? 47.968 -4.670 -0.636 1.00 85.44 717 ARG A N 1
ATOM 5770 C CA . ARG A 1 717 ? 49.371 -4.558 -0.226 1.00 85.44 717 ARG A CA 1
ATOM 5771 C C . ARG A 1 717 ? 49.632 -5.118 1.163 1.00 85.44 717 ARG A C 1
ATOM 5773 O O . ARG A 1 717 ? 50.734 -5.614 1.381 1.00 85.44 717 ARG A O 1
ATOM 5780 N N . ALA A 1 718 ? 48.665 -4.991 2.068 1.00 86.00 718 ALA A N 1
ATOM 5781 C CA . ALA A 1 718 ? 48.737 -5.530 3.419 1.00 86.00 718 ALA A CA 1
ATOM 5782 C C . ALA A 1 718 ? 48.664 -7.063 3.396 1.00 86.00 718 ALA A C 1
ATOM 5784 O O . ALA A 1 718 ? 49.479 -7.711 4.042 1.00 86.00 718 ALA A O 1
ATOM 5785 N N . TYR A 1 719 ? 47.793 -7.628 2.550 1.00 88.75 719 TYR A N 1
ATOM 5786 C CA . TYR A 1 719 ? 47.528 -9.069 2.483 1.00 88.75 719 TYR A CA 1
ATOM 5787 C C . TYR A 1 719 ? 47.744 -9.634 1.069 1.00 88.75 719 TYR A C 1
ATOM 5789 O O . TYR A 1 719 ? 46.794 -10.015 0.382 1.00 88.75 719 TYR A O 1
ATOM 5797 N N . PRO A 1 720 ? 48.993 -9.679 0.571 1.00 73.19 720 PRO A N 1
ATOM 5798 C CA . PRO A 1 720 ? 49.256 -10.125 -0.789 1.00 73.19 720 PRO A CA 1
ATOM 5799 C C . PRO A 1 720 ? 49.171 -11.650 -0.952 1.00 73.19 720 PRO A C 1
ATOM 5801 O O . PRO A 1 720 ? 48.919 -12.086 -2.080 1.00 73.19 720 PRO A O 1
ATOM 5804 N N . ARG A 1 721 ? 49.455 -12.434 0.112 1.00 80.62 721 ARG A N 1
ATOM 5805 C CA . ARG A 1 721 ? 49.519 -13.916 0.134 1.00 80.62 721 ARG A CA 1
ATOM 5806 C C . ARG A 1 721 ? 49.434 -14.516 1.553 1.00 80.62 721 ARG A C 1
ATOM 5808 O O . ARG A 1 721 ? 50.363 -15.200 1.977 1.00 80.62 721 ARG A O 1
ATOM 5815 N N . GLU A 1 722 ? 48.340 -14.283 2.259 1.00 86.25 722 GLU A N 1
ATOM 5816 C CA . GLU A 1 722 ? 48.033 -14.984 3.515 1.00 86.25 722 GLU A CA 1
ATOM 5817 C C . GLU A 1 722 ? 47.265 -16.271 3.232 1.00 86.25 722 GLU A C 1
ATOM 5819 O O . GLU A 1 722 ? 46.487 -16.326 2.279 1.00 86.25 722 GLU A O 1
ATOM 5824 N N . ILE A 1 723 ? 47.514 -17.314 4.022 1.00 86.81 723 ILE A N 1
ATOM 5825 C CA . ILE A 1 723 ? 46.781 -18.582 3.974 1.00 86.81 723 ILE A CA 1
ATOM 5826 C C . ILE A 1 723 ? 46.647 -19.078 5.409 1.00 86.81 723 ILE A C 1
ATOM 5828 O O . ILE A 1 723 ? 47.652 -19.452 6.014 1.00 86.81 723 ILE A O 1
ATOM 5832 N N . GLU A 1 724 ? 45.428 -19.105 5.929 1.00 90.44 724 GLU A N 1
ATOM 5833 C CA . GLU A 1 724 ? 45.140 -19.561 7.288 1.00 90.44 724 GLU A CA 1
ATOM 5834 C C . GLU A 1 724 ? 43.774 -20.252 7.368 1.00 90.44 724 GLU A C 1
ATOM 5836 O O . GLU A 1 724 ? 42.960 -20.178 6.448 1.00 90.44 724 GLU A O 1
ATOM 5841 N N . THR A 1 725 ? 43.547 -20.919 8.496 1.00 88.88 725 THR A N 1
ATOM 5842 C CA . THR A 1 725 ? 42.301 -21.602 8.845 1.00 88.88 725 THR A CA 1
ATOM 5843 C C . THR A 1 725 ? 41.712 -20.933 10.082 1.00 88.88 725 THR A C 1
ATOM 5845 O O . THR A 1 725 ? 42.434 -20.717 11.058 1.00 88.88 725 THR A O 1
ATOM 5848 N N . LEU A 1 726 ? 40.417 -20.625 10.055 1.00 90.69 726 LEU A N 1
ATOM 5849 C CA . LEU A 1 726 ? 39.685 -20.003 11.156 1.00 90.69 726 LEU A CA 1
ATOM 5850 C C . LEU A 1 726 ? 38.436 -20.823 11.500 1.00 90.69 726 LEU A C 1
ATOM 5852 O O . LEU A 1 726 ? 37.672 -21.188 10.609 1.00 90.69 726 LEU A O 1
ATOM 5856 N N . ASP A 1 727 ? 38.205 -21.051 12.791 1.00 88.50 727 ASP A N 1
ATOM 5857 C CA . ASP A 1 727 ? 36.920 -21.550 13.285 1.00 88.50 727 ASP A CA 1
ATOM 5858 C C . ASP A 1 727 ? 35.914 -20.383 13.318 1.00 88.50 727 ASP A C 1
ATOM 5860 O O . ASP A 1 727 ? 36.126 -19.394 14.025 1.00 88.50 727 ASP A O 1
ATOM 5864 N N . LEU A 1 728 ? 34.843 -20.485 12.531 1.00 87.75 728 LEU A N 1
ATOM 5865 C CA . LEU A 1 728 ? 33.792 -19.473 12.401 1.00 87.75 728 LEU A CA 1
ATOM 5866 C C . LEU A 1 728 ? 32.854 -19.471 13.622 1.00 87.75 728 LEU A C 1
ATOM 5868 O O . LEU A 1 728 ? 32.753 -20.459 14.357 1.00 87.75 728 LEU A O 1
ATOM 5872 N N . GLU A 1 729 ? 32.105 -18.384 13.838 1.00 84.31 729 GLU A N 1
ATOM 5873 C CA . GLU A 1 729 ? 31.222 -18.263 15.012 1.00 84.31 729 GLU A CA 1
ATOM 5874 C C . GLU A 1 729 ? 30.068 -19.280 15.007 1.00 84.31 729 GLU A C 1
ATOM 5876 O O . GLU A 1 729 ? 29.551 -19.665 16.061 1.00 84.31 729 GLU A O 1
ATOM 5881 N N . ASN A 1 730 ? 29.671 -19.746 13.821 1.00 80.31 730 ASN A N 1
ATOM 5882 C CA . ASN A 1 730 ? 28.647 -20.773 13.631 1.00 80.31 730 ASN A CA 1
ATOM 5883 C C . ASN A 1 730 ? 29.139 -22.204 13.954 1.00 80.31 730 ASN A C 1
ATOM 5885 O O . ASN A 1 730 ? 28.312 -23.117 14.031 1.00 80.31 730 ASN A O 1
ATOM 5889 N N . GLY A 1 731 ? 30.442 -22.395 14.203 1.00 79.75 731 GLY A N 1
ATOM 5890 C CA . GLY A 1 731 ? 31.071 -23.692 14.469 1.00 79.75 731 GLY A CA 1
ATOM 5891 C C . GLY A 1 731 ? 31.584 -24.431 13.226 1.00 79.75 731 GLY A C 1
ATOM 5892 O O . GLY A 1 731 ? 32.018 -25.576 13.362 1.00 79.75 731 GLY A O 1
ATOM 5893 N N . ASP A 1 732 ? 31.531 -23.798 12.052 1.00 89.69 732 ASP A N 1
ATOM 5894 C CA . ASP A 1 732 ? 32.143 -24.271 10.807 1.00 89.69 732 ASP A CA 1
ATOM 5895 C C . ASP A 1 732 ? 33.623 -23.841 10.723 1.00 89.69 732 ASP A C 1
ATOM 5897 O O . ASP A 1 732 ? 34.093 -23.008 11.499 1.00 89.69 732 ASP A O 1
ATOM 5901 N N . ILE A 1 733 ? 34.376 -24.406 9.779 1.00 87.12 733 ILE A N 1
ATOM 5902 C CA . ILE A 1 733 ? 35.806 -24.132 9.577 1.00 87.12 733 ILE A CA 1
ATOM 5903 C C . ILE A 1 733 ? 35.992 -23.431 8.229 1.00 87.12 733 ILE A C 1
ATOM 5905 O O . ILE A 1 733 ? 35.523 -23.927 7.206 1.00 87.12 733 ILE A O 1
ATOM 5909 N N . ALA A 1 734 ? 36.702 -22.304 8.201 1.00 91.75 734 ALA A N 1
ATOM 5910 C CA . ALA A 1 734 ? 37.019 -21.568 6.980 1.00 91.75 734 ALA A CA 1
ATOM 5911 C C . ALA A 1 734 ? 38.527 -21.528 6.711 1.00 91.75 734 ALA A C 1
ATOM 5913 O O . ALA A 1 734 ? 39.286 -20.902 7.452 1.00 91.75 734 ALA A O 1
ATOM 5914 N N . ASP A 1 735 ? 38.945 -22.120 5.595 1.00 90.38 735 ASP A N 1
ATOM 5915 C CA . ASP A 1 735 ? 40.277 -21.918 5.030 1.00 90.38 735 ASP A CA 1
ATOM 5916 C C . ASP A 1 735 ? 40.242 -20.685 4.130 1.00 90.38 735 ASP A C 1
ATOM 5918 O O . ASP A 1 735 ? 39.580 -20.684 3.090 1.00 90.38 735 ASP A O 1
ATOM 5922 N N . TYR A 1 736 ? 40.961 -19.627 4.495 1.00 91.81 736 TYR A N 1
ATOM 5923 C CA . TYR A 1 736 ? 41.013 -18.411 3.695 1.00 91.81 736 TYR A CA 1
ATOM 5924 C C . TYR A 1 736 ? 42.401 -18.184 3.104 1.00 91.81 736 TYR A C 1
ATOM 5926 O O . TYR A 1 736 ? 43.431 -18.400 3.742 1.00 91.81 736 TYR A O 1
ATOM 5934 N N . ARG A 1 737 ? 42.434 -17.725 1.850 1.00 88.75 737 ARG A N 1
ATOM 5935 C CA . ARG A 1 737 ? 43.656 -17.330 1.148 1.00 88.75 737 ARG A CA 1
ATOM 5936 C C . ARG A 1 737 ? 43.515 -15.954 0.521 1.00 88.75 737 ARG A C 1
ATOM 5938 O O . ARG A 1 737 ? 42.530 -15.676 -0.156 1.00 88.75 737 ARG A O 1
ATOM 5945 N N . THR A 1 738 ? 44.511 -15.095 0.683 1.00 90.38 738 THR A N 1
ATOM 5946 C CA . THR A 1 738 ? 44.517 -13.758 0.081 1.00 90.38 738 THR A CA 1
ATOM 5947 C C . THR A 1 738 ? 45.446 -13.666 -1.123 1.00 90.38 738 THR A C 1
ATOM 5949 O O . THR A 1 738 ? 46.413 -14.412 -1.285 1.00 90.38 738 THR A O 1
ATOM 5952 N N . THR A 1 739 ? 45.110 -12.751 -2.024 1.00 88.56 739 THR A N 1
ATOM 5953 C CA . THR A 1 739 ? 45.861 -12.421 -3.233 1.00 88.56 739 THR A CA 1
ATOM 5954 C C . THR A 1 739 ? 45.907 -10.904 -3.397 1.00 88.56 739 THR A C 1
ATOM 5956 O O . THR A 1 739 ? 45.111 -10.172 -2.813 1.00 88.56 739 THR A O 1
ATOM 5959 N N . ALA A 1 740 ? 46.754 -10.411 -4.300 1.00 81.94 740 ALA A N 1
ATOM 5960 C CA . ALA A 1 740 ? 46.761 -8.991 -4.659 1.00 81.94 740 ALA A CA 1
ATOM 5961 C C . ALA A 1 740 ? 45.419 -8.477 -5.238 1.00 81.94 740 ALA A C 1
ATOM 5963 O O . ALA A 1 740 ? 45.219 -7.271 -5.316 1.00 81.94 740 ALA A O 1
ATOM 5964 N N . GLN A 1 741 ? 44.504 -9.357 -5.665 1.00 81.56 741 GLN A N 1
ATOM 5965 C CA . GLN A 1 741 ? 43.222 -8.974 -6.278 1.00 81.56 741 GLN A CA 1
ATOM 5966 C C . GLN A 1 741 ? 42.015 -9.133 -5.336 1.00 81.56 741 GLN A C 1
ATOM 5968 O O . GLN A 1 741 ? 40.991 -8.483 -5.539 1.00 81.56 741 GLN A O 1
ATOM 5973 N N . GLY A 1 742 ? 42.131 -9.961 -4.299 1.00 89.62 742 GLY A N 1
ATOM 5974 C CA . GLY A 1 742 ? 41.031 -10.294 -3.397 1.00 89.62 742 GLY A CA 1
ATOM 5975 C C . GLY A 1 742 ? 41.361 -11.478 -2.496 1.00 89.62 742 GLY A C 1
ATOM 5976 O O . GLY A 1 742 ? 42.503 -11.948 -2.484 1.00 89.62 742 GLY A O 1
ATOM 5977 N N . MET A 1 743 ? 40.362 -11.996 -1.792 1.00 92.12 743 MET A N 1
ATOM 5978 C CA . MET A 1 743 ? 40.478 -13.159 -0.916 1.00 92.12 743 MET A CA 1
ATOM 5979 C C . MET A 1 743 ? 39.507 -14.269 -1.308 1.00 92.12 743 MET A C 1
ATOM 5981 O O . MET A 1 743 ? 38.423 -14.014 -1.821 1.00 92.12 743 MET A O 1
ATOM 5985 N N . GLU A 1 744 ? 39.903 -15.507 -1.059 1.00 91.56 744 GLU A N 1
ATOM 5986 C CA . GLU A 1 744 ? 39.095 -16.698 -1.278 1.00 91.56 744 GLU A CA 1
ATOM 5987 C C . GLU A 1 744 ? 38.883 -17.417 0.045 1.00 91.56 744 GLU A C 1
ATOM 5989 O O . GLU A 1 744 ? 39.833 -17.553 0.810 1.00 91.56 744 GLU A O 1
ATOM 5994 N N . LEU A 1 745 ? 37.655 -17.855 0.300 1.00 92.75 745 LEU A N 1
ATOM 5995 C CA . LEU A 1 745 ? 37.251 -18.591 1.491 1.00 92.75 745 LEU A CA 1
ATOM 5996 C C . LEU A 1 745 ? 36.714 -19.953 1.060 1.00 92.75 745 LEU A C 1
ATOM 5998 O O . LEU A 1 745 ? 35.806 -20.036 0.234 1.00 92.75 745 LEU A O 1
ATOM 6002 N N . GLU A 1 746 ? 37.250 -21.017 1.636 1.00 92.12 746 GLU A N 1
ATOM 6003 C CA . GLU A 1 746 ? 36.729 -22.373 1.547 1.00 92.12 746 GLU A CA 1
ATOM 6004 C C . GLU A 1 746 ? 36.107 -22.741 2.898 1.00 92.12 746 GLU A C 1
ATOM 6006 O O . GLU A 1 746 ? 36.814 -22.993 3.868 1.00 92.12 746 GLU A O 1
ATOM 6011 N N . VAL A 1 747 ? 34.774 -22.744 2.956 1.00 89.56 747 VAL A N 1
ATOM 6012 C CA . VAL A 1 747 ? 34.003 -23.038 4.172 1.00 89.56 747 VAL A CA 1
ATOM 6013 C C . VAL A 1 747 ? 33.674 -24.525 4.206 1.00 89.56 747 VAL A C 1
ATOM 6015 O O . VAL A 1 747 ? 33.229 -25.097 3.204 1.00 89.56 747 VAL A O 1
ATOM 6018 N N . MET A 1 748 ? 33.885 -25.157 5.352 1.00 89.88 748 MET A N 1
ATOM 6019 C CA . MET A 1 748 ? 33.719 -26.583 5.617 1.00 89.88 748 MET A CA 1
ATOM 6020 C C . MET A 1 748 ? 32.920 -26.780 6.905 1.00 89.88 748 MET A C 1
ATOM 6022 O O . MET A 1 748 ? 33.019 -25.969 7.818 1.00 89.88 748 MET A O 1
ATOM 6026 N N . ASP A 1 749 ? 32.145 -27.859 6.998 1.00 86.25 749 ASP A N 1
ATOM 6027 C CA . ASP A 1 749 ? 31.499 -28.223 8.263 1.00 86.25 749 ASP A CA 1
ATOM 6028 C C . ASP A 1 749 ? 32.522 -28.739 9.295 1.00 86.25 749 ASP A C 1
ATOM 6030 O O . ASP A 1 749 ? 33.699 -28.963 8.994 1.00 86.25 749 ASP A O 1
ATOM 6034 N N . ALA A 1 750 ? 32.059 -28.979 10.523 1.00 82.56 750 ALA A N 1
ATOM 6035 C CA . ALA A 1 750 ? 32.870 -29.534 11.610 1.00 82.56 750 ALA A CA 1
ATOM 6036 C C . ALA A 1 750 ? 33.481 -30.926 11.311 1.00 82.56 750 ALA A C 1
ATOM 6038 O O . ALA A 1 750 ? 34.322 -31.405 12.074 1.00 82.56 750 ALA A O 1
ATOM 6039 N N . GLU A 1 751 ? 33.072 -31.595 10.225 1.00 82.00 751 GLU A N 1
ATOM 6040 C CA . GLU A 1 751 ? 33.653 -32.846 9.731 1.00 82.00 751 GLU A CA 1
ATOM 6041 C C . GLU A 1 751 ? 34.605 -32.645 8.529 1.00 82.00 751 GLU A C 1
ATOM 6043 O O . GLU A 1 751 ? 34.927 -33.613 7.833 1.00 82.00 751 GLU A O 1
ATOM 6048 N N . GLU A 1 752 ? 35.074 -31.411 8.299 1.00 80.56 752 GLU A N 1
ATOM 6049 C CA . GLU A 1 752 ? 35.956 -30.991 7.193 1.00 80.56 752 GLU A CA 1
ATOM 6050 C C . GLU A 1 752 ? 35.354 -31.240 5.800 1.00 80.56 752 GLU A C 1
ATOM 6052 O O . GLU A 1 752 ? 36.051 -31.377 4.786 1.00 80.56 752 GLU A O 1
ATOM 6057 N N . LYS A 1 753 ? 34.025 -31.314 5.703 1.00 79.75 753 LYS A N 1
ATOM 6058 C CA . LYS A 1 753 ? 33.353 -31.458 4.419 1.00 79.75 753 LYS A CA 1
ATOM 6059 C C . LYS A 1 753 ? 33.037 -30.078 3.859 1.00 79.75 753 LYS A C 1
ATOM 6061 O O . LYS A 1 753 ? 32.250 -29.316 4.410 1.00 79.75 753 LYS A O 1
ATOM 6066 N N . ARG A 1 754 ? 33.605 -29.799 2.687 1.00 87.00 754 ARG A N 1
ATOM 6067 C CA . ARG A 1 754 ? 33.401 -28.560 1.925 1.00 87.00 754 ARG A CA 1
ATOM 6068 C C . ARG A 1 754 ? 31.918 -28.211 1.737 1.00 87.00 754 ARG A C 1
ATOM 6070 O O . ARG A 1 754 ? 31.175 -28.961 1.097 1.00 87.00 754 ARG A O 1
ATOM 6077 N N . LEU A 1 755 ? 31.543 -27.034 2.232 1.00 83.94 755 LEU A N 1
ATOM 6078 C CA . LEU A 1 755 ? 30.236 -26.395 2.096 1.00 83.94 755 LEU A CA 1
ATOM 6079 C C . LEU A 1 755 ? 30.226 -25.378 0.948 1.00 83.94 755 LEU A C 1
ATOM 6081 O O . LEU A 1 755 ? 29.342 -25.443 0.091 1.00 83.94 755 LEU A O 1
ATOM 6085 N N . ALA A 1 756 ? 31.218 -24.483 0.884 1.00 87.56 756 ALA A N 1
ATOM 6086 C CA . ALA A 1 756 ? 31.281 -23.412 -0.113 1.00 87.56 756 ALA A CA 1
ATOM 6087 C C . ALA A 1 756 ? 32.723 -23.014 -0.465 1.00 87.56 756 ALA A C 1
ATOM 6089 O O . ALA A 1 756 ? 33.639 -23.191 0.331 1.00 87.56 756 ALA A O 1
ATOM 6090 N N . VAL A 1 757 ? 32.916 -22.469 -1.672 1.00 88.31 757 VAL A N 1
ATOM 6091 C CA . VAL A 1 757 ? 34.151 -21.781 -2.083 1.00 88.31 757 VAL A CA 1
ATOM 6092 C C . VAL A 1 757 ? 33.746 -20.419 -2.627 1.00 88.31 757 VAL A C 1
ATOM 6094 O O . VAL A 1 757 ? 33.061 -20.342 -3.650 1.00 88.31 757 VAL A O 1
ATOM 6097 N N . LEU A 1 758 ? 34.131 -19.363 -1.923 1.00 89.88 758 LEU A N 1
ATOM 6098 C CA . LEU A 1 758 ? 33.739 -17.983 -2.180 1.00 89.88 758 LEU A CA 1
ATOM 6099 C C . LEU A 1 758 ? 34.976 -17.162 -2.533 1.00 89.88 758 LEU A C 1
ATOM 6101 O O . LEU A 1 758 ? 36.041 -17.372 -1.964 1.00 89.88 758 LEU A O 1
ATOM 6105 N N . TYR A 1 759 ? 34.842 -16.222 -3.464 1.00 90.19 759 TYR A N 1
ATOM 6106 C CA . TYR A 1 759 ? 35.905 -15.288 -3.826 1.00 90.19 759 TYR A CA 1
ATOM 6107 C C . TYR A 1 759 ? 35.368 -13.865 -3.743 1.00 90.19 759 TYR A C 1
ATOM 6109 O O . TYR A 1 759 ? 34.368 -13.554 -4.387 1.00 90.19 759 TYR A O 1
ATOM 6117 N N . PHE A 1 760 ? 36.053 -13.015 -2.984 1.00 91.12 760 PHE A N 1
ATOM 6118 C CA . PHE A 1 760 ? 35.694 -11.620 -2.762 1.00 91.12 760 PHE A CA 1
ATOM 6119 C C . PHE A 1 760 ? 36.825 -10.717 -3.217 1.00 91.12 760 PHE A C 1
ATOM 6121 O O . PHE A 1 760 ? 37.983 -10.895 -2.826 1.00 91.12 760 PHE A O 1
ATOM 6128 N N . ARG A 1 761 ? 36.505 -9.715 -4.030 1.00 91.81 761 ARG A N 1
ATOM 6129 C CA . ARG A 1 761 ? 37.511 -8.749 -4.474 1.00 91.81 761 ARG A CA 1
ATOM 6130 C C . ARG A 1 761 ? 37.730 -7.663 -3.426 1.00 91.81 761 ARG A C 1
ATOM 6132 O O . ARG A 1 761 ? 36.821 -7.312 -2.676 1.00 91.81 761 ARG A O 1
ATOM 6139 N N . TRP A 1 762 ? 38.916 -7.054 -3.404 1.00 90.06 762 TRP A N 1
ATOM 6140 C CA . TRP A 1 762 ? 39.199 -5.994 -2.425 1.00 90.06 762 TRP A CA 1
ATOM 6141 C C . TRP A 1 762 ? 38.296 -4.759 -2.564 1.00 90.06 762 TRP A C 1
ATOM 6143 O O . TRP A 1 762 ? 38.024 -4.091 -1.567 1.00 90.06 762 TRP A O 1
ATOM 6153 N N . ASP A 1 763 ? 37.781 -4.478 -3.763 1.00 86.19 763 ASP A N 1
ATOM 6154 C CA . ASP A 1 763 ? 36.795 -3.419 -4.009 1.00 86.19 763 ASP A CA 1
ATOM 6155 C C . ASP A 1 763 ? 35.383 -3.749 -3.493 1.00 86.19 763 ASP A C 1
ATOM 6157 O O . ASP A 1 763 ? 34.593 -2.833 -3.273 1.00 86.19 763 ASP A O 1
ATOM 6161 N N . GLU A 1 764 ? 35.081 -5.020 -3.225 1.00 88.00 764 GLU A N 1
ATOM 6162 C CA . GLU A 1 764 ? 33.839 -5.467 -2.575 1.00 88.00 764 GLU A CA 1
ATOM 6163 C C . GLU A 1 764 ? 33.986 -5.499 -1.044 1.00 88.00 764 GLU A C 1
ATOM 6165 O O . GLU A 1 764 ? 33.045 -5.188 -0.314 1.00 88.00 764 GLU A O 1
ATOM 6170 N N . VAL A 1 765 ? 35.194 -5.798 -0.553 1.00 90.81 765 VAL A N 1
ATOM 6171 C CA . VAL A 1 765 ? 35.525 -5.836 0.881 1.00 90.81 765 VAL A CA 1
ATOM 6172 C C . VAL A 1 765 ? 35.659 -4.429 1.483 1.00 90.81 765 VAL A C 1
ATOM 6174 O O . VAL A 1 765 ? 35.229 -4.186 2.610 1.00 90.81 765 VAL A O 1
ATOM 6177 N N . ALA A 1 766 ? 36.217 -3.462 0.750 1.00 91.69 766 ALA A N 1
ATOM 6178 C CA . ALA A 1 766 ? 36.441 -2.108 1.268 1.00 91.69 766 ALA A CA 1
ATOM 6179 C C . ALA A 1 766 ? 35.153 -1.368 1.722 1.00 91.69 766 ALA A C 1
ATOM 6181 O O . ALA A 1 766 ? 35.157 -0.792 2.817 1.00 91.69 766 ALA A O 1
ATOM 6182 N N . PRO A 1 767 ? 34.033 -1.394 0.969 1.00 90.00 767 PRO A N 1
ATOM 6183 C CA . PRO A 1 767 ? 32.755 -0.840 1.426 1.00 90.00 767 PRO A CA 1
ATOM 6184 C C . PRO A 1 767 ? 32.175 -1.534 2.668 1.00 90.00 767 PRO A C 1
ATOM 6186 O O . PRO A 1 767 ? 31.514 -0.874 3.475 1.00 90.00 767 PRO A O 1
ATOM 6189 N N . LEU A 1 768 ? 32.416 -2.842 2.834 1.00 91.00 768 LEU A N 1
ATOM 6190 C CA . LEU A 1 768 ? 31.998 -3.608 4.013 1.00 91.00 768 LEU A CA 1
ATOM 6191 C C . LEU A 1 768 ? 32.767 -3.158 5.262 1.00 91.00 768 LEU A C 1
ATOM 6193 O O . LEU A 1 768 ? 32.149 -2.831 6.272 1.00 91.00 768 LEU A O 1
ATOM 6197 N N . LEU A 1 769 ? 34.093 -3.018 5.165 1.00 90.19 769 LEU A N 1
ATOM 6198 C CA . LEU A 1 769 ? 34.927 -2.490 6.254 1.00 90.19 769 LEU A CA 1
ATOM 6199 C C . LEU A 1 769 ? 34.523 -1.063 6.652 1.00 90.19 769 LEU A C 1
ATOM 6201 O O . LEU A 1 769 ? 34.487 -0.730 7.836 1.00 90.19 769 LEU A O 1
ATOM 6205 N N . ARG A 1 770 ? 34.149 -0.220 5.678 1.00 90.62 770 ARG A N 1
ATOM 6206 C CA . ARG A 1 770 ? 33.587 1.110 5.964 1.00 90.62 770 ARG A CA 1
ATOM 6207 C C . ARG A 1 770 ? 32.272 1.017 6.743 1.00 90.62 770 ARG A C 1
ATOM 6209 O O . ARG A 1 770 ? 32.061 1.813 7.655 1.00 90.62 770 ARG A O 1
ATOM 6216 N N . GLY A 1 771 ? 31.401 0.067 6.400 1.00 88.44 771 GLY A N 1
ATOM 6217 C CA . GLY A 1 771 ? 30.156 -0.200 7.125 1.00 88.44 771 GLY A CA 1
ATOM 6218 C C . GLY A 1 771 ? 30.387 -0.665 8.563 1.00 88.44 771 GLY A C 1
ATOM 6219 O O . GLY A 1 771 ? 29.758 -0.142 9.484 1.00 88.44 771 GLY A O 1
ATOM 6220 N N . MET A 1 772 ? 31.340 -1.580 8.768 1.00 87.56 772 MET A N 1
ATOM 6221 C CA . MET A 1 772 ? 31.745 -2.059 10.097 1.00 87.56 772 MET A CA 1
ATOM 6222 C C . MET A 1 772 ? 32.306 -0.919 10.959 1.00 87.56 772 MET A C 1
ATOM 6224 O O . MET A 1 772 ? 31.905 -0.762 12.112 1.00 87.56 772 MET A O 1
ATOM 6228 N N . TYR A 1 773 ? 33.144 -0.052 10.378 1.00 87.06 773 TYR A N 1
ATOM 6229 C CA . TYR A 1 773 ? 33.656 1.150 11.044 1.00 87.06 773 TYR A CA 1
ATOM 6230 C C . TYR A 1 773 ? 32.556 2.161 11.393 1.00 87.06 773 TYR A C 1
ATOM 6232 O O . TYR A 1 773 ? 32.540 2.694 12.502 1.00 87.06 773 TYR A O 1
ATOM 6240 N N . ALA A 1 774 ? 31.608 2.410 10.484 1.00 83.62 774 ALA A N 1
ATOM 6241 C CA . ALA A 1 774 ? 30.499 3.335 10.726 1.00 83.62 774 ALA A CA 1
ATOM 6242 C C . ALA A 1 774 ? 29.599 2.889 11.894 1.00 83.62 774 ALA A C 1
ATOM 6244 O O . ALA A 1 774 ? 29.052 3.735 12.601 1.00 83.62 774 ALA A O 1
ATOM 6245 N N . ARG A 1 775 ? 29.471 1.574 12.119 1.00 83.75 775 ARG A N 1
ATOM 6246 C CA . ARG A 1 775 ? 28.696 0.978 13.222 1.00 83.75 775 ARG A CA 1
ATOM 6247 C C . ARG A 1 775 ? 29.523 0.625 14.463 1.00 83.75 775 ARG A C 1
ATOM 6249 O O . ARG A 1 775 ? 28.954 0.149 15.438 1.00 83.75 775 ARG A O 1
ATOM 6256 N N . GLN A 1 776 ? 30.832 0.881 14.444 1.00 83.38 776 GLN A N 1
ATOM 6257 C CA . GLN A 1 776 ? 31.769 0.548 15.525 1.00 83.38 776 GLN A CA 1
ATOM 6258 C C . GLN A 1 776 ? 31.764 -0.940 15.922 1.00 83.38 776 GLN A C 1
ATOM 6260 O O . GLN A 1 776 ? 31.869 -1.280 17.103 1.00 83.38 776 GLN A O 1
ATOM 6265 N N . LEU A 1 777 ? 31.632 -1.829 14.936 1.00 81.81 777 LEU A N 1
ATOM 6266 C CA . LEU A 1 777 ? 31.641 -3.280 15.139 1.00 81.81 777 LEU A CA 1
ATOM 6267 C C . LEU A 1 777 ? 33.081 -3.824 15.205 1.00 81.81 777 LEU A C 1
ATOM 6269 O O . LEU A 1 777 ? 34.011 -3.205 14.690 1.00 81.81 777 LEU A O 1
ATOM 6273 N N . ASP A 1 778 ? 33.267 -4.961 15.876 1.00 73.75 778 ASP A N 1
ATOM 6274 C CA . ASP A 1 778 ? 34.432 -5.861 15.760 1.00 73.75 778 ASP A CA 1
ATOM 6275 C C . ASP A 1 778 ? 35.837 -5.240 15.917 1.00 73.75 778 ASP A C 1
ATOM 6277 O O . ASP A 1 778 ? 36.822 -5.720 15.350 1.00 73.75 778 ASP A O 1
ATOM 6281 N N . GLY A 1 779 ? 35.952 -4.184 16.731 1.00 66.06 779 GLY A N 1
ATOM 6282 C CA . GLY A 1 779 ? 37.225 -3.533 17.089 1.00 66.06 779 GLY A CA 1
ATOM 6283 C C . GLY A 1 779 ? 37.458 -2.161 16.441 1.00 66.06 779 GLY A C 1
ATOM 6284 O O . GLY A 1 779 ? 38.374 -1.443 16.838 1.00 66.06 779 GLY A O 1
ATOM 6285 N N . PHE A 1 780 ? 36.592 -1.725 15.522 1.00 71.44 780 PHE A N 1
ATOM 6286 C CA . PHE A 1 780 ? 36.674 -0.413 14.867 1.00 71.44 780 PHE A CA 1
ATOM 6287 C C . PHE A 1 780 ? 36.103 0.728 15.748 1.00 71.44 780 PHE A C 1
ATOM 6289 O O . PHE A 1 780 ? 35.052 1.295 15.453 1.00 71.44 780 PHE A O 1
ATOM 6296 N N . ARG A 1 781 ? 36.760 1.083 16.867 1.00 59.66 781 ARG A N 1
ATOM 6297 C CA . ARG A 1 781 ? 36.332 2.208 17.740 1.00 59.66 781 ARG A CA 1
ATOM 6298 C C . ARG A 1 781 ? 36.775 3.576 17.209 1.00 59.66 781 ARG A C 1
ATOM 6300 O O . ARG A 1 781 ? 37.936 3.764 16.859 1.00 59.66 781 ARG A O 1
ATOM 6307 N N . GLN A 1 782 ? 35.887 4.572 17.269 1.00 55.69 782 GLN A N 1
ATOM 6308 C CA . GLN A 1 782 ? 36.240 5.984 17.075 1.00 55.69 782 GLN A CA 1
ATOM 6309 C C . GLN A 1 782 ? 36.578 6.645 18.424 1.00 55.69 782 GLN A C 1
ATOM 6311 O O . GLN A 1 782 ? 35.715 6.752 19.294 1.00 55.69 782 GLN A O 1
ATOM 6316 N N . GLU A 1 783 ? 37.808 7.134 18.608 1.00 42.47 783 GLU A N 1
ATOM 6317 C CA . GLU A 1 783 ? 38.122 8.063 19.704 1.00 42.47 783 GLU A CA 1
ATOM 6318 C C . GLU A 1 783 ? 37.572 9.457 19.356 1.00 42.47 783 GLU A C 1
ATOM 6320 O O . GLU A 1 783 ? 38.192 10.229 18.624 1.00 42.47 783 GLU A O 1
ATOM 6325 N N . GLN A 1 784 ? 36.384 9.797 19.860 1.00 35.44 784 GLN A N 1
ATOM 6326 C CA . GLN A 1 784 ? 35.929 11.189 19.879 1.00 35.44 784 GLN A CA 1
ATOM 6327 C C . GLN A 1 784 ? 36.664 11.964 20.989 1.00 35.44 784 GLN A C 1
ATOM 6329 O O . GLN A 1 784 ? 36.784 11.453 22.108 1.00 35.44 784 GLN A O 1
ATOM 6334 N N . PRO A 1 785 ? 37.098 13.218 20.753 1.00 33.53 785 PRO A N 1
ATOM 6335 C CA . PRO A 1 785 ? 37.488 14.106 21.837 1.00 33.53 785 PRO A CA 1
ATOM 6336 C C . PRO A 1 785 ? 36.255 14.369 22.706 1.00 33.53 785 PRO A C 1
ATOM 6338 O O . PRO A 1 785 ? 35.258 14.913 22.233 1.00 33.53 785 PRO A O 1
ATOM 6341 N N . GLN A 1 786 ? 36.324 13.977 23.976 1.00 27.52 786 GLN A N 1
ATOM 6342 C CA . GLN A 1 786 ? 35.303 14.296 24.969 1.00 27.52 786 GLN A CA 1
ATOM 6343 C C . GLN A 1 786 ? 35.054 15.814 25.004 1.00 27.52 786 GLN A C 1
ATOM 6345 O O . GLN A 1 786 ? 36.000 16.572 25.245 1.00 27.52 786 GLN A O 1
ATOM 6350 N N . PRO A 1 787 ? 33.805 16.292 24.869 1.00 29.95 787 PRO A N 1
ATOM 6351 C CA . PRO A 1 787 ? 33.452 17.565 25.457 1.00 29.95 787 PRO A CA 1
ATOM 6352 C C . PRO A 1 787 ? 33.523 17.389 26.976 1.00 29.95 787 PRO A C 1
ATOM 6354 O O . PRO A 1 787 ? 32.780 16.614 27.577 1.00 29.95 787 PRO A O 1
ATOM 6357 N N . SER A 1 788 ? 34.460 18.102 27.594 1.00 34.53 788 SER A N 1
ATOM 6358 C CA . SER A 1 788 ? 34.506 18.338 29.030 1.00 34.53 788 SER A CA 1
ATOM 6359 C C . SER A 1 788 ? 33.221 19.053 29.456 1.00 34.53 788 SER A C 1
ATOM 6361 O O . SER A 1 788 ? 33.138 20.280 29.407 1.00 34.53 788 SER A O 1
ATOM 6363 N N . ALA A 1 789 ? 32.206 18.281 29.836 1.00 29.53 789 ALA A N 1
ATOM 6364 C CA . ALA A 1 789 ? 31.059 18.779 30.571 1.00 29.53 789 ALA A CA 1
ATOM 6365 C C . ALA A 1 789 ? 31.453 18.843 32.051 1.00 29.53 789 ALA A C 1
ATOM 6367 O O . ALA A 1 789 ? 31.539 17.824 32.735 1.00 29.53 789 ALA A O 1
ATOM 6368 N N . GLU A 1 790 ? 31.744 20.051 32.531 1.00 29.25 790 GLU A N 1
ATOM 6369 C CA . GLU A 1 790 ? 31.747 20.343 33.960 1.00 29.25 790 GLU A CA 1
ATOM 6370 C C . GLU A 1 790 ? 30.351 20.043 34.520 1.00 29.25 790 GLU A C 1
ATOM 6372 O O . GLU A 1 790 ? 29.349 20.625 34.101 1.00 29.25 790 GLU A O 1
ATOM 6377 N N . SER A 1 791 ? 30.286 19.109 35.465 1.00 29.53 791 SER A N 1
ATOM 6378 C CA . SER A 1 791 ? 29.098 18.840 36.267 1.00 29.53 791 SER A CA 1
ATOM 6379 C C . SER A 1 791 ? 28.664 20.117 37.003 1.00 29.53 791 SER A C 1
ATOM 6381 O O . SER A 1 791 ? 29.502 20.731 37.672 1.00 29.53 791 SER A O 1
ATOM 6383 N N . PRO A 1 792 ? 27.376 20.505 36.990 1.00 32.69 792 PRO A N 1
ATOM 6384 C CA . PRO A 1 792 ? 26.880 21.467 37.960 1.00 32.69 792 PRO A CA 1
ATOM 6385 C C . PRO A 1 792 ? 27.011 20.842 39.352 1.00 32.69 792 PRO A C 1
ATOM 6387 O O . PRO A 1 792 ? 26.590 19.706 39.578 1.00 32.69 792 PRO A O 1
ATOM 6390 N N . ALA A 1 793 ? 27.626 21.562 40.288 1.00 28.45 793 ALA A N 1
ATOM 6391 C CA . ALA A 1 793 ? 27.726 21.133 41.675 1.00 28.45 793 ALA A CA 1
ATOM 6392 C C . ALA A 1 793 ? 26.322 21.073 42.304 1.00 28.45 793 ALA A C 1
ATOM 6394 O O . ALA A 1 793 ? 25.765 22.091 42.708 1.00 28.45 793 ALA A O 1
ATOM 6395 N N . PHE A 1 794 ? 25.753 19.872 42.392 1.00 39.47 794 PHE A N 1
ATOM 6396 C CA . PHE A 1 794 ? 24.633 19.584 43.280 1.00 39.47 794 PHE A CA 1
ATOM 6397 C C . PHE A 1 794 ? 25.189 19.362 44.688 1.00 39.47 794 PHE A C 1
ATOM 6399 O O . PHE A 1 794 ? 26.062 18.520 44.892 1.00 39.47 794 PHE A O 1
ATOM 6406 N N . HIS A 1 795 ? 24.688 20.109 45.668 1.00 45.22 795 HIS A N 1
ATOM 6407 C CA . HIS A 1 795 ? 24.936 19.804 47.072 1.00 45.22 795 HIS A CA 1
ATOM 6408 C C . HIS A 1 795 ? 23.814 18.888 47.562 1.00 45.22 795 HIS A C 1
ATOM 6410 O O . HIS A 1 795 ? 22.670 19.326 47.688 1.00 45.22 795 HIS A O 1
ATOM 6416 N N . SER A 1 796 ? 24.133 17.615 47.799 1.00 46.19 796 SER A N 1
ATOM 6417 C CA . SER A 1 796 ? 23.241 16.684 48.484 1.00 46.19 796 SER A CA 1
ATOM 6418 C C . SER A 1 796 ? 23.486 16.721 49.993 1.00 46.19 796 SER A C 1
ATOM 6420 O O . SER A 1 796 ? 24.621 16.829 50.460 1.00 46.19 796 SER A O 1
ATOM 6422 N N . GLU A 1 797 ? 22.407 16.653 50.773 1.00 51.22 797 GLU A N 1
ATOM 6423 C CA . GLU A 1 797 ? 22.466 16.434 52.219 1.00 51.22 797 GLU A CA 1
ATOM 6424 C C . GLU A 1 797 ? 21.759 15.109 52.535 1.00 51.22 797 GLU A C 1
ATOM 6426 O O . GLU A 1 797 ? 20.617 14.872 52.120 1.00 51.22 797 GLU A O 1
ATOM 6431 N N . THR A 1 798 ? 22.455 14.211 53.236 1.00 61.06 798 THR A N 1
ATOM 6432 C CA . THR A 1 798 ? 21.931 12.898 53.620 1.00 61.06 798 THR A CA 1
ATOM 6433 C C . THR A 1 798 ? 20.864 13.052 54.702 1.00 61.06 798 THR A C 1
ATOM 6435 O O . THR A 1 798 ? 21.162 13.455 55.825 1.00 61.06 798 THR A O 1
ATOM 6438 N N . VAL A 1 799 ? 19.614 12.700 54.391 1.00 60.38 799 VAL A N 1
ATOM 6439 C CA . VAL A 1 799 ? 18.475 12.886 55.306 1.00 60.38 799 VAL A CA 1
ATOM 6440 C C . VAL A 1 799 ? 18.222 11.649 56.172 1.00 60.38 799 VAL A C 1
ATOM 6442 O O . VAL A 1 799 ? 17.819 11.786 57.326 1.00 60.38 799 VAL A O 1
ATOM 6445 N N . ALA A 1 800 ? 18.464 10.437 55.661 1.00 64.38 800 ALA A N 1
ATOM 6446 C CA . ALA A 1 800 ? 18.349 9.204 56.445 1.00 64.38 800 ALA A CA 1
ATOM 6447 C C . ALA A 1 800 ? 19.162 8.050 55.837 1.00 64.38 800 ALA A C 1
ATOM 6449 O O . ALA A 1 800 ? 19.228 7.910 54.618 1.00 64.38 800 ALA A O 1
ATOM 6450 N N . VAL A 1 801 ? 19.722 7.190 56.695 1.00 62.88 801 VAL A N 1
ATOM 6451 C CA . VAL A 1 801 ? 20.385 5.932 56.312 1.00 62.88 801 VAL A CA 1
ATOM 6452 C C . VAL A 1 801 ? 19.637 4.771 56.961 1.00 62.88 801 VAL A C 1
ATOM 6454 O O . VAL A 1 801 ? 19.489 4.736 58.184 1.00 62.88 801 VAL A O 1
ATOM 6457 N N . TYR A 1 802 ? 19.175 3.822 56.152 1.00 58.34 802 TYR A N 1
ATOM 6458 C CA . TYR A 1 802 ? 18.531 2.588 56.591 1.00 58.34 802 TYR A CA 1
ATOM 6459 C C . TYR A 1 802 ? 19.512 1.418 56.446 1.00 58.34 802 TYR A C 1
ATOM 6461 O O . TYR A 1 802 ? 19.790 1.012 55.317 1.00 58.34 802 TYR A O 1
ATOM 6469 N N . PRO A 1 803 ? 20.022 0.852 57.555 1.00 62.41 803 PRO A N 1
ATOM 6470 C CA . PRO A 1 803 ? 20.962 -0.261 57.492 1.00 62.41 803 PRO A CA 1
ATOM 6471 C C . PRO A 1 803 ? 20.305 -1.529 56.929 1.00 62.41 803 PRO A C 1
ATOM 6473 O O . PRO A 1 803 ? 19.280 -1.977 57.457 1.00 62.41 803 PRO A O 1
ATOM 6476 N N . GLY A 1 804 ? 20.895 -2.123 55.893 1.00 55.34 804 GLY A N 1
ATOM 6477 C CA . GLY A 1 804 ? 20.391 -3.297 55.178 1.00 55.34 804 GLY A CA 1
ATOM 6478 C C . GLY A 1 804 ? 20.257 -4.528 56.074 1.00 55.34 804 GLY A C 1
ATOM 6479 O O . GLY A 1 804 ? 19.266 -5.259 55.981 1.00 55.34 804 GLY A O 1
ATOM 6480 N N . ASP A 1 805 ? 21.150 -4.667 57.058 1.00 61.72 805 ASP A N 1
ATOM 6481 C CA . ASP A 1 805 ? 21.157 -5.766 58.033 1.00 61.72 805 ASP A CA 1
ATOM 6482 C C . ASP A 1 805 ? 19.881 -5.841 58.889 1.00 61.72 805 ASP A C 1
ATOM 6484 O O . ASP A 1 805 ? 19.506 -6.916 59.358 1.00 61.72 805 ASP A O 1
ATOM 6488 N N . LYS A 1 806 ? 19.186 -4.713 59.101 1.00 55.44 806 LYS A N 1
ATOM 6489 C CA . LYS A 1 806 ? 17.946 -4.671 59.900 1.00 55.44 806 LYS A CA 1
ATOM 6490 C C . LYS A 1 806 ? 16.680 -4.928 59.080 1.00 55.44 806 LYS A C 1
ATOM 6492 O O . LYS A 1 806 ? 15.651 -5.230 59.677 1.00 55.44 806 LYS A O 1
ATOM 6497 N N . ASN A 1 807 ? 16.766 -4.851 57.750 1.00 53.00 807 ASN A N 1
ATOM 6498 C CA . ASN A 1 807 ? 15.630 -4.960 56.828 1.00 53.00 807 ASN A CA 1
ATOM 6499 C C . ASN A 1 807 ? 15.792 -6.084 55.779 1.00 53.00 807 ASN A C 1
ATOM 6501 O O . ASN A 1 807 ? 14.999 -6.151 54.844 1.00 53.00 807 ASN A O 1
ATOM 6505 N N . HIS A 1 808 ? 16.791 -6.965 55.927 1.00 56.72 808 HIS A N 1
ATOM 6506 C CA . HIS A 1 808 ? 17.140 -8.031 54.970 1.00 56.72 808 HIS A CA 1
ATOM 6507 C C . HIS A 1 808 ? 17.437 -7.530 53.547 1.00 56.72 808 HIS A C 1
ATOM 6509 O O . HIS A 1 808 ? 17.143 -8.212 52.565 1.00 56.72 808 HIS A O 1
ATOM 6515 N N . LEU A 1 809 ? 18.035 -6.346 53.436 1.00 48.97 809 LEU A N 1
ATOM 6516 C CA . LEU A 1 809 ? 18.521 -5.816 52.167 1.00 48.97 809 LEU A CA 1
ATOM 6517 C C . LEU A 1 809 ? 20.043 -6.014 52.096 1.00 48.97 809 LEU A C 1
ATOM 6519 O O . LEU A 1 809 ? 20.720 -5.808 53.102 1.00 48.97 809 LEU A O 1
ATOM 6523 N N . PRO A 1 810 ? 20.601 -6.410 50.939 1.00 50.22 810 PRO A N 1
ATOM 6524 C CA . PRO A 1 810 ? 22.028 -6.724 50.803 1.00 50.22 810 PRO A CA 1
ATOM 6525 C C . PRO A 1 810 ? 22.956 -5.495 50.874 1.00 50.22 810 PRO A C 1
ATOM 6527 O O . PRO A 1 810 ? 24.171 -5.640 50.757 1.00 50.22 810 PRO A O 1
ATOM 6530 N N . TYR A 1 811 ? 22.399 -4.297 51.052 1.00 58.19 811 TYR A N 1
ATOM 6531 C CA . TYR A 1 811 ? 23.111 -3.031 51.186 1.00 58.19 811 TYR A CA 1
ATOM 6532 C C . TYR A 1 811 ? 22.259 -2.019 51.962 1.00 58.19 811 TYR A C 1
ATOM 6534 O O . TYR A 1 811 ? 21.028 -2.111 51.998 1.00 58.19 811 TYR A O 1
ATOM 6542 N N . ASP A 1 812 ? 22.929 -1.046 52.573 1.00 63.78 812 ASP A N 1
ATOM 6543 C CA . ASP A 1 812 ? 22.292 0.075 53.259 1.00 63.78 812 ASP A CA 1
ATOM 6544 C C . ASP A 1 812 ? 21.636 1.018 52.241 1.00 63.78 812 ASP A C 1
ATOM 6546 O O . ASP A 1 812 ? 22.218 1.344 51.205 1.00 63.78 812 ASP A O 1
ATOM 6550 N N . VAL A 1 813 ? 20.420 1.478 52.537 1.00 56.03 813 VAL A N 1
ATOM 6551 C CA . VAL A 1 813 ? 19.684 2.424 51.687 1.00 56.03 813 VAL A CA 1
ATOM 6552 C C . VAL A 1 813 ? 19.841 3.828 52.259 1.00 56.03 813 VAL A C 1
ATOM 6554 O O . VAL A 1 813 ? 19.379 4.110 53.366 1.00 56.03 813 VAL A O 1
ATOM 6557 N N . VAL A 1 814 ? 20.478 4.719 51.501 1.00 60.44 814 VAL A N 1
ATOM 6558 C CA . VAL A 1 814 ? 20.681 6.130 51.858 1.00 60.44 814 VAL A CA 1
ATOM 6559 C C . VAL A 1 814 ? 19.697 6.998 51.073 1.00 60.44 814 VAL A C 1
ATOM 6561 O O . VAL A 1 814 ? 19.590 6.863 49.858 1.00 60.44 814 VAL A O 1
ATOM 6564 N N . VAL A 1 815 ? 18.968 7.879 51.761 1.00 53.94 815 VAL A N 1
ATOM 6565 C CA . VAL A 1 815 ? 18.017 8.825 51.155 1.00 53.94 815 VAL A CA 1
ATOM 6566 C C . VAL A 1 815 ? 18.588 10.240 51.240 1.00 53.94 815 VAL A C 1
ATOM 6568 O O . VAL A 1 815 ? 18.820 10.756 52.338 1.00 53.94 815 VAL A O 1
ATOM 6571 N N . GLU A 1 816 ? 18.778 10.879 50.088 1.00 49.78 816 GLU A N 1
ATOM 6572 C CA . GLU A 1 816 ? 19.297 12.247 49.958 1.00 49.78 816 GLU A CA 1
ATOM 6573 C C . GLU A 1 816 ? 18.206 13.204 49.446 1.00 49.78 816 GLU A C 1
ATOM 6575 O O . GLU A 1 816 ? 17.347 12.808 48.656 1.00 49.78 816 GLU A O 1
ATOM 6580 N N . ARG A 1 817 ? 18.215 14.466 49.903 1.00 51.94 817 ARG A N 1
ATOM 6581 C CA . ARG A 1 817 ? 17.358 15.541 49.361 1.00 51.94 817 ARG A CA 1
ATOM 6582 C C . ARG A 1 817 ? 18.184 16.493 48.500 1.00 51.94 817 ARG A C 1
ATOM 6584 O O . ARG A 1 817 ? 19.255 16.922 48.917 1.00 51.94 817 ARG A O 1
ATOM 6591 N N . LEU A 1 818 ? 17.638 16.868 47.344 1.00 47.66 818 LEU A N 1
ATOM 6592 C CA . LEU A 1 818 ? 18.209 17.846 46.414 1.00 47.66 818 LEU A CA 1
ATOM 6593 C C . LEU A 1 818 ? 17.352 19.126 46.429 1.00 47.66 818 LEU A C 1
ATOM 6595 O O . LEU A 1 818 ? 16.126 19.037 46.394 1.00 47.66 818 LEU A O 1
ATOM 6599 N N . HIS A 1 819 ? 17.983 20.302 46.524 1.00 40.75 819 HIS A N 1
ATOM 6600 C CA . HIS A 1 819 ? 17.312 21.615 46.559 1.00 40.75 819 HIS A CA 1
ATOM 6601 C C . HIS A 1 819 ? 17.243 22.252 45.157 1.00 40.75 819 HIS A C 1
ATOM 6603 O O . HIS A 1 819 ? 18.264 22.333 44.478 1.00 40.75 819 HIS A O 1
ATOM 6609 N N . ILE A 1 820 ? 16.066 22.757 44.764 1.00 39.03 820 ILE A N 1
ATOM 6610 C CA . ILE A 1 820 ? 15.827 23.633 43.600 1.00 39.03 820 ILE A CA 1
ATOM 6611 C C . ILE A 1 820 ? 14.907 24.766 44.090 1.00 39.03 820 ILE A C 1
ATOM 6613 O O . ILE A 1 820 ? 13.894 24.482 44.728 1.00 39.03 820 ILE A O 1
ATOM 6617 N N . GLU A 1 821 ? 15.266 26.033 43.860 1.00 35.09 821 GLU A N 1
ATOM 6618 C CA . GLU A 1 821 ? 14.452 27.195 44.260 1.00 35.09 821 GLU A CA 1
ATOM 6619 C C . GLU A 1 821 ? 13.409 27.546 43.182 1.00 35.09 821 GLU A C 1
ATOM 6621 O O . GLU A 1 821 ? 13.756 27.763 42.022 1.00 35.09 821 GLU A O 1
ATOM 6626 N N . GLU A 1 822 ? 12.139 27.653 43.579 1.00 35.12 822 GLU A N 1
ATOM 6627 C CA . GLU A 1 822 ? 11.007 28.129 42.769 1.00 35.12 822 GLU A CA 1
ATOM 6628 C C . GLU A 1 822 ? 10.264 29.242 43.550 1.00 35.12 822 GLU A C 1
ATOM 6630 O O . GLU A 1 822 ? 10.139 29.120 44.774 1.00 35.12 822 GLU A O 1
ATOM 6635 N N . PRO A 1 823 ? 9.784 30.338 42.919 1.00 36.53 823 PRO A N 1
ATOM 6636 C CA . PRO A 1 823 ? 9.032 31.388 43.612 1.00 36.53 823 PRO A CA 1
ATOM 6637 C C . PRO A 1 823 ? 7.499 31.224 43.498 1.00 36.53 823 PRO A C 1
ATOM 6639 O O . PRO A 1 823 ? 6.966 30.904 42.438 1.00 36.53 823 PRO A O 1
ATOM 6642 N N . GLU A 1 824 ? 6.786 31.509 44.597 1.00 31.28 824 GLU A N 1
ATOM 6643 C CA . GLU A 1 824 ? 5.322 31.382 44.758 1.00 31.28 824 GLU A CA 1
ATOM 6644 C C . GLU A 1 824 ? 4.473 32.416 43.967 1.00 31.28 824 GLU A C 1
ATOM 6646 O O . GLU A 1 824 ? 4.868 33.581 43.845 1.00 31.28 824 GLU A O 1
ATOM 6651 N N . PRO A 1 825 ? 3.247 32.053 43.520 1.00 36.03 825 PRO A N 1
ATOM 6652 C CA . PRO A 1 825 ? 2.266 32.970 42.927 1.00 36.03 825 PRO A CA 1
ATOM 6653 C C . PRO A 1 825 ? 1.297 33.588 43.969 1.00 36.03 825 PRO A C 1
ATOM 6655 O O . PRO A 1 825 ? 1.016 32.970 44.998 1.00 36.03 825 PRO A O 1
ATOM 6658 N N . PRO A 1 826 ? 0.700 34.774 43.713 1.00 35.34 826 PRO A N 1
ATOM 6659 C CA . PRO A 1 826 ? -0.316 35.361 44.590 1.00 35.34 826 PRO A CA 1
ATOM 6660 C C . PRO A 1 826 ? -1.756 34.903 44.263 1.00 35.34 826 PRO A C 1
ATOM 6662 O O . PRO A 1 826 ? -2.106 34.615 43.121 1.00 35.34 826 PRO A O 1
ATOM 6665 N N . ALA A 1 827 ? -2.598 34.876 45.303 1.00 33.62 827 ALA A N 1
ATOM 6666 C CA . ALA A 1 827 ? -3.990 34.401 45.330 1.00 33.62 827 ALA A CA 1
ATOM 6667 C C . ALA A 1 827 ? -5.026 35.366 44.674 1.00 33.62 827 ALA A C 1
ATOM 6669 O O . ALA A 1 827 ? -4.729 36.550 44.495 1.00 33.62 827 ALA A O 1
ATOM 6670 N N . PRO A 1 828 ? -6.253 34.897 44.335 1.00 39.88 828 PRO A N 1
ATOM 6671 C CA . PRO A 1 828 ? -7.160 35.556 43.389 1.00 39.88 828 PRO A CA 1
ATOM 6672 C C . PRO A 1 828 ? -8.130 36.562 44.034 1.00 39.88 828 PRO A C 1
ATOM 6674 O O . PRO A 1 828 ? -8.497 36.443 45.203 1.00 39.88 828 PRO A O 1
ATOM 6677 N N . VAL A 1 829 ? -8.622 37.509 43.226 1.00 30.06 829 VAL A N 1
ATOM 6678 C CA . VAL A 1 829 ? -9.744 38.407 43.551 1.00 30.06 829 VAL A CA 1
ATOM 6679 C C . VAL A 1 829 ? -10.952 38.022 42.693 1.00 30.06 829 VAL A C 1
ATOM 6681 O O . VAL A 1 829 ? -10.873 37.999 41.468 1.00 30.06 829 VAL A O 1
ATOM 6684 N N . THR A 1 830 ? -12.070 37.707 43.342 1.00 43.12 830 THR A N 1
ATOM 6685 C CA . THR A 1 830 ? -13.376 37.408 42.733 1.00 43.12 830 THR A CA 1
ATOM 6686 C C . THR A 1 830 ? -14.265 38.649 42.663 1.00 43.12 830 THR A C 1
ATOM 6688 O O . THR A 1 830 ? -14.499 39.249 43.707 1.00 43.12 830 THR A O 1
ATOM 6691 N N . GLU A 1 831 ? -14.868 38.936 41.502 1.00 29.06 831 GLU A N 1
ATOM 6692 C CA . GLU A 1 831 ? -16.122 39.705 41.353 1.00 29.06 831 GLU A CA 1
ATOM 6693 C C . GLU A 1 831 ? -16.956 39.173 40.151 1.00 29.06 831 GLU A C 1
ATOM 6695 O O . GLU A 1 831 ? -16.423 38.425 39.328 1.00 29.06 831 GLU A O 1
ATOM 6700 N N . PRO A 1 832 ? -18.286 39.412 40.101 1.00 41.47 832 PRO A N 1
ATOM 6701 C CA . PRO A 1 832 ? -19.264 38.417 39.651 1.00 41.47 832 PRO A CA 1
ATOM 6702 C C . PRO A 1 832 ? -19.606 38.437 38.151 1.00 41.47 832 PRO A C 1
ATOM 6704 O O . PRO A 1 832 ? -19.592 39.466 37.480 1.00 41.47 832 PRO A O 1
ATOM 6707 N N . LYS A 1 833 ? -20.002 37.255 37.661 1.00 38.50 833 LYS A N 1
ATOM 6708 C CA . LYS A 1 833 ? -20.490 36.961 36.305 1.00 38.50 833 LYS A CA 1
ATOM 6709 C C . LYS A 1 833 ? -21.760 37.751 35.957 1.00 38.50 833 LYS A C 1
ATOM 6711 O O . LYS A 1 833 ? -22.758 37.646 36.668 1.00 38.50 833 LYS A O 1
ATOM 6716 N N . LYS A 1 834 ? -21.754 38.415 34.797 1.00 39.62 834 LYS A N 1
ATOM 6717 C CA . LYS A 1 834 ? -22.959 38.623 33.976 1.00 39.62 834 LYS A CA 1
ATOM 6718 C C . LYS A 1 834 ? -23.101 37.457 32.992 1.00 39.62 834 LYS A C 1
ATOM 6720 O O . LYS A 1 834 ? -22.101 36.904 32.539 1.00 39.62 834 LYS A O 1
ATOM 6725 N N . THR A 1 835 ? -24.332 37.046 32.714 1.00 47.38 835 THR A N 1
ATOM 6726 C CA . THR A 1 835 ? -24.663 35.940 31.805 1.00 47.38 835 THR A CA 1
ATOM 6727 C C . THR A 1 835 ? -24.476 36.317 30.333 1.00 47.38 835 THR A C 1
ATOM 6729 O O . THR A 1 835 ? -24.653 37.467 29.942 1.00 47.38 835 THR A O 1
ATOM 6732 N N . PHE A 1 836 ? -24.145 35.308 29.526 1.00 41.97 836 PHE A N 1
ATOM 6733 C CA . PHE A 1 836 ? -23.768 35.368 28.107 1.00 41.97 836 PHE A CA 1
ATOM 6734 C C . PHE A 1 836 ? -24.771 36.086 27.180 1.00 41.97 836 PHE A C 1
ATOM 6736 O O . PHE A 1 836 ? -24.355 36.686 26.195 1.00 41.97 836 PHE A O 1
ATOM 6743 N N . GLU A 1 837 ? -26.067 36.103 27.502 1.00 49.78 837 GLU A N 1
ATOM 6744 C CA . GLU A 1 837 ? -27.078 36.785 26.673 1.00 49.78 837 GLU A CA 1
ATOM 6745 C C . GLU A 1 837 ? -27.036 38.324 26.773 1.00 49.78 837 GLU A C 1
ATOM 6747 O O . GLU A 1 837 ? -27.474 38.990 25.844 1.00 49.78 837 GLU A O 1
ATOM 6752 N N . GLU A 1 838 ? -26.456 38.917 27.828 1.00 45.66 838 GLU A N 1
ATOM 6753 C CA . GLU A 1 838 ? -26.348 40.387 27.963 1.00 45.66 838 GLU A CA 1
ATOM 6754 C C . GLU A 1 838 ? -25.064 40.975 27.348 1.00 45.66 838 GLU A C 1
ATOM 6756 O O . GLU A 1 838 ? -24.979 42.182 27.145 1.00 45.66 838 GLU A O 1
ATOM 6761 N N . VAL A 1 839 ? -24.054 40.152 27.043 1.00 49.91 839 VAL A N 1
ATOM 6762 C CA . VAL A 1 839 ? -22.742 40.628 26.550 1.00 49.91 839 VAL A CA 1
ATOM 6763 C C . VAL A 1 839 ? -22.704 40.745 25.020 1.00 49.91 839 VAL A C 1
ATOM 6765 O O . VAL A 1 839 ? -21.947 41.546 24.476 1.00 49.91 839 VAL A O 1
ATOM 6768 N N . LEU A 1 840 ? -23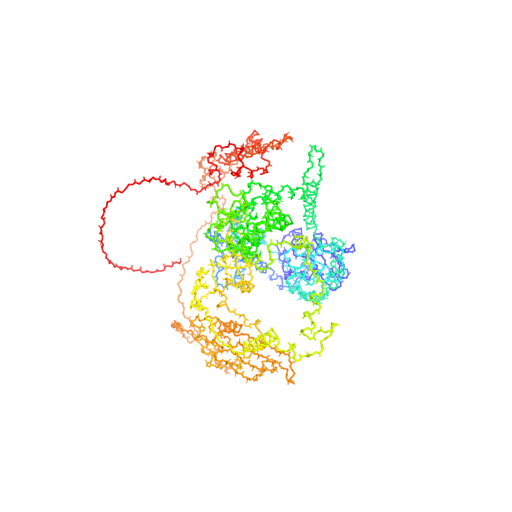.542 39.985 24.309 1.00 44.53 840 LEU A N 1
ATOM 6769 C CA . LEU A 1 840 ? -23.559 39.945 22.841 1.00 44.53 840 LEU A CA 1
ATOM 6770 C C . LEU A 1 840 ? -24.310 41.116 22.175 1.00 44.53 840 LEU A C 1
ATOM 6772 O O . LEU A 1 840 ? -24.133 41.330 20.976 1.00 44.53 840 LEU A O 1
ATOM 6776 N N . ASP A 1 841 ? -25.097 41.898 22.923 1.00 50.66 841 ASP A N 1
ATOM 6777 C CA . ASP A 1 841 ? -26.007 42.910 22.356 1.00 50.66 841 ASP A CA 1
ATOM 6778 C C . ASP A 1 841 ? -25.538 44.379 22.475 1.00 50.66 841 ASP A C 1
ATOM 6780 O O . ASP A 1 841 ? -26.238 45.271 21.992 1.00 50.66 841 ASP A O 1
ATOM 6784 N N . GLU A 1 842 ? -24.358 44.670 23.044 1.00 49.72 842 GLU A N 1
ATOM 6785 C CA . GLU A 1 842 ? -23.913 46.063 23.292 1.00 49.72 842 GLU A CA 1
ATOM 6786 C C . GLU A 1 842 ? -22.738 46.563 22.434 1.00 49.72 842 GLU A C 1
ATOM 6788 O O . GLU A 1 842 ? -22.301 47.709 22.588 1.00 49.72 842 GLU A O 1
ATOM 6793 N N . HIS A 1 843 ? -22.215 45.757 21.508 1.00 51.97 843 HIS A N 1
ATOM 6794 C CA . HIS A 1 843 ? -21.065 46.171 20.704 1.00 51.97 843 HIS A CA 1
ATOM 6795 C C . HIS A 1 843 ? -21.425 46.458 19.245 1.00 51.97 843 HIS A C 1
ATOM 6797 O O . HIS A 1 843 ? -21.926 45.570 18.552 1.00 51.97 843 HIS A O 1
ATOM 6803 N N . PRO A 1 844 ? -21.147 47.682 18.751 1.00 51.31 844 PRO A N 1
ATOM 6804 C CA . PRO A 1 844 ? -21.434 48.031 17.375 1.00 51.31 844 PRO A CA 1
ATOM 6805 C C . PRO A 1 844 ? -20.539 47.240 16.419 1.00 51.31 844 PRO A C 1
ATOM 6807 O O . PRO A 1 844 ? -19.311 47.281 16.507 1.00 51.31 844 PRO A O 1
ATOM 6810 N N . VAL A 1 845 ? -21.169 46.537 15.482 1.00 53.06 845 VAL A N 1
ATOM 6811 C CA . VAL A 1 845 ? -20.508 45.697 14.482 1.00 53.06 845 VAL A CA 1
ATOM 6812 C C . VAL A 1 845 ? -20.572 46.408 13.140 1.00 53.06 845 VAL A C 1
ATOM 6814 O O . VAL A 1 845 ? -21.641 46.810 12.681 1.00 53.06 845 VAL A O 1
ATOM 6817 N N . SER A 1 846 ? -19.416 46.583 12.503 1.00 63.56 846 SER A N 1
ATOM 6818 C CA . SER A 1 846 ? -19.350 47.135 11.150 1.00 63.56 846 SER A CA 1
ATOM 6819 C C . SER A 1 846 ? -19.255 46.008 10.141 1.00 63.56 846 SER A C 1
ATOM 6821 O O . SER A 1 846 ? -18.316 45.220 10.195 1.00 63.56 846 SER A O 1
ATOM 6823 N N . ILE A 1 847 ? -20.208 45.951 9.218 1.00 61.97 847 ILE A N 1
ATOM 6824 C CA . ILE A 1 847 ? -20.211 45.002 8.105 1.00 61.97 847 ILE A CA 1
ATOM 6825 C C . ILE A 1 847 ? -20.353 45.761 6.788 1.00 61.97 847 ILE A C 1
ATOM 6827 O O . ILE A 1 847 ? -20.828 46.899 6.742 1.00 61.97 847 ILE A O 1
ATOM 6831 N N . GLN A 1 848 ? -19.911 45.143 5.703 1.00 56.22 848 GLN A N 1
ATOM 6832 C CA . GLN A 1 848 ? -20.017 45.726 4.376 1.00 56.22 848 GLN A CA 1
ATOM 6833 C C . GLN A 1 848 ? -21.366 45.325 3.764 1.00 56.22 848 GLN A C 1
ATOM 6835 O O . GLN A 1 848 ? -21.613 44.141 3.571 1.00 56.22 848 GLN A O 1
ATOM 6840 N N . VAL A 1 849 ? -22.229 46.302 3.470 1.00 61.97 849 VAL A N 1
ATOM 6841 C CA . VAL A 1 849 ? -23.562 46.085 2.871 1.00 61.97 849 VAL A CA 1
ATOM 6842 C C . VAL A 1 849 ? -23.635 46.895 1.578 1.00 61.97 849 VAL A C 1
ATOM 6844 O O . VAL A 1 849 ? -23.404 48.108 1.598 1.00 61.97 849 VAL A O 1
ATOM 6847 N N . ASN A 1 850 ? -23.909 46.246 0.439 1.00 52.94 850 ASN A N 1
ATOM 6848 C CA . ASN A 1 850 ? -23.821 46.841 -0.909 1.00 52.94 850 ASN A CA 1
ATOM 6849 C C . ASN A 1 850 ? -22.447 47.478 -1.232 1.00 52.94 850 ASN A C 1
ATOM 6851 O O . ASN A 1 850 ? -22.360 48.512 -1.899 1.00 52.94 850 ASN A O 1
ATOM 6855 N N . GLY A 1 851 ? -21.359 46.893 -0.725 1.00 57.38 851 GLY A N 1
ATOM 6856 C CA . GLY A 1 851 ? -19.993 47.355 -0.995 1.00 57.38 851 GLY A CA 1
ATOM 6857 C C . GLY A 1 851 ? -19.527 48.567 -0.176 1.00 57.38 851 GLY A C 1
ATOM 6858 O O . GLY A 1 851 ? -18.369 48.963 -0.314 1.00 57.38 851 GLY A O 1
ATOM 6859 N N . GLN A 1 852 ? -20.355 49.123 0.717 1.00 52.97 852 GLN A N 1
ATOM 6860 C CA . GLN A 1 852 ? -19.959 50.187 1.650 1.00 52.97 852 GLN A CA 1
ATOM 6861 C C . GLN A 1 852 ? -19.975 49.694 3.101 1.00 52.97 852 GLN A C 1
ATOM 6863 O O . GLN A 1 852 ? -20.898 48.998 3.520 1.00 52.97 852 GLN A O 1
ATOM 6868 N N . TRP A 1 853 ? -18.949 50.069 3.869 1.00 65.12 853 TRP A N 1
ATOM 6869 C CA . TRP A 1 853 ? -18.860 49.771 5.299 1.00 65.12 853 TRP A CA 1
ATOM 6870 C C . TRP A 1 853 ? -19.914 50.560 6.069 1.00 65.12 853 TRP A C 1
ATOM 6872 O O . TRP A 1 853 ? -19.919 51.792 6.037 1.00 65.12 853 TRP A O 1
ATOM 6882 N N . GLN A 1 854 ? -20.798 49.846 6.758 1.00 73.00 854 GLN A N 1
ATOM 6883 C CA . GLN A 1 854 ? -21.824 50.422 7.615 1.00 73.00 854 GLN A CA 1
ATOM 6884 C C . GLN A 1 854 ? -21.704 49.830 9.015 1.00 73.00 854 GLN A C 1
ATOM 6886 O O . GLN A 1 854 ? -21.515 48.627 9.183 1.00 73.00 854 GLN A O 1
ATOM 6891 N N . THR A 1 855 ? -21.796 50.694 10.021 1.00 69.00 855 THR A N 1
ATOM 6892 C CA . THR A 1 855 ? -21.706 50.313 11.431 1.00 69.00 855 THR A CA 1
ATOM 6893 C C . THR A 1 855 ? -23.104 50.183 12.011 1.00 69.00 855 THR A C 1
ATOM 6895 O O . THR A 1 855 ? -23.858 51.155 12.050 1.00 69.00 855 THR A O 1
ATOM 6898 N N . PHE A 1 856 ? -23.436 48.984 12.474 1.00 67.31 856 PHE A N 1
ATOM 6899 C CA . PHE A 1 856 ? -24.706 48.665 13.108 1.00 67.31 856 PHE A CA 1
ATOM 6900 C C . PHE A 1 856 ? -24.525 48.600 14.626 1.00 67.31 856 PHE A C 1
ATOM 6902 O O . PHE A 1 856 ? -23.451 48.234 15.094 1.00 67.31 856 PHE A O 1
ATOM 6909 N N . PRO A 1 857 ? -25.546 48.967 15.415 1.00 54.34 857 PRO A N 1
ATOM 6910 C CA . PRO A 1 857 ? -25.425 49.088 16.867 1.00 54.34 857 PRO A CA 1
ATOM 6911 C C . PRO A 1 857 ? -25.189 47.754 17.593 1.00 54.34 857 PRO A C 1
ATOM 6913 O O . PRO A 1 857 ? -24.637 47.777 18.686 1.00 54.34 857 PRO A O 1
ATOM 6916 N N . ASN A 1 858 ? -25.562 46.616 16.995 1.00 66.00 858 ASN A N 1
ATOM 6917 C CA . ASN A 1 858 ? -25.276 45.276 17.512 1.00 66.00 858 ASN A CA 1
ATOM 6918 C C . ASN A 1 858 ? -25.232 44.227 16.386 1.00 66.00 858 ASN A C 1
ATOM 6920 O O . ASN A 1 858 ? -25.629 44.497 15.246 1.00 66.00 858 ASN A O 1
ATOM 6924 N N . ALA A 1 859 ? -24.736 43.030 16.710 1.00 57.09 859 ALA A N 1
ATOM 6925 C CA . ALA A 1 859 ? -24.545 41.937 15.755 1.00 57.09 859 ALA A CA 1
ATOM 6926 C C . ALA A 1 859 ? -25.859 41.494 15.092 1.00 57.09 859 ALA A C 1
ATOM 6928 O O . ALA A 1 859 ? -25.880 41.223 13.895 1.00 57.09 859 ALA A O 1
ATOM 6929 N N . LYS A 1 860 ? -26.972 41.518 15.831 1.00 66.31 860 LYS A N 1
ATOM 6930 C CA . LYS A 1 860 ? -28.292 41.140 15.319 1.00 66.31 860 LYS A CA 1
ATOM 6931 C C . LYS A 1 860 ? -28.802 42.092 14.231 1.00 66.31 860 LYS A C 1
ATOM 6933 O O . LYS A 1 860 ? -29.336 41.645 13.221 1.00 66.31 860 LYS A O 1
ATOM 6938 N N . ALA A 1 861 ? -28.590 43.398 14.400 1.00 71.75 861 ALA A N 1
ATOM 6939 C CA . ALA A 1 861 ? -28.952 44.398 13.395 1.00 71.75 861 ALA A CA 1
ATOM 6940 C C . ALA A 1 861 ? -28.061 44.317 12.138 1.00 71.75 861 ALA A C 1
ATOM 6942 O O . ALA A 1 861 ? -28.542 44.548 11.029 1.00 71.75 861 ALA A O 1
ATOM 6943 N N . ALA A 1 862 ? -26.780 43.964 12.301 1.00 68.75 862 ALA A N 1
ATOM 6944 C CA . ALA A 1 862 ? -25.881 43.676 11.182 1.00 68.75 862 ALA A CA 1
ATOM 6945 C C . ALA A 1 862 ? -26.324 42.408 10.426 1.00 68.75 862 ALA A C 1
ATOM 6947 O O . ALA A 1 862 ? -26.383 42.392 9.197 1.00 68.75 862 ALA A O 1
ATOM 6948 N N . GLU A 1 863 ? -26.701 41.362 11.157 1.00 65.25 863 GLU A N 1
ATOM 6949 C CA . GLU A 1 863 ? -27.157 40.099 10.586 1.00 65.25 863 GLU A CA 1
ATOM 6950 C C . GLU A 1 863 ? -28.473 40.264 9.809 1.00 65.25 863 GLU A C 1
ATOM 6952 O O . GLU A 1 863 ? -28.542 39.833 8.658 1.00 65.25 863 GLU A O 1
ATOM 6957 N N . GLU A 1 864 ? -29.469 40.977 10.354 1.00 73.31 864 GLU A N 1
ATOM 6958 C CA . GLU A 1 864 ? -30.725 41.291 9.650 1.00 73.31 864 GLU A CA 1
ATOM 6959 C C . GLU A 1 864 ? -30.491 42.107 8.369 1.00 73.31 864 GLU A C 1
ATOM 6961 O O . GLU A 1 864 ? -31.105 41.822 7.337 1.00 73.31 864 GLU A O 1
ATOM 6966 N N . ALA A 1 865 ? -29.566 43.074 8.392 1.00 71.62 865 ALA A N 1
ATOM 6967 C CA . ALA A 1 865 ? -29.199 43.848 7.207 1.00 71.62 865 ALA A CA 1
ATOM 6968 C C . ALA A 1 865 ? -28.504 42.985 6.135 1.00 71.62 865 ALA A C 1
ATOM 6970 O O . ALA A 1 865 ? -28.835 43.096 4.952 1.00 71.62 865 ALA A O 1
ATOM 6971 N N . SER A 1 866 ? -27.598 42.087 6.541 1.00 63.06 866 SER A N 1
ATOM 6972 C CA . SER A 1 866 ? -26.943 41.135 5.629 1.00 63.06 866 SER A CA 1
ATOM 6973 C C . SER A 1 866 ? -27.931 40.115 5.051 1.00 63.06 866 SER A C 1
ATOM 6975 O O . SER A 1 866 ? -27.844 39.735 3.882 1.00 63.06 866 SER A O 1
ATOM 6977 N N . TYR A 1 867 ? -28.923 39.707 5.846 1.00 61.09 867 TYR A N 1
ATOM 6978 C CA . TYR A 1 867 ? -29.916 38.725 5.443 1.00 61.09 867 TYR A CA 1
ATOM 6979 C C . TYR A 1 867 ? -30.949 39.323 4.481 1.00 61.09 867 TYR A C 1
ATOM 6981 O O . TYR A 1 867 ? -31.341 38.659 3.524 1.00 61.09 867 TYR A O 1
ATOM 6989 N N . GLU A 1 868 ? -31.348 40.586 4.655 1.00 64.62 868 GLU A N 1
ATOM 6990 C CA . GLU A 1 868 ? -32.169 41.315 3.677 1.00 64.62 868 GLU A CA 1
ATOM 6991 C C . GLU A 1 868 ? -31.416 41.560 2.350 1.00 64.62 868 GLU A C 1
ATOM 6993 O O . GLU A 1 868 ? -32.019 41.418 1.284 1.00 64.62 868 GLU A O 1
ATOM 6998 N N . GLU A 1 869 ? -30.097 41.814 2.370 1.00 62.81 869 GLU A N 1
ATOM 6999 C CA . GLU A 1 869 ? -29.250 41.845 1.159 1.00 62.81 869 GLU A CA 1
ATOM 7000 C C . GLU A 1 869 ? -29.192 40.472 0.475 1.00 62.81 869 GLU A C 1
ATOM 7002 O O . GLU A 1 869 ? -29.450 40.359 -0.727 1.00 62.81 869 GLU A O 1
ATOM 7007 N N . TYR A 1 870 ? -28.938 39.406 1.237 1.00 54.53 870 TYR A N 1
ATOM 7008 C CA . TYR A 1 870 ? -28.940 38.032 0.736 1.00 54.53 870 TYR A CA 1
ATOM 7009 C C . TYR A 1 870 ? -30.293 37.655 0.113 1.00 54.53 870 TYR A C 1
ATOM 7011 O O . TYR A 1 870 ? -30.347 37.101 -0.984 1.00 54.53 870 TYR A O 1
ATOM 7019 N N . LYS A 1 871 ? -31.406 38.027 0.752 1.00 49.50 871 LYS A N 1
ATOM 7020 C CA . LYS A 1 871 ? -32.772 37.764 0.274 1.00 49.50 871 LYS A CA 1
ATOM 7021 C C . LYS A 1 871 ? -33.140 38.621 -0.943 1.00 49.50 871 LYS A C 1
ATOM 7023 O O . LYS A 1 871 ? -33.868 38.151 -1.821 1.00 49.50 871 LYS A O 1
ATOM 7028 N N . ALA A 1 872 ? -32.627 39.850 -1.034 1.00 52.28 872 ALA A N 1
ATOM 7029 C CA . ALA A 1 872 ? -32.754 40.711 -2.209 1.00 52.28 872 ALA A CA 1
ATOM 7030 C C . ALA A 1 872 ? -31.916 40.202 -3.398 1.00 52.28 872 ALA A C 1
ATOM 7032 O O . ALA A 1 872 ? -32.378 40.293 -4.537 1.00 52.28 872 ALA A O 1
ATOM 7033 N N . ASN A 1 873 ? -30.748 39.603 -3.136 1.00 53.25 873 ASN A N 1
ATOM 7034 C CA . ASN A 1 873 ? -29.901 38.934 -4.128 1.00 53.25 873 ASN A CA 1
ATOM 7035 C C . ASN A 1 873 ? -30.512 37.606 -4.602 1.00 53.25 873 ASN A C 1
ATOM 7037 O O . ASN A 1 873 ? -30.549 37.347 -5.804 1.00 53.25 873 ASN A O 1
ATOM 7041 N N . LEU A 1 874 ? -31.118 36.821 -3.703 1.00 44.00 874 LEU A N 1
ATOM 7042 C CA . LEU A 1 874 ? -31.849 35.598 -4.062 1.00 44.00 874 LEU A CA 1
ATOM 7043 C C . LEU A 1 874 ? -33.059 35.878 -4.973 1.00 44.00 874 LEU A C 1
ATOM 7045 O O . LEU A 1 874 ? -33.427 35.050 -5.803 1.00 44.00 874 LEU A O 1
ATOM 7049 N N . ARG A 1 875 ? -33.688 37.054 -4.837 1.00 44.28 875 ARG A N 1
ATOM 7050 C CA . ARG A 1 875 ? -34.861 37.471 -5.628 1.00 44.28 875 ARG A CA 1
ATOM 7051 C C . ARG A 1 875 ? -34.523 38.059 -7.009 1.00 44.28 875 ARG A C 1
ATOM 7053 O O . ARG A 1 875 ? -35.456 38.398 -7.736 1.00 44.28 875 ARG A O 1
ATOM 7060 N N . ARG A 1 876 ? -33.243 38.172 -7.403 1.00 46.84 876 ARG A N 1
ATOM 7061 C CA . ARG A 1 876 ? -32.813 38.751 -8.702 1.00 46.84 876 ARG A CA 1
ATOM 7062 C C . ARG A 1 876 ? -32.404 37.747 -9.798 1.00 46.84 876 ARG A C 1
ATOM 7064 O O . ARG A 1 876 ? -31.948 38.184 -10.845 1.00 46.84 876 ARG A O 1
ATOM 7071 N N . ASN A 1 877 ? -32.738 36.462 -9.636 1.00 41.59 877 ASN A N 1
ATOM 7072 C CA . ASN A 1 877 ? -32.728 35.400 -10.663 1.00 41.59 877 ASN A CA 1
ATOM 7073 C C . ASN A 1 877 ? -31.351 34.927 -11.177 1.00 41.59 877 ASN A C 1
ATOM 7075 O O . ASN A 1 877 ? -30.815 35.481 -12.131 1.00 41.59 877 ASN A O 1
ATOM 7079 N N . ALA A 1 878 ? -30.896 33.770 -10.686 1.00 47.41 878 ALA A N 1
ATOM 7080 C CA . ALA A 1 878 ? -30.169 32.809 -11.515 1.00 47.41 878 ALA A CA 1
ATOM 7081 C C . ALA A 1 878 ? -31.205 31.830 -12.093 1.00 47.41 878 ALA A C 1
ATOM 7083 O O .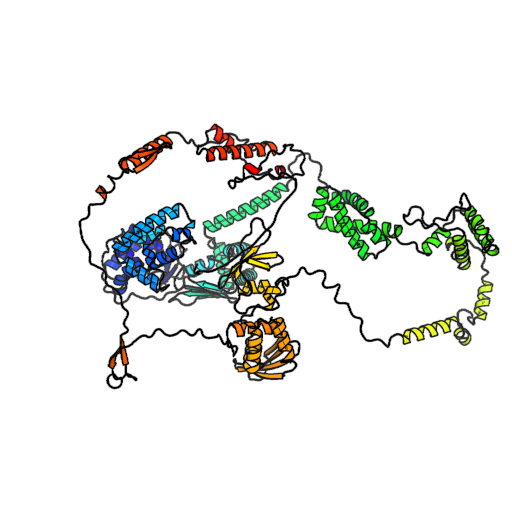 ALA A 1 878 ? -31.750 30.996 -11.371 1.00 47.41 878 ALA A O 1
ATOM 7084 N N . GLN A 1 879 ? -31.552 31.971 -13.373 1.00 56.25 879 GLN A N 1
ATOM 7085 C CA . GLN A 1 879 ? -32.314 30.940 -14.083 1.00 56.25 879 GLN A CA 1
ATOM 7086 C C . GLN A 1 879 ? -31.323 29.928 -14.665 1.00 56.25 879 GLN A C 1
ATOM 7088 O O . GLN A 1 879 ? -30.303 30.323 -15.225 1.00 56.25 879 GLN A O 1
ATOM 7093 N N . ASN A 1 880 ? -31.614 28.632 -14.529 1.00 57.72 880 ASN A N 1
ATOM 7094 C CA . ASN A 1 880 ? -30.825 27.574 -15.162 1.00 57.72 880 ASN A CA 1
ATOM 7095 C C . ASN A 1 880 ? -30.797 27.793 -16.684 1.00 57.72 880 ASN A C 1
ATOM 7097 O O . ASN A 1 880 ? -31.848 27.768 -17.328 1.00 57.72 880 ASN A O 1
ATOM 7101 N N . PHE A 1 881 ? -29.606 27.997 -17.253 1.00 69.44 881 PHE A N 1
ATOM 7102 C CA . PHE A 1 881 ? -29.426 28.158 -18.694 1.00 69.44 881 PHE A CA 1
ATOM 7103 C C . PHE A 1 881 ? -29.654 26.819 -19.399 1.00 69.44 881 PHE A C 1
ATOM 7105 O O . PHE A 1 881 ? -28.974 25.832 -19.115 1.00 69.44 881 PHE A O 1
ATOM 7112 N N . ARG A 1 882 ? -30.623 26.769 -20.315 1.00 67.62 882 ARG A N 1
ATOM 7113 C CA . ARG A 1 882 ? -30.899 25.587 -21.134 1.00 67.62 882 ARG A CA 1
ATOM 7114 C C . ARG A 1 882 ? -30.303 25.804 -22.517 1.00 67.62 882 ARG A C 1
ATOM 7116 O O . ARG A 1 882 ? -30.782 26.650 -23.267 1.00 67.62 882 ARG A O 1
ATOM 7123 N N . ILE A 1 883 ? -29.278 25.025 -22.844 1.00 73.19 883 ILE A N 1
ATOM 7124 C CA . ILE A 1 883 ? -28.670 25.017 -24.174 1.00 73.19 883 ILE A CA 1
ATOM 7125 C C . ILE A 1 883 ? -29.721 24.513 -25.171 1.00 73.19 883 ILE A C 1
ATOM 7127 O O . ILE A 1 883 ? -30.284 23.434 -24.989 1.00 73.19 883 ILE A O 1
ATOM 7131 N N . THR A 1 884 ? -30.037 25.329 -26.175 1.00 72.69 884 THR A N 1
ATOM 7132 C CA . THR A 1 884 ? -31.057 25.033 -27.202 1.00 72.69 884 THR A CA 1
ATOM 7133 C C . THR A 1 884 ? -30.476 24.926 -28.610 1.00 72.69 884 THR A C 1
ATOM 7135 O O . THR A 1 884 ? -31.204 24.566 -29.530 1.00 72.69 884 THR A O 1
ATOM 7138 N N . ASP A 1 885 ? -29.184 25.216 -28.780 1.00 71.56 885 ASP A N 1
ATOM 7139 C CA . ASP A 1 885 ? -28.486 25.096 -30.057 1.00 71.56 885 ASP A CA 1
ATOM 7140 C C . ASP A 1 885 ? -27.877 23.694 -30.202 1.00 71.56 885 ASP A C 1
ATOM 7142 O O . ASP A 1 885 ? -26.977 23.319 -29.452 1.00 71.56 885 ASP A O 1
ATOM 7146 N N . GLU A 1 886 ? -28.384 22.914 -31.155 1.00 59.78 886 GLU A N 1
ATOM 7147 C CA . GLU A 1 886 ? -27.912 21.552 -31.442 1.00 59.78 886 GLU A CA 1
ATOM 7148 C C . GLU A 1 886 ? -26.656 21.523 -32.340 1.00 59.78 886 GLU A C 1
ATOM 7150 O O . GLU A 1 886 ? -26.055 20.466 -32.493 1.00 59.78 886 GLU A O 1
ATOM 7155 N N . HIS A 1 887 ? -26.208 22.671 -32.875 1.00 66.12 887 HIS A N 1
ATOM 7156 C CA . HIS A 1 887 ? -25.037 22.791 -33.767 1.00 66.12 887 HIS A CA 1
ATOM 7157 C C . HIS A 1 887 ? -23.803 23.368 -33.043 1.00 66.12 887 HIS A C 1
ATOM 7159 O O . HIS A 1 887 ? -22.882 23.937 -33.644 1.00 66.12 887 HIS A O 1
ATOM 7165 N N . LEU A 1 888 ? -23.781 23.253 -31.713 1.00 68.25 888 LEU A N 1
ATOM 7166 C CA . LEU A 1 888 ? -22.691 23.722 -30.866 1.00 68.25 888 LEU A CA 1
ATOM 7167 C C . LEU A 1 888 ? -21.388 22.986 -31.201 1.00 68.25 888 LEU A C 1
ATOM 7169 O O . LEU A 1 888 ? -21.255 21.783 -31.002 1.00 68.25 888 LEU A O 1
ATOM 7173 N N . GLY A 1 889 ? -20.405 23.732 -31.705 1.00 63.56 889 GLY A N 1
ATOM 7174 C CA . GLY A 1 889 ? -19.142 23.159 -32.167 1.00 63.56 889 GLY A CA 1
ATOM 7175 C C . GLY A 1 889 ? -19.115 22.806 -33.655 1.00 63.56 889 GLY A C 1
ATOM 7176 O O . GLY A 1 889 ? -18.194 22.113 -34.087 1.00 63.56 889 GLY A O 1
ATOM 7177 N N . GLU A 1 890 ? -20.045 23.311 -34.464 1.00 63.12 890 GLU A N 1
ATOM 7178 C CA . GLU A 1 890 ? -19.911 23.308 -35.922 1.00 63.12 890 GLU A CA 1
ATOM 7179 C C . GLU A 1 890 ? -19.077 24.497 -36.430 1.00 63.12 890 GLU A C 1
ATOM 7181 O O . GLU A 1 890 ? -19.109 25.607 -35.895 1.00 63.12 890 GLU A O 1
ATOM 7186 N N . GLY A 1 891 ? -18.286 24.257 -37.478 1.00 63.84 891 GLY A N 1
ATOM 7187 C CA . GLY A 1 891 ? -17.362 25.230 -38.065 1.00 63.84 891 GLY A CA 1
ATOM 7188 C C . GLY A 1 891 ? -15.901 24.779 -38.021 1.00 63.84 891 GLY A C 1
ATOM 7189 O O . GLY A 1 891 ? -15.495 23.960 -37.198 1.00 63.84 891 GLY A O 1
ATOM 7190 N N . GLY A 1 892 ? -15.087 25.306 -38.940 1.00 67.44 892 GLY A N 1
ATOM 7191 C CA . GLY A 1 892 ? -13.670 24.942 -39.038 1.00 67.44 892 GLY A CA 1
ATOM 7192 C C . GLY A 1 892 ? -12.850 25.341 -37.795 1.00 67.44 892 GLY A C 1
ATOM 7193 O O . GLY A 1 892 ? -13.295 26.183 -37.008 1.00 67.44 892 GLY A O 1
ATOM 7194 N N . PRO A 1 893 ? -11.617 24.822 -37.635 1.00 65.00 893 PRO A N 1
ATOM 7195 C CA . PRO A 1 893 ? -10.781 25.020 -36.439 1.00 65.00 893 PRO A CA 1
ATOM 7196 C C . PRO A 1 893 ? -10.633 26.487 -35.999 1.00 65.00 893 PRO A C 1
ATOM 7198 O O . PRO A 1 893 ? -10.656 26.807 -34.812 1.00 65.00 893 PRO A O 1
ATOM 7201 N N . LYS A 1 894 ? -10.581 27.411 -36.966 1.00 65.00 894 LYS A N 1
ATOM 7202 C CA . LYS A 1 894 ? -10.495 28.857 -36.721 1.00 65.00 894 LYS A CA 1
ATOM 7203 C C . LYS A 1 894 ? -11.741 29.440 -36.038 1.00 65.00 894 LYS A C 1
ATOM 7205 O O . LYS A 1 894 ? -11.614 30.334 -35.205 1.00 65.00 894 LYS A O 1
ATOM 7210 N N . ALA A 1 895 ? -12.936 28.959 -36.384 1.00 72.25 895 ALA A N 1
ATOM 7211 C CA . ALA A 1 895 ? -14.186 29.417 -35.777 1.00 72.25 895 ALA A CA 1
ATOM 7212 C C . ALA A 1 895 ? -14.310 28.918 -34.327 1.00 72.25 895 ALA A C 1
ATOM 7214 O O . ALA A 1 895 ? -14.659 29.698 -33.441 1.00 72.25 895 ALA A O 1
ATOM 7215 N N . LYS A 1 896 ? -13.918 27.661 -34.078 1.00 74.31 896 LYS A N 1
ATOM 7216 C CA . LYS A 1 896 ? -13.874 27.047 -32.739 1.00 74.31 896 LYS A CA 1
ATOM 7217 C C . LYS A 1 896 ? -12.886 27.751 -31.813 1.00 74.31 896 LYS A C 1
ATOM 7219 O O . LYS A 1 896 ? -13.239 28.114 -30.695 1.00 74.31 896 LYS A O 1
ATOM 7224 N N . PHE A 1 897 ? -11.680 28.035 -32.307 1.00 73.50 897 PHE A N 1
ATOM 7225 C CA . PHE A 1 897 ? -10.680 28.810 -31.570 1.00 73.50 897 PHE A CA 1
ATOM 7226 C C . PHE A 1 897 ? -11.232 30.174 -31.138 1.00 73.50 897 PHE A C 1
ATOM 7228 O O . PHE A 1 897 ? -11.132 30.555 -29.972 1.00 73.50 897 PHE A O 1
ATOM 7235 N N . GLN A 1 898 ? -11.862 30.898 -32.066 1.00 75.06 898 GLN A N 1
ATOM 7236 C CA . GLN A 1 898 ? -12.413 32.217 -31.776 1.00 75.06 898 GLN A CA 1
ATOM 7237 C C . GLN A 1 898 ? -13.554 32.156 -30.749 1.00 75.06 898 GLN A C 1
ATOM 7239 O O . GLN A 1 898 ? -13.616 33.018 -29.871 1.00 75.06 898 GLN A O 1
ATOM 7244 N N . ALA A 1 899 ? -14.428 31.149 -30.831 1.00 79.44 899 ALA A N 1
ATOM 7245 C CA . ALA A 1 899 ? -15.501 30.931 -29.863 1.00 79.44 899 ALA A CA 1
ATOM 7246 C C . ALA A 1 899 ? -14.946 30.648 -28.456 1.00 79.44 899 ALA A C 1
ATOM 7248 O O . ALA A 1 899 ? -15.346 31.312 -27.499 1.00 79.44 899 ALA A O 1
ATOM 7249 N N . ASN A 1 900 ? -13.944 29.771 -28.346 1.00 80.06 900 ASN A N 1
ATOM 7250 C CA . ASN A 1 900 ? -13.299 29.439 -27.076 1.00 80.06 900 ASN A CA 1
ATOM 7251 C C . ASN A 1 900 ? -12.585 30.645 -26.448 1.00 80.06 900 ASN A C 1
ATOM 7253 O O . ASN A 1 900 ? -12.728 30.904 -25.255 1.00 80.06 900 ASN A O 1
ATOM 7257 N N . VAL A 1 901 ? -11.838 31.419 -27.245 1.00 78.94 901 VAL A N 1
ATOM 7258 C CA . VAL A 1 901 ? -11.147 32.625 -26.756 1.00 78.94 901 VAL A CA 1
ATOM 7259 C C . VAL A 1 901 ? -12.145 33.680 -26.281 1.00 78.94 901 VAL A C 1
ATOM 7261 O O . VAL A 1 901 ? -11.908 34.331 -25.263 1.00 78.94 901 VAL A O 1
ATOM 7264 N N . ASN A 1 902 ? -13.265 33.847 -26.987 1.00 81.50 902 ASN A N 1
ATOM 7265 C CA . ASN A 1 902 ? -14.311 34.785 -26.589 1.00 81.50 902 ASN A CA 1
ATOM 7266 C C . ASN A 1 902 ? -14.999 34.347 -25.286 1.00 81.50 902 ASN A C 1
ATOM 7268 O O . ASN A 1 902 ? -15.211 35.192 -24.419 1.00 81.50 902 ASN A O 1
ATOM 7272 N N . ALA A 1 903 ? -15.276 33.050 -25.115 1.00 84.75 903 ALA A N 1
ATOM 7273 C CA . ALA A 1 903 ? -15.836 32.501 -23.880 1.00 84.75 903 ALA A CA 1
ATOM 7274 C C . ALA A 1 903 ? -14.893 32.705 -22.679 1.00 84.75 903 ALA A C 1
ATOM 7276 O O . ALA A 1 903 ? -15.316 33.220 -21.649 1.00 84.75 903 ALA A O 1
ATOM 7277 N N . ILE A 1 904 ? -13.595 32.402 -22.825 1.00 81.94 904 ILE A N 1
ATOM 7278 C CA . ILE A 1 904 ? -12.600 32.592 -21.751 1.00 81.94 904 ILE A CA 1
ATOM 7279 C C . ILE A 1 904 ? -12.437 34.075 -21.400 1.00 81.94 904 ILE A C 1
ATOM 7281 O O . ILE A 1 904 ? -12.311 34.423 -20.226 1.00 81.94 904 ILE A O 1
ATOM 7285 N N . ARG A 1 905 ? -12.424 34.966 -22.400 1.00 83.44 905 ARG A N 1
ATOM 7286 C CA . ARG A 1 905 ? -12.322 36.410 -22.150 1.00 83.44 905 ARG A CA 1
ATOM 7287 C C . ARG A 1 905 ? -13.532 36.914 -21.367 1.00 83.44 905 ARG A C 1
ATOM 7289 O O . ARG A 1 905 ? -13.348 37.618 -20.381 1.00 83.44 905 ARG A O 1
ATOM 7296 N N . LEU A 1 906 ? -14.731 36.505 -21.773 1.00 84.00 906 LEU A N 1
ATOM 7297 C CA . LEU A 1 906 ? -15.968 36.876 -21.096 1.00 84.00 906 LEU A CA 1
ATOM 7298 C C . LEU A 1 906 ? -16.021 36.328 -19.663 1.00 84.00 906 LEU A C 1
ATOM 7300 O O . LEU A 1 906 ? -16.419 37.050 -18.756 1.00 84.00 906 LEU A O 1
ATOM 7304 N N . LEU A 1 907 ? -15.563 35.093 -19.441 1.00 83.44 907 LEU A N 1
ATOM 7305 C CA . LEU A 1 907 ? -15.472 34.508 -18.102 1.00 83.44 907 LEU A CA 1
ATOM 7306 C C . LEU A 1 907 ? -14.554 35.333 -17.194 1.00 83.44 907 LEU A C 1
ATOM 7308 O O . LEU A 1 907 ? -14.956 35.715 -16.100 1.00 83.44 907 LEU A O 1
ATOM 7312 N N . LYS A 1 908 ? -13.358 35.683 -17.678 1.00 78.94 908 LYS A N 1
ATOM 7313 C CA . LYS A 1 908 ? -12.399 36.497 -16.917 1.00 78.94 908 LYS A CA 1
ATOM 7314 C C . LYS A 1 908 ? -12.918 37.903 -16.627 1.00 78.94 908 LYS A C 1
ATOM 7316 O O . LYS A 1 908 ? -12.645 38.439 -15.559 1.00 78.94 908 LYS A O 1
ATOM 7321 N N . GLU A 1 909 ? -13.652 38.505 -17.561 1.00 81.44 909 GLU A N 1
ATOM 7322 C CA . GLU A 1 909 ? -14.300 39.805 -17.350 1.00 81.44 909 GLU A CA 1
ATOM 7323 C C . GLU A 1 909 ? -15.380 39.726 -16.259 1.00 81.44 909 GLU A C 1
ATOM 7325 O O . GLU A 1 909 ? -15.445 40.609 -15.405 1.00 81.44 909 GLU A O 1
ATOM 7330 N N . LEU A 1 910 ? -16.173 38.651 -16.236 1.00 81.31 910 LEU A N 1
ATOM 7331 C CA . LEU A 1 910 ? -17.205 38.421 -15.223 1.00 81.31 910 LEU A CA 1
ATOM 7332 C C . LEU A 1 910 ? -16.615 38.111 -13.840 1.00 81.31 910 LEU A C 1
ATOM 7334 O O . LEU A 1 910 ? -17.070 38.679 -12.848 1.00 81.31 910 LEU A O 1
ATOM 7338 N N . GLU A 1 911 ? -15.565 37.288 -13.772 1.00 70.25 911 GLU A N 1
ATOM 7339 C CA . GLU A 1 911 ? -14.838 36.984 -12.533 1.00 70.25 911 GLU A CA 1
ATOM 7340 C C . GLU A 1 911 ? -14.161 38.231 -11.955 1.00 70.25 911 GLU A C 1
ATOM 7342 O O . GLU A 1 911 ? -14.305 38.519 -10.768 1.00 70.25 911 GLU A O 1
ATOM 7347 N N . ALA A 1 912 ? -13.484 39.023 -12.793 1.00 69.00 912 ALA A N 1
ATOM 7348 C CA . ALA A 1 912 ? -12.834 40.259 -12.358 1.00 69.00 912 ALA A CA 1
ATOM 7349 C C . ALA A 1 912 ? -13.841 41.330 -11.906 1.00 69.00 912 ALA A C 1
ATOM 7351 O O . ALA A 1 912 ? -13.530 42.137 -11.030 1.00 69.00 912 ALA A O 1
ATOM 7352 N N . ALA A 1 913 ? -15.041 41.347 -12.492 1.00 70.44 913 ALA A N 1
ATOM 7353 C CA . ALA A 1 913 ? -16.120 42.244 -12.092 1.00 70.44 913 ALA A CA 1
ATOM 7354 C C . ALA A 1 913 ? -16.952 41.714 -10.908 1.00 70.44 913 ALA A C 1
ATOM 7356 O O . ALA A 1 913 ? -17.784 42.459 -10.386 1.00 70.44 913 ALA A O 1
ATOM 7357 N N . GLY A 1 914 ? -16.766 40.453 -10.495 1.00 66.06 914 GLY A N 1
ATOM 7358 C CA . GLY A 1 914 ? -17.609 39.784 -9.497 1.00 66.06 914 GLY A CA 1
ATOM 7359 C C . GLY A 1 914 ? -19.083 39.687 -9.916 1.00 66.06 914 GLY A C 1
ATOM 7360 O O . GLY A 1 914 ? -19.969 39.695 -9.063 1.00 66.06 914 GLY A O 1
ATOM 7361 N N . GLN A 1 915 ? -19.361 39.667 -11.224 1.00 73.81 915 GLN A N 1
ATOM 7362 C CA . GLN A 1 915 ? -20.710 39.697 -11.796 1.00 73.81 915 GLN A CA 1
ATOM 7363 C C . GLN A 1 915 ? -21.114 38.319 -12.328 1.00 73.81 915 GLN A C 1
ATOM 7365 O O . GLN A 1 915 ? -20.301 37.594 -12.893 1.00 73.81 915 GLN A O 1
ATOM 7370 N N . GLN A 1 916 ? -22.392 37.960 -12.188 1.00 72.19 916 GLN A N 1
ATOM 7371 C CA . GLN A 1 916 ? -22.937 36.762 -12.832 1.00 72.19 916 GLN A CA 1
ATOM 7372 C C . GLN A 1 916 ? -23.257 37.023 -14.310 1.00 72.19 916 GLN A C 1
ATOM 7374 O O . GLN A 1 916 ? -23.665 38.124 -14.678 1.00 72.19 916 GLN A O 1
ATOM 7379 N N . ALA A 1 917 ? -23.094 35.993 -15.145 1.00 74.44 917 ALA A N 1
ATOM 7380 C CA . ALA A 1 917 ? -23.381 36.058 -16.576 1.00 74.44 917 ALA A CA 1
ATOM 7381 C C . ALA A 1 917 ? -24.883 36.274 -16.844 1.00 74.44 917 ALA A C 1
ATOM 7383 O O . ALA A 1 917 ? -25.714 35.516 -16.339 1.00 74.44 917 ALA A O 1
ATOM 7384 N N . SER A 1 918 ? -25.233 37.257 -17.680 1.00 78.94 918 SER A N 1
ATOM 7385 C CA . SER A 1 918 ? -26.585 37.390 -18.243 1.00 78.94 918 SER A CA 1
ATOM 7386 C C . SER A 1 918 ? -26.930 36.193 -19.147 1.00 78.94 918 SER A C 1
ATOM 7388 O O . SER A 1 918 ? -26.016 35.511 -19.612 1.00 78.94 918 SER A O 1
ATOM 7390 N N . PRO A 1 919 ? -28.210 35.928 -19.463 1.00 75.62 919 PRO A N 1
ATOM 7391 C CA . PRO A 1 919 ? -28.589 34.838 -20.369 1.00 75.62 919 PRO A CA 1
ATOM 7392 C C . PRO A 1 919 ? -27.873 34.885 -21.730 1.00 75.62 919 PRO A C 1
ATOM 7394 O O . PRO A 1 919 ? -27.457 33.856 -22.254 1.00 75.62 919 PRO A O 1
ATOM 7397 N N . GLU A 1 920 ? -27.646 36.082 -22.274 1.00 75.56 920 GLU A N 1
ATOM 7398 C CA . GLU A 1 920 ? -26.900 36.286 -23.521 1.00 75.56 920 GLU A CA 1
ATOM 7399 C C . GLU A 1 920 ? -25.400 35.985 -23.350 1.00 75.56 920 GLU A C 1
ATOM 7401 O O . GLU A 1 920 ? -24.744 35.469 -24.253 1.00 75.56 920 GLU A O 1
ATOM 7406 N N . GLN A 1 921 ? -24.839 36.280 -22.175 1.00 83.44 921 GLN A N 1
ATOM 7407 C CA . GLN A 1 921 ? -23.453 35.953 -21.838 1.00 83.44 921 GLN A CA 1
ATOM 7408 C C . GLN A 1 921 ? -23.273 34.454 -21.563 1.00 83.44 921 GLN A C 1
ATOM 7410 O O . GLN A 1 921 ? -22.255 33.881 -21.947 1.00 83.44 921 GLN A O 1
ATOM 7415 N N . GLN A 1 922 ? -24.268 33.800 -20.963 1.00 81.12 922 GLN A N 1
ATOM 7416 C CA . GLN A 1 922 ? -24.304 32.349 -20.771 1.00 81.12 922 GLN A CA 1
ATOM 7417 C C . GLN A 1 922 ? -24.322 31.609 -22.113 1.00 81.12 922 GLN A C 1
ATOM 7419 O O . GLN A 1 922 ? -23.649 30.589 -22.248 1.00 81.12 922 GLN A O 1
ATOM 7424 N N . GLU A 1 923 ? -24.983 32.161 -23.136 1.00 82.56 923 GLU A N 1
ATOM 7425 C CA . GLU A 1 923 ? -24.920 31.620 -24.496 1.00 82.56 923 GLU A CA 1
ATOM 7426 C C . GLU A 1 923 ? -23.494 31.674 -25.064 1.00 82.56 923 GLU A C 1
ATOM 7428 O O . GLU A 1 923 ? -23.007 30.687 -25.614 1.00 82.56 923 GLU A O 1
ATOM 7433 N N . ILE A 1 924 ? -22.773 32.781 -24.867 1.00 83.38 924 ILE A N 1
ATOM 7434 C CA . ILE A 1 924 ? -21.376 32.911 -25.310 1.00 83.38 924 ILE A CA 1
ATOM 7435 C C . ILE A 1 924 ? -20.467 31.931 -24.556 1.00 83.38 924 ILE A C 1
ATOM 7437 O O . ILE A 1 924 ? -19.607 31.304 -25.176 1.00 83.38 924 ILE A O 1
ATOM 7441 N N . LEU A 1 925 ? -20.671 31.763 -23.246 1.00 84.81 925 LEU A N 1
ATOM 7442 C CA . LEU A 1 925 ? -19.924 30.802 -22.429 1.00 84.81 925 LEU A CA 1
ATOM 7443 C C . LEU A 1 925 ? -20.196 29.353 -22.855 1.00 84.81 925 LEU A C 1
ATOM 7445 O O . LEU A 1 925 ? -19.268 28.548 -22.898 1.00 84.81 925 LEU A O 1
ATOM 7449 N N . SER A 1 926 ? -21.434 29.032 -23.244 1.00 85.38 926 SER A N 1
ATOM 7450 C CA . SER A 1 926 ? -21.813 27.686 -23.697 1.00 85.38 926 SER A CA 1
ATOM 7451 C C . SER A 1 926 ? -21.142 27.255 -25.007 1.00 85.38 926 SER A C 1
ATOM 7453 O O . SER A 1 926 ? -21.070 26.064 -25.286 1.00 85.38 926 SER A O 1
ATOM 7455 N N . ARG A 1 927 ? -20.591 28.199 -25.789 1.00 80.94 927 ARG A N 1
ATOM 7456 C CA . ARG A 1 927 ? -19.877 27.926 -27.053 1.00 80.94 927 ARG A CA 1
ATOM 7457 C C . ARG A 1 927 ? -18.439 27.446 -26.874 1.00 80.94 927 ARG A C 1
ATOM 7459 O O . ARG A 1 927 ? -17.745 27.228 -27.868 1.00 80.94 927 ARG A O 1
ATOM 7466 N N . TYR A 1 928 ? -17.987 27.281 -25.634 1.00 82.94 928 TYR A N 1
ATOM 7467 C CA . TYR A 1 928 ? -16.721 26.629 -25.344 1.00 82.94 928 TYR A CA 1
ATOM 7468 C C . TYR A 1 928 ? -16.850 25.108 -25.535 1.00 82.94 928 TYR A C 1
ATOM 7470 O O . TYR A 1 928 ? -17.506 24.436 -24.745 1.00 82.94 928 TYR A O 1
ATOM 7478 N N . VAL A 1 929 ? -16.211 24.560 -26.572 1.00 74.94 929 VAL A N 1
ATOM 7479 C CA . VAL A 1 929 ? -16.354 23.141 -26.983 1.00 74.94 929 VAL A CA 1
ATOM 7480 C C . VAL A 1 929 ? -15.057 22.323 -26.847 1.00 74.94 929 VAL A C 1
ATOM 7482 O O . VAL A 1 929 ? -14.904 21.273 -27.464 1.00 74.94 929 VAL A O 1
ATOM 7485 N N . GLY A 1 930 ? -14.109 22.790 -26.025 1.00 66.62 930 GLY A N 1
ATOM 7486 C CA . GLY A 1 930 ? -12.847 22.093 -25.726 1.00 66.62 930 GLY A CA 1
ATOM 7487 C C . GLY A 1 930 ? -11.666 22.473 -26.633 1.00 66.62 930 GLY A C 1
ATOM 7488 O O . GLY A 1 930 ? -11.794 23.270 -27.560 1.00 66.62 930 GLY A O 1
ATOM 7489 N N . TRP A 1 931 ? -10.480 21.925 -26.348 1.00 64.25 931 TRP A N 1
ATOM 7490 C CA . TRP A 1 931 ? -9.192 22.346 -26.937 1.00 64.25 931 TRP A CA 1
ATOM 7491 C C . TRP A 1 931 ? -8.855 21.720 -28.311 1.00 64.25 931 TRP A C 1
ATOM 7493 O O . TRP A 1 931 ? -7.758 21.926 -28.833 1.00 64.25 931 TRP A O 1
ATOM 7503 N N . GLY A 1 932 ? -9.773 20.962 -28.921 1.00 52.06 932 GLY A N 1
ATOM 7504 C CA . GLY A 1 932 ? -9.535 20.232 -30.174 1.00 52.06 932 GLY A CA 1
ATOM 7505 C C . GLY A 1 932 ? -9.280 21.153 -31.375 1.00 52.06 932 GLY A C 1
ATOM 7506 O O . GLY A 1 932 ? -10.192 21.834 -31.845 1.00 52.06 932 GLY A O 1
ATOM 7507 N N . GLY A 1 933 ? -8.035 21.167 -31.867 1.00 57.16 933 GLY A N 1
ATOM 7508 C CA . GLY A 1 933 ? -7.552 22.009 -32.973 1.00 57.16 933 GLY A CA 1
ATOM 7509 C C . GLY A 1 933 ? -6.759 23.256 -32.548 1.00 57.16 933 GLY A C 1
ATOM 7510 O O . GLY A 1 933 ? -6.351 24.029 -33.411 1.00 57.16 933 GLY A O 1
ATOM 7511 N N . LEU A 1 934 ? -6.529 23.470 -31.241 1.00 54.75 934 LEU A N 1
ATOM 7512 C CA . LEU A 1 934 ? -5.790 24.636 -30.730 1.00 54.75 934 LEU A CA 1
ATOM 7513 C C . LEU A 1 934 ? -4.270 24.542 -30.935 1.00 54.75 934 LEU A C 1
ATOM 7515 O O . LEU A 1 934 ? -3.621 25.577 -31.062 1.00 54.75 934 LEU A O 1
ATOM 7519 N N . SER A 1 935 ? -3.711 23.327 -30.985 1.00 57.59 935 SER A N 1
ATOM 7520 C CA . SER A 1 935 ? -2.277 23.082 -31.223 1.00 57.59 935 SER A CA 1
ATOM 7521 C C . SER A 1 935 ? -1.792 23.744 -32.513 1.00 57.59 935 SER A C 1
ATOM 7523 O O . SER A 1 935 ? -0.718 24.334 -32.551 1.00 57.59 935 SER A O 1
ATOM 7525 N N . ASP A 1 936 ? -2.646 23.743 -33.536 1.00 56.91 936 ASP A N 1
ATOM 7526 C CA . ASP A 1 936 ? -2.375 24.314 -34.853 1.00 56.91 936 ASP A CA 1
ATOM 7527 C C . ASP A 1 936 ? -2.254 25.844 -34.852 1.00 56.91 936 ASP A C 1
ATOM 7529 O O . ASP A 1 936 ? -1.668 26.409 -35.771 1.00 56.91 936 ASP A O 1
ATOM 7533 N N . ALA A 1 937 ? -2.809 26.527 -33.844 1.00 53.00 937 ALA A N 1
ATOM 7534 C CA . ALA A 1 937 ? -2.724 27.981 -33.701 1.00 53.00 937 ALA A CA 1
ATOM 7535 C C . ALA A 1 937 ? -1.429 28.442 -33.006 1.00 53.00 937 ALA A C 1
ATOM 7537 O O . ALA A 1 937 ? -1.097 29.628 -33.066 1.00 53.00 937 ALA A O 1
ATOM 7538 N N . PHE A 1 938 ? -0.712 27.520 -32.353 1.00 53.31 938 PHE A N 1
ATOM 7539 C CA . PHE A 1 938 ? 0.574 27.767 -31.692 1.00 53.31 938 PHE A CA 1
ATOM 7540 C C . PHE A 1 938 ? 1.771 27.237 -32.489 1.00 53.31 938 PHE A C 1
ATOM 7542 O O . PHE A 1 938 ? 2.906 27.413 -32.055 1.00 53.31 938 PHE A O 1
ATOM 7549 N N . ASP A 1 939 ? 1.522 26.621 -33.647 1.00 54.53 939 ASP A N 1
ATOM 7550 C CA . ASP A 1 939 ? 2.549 26.111 -34.547 1.00 54.53 939 ASP A CA 1
ATOM 7551 C C . ASP A 1 939 ? 3.041 27.231 -35.493 1.00 54.53 939 ASP A C 1
ATOM 7553 O O . ASP A 1 939 ? 2.286 27.686 -36.363 1.00 54.53 939 ASP A O 1
ATOM 7557 N N . PRO A 1 940 ? 4.284 27.727 -35.333 1.00 53.62 940 PRO A N 1
ATOM 7558 C CA . PRO A 1 940 ? 4.803 28.849 -36.112 1.00 53.62 940 PRO A CA 1
ATOM 7559 C C . PRO A 1 940 ? 5.011 28.529 -37.603 1.00 53.62 940 PRO A C 1
ATOM 7561 O O . PRO A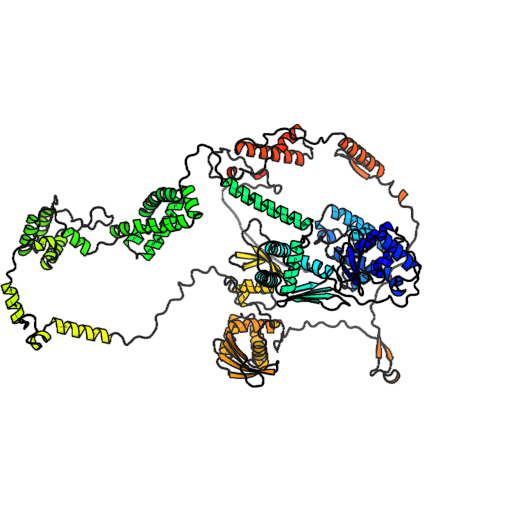 1 940 ? 5.170 29.463 -38.394 1.00 53.62 940 PRO A O 1
ATOM 7564 N N . GLU A 1 941 ? 4.993 27.254 -38.012 1.00 47.56 941 GLU A N 1
ATOM 7565 C CA . GLU A 1 941 ? 5.255 26.843 -39.400 1.00 47.56 941 GLU A CA 1
ATOM 7566 C C . GLU A 1 941 ? 3.997 26.806 -40.292 1.00 47.56 941 GLU A C 1
ATOM 7568 O O . GLU A 1 941 ? 4.096 26.912 -41.520 1.00 47.56 941 GLU A O 1
ATOM 7573 N N . LYS A 1 942 ? 2.786 26.766 -39.711 1.00 54.91 942 LYS A N 1
ATOM 7574 C CA . LYS A 1 942 ? 1.511 26.786 -40.458 1.00 54.91 942 LYS A CA 1
ATOM 7575 C C . LYS A 1 942 ? 1.152 28.201 -40.941 1.00 54.91 942 LYS A C 1
ATOM 7577 O O . LYS A 1 942 ? 0.286 28.896 -40.404 1.00 54.91 942 LYS A O 1
ATOM 7582 N N . THR A 1 943 ? 1.779 28.636 -42.033 1.00 47.19 943 THR A N 1
ATOM 7583 C CA . THR A 1 943 ? 1.544 29.938 -42.693 1.00 47.19 943 THR A CA 1
ATOM 7584 C C . THR A 1 943 ? 0.247 29.960 -43.521 1.00 47.19 943 THR A C 1
ATOM 7586 O O . THR A 1 943 ? 0.239 30.069 -44.741 1.00 47.19 943 THR A O 1
ATOM 7589 N N . GLY A 1 944 ? -0.893 29.885 -42.833 1.00 46.59 944 GLY A N 1
ATOM 7590 C CA . GLY A 1 944 ? -2.231 30.102 -43.409 1.00 46.59 944 GLY A CA 1
ATOM 7591 C C . GLY A 1 944 ? -3.182 30.883 -42.496 1.00 46.59 944 GLY A C 1
ATOM 7592 O O . GLY A 1 944 ? -4.179 31.443 -42.955 1.00 46.59 944 GLY A O 1
ATOM 7593 N N . MET A 1 945 ? -2.861 30.999 -41.204 1.00 36.88 945 MET A N 1
ATOM 7594 C CA . MET A 1 945 ? -3.608 31.822 -40.255 1.00 36.88 945 MET A CA 1
ATOM 7595 C C . MET A 1 945 ? -2.855 33.125 -39.995 1.00 36.88 945 MET A C 1
ATOM 7597 O O . MET A 1 945 ? -2.127 33.269 -39.022 1.00 36.88 945 MET A O 1
ATOM 7601 N N . GLY A 1 946 ? -3.027 34.099 -40.888 1.00 34.75 946 GLY A N 1
ATOM 7602 C CA . GLY A 1 946 ? -2.489 35.443 -40.697 1.00 34.75 946 GLY A CA 1
ATOM 7603 C C . GLY A 1 946 ? -3.136 36.154 -39.505 1.00 34.75 946 GLY A C 1
ATOM 7604 O O . GLY A 1 946 ? -4.087 36.912 -39.684 1.00 34.75 946 GLY A O 1
ATOM 7605 N N . PHE A 1 947 ? -2.601 35.951 -38.303 1.00 36.06 947 PHE A N 1
ATOM 7606 C CA . PHE A 1 947 ? -2.770 36.868 -37.183 1.00 36.06 947 PHE A CA 1
ATOM 7607 C C . PHE A 1 947 ? -1.454 37.607 -36.971 1.00 36.06 947 PHE A C 1
ATOM 7609 O O . PHE A 1 947 ? -0.441 37.053 -36.557 1.00 36.06 947 PHE A O 1
ATOM 7616 N N . ARG A 1 948 ? -1.476 38.900 -37.298 1.00 31.39 948 ARG A N 1
ATOM 7617 C CA . ARG A 1 948 ? -0.426 39.845 -36.936 1.00 31.39 948 ARG A CA 1
ATOM 7618 C C . ARG A 1 948 ? -0.332 39.833 -35.408 1.00 31.39 948 ARG A C 1
ATOM 7620 O O . ARG A 1 948 ? -1.278 40.239 -34.738 1.00 31.39 948 ARG A O 1
ATOM 7627 N N . VAL A 1 949 ? 0.781 39.316 -34.895 1.00 35.38 949 VAL A N 1
ATOM 7628 C CA . VAL A 1 949 ? 1.084 39.173 -33.469 1.00 35.38 949 VAL A CA 1
ATOM 7629 C C . VAL A 1 949 ? 0.793 40.490 -32.739 1.00 35.38 949 VAL A C 1
ATOM 7631 O O . VAL A 1 949 ? 1.472 41.499 -32.924 1.00 35.38 949 VAL A O 1
ATOM 7634 N N . CYS A 1 950 ? -0.253 40.478 -31.918 1.00 27.34 950 CYS A N 1
ATOM 7635 C CA . CYS A 1 950 ? -0.467 41.393 -30.802 1.00 27.34 950 CYS A CA 1
ATOM 7636 C C . CYS A 1 950 ? -0.574 40.513 -29.546 1.00 27.34 950 CYS A C 1
ATOM 7638 O O . CYS A 1 950 ? -1.184 39.447 -29.609 1.00 27.34 950 CYS A O 1
ATOM 7640 N N . PRO A 1 951 ? 0.088 40.882 -28.441 1.00 37.25 951 PRO A N 1
ATOM 7641 C CA . PRO A 1 951 ? 0.680 39.920 -27.516 1.00 37.25 951 PRO A CA 1
ATOM 7642 C C . PRO A 1 951 ? -0.378 39.180 -26.691 1.00 37.25 951 PRO A C 1
ATOM 7644 O O . PRO A 1 951 ? -1.051 39.777 -25.851 1.00 37.25 951 PRO A O 1
ATOM 7647 N N . ALA A 1 952 ? -0.473 37.867 -26.901 1.00 32.56 952 ALA A N 1
ATOM 7648 C CA . ALA A 1 952 ? -1.252 36.944 -26.075 1.00 32.56 952 ALA A CA 1
ATOM 7649 C C . ALA A 1 952 ? -0.589 36.643 -24.711 1.00 32.56 952 ALA A C 1
ATOM 7651 O O . ALA A 1 952 ? -1.215 36.034 -23.851 1.00 32.56 952 ALA A O 1
ATOM 7652 N N . GLU A 1 953 ? 0.622 37.153 -24.458 1.00 36.44 953 GLU A N 1
ATOM 7653 C CA . GLU A 1 953 ? 1.341 37.026 -23.176 1.00 36.44 953 GLU A CA 1
ATOM 7654 C C . GLU A 1 953 ? 0.648 37.711 -21.984 1.00 36.44 953 GLU A C 1
ATOM 7656 O O . GLU A 1 953 ? 1.082 37.553 -20.851 1.00 36.44 953 GLU A O 1
ATOM 7661 N N . ARG A 1 954 ? -0.437 38.472 -22.188 1.00 36.88 954 ARG A N 1
ATOM 7662 C CA . ARG A 1 954 ? -1.113 39.201 -21.098 1.00 36.88 954 ARG A CA 1
ATOM 7663 C C . ARG A 1 954 ? -2.372 38.550 -20.530 1.00 36.88 954 ARG A C 1
ATOM 7665 O O . ARG A 1 954 ? -2.972 39.121 -19.627 1.00 36.88 954 ARG A O 1
ATOM 7672 N N . VAL A 1 955 ? -2.785 37.387 -21.031 1.00 40.84 955 VAL A N 1
ATOM 7673 C CA . VAL A 1 955 ? -3.994 36.699 -20.534 1.00 40.84 955 VAL A CA 1
ATOM 7674 C C . VAL A 1 955 ? -3.654 35.559 -19.561 1.00 40.84 955 VAL A C 1
ATOM 7676 O O . VAL A 1 955 ? -4.553 35.075 -18.877 1.00 40.84 955 VAL A O 1
ATOM 7679 N N . ALA A 1 956 ? -2.384 35.162 -19.435 1.00 36.94 956 ALA A N 1
ATOM 7680 C CA . ALA A 1 956 ? -1.970 33.975 -18.680 1.00 36.94 956 ALA A CA 1
ATOM 7681 C C . ALA A 1 956 ? -0.993 34.238 -17.512 1.00 36.94 956 ALA A C 1
ATOM 7683 O O . ALA A 1 956 ? -0.291 33.315 -17.123 1.00 36.94 956 ALA A O 1
ATOM 7684 N N . ASP A 1 957 ? -0.944 35.448 -16.937 1.00 33.50 957 ASP A N 1
ATOM 7685 C CA . ASP A 1 957 ? -0.104 35.696 -15.750 1.00 33.50 957 ASP A CA 1
ATOM 7686 C C . ASP A 1 957 ? -0.609 36.865 -14.871 1.00 33.50 957 ASP A C 1
ATOM 7688 O O . ASP A 1 957 ? -0.668 38.006 -15.349 1.00 33.50 957 ASP A O 1
ATOM 7692 N N . PRO A 1 958 ? -0.963 36.640 -13.590 1.00 32.62 958 PRO A N 1
ATOM 7693 C CA . PRO A 1 958 ? -1.093 37.685 -12.589 1.00 32.62 958 PRO A CA 1
ATOM 7694 C C . PRO A 1 958 ? 0.146 37.710 -11.672 1.00 32.62 958 PRO A C 1
ATOM 7696 O O . PRO A 1 958 ? 0.069 37.296 -10.518 1.00 32.62 958 PRO A O 1
ATOM 7699 N N . GLY A 1 959 ? 1.292 38.229 -12.139 1.00 33.81 959 GLY A N 1
ATOM 7700 C CA . GLY A 1 959 ? 2.456 38.281 -11.247 1.00 33.81 959 GLY A CA 1
ATOM 7701 C C . GLY A 1 959 ? 3.754 38.941 -11.714 1.00 33.81 959 GLY A C 1
ATOM 7702 O O . GLY A 1 959 ? 4.799 38.334 -11.529 1.00 33.81 959 GLY A O 1
ATOM 7703 N N . ARG A 1 960 ? 3.744 40.193 -12.211 1.00 30.09 960 ARG A N 1
ATOM 7704 C CA . ARG A 1 960 ? 4.704 41.276 -11.831 1.00 30.09 960 ARG A CA 1
ATOM 7705 C C . ARG A 1 960 ? 4.679 42.464 -12.796 1.00 30.09 960 ARG A C 1
ATOM 7707 O O . ARG A 1 960 ? 5.106 42.409 -13.946 1.00 30.09 960 ARG A O 1
ATOM 7714 N N . ILE A 1 961 ? 4.291 43.611 -12.248 1.00 29.47 961 ILE A N 1
ATOM 7715 C CA . ILE A 1 961 ? 4.619 44.936 -12.771 1.00 29.47 961 ILE A CA 1
ATOM 7716 C C . ILE A 1 961 ? 6.052 45.269 -12.333 1.00 29.47 961 ILE A C 1
ATOM 7718 O O . ILE A 1 961 ? 6.298 45.411 -11.141 1.00 29.47 961 ILE A O 1
ATOM 7722 N N . CYS A 1 962 ? 6.982 45.414 -13.281 1.00 26.45 962 CYS A N 1
ATOM 7723 C CA . CYS A 1 962 ? 7.839 46.604 -13.415 1.00 26.45 962 CYS A CA 1
ATOM 7724 C C . CYS A 1 962 ? 8.831 46.442 -14.576 1.00 26.45 962 CYS A C 1
ATOM 7726 O O . CYS A 1 962 ? 9.791 45.679 -14.524 1.00 26.45 962 CYS A O 1
ATOM 7728 N N . ARG A 1 963 ? 8.602 47.229 -15.631 1.00 29.70 963 ARG A N 1
ATOM 7729 C CA . ARG A 1 963 ? 9.537 47.453 -16.738 1.00 29.70 963 ARG A CA 1
ATOM 7730 C C . ARG A 1 963 ? 10.857 48.046 -16.235 1.00 29.70 963 ARG A C 1
ATOM 7732 O O . ARG A 1 963 ? 10.832 49.017 -15.484 1.00 29.70 963 ARG A O 1
ATOM 7739 N N . ARG A 1 964 ? 11.964 47.667 -16.879 1.00 26.30 964 ARG A N 1
ATOM 7740 C CA . ARG A 1 964 ? 12.924 48.656 -17.402 1.00 26.30 964 ARG A CA 1
ATOM 7741 C C . ARG A 1 964 ? 13.438 48.232 -18.780 1.00 26.30 964 ARG A C 1
ATOM 7743 O O . ARG A 1 964 ? 13.957 47.140 -18.965 1.00 26.30 964 ARG A O 1
ATOM 7750 N N . GLN A 1 965 ? 13.204 49.120 -19.745 1.00 29.72 965 GLN A N 1
ATOM 7751 C CA . GLN A 1 965 ? 13.598 49.039 -21.151 1.00 29.72 965 GLN A CA 1
ATOM 7752 C C . GLN A 1 965 ? 15.115 49.207 -21.317 1.00 29.72 965 GLN A C 1
ATOM 7754 O O . GLN A 1 965 ? 15.739 49.980 -20.593 1.00 29.72 965 GLN A O 1
ATOM 7759 N N . LYS A 1 966 ? 15.680 48.546 -22.335 1.00 30.42 966 LYS A N 1
ATOM 7760 C CA . LYS A 1 966 ? 16.999 48.864 -22.898 1.00 30.42 966 LYS A CA 1
ATOM 7761 C C . LYS A 1 966 ? 16.938 50.176 -23.693 1.00 30.42 966 LYS A C 1
ATOM 7763 O O . LYS A 1 966 ? 16.110 50.308 -24.590 1.00 30.42 966 LYS A O 1
ATOM 7768 N N . LEU A 1 967 ? 17.880 51.079 -23.429 1.00 26.23 967 LEU A N 1
ATOM 7769 C CA . LEU A 1 967 ? 18.391 52.070 -24.381 1.00 26.23 967 LEU A CA 1
ATOM 7770 C C . LEU A 1 967 ? 19.925 51.980 -24.364 1.00 26.23 967 LEU A C 1
ATOM 7772 O O . LEU A 1 967 ? 20.540 51.875 -23.306 1.00 26.23 967 LEU A O 1
ATOM 7776 N N . HIS A 1 968 ? 20.512 51.956 -25.556 1.00 26.98 968 HIS A N 1
ATOM 7777 C CA . HIS A 1 968 ? 21.947 51.860 -25.854 1.00 26.98 968 HIS A CA 1
ATOM 7778 C C . HIS A 1 968 ? 22.528 53.289 -26.087 1.00 26.98 968 HIS A C 1
ATOM 7780 O O . HIS A 1 968 ? 21.757 54.247 -26.103 1.00 26.98 968 HIS A O 1
ATOM 7786 N N . PRO A 1 969 ? 23.836 53.463 -26.369 1.00 51.69 969 PRO A N 1
ATOM 7787 C CA . PRO A 1 969 ? 24.949 53.766 -25.457 1.00 51.69 969 PRO A CA 1
ATOM 7788 C C . PRO A 1 969 ? 25.466 55.229 -25.537 1.00 51.69 969 PRO A C 1
ATOM 7790 O O . PRO A 1 969 ? 25.266 55.891 -26.548 1.00 51.69 969 PRO A O 1
ATOM 7793 N N . GLN A 1 970 ? 26.233 55.694 -24.534 1.00 23.00 970 GLN A N 1
ATOM 7794 C CA . GLN A 1 970 ? 27.333 56.676 -24.688 1.00 23.00 970 GLN A CA 1
ATOM 7795 C C . GLN A 1 970 ? 28.168 56.805 -23.388 1.00 23.00 970 GLN A C 1
ATOM 7797 O O . GLN A 1 970 ? 27.631 56.995 -22.302 1.00 23.00 970 GLN A O 1
ATOM 7802 N N . CYS A 1 971 ? 29.490 56.663 -23.529 1.00 22.02 971 CYS A N 1
ATOM 7803 C CA . CYS A 1 971 ? 30.571 56.948 -22.559 1.00 22.02 971 CYS A CA 1
ATOM 7804 C C . CYS A 1 971 ? 30.814 58.479 -22.415 1.00 22.02 971 CYS A C 1
ATOM 7806 O O . CYS A 1 971 ? 30.250 59.205 -23.235 1.00 22.02 971 CYS A O 1
ATOM 7808 N N . PRO A 1 972 ? 31.753 59.008 -21.579 1.00 44.84 972 PRO A N 1
ATOM 7809 C CA . PRO A 1 972 ? 32.550 58.433 -20.472 1.00 44.84 972 PRO A CA 1
ATOM 7810 C C . PRO A 1 972 ? 32.698 59.383 -19.231 1.00 44.84 972 PRO A C 1
ATOM 7812 O O . PRO A 1 972 ? 32.126 60.465 -19.194 1.00 44.84 972 PRO A O 1
ATOM 7815 N N . LEU A 1 973 ? 33.584 58.994 -18.294 1.00 25.39 973 LEU A N 1
ATOM 7816 C CA . LEU A 1 973 ? 34.410 59.813 -17.368 1.00 25.39 973 LEU A CA 1
ATOM 7817 C C . LEU A 1 973 ? 34.009 59.937 -15.878 1.00 25.39 973 LEU A C 1
ATOM 7819 O O . LEU A 1 973 ? 33.089 60.651 -15.505 1.00 25.39 973 LEU A O 1
ATOM 7823 N N . HIS A 1 974 ? 34.912 59.369 -15.063 1.00 25.55 974 HIS A N 1
ATOM 7824 C CA . HIS A 1 974 ? 35.692 59.990 -13.971 1.00 25.55 974 HIS A CA 1
ATOM 7825 C C . HIS A 1 974 ? 35.514 59.510 -12.512 1.00 25.55 974 HIS A C 1
ATOM 7827 O O . HIS A 1 974 ? 34.486 59.725 -11.889 1.00 25.55 974 HIS A O 1
ATOM 7833 N N . GLN A 1 975 ? 36.661 59.013 -12.003 1.00 25.31 975 GLN A N 1
ATOM 7834 C CA . GLN A 1 975 ? 37.263 59.157 -10.659 1.00 25.31 975 GLN A CA 1
ATOM 7835 C C . GLN A 1 975 ? 36.596 58.398 -9.492 1.00 25.31 975 GLN A C 1
ATOM 7837 O O . GLN A 1 975 ? 35.437 58.621 -9.192 1.00 25.31 975 GLN A O 1
ATOM 7842 N N . SER A 1 976 ? 37.200 57.374 -8.867 1.00 24.98 976 SER A N 1
ATOM 7843 C CA . SER A 1 976 ? 38.499 57.209 -8.163 1.00 24.98 976 SER A CA 1
ATOM 7844 C C . SER A 1 976 ? 38.519 57.709 -6.708 1.00 24.98 976 SER A C 1
ATOM 7846 O O . SER A 1 976 ? 38.210 58.871 -6.472 1.00 24.98 976 SER A O 1
ATOM 7848 N N . TYR A 1 977 ? 39.057 56.845 -5.826 1.00 25.73 977 TYR A N 1
ATOM 7849 C CA . TYR A 1 977 ? 39.438 57.013 -4.404 1.00 25.73 977 TYR A CA 1
ATOM 7850 C C . TYR A 1 977 ? 38.290 56.957 -3.377 1.00 25.73 977 TYR A C 1
ATOM 7852 O O . TYR A 1 977 ? 37.270 57.600 -3.555 1.00 25.73 977 TYR A O 1
ATOM 7860 N N . GLY A 1 978 ? 38.362 56.231 -2.256 1.00 25.27 978 GLY A N 1
ATOM 7861 C CA . GLY A 1 978 ? 39.431 55.431 -1.651 1.00 25.27 978 GLY A CA 1
ATOM 7862 C C . GLY A 1 978 ? 39.437 55.618 -0.124 1.00 25.27 978 GLY A C 1
ATOM 7863 O O . GLY A 1 978 ? 39.464 56.761 0.308 1.00 25.27 978 GLY A O 1
ATOM 7864 N N . HIS A 1 979 ? 39.495 54.499 0.626 1.00 27.23 979 HIS A N 1
ATOM 7865 C CA . HIS A 1 979 ? 39.919 54.352 2.046 1.00 27.23 979 HIS A CA 1
ATOM 7866 C C . HIS A 1 979 ? 39.091 55.098 3.120 1.00 27.23 979 HIS A C 1
ATOM 7868 O O . HIS A 1 979 ? 38.511 56.134 2.852 1.00 27.23 979 HIS A O 1
ATOM 7874 N N . SER A 1 980 ? 38.969 54.696 4.386 1.00 26.59 980 SER A N 1
ATOM 7875 C CA . SER A 1 980 ? 39.463 53.628 5.279 1.00 26.59 980 SER A CA 1
ATOM 7876 C C . SER A 1 980 ? 38.556 53.724 6.536 1.00 26.59 980 SER A C 1
ATOM 7878 O O . SER A 1 980 ? 38.050 54.798 6.837 1.00 26.59 980 SER A O 1
ATOM 7880 N N . GLY A 1 981 ? 38.192 52.651 7.240 1.00 26.08 981 GLY A N 1
ATOM 7881 C CA . GLY A 1 981 ? 38.967 52.144 8.374 1.00 26.08 981 GLY A CA 1
ATOM 7882 C C . GLY A 1 981 ? 38.135 52.052 9.674 1.00 26.08 981 GLY A C 1
ATOM 7883 O O . GLY A 1 981 ? 37.561 53.038 10.114 1.00 26.08 981 GLY A O 1
ATOM 7884 N N . HIS A 1 982 ? 38.193 50.864 10.288 1.00 27.19 982 HIS A N 1
ATOM 7885 C CA . HIS A 1 982 ? 38.155 50.546 11.727 1.00 27.19 982 HIS A CA 1
ATOM 7886 C C . HIS A 1 982 ? 36.860 50.407 12.574 1.00 27.19 982 HIS A C 1
ATOM 7888 O O . HIS A 1 982 ? 36.185 51.370 12.906 1.00 27.19 982 HIS A O 1
ATOM 7894 N N . LEU A 1 983 ? 36.762 49.170 13.105 1.00 25.91 983 LEU A N 1
ATOM 7895 C CA . LEU A 1 983 ? 36.607 48.730 14.511 1.00 25.91 983 LEU A CA 1
ATOM 7896 C C . LEU A 1 983 ? 35.207 48.471 15.113 1.00 25.91 983 LEU A C 1
ATOM 7898 O O . LEU A 1 983 ? 34.474 49.381 15.467 1.00 25.91 983 LEU A O 1
ATOM 7902 N N . SER A 1 984 ? 34.998 47.168 15.366 1.00 24.78 984 SER A N 1
ATOM 7903 C CA . SER A 1 984 ? 34.487 46.512 16.587 1.00 24.78 984 SER A CA 1
ATOM 7904 C C . SER A 1 984 ? 33.130 46.901 17.179 1.00 24.78 984 SER A C 1
ATOM 7906 O O . SER A 1 984 ? 32.992 47.957 17.785 1.00 24.78 984 SER A O 1
ATOM 7908 N N . SER A 1 985 ? 32.202 45.935 17.228 1.00 28.53 985 SER A N 1
ATOM 7909 C CA . SER A 1 985 ? 31.725 45.294 18.479 1.00 28.53 985 SER A CA 1
ATOM 7910 C C . SER A 1 985 ? 30.491 44.397 18.247 1.00 28.53 985 SER A C 1
ATOM 7912 O O . SER A 1 985 ? 29.579 44.783 17.530 1.00 28.53 985 SER A O 1
ATOM 7914 N N . GLY A 1 986 ? 30.472 43.223 18.901 1.00 28.48 986 GLY A N 1
ATOM 7915 C CA . GLY A 1 986 ? 29.256 42.499 19.321 1.00 28.48 986 GLY A CA 1
ATOM 7916 C C . GLY A 1 986 ? 28.626 41.493 18.343 1.00 28.48 986 GLY A C 1
ATOM 7917 O O . GLY A 1 986 ? 27.876 41.888 17.462 1.00 28.48 986 GLY A O 1
ATOM 7918 N N . GLY A 1 987 ? 28.864 40.188 18.551 1.00 27.02 987 GLY A N 1
ATOM 7919 C CA . GLY A 1 987 ? 27.964 39.109 18.080 1.00 27.02 987 GLY A CA 1
ATOM 7920 C C . GLY A 1 987 ? 26.750 38.940 19.015 1.00 27.02 987 GLY A C 1
ATOM 7921 O O . GLY A 1 987 ? 26.458 39.872 19.763 1.00 27.02 987 GLY A O 1
ATOM 7922 N N . PRO A 1 988 ? 26.178 37.730 19.183 1.00 44.97 988 PRO A N 1
ATOM 7923 C CA . PRO A 1 988 ? 25.813 36.671 18.226 1.00 44.97 988 PRO A CA 1
ATOM 7924 C C . PRO A 1 988 ? 24.334 36.200 18.436 1.00 44.97 988 PRO A C 1
ATOM 7926 O O . PRO A 1 988 ? 23.587 36.861 19.151 1.00 44.97 988 PRO A O 1
ATOM 7929 N N . TYR A 1 989 ? 23.973 35.030 17.872 1.00 29.39 989 TYR A N 1
ATOM 7930 C CA . TYR A 1 989 ? 22.706 34.250 17.968 1.00 29.39 989 TYR A CA 1
ATOM 7931 C C . TYR A 1 989 ? 21.609 34.683 16.978 1.00 29.39 989 TYR A C 1
ATOM 7933 O O . TYR A 1 989 ? 21.265 35.856 16.913 1.00 29.39 989 TYR A O 1
ATOM 7941 N N . GLY A 1 990 ? 21.142 33.827 16.058 1.00 33.56 990 GLY A N 1
ATOM 7942 C CA . GLY A 1 990 ? 20.410 32.556 16.253 1.00 33.56 990 GLY A CA 1
ATOM 7943 C C . GLY A 1 990 ? 18.946 32.866 15.878 1.00 33.56 990 GLY A C 1
ATOM 7944 O O . GLY A 1 990 ? 18.438 33.882 16.336 1.00 33.56 990 GLY A O 1
ATOM 7945 N N . ILE A 1 991 ? 18.228 32.169 14.999 1.00 37.69 991 ILE A N 1
ATOM 7946 C CA . ILE A 1 991 ? 18.166 30.766 14.565 1.00 37.69 991 ILE A CA 1
ATOM 7947 C C . ILE A 1 991 ? 17.847 30.754 13.065 1.00 37.69 991 ILE A C 1
ATOM 7949 O O . ILE A 1 991 ? 17.116 31.676 12.630 1.00 37.69 991 ILE A O 1
#

Foldseek 3Di:
DQLAFAQEPLLLLQLLLLVQLVDDLVVSLVVVLVSHAAWWFFFQKIWHRDPQAIWIDGHQDTPPDPPTDGDGSSNSSVVLNVCQQAQNRDAPVSLVCSLLVLLLVLLVLVLVQVVQFDPVLVVVCQQVLLVVQPDDDPPVSSNVSSVLLVDPVSLVVSLVSLVVVVVVCVVPVNRGNDDPRDSVVSNVSSVSSPRRTDGTHHPDPDGDDGQIAQGPRQVLQLVLVALPDDCRSVVLLVVLVDDDDLVVNLVVNCVSNAWDKDPCSGRNRRAWMWTAHNQAIWIDHPSYDIDGDGSSRSSVSSNVCSVVVNSDDPVRVVVSVVVVVVVVVVVVVVVVVVDDDPDPDDDDDDLVRVLVVCLVQLLVQLLPDPQLLCCLAPHDPVVNLVVLLVSSVVSQVVVPDPVSVCCCPPPPVSVVCSSVVSCVVNSVVSNVQRHPDDPVLQLVLLLPAPPDVVLVVVLLVCCVVCLPPPCNLQVVCVSRPHPGSPAFDFSDPPGPPTDTHRSNVSSVVCSVCSVVVNSHDPVRVVPDPDDDPPVVQVVCVVQQQHPNDRNDVVSVCPDPVNVVVVVVVVVVVVPPDDDDDDDDDDPPPVPPPDDDPDPPQFDQPPDALDDQQDWAAFPNFIWGFHDDDPFKTWIWTPPDPDTDIDMDTPVVVLVRRVVDCVSVSRVQAAADALVPDDQQVVQCVLPNDDDLVRLVVLLVCVNRRHTLVVQLQVCLVSAAWDWDWDQGPVRWIWTKTDHSFWIWIFIGGNVRHTDDIDTDGSSRVSSHSSNCLVVVHRNNDDDDDDDPDDDDDWDKDFPDWAACVVVVHPGIDIDIDTDDDDDDDDDDDDDDDDDPVVPQQAPWDWDQQPNDTDTHRGPVRVVVRVVVSVVVVVVPDDDPQDDPDPCQPDDDLVVLVVLQVQLLVLVVVCVVVVHDADSVNVNSVSSNPDCPNVVVVVDPVPPPDDDPDDDPVPSPDDDDDDDDDDDDDDDDDDDDDDDDDDDDDDDDDDD